Protein AF-0000000073568638 (afdb_homodimer)

Foldseek 3Di:
DPPPPVDPVQVLLVVLLVVCCPVLVVVVVVVVVVPPPPDPPPPPPPPPPPPPPPPPDPPPPVPPPPPDDPPDDPDPDDDPVRVLVVLVVVLVVLQQQWWAWQALLATFARVPQVHDQPVQPPVLAHPDDPPRTHTDTLVCCCVVVVKDWDWDAPDPQKIKIFIPPQGHPRFIWIWGDDPVFIEIEFDAAHDDPVVLVVCVVRGAGQEYEYQALSRCNPVLSNCSSRVNHAYEFAQQRVVNDHDYPPSDCVRYDHDYDAKDDDDDQKIKGQLAFLHNRGIKIWHDDPQIEIERALCFFQDPVLQATAGAVYPVVRHHTDLVSLVSSLVSCVVVVGGHAKYHYTHPPSINRGNVSSSHNVRSSVVNVVNPDPPPPDPVCPVVVVVSVVCSVVVVVVVVVVD/DDPPPVDPLQVLLVVLLPVCCPVLVVVVVVVVVVPPPPDPPPPPPPPPPVPPPPPPPPPPPVPPPPPDPPPDDPDPDDDPVVVLVVLVVVLVVLQQQWWAWQALLATFARVQQVHDQPVQPPVLAHPDDPPRTHTDTLVCCCVVVVKDWDWDPPDPQKIKIFIPPQGHPRFIWIWGHDPVFIEIEFDAAHDDPVVLVVCVVRGAGQEYEYQALSRCNPVLSNCSSRVNHAYEFAQQRVVNDHDYPPRDCPRYDHDYDAKDDDDQQKIKGQLAFLHNRGIKIWHDDPQIEIERALCFFQDPVLQATAGAVYPVVRHHTDLVSLVSSLVSCVVVVGGHAKYHYTHPPSINRGNVSSSHNVRSSVVNCVNPDPPPPPPVCPVVVVVSVVCSVVVVVVVVVVD

Radius of gyration: 29.59 Å; Cα contacts (8 Å, |Δi|>4): 1389; chains: 2; bounding box: 77×98×83 Å

Organism: NCBI:txid1480154

InterPro domains:
  IPR036866 Ribonuclease Z/Hydroxyacylglutathione hydrolase-like [G3DSA:3.60.15.10] (156-349)
  IPR036866 Ribonuclease Z/Hydroxyacylglutathione hydrolase-like [SSF56281] (154-317)

pLDDT: mean 70.12, std 28.31, range [19.12, 98.81]

Secondary structure (DSSP, 8-state):
-------HHHHHHHHHHHHHHHHHHHHHHHHHHHS----GGGS-------------------------S---S------HHHHHHHHHHHHHHHHHH-EEETTT--EE-GGGTTS--TTTT-TTTS---TTT--EEEHHHHHHHH--EEEEEEEETTEEEEEEES--TT---EEEE--TT--EEES--S---HHHHHHHHHTT--SEEE-SSGGG-TTHHHHHHHTTT--EEEEGGGGGG--PPTT--GGGEEEE-SSEEE-STTEEEEE--SSSTT-EEEEE-STT-EEEEETTTEEPTTSS-EE-EEETTTTEEPPHHHHHHHHHHHHHHT---SEEEESSTT-EE-S-HHHHHHHHHHHHHHHHH-SS--S-SS-HHHHHHHHHHHHHHHHHHHH-/-------HHHHHHHHHHHHHHHHHHHHHHHHHHHS----GGGS-------------------------S---S------HHHHHHHHHHHHHHHHHH-EEETTT--EE-GGGTTS--TTTT-TTTS---TTT--EEEHHHIIIII--EEEEEEEETTEEEEEEES--TT---EEEE--TT--EEES--S---HHHHHHHHHTT--SEEE-SSGGG-TTHHHHHHHTTT--EEEEGGGGGG--PPTT--GGGEEEE-SSEEE-STTEEEEE--SSSTT-EEEEE-STT-EEEEETTTEEPTTSS-EE-EEETTTTEEPPHHHHHHHHHHHHHHT---SEEEESSTT-EE-S-HHHHHHHHHHHHHHHHH-SS--S-SS-HHHHHHHHHHHHHHHHHHHH-

Solvent-accessible surface area (backbone atoms only — not comparable to full-atom values): 42889 Å² total; per-residue (Å²): 136,81,79,76,71,74,58,62,72,42,52,56,46,48,51,63,48,51,66,54,39,61,66,46,44,55,50,49,44,53,54,47,64,70,45,76,66,74,65,84,70,76,52,73,69,71,66,74,68,63,78,67,71,70,67,72,69,82,60,82,66,76,68,68,76,75,81,69,78,78,66,74,85,78,73,72,81,75,50,76,66,54,55,49,52,48,50,49,52,49,48,48,53,52,30,70,54,34,27,21,34,60,48,57,32,33,42,32,33,45,91,41,75,90,47,74,54,73,66,45,63,35,63,76,43,30,50,49,44,92,84,56,70,42,81,37,38,48,59,52,46,49,70,76,60,58,60,41,80,43,77,46,71,81,43,98,49,31,33,37,40,38,55,40,66,76,54,59,73,41,49,35,22,36,40,36,60,45,95,93,43,14,37,30,39,33,34,46,53,85,82,51,68,69,58,52,52,53,42,47,73,73,66,41,47,52,31,37,40,38,34,40,74,80,31,35,14,30,45,68,57,54,24,53,76,36,78,52,24,40,33,38,34,36,48,71,42,51,87,66,65,48,60,40,81,83,60,72,63,81,33,55,42,69,43,74,77,53,64,48,77,67,64,92,58,31,33,36,36,47,52,18,56,43,38,74,23,8,22,33,37,39,34,57,58,94,64,12,33,32,43,21,33,64,35,43,27,46,13,66,40,39,69,38,34,27,51,29,28,8,73,57,40,53,36,64,40,36,45,44,47,50,48,50,34,47,51,52,51,59,73,64,59,71,66,29,24,24,35,37,29,29,40,82,82,29,42,24,82,55,36,24,48,52,32,45,54,49,26,50,50,48,51,44,52,44,44,64,40,66,63,82,57,72,58,79,56,37,74,57,41,45,44,44,47,45,46,48,51,51,55,54,47,53,59,52,68,75,97,137,80,79,76,71,73,59,64,70,41,54,56,47,48,52,61,48,51,64,54,38,61,65,45,45,53,50,48,44,52,54,48,63,70,46,76,68,74,66,86,72,74,52,71,70,73,66,74,68,62,76,68,70,69,68,71,70,82,61,81,65,74,66,69,76,73,80,68,79,77,68,75,85,80,72,72,84,75,52,76,65,53,54,50,52,50,50,49,52,49,49,49,52,52,31,70,53,33,26,21,34,61,48,56,31,33,43,31,33,47,90,41,75,92,46,74,55,74,66,44,63,36,62,75,43,30,51,50,44,93,83,56,70,42,80,38,38,48,60,52,46,51,70,74,61,58,63,41,78,44,78,45,71,82,42,101,48,30,33,37,39,38,54,40,66,76,55,59,74,42,48,35,21,36,39,37,62,47,97,92,44,14,37,31,40,33,34,45,54,85,80,51,68,70,58,54,52,53,43,45,73,72,65,39,46,52,31,36,39,39,34,41,73,81,30,34,13,30,46,69,58,53,24,53,74,36,77,52,24,41,35,39,34,36,48,72,44,51,86,67,64,47,60,41,81,82,60,70,64,83,33,54,42,70,44,74,74,53,64,47,77,68,65,94,58,31,34,37,35,47,54,18,57,44,37,72,23,9,23,33,37,40,34,58,60,95,63,12,32,32,42,22,33,63,34,43,27,47,12,67,40,40,68,35,33,26,52,30,28,8,71,57,40,53,36,64,39,35,44,46,47,50,49,50,33,46,51,50,50,58,73,65,59,70,66,30,25,24,33,38,28,28,40,83,83,29,43,24,83,54,38,22,48,53,31,46,55,49,26,49,49,49,50,44,53,42,42,64,40,67,60,82,57,74,56,79,56,36,76,56,40,45,44,44,47,43,45,48,51,52,55,53,46,52,59,53,70,73,98

Structure (mmCIF, N/CA/C/O backbone):
data_AF-0000000073568638-model_v1
#
loop_
_entity.id
_entity.type
_entity.pdbx_description
1 polymer 'Metallo-beta-lactamase domain-containing protein'
#
loop_
_atom_site.group_PDB
_atom_site.id
_atom_site.type_symbol
_atom_site.label_atom_id
_atom_site.label_alt_id
_atom_site.label_comp_id
_atom_site.label_asym_id
_atom_site.label_entity_id
_atom_site.label_seq_id
_atom_site.pdbx_PDB_ins_code
_atom_site.Cartn_x
_atom_site.Cartn_y
_atom_site.Cartn_z
_atom_site.occupancy
_atom_site.B_iso_or_equiv
_atom_site.auth_seq_id
_atom_site.auth_comp_id
_atom_site.auth_asym_id
_atom_site.auth_atom_id
_atom_site.pdbx_PDB_model_num
ATOM 1 N N . MET A 1 1 ? 39.875 26.688 3.666 1 20.48 1 MET A N 1
ATOM 2 C CA . MET A 1 1 ? 39.469 26.406 2.295 1 20.48 1 MET A CA 1
ATOM 3 C C . MET A 1 1 ? 38.406 25.297 2.264 1 20.48 1 MET A C 1
ATOM 5 O O . MET A 1 1 ? 38.719 24.141 2.514 1 20.48 1 MET A O 1
ATOM 9 N N . SER A 1 2 ? 37.281 25.469 2.898 1 21.45 2 SER A N 1
ATOM 10 C CA . SER A 1 2 ? 36.188 24.75 3.553 1 21.45 2 SER A CA 1
ATOM 11 C C . SER A 1 2 ? 35.375 23.953 2.547 1 21.45 2 SER A C 1
ATOM 13 O O . SER A 1 2 ? 34.906 24.5 1.542 1 21.45 2 SER A O 1
ATOM 15 N N . ASN A 1 3 ? 35.75 22.703 2.266 1 22.81 3 ASN A N 1
ATOM 16 C CA . ASN A 1 3 ? 35.5 21.672 1.258 1 22.81 3 ASN A CA 1
ATOM 17 C C . ASN A 1 3 ? 34.031 21.391 1.118 1 22.81 3 ASN A C 1
ATOM 19 O O . ASN A 1 3 ? 33.406 20.859 2.041 1 22.81 3 ASN A O 1
ATOM 23 N N . VAL A 1 4 ? 33.281 22.391 0.629 1 22.03 4 VAL A N 1
ATOM 24 C CA . VAL A 1 4 ? 31.891 22.484 0.2 1 22.03 4 VAL A CA 1
ATOM 25 C C . VAL A 1 4 ? 31.516 21.281 -0.652 1 22.03 4 VAL A C 1
ATOM 27 O O . VAL A 1 4 ? 31.875 21.203 -1.832 1 22.03 4 VAL A O 1
ATOM 30 N N . PHE A 1 5 ? 31.875 20.094 -0.084 1 24.08 5 PHE A N 1
ATOM 31 C CA . PHE A 1 5 ? 31.594 18.797 -0.69 1 24.08 5 PHE A CA 1
ATOM 32 C C . PHE A 1 5 ? 30.125 18.719 -1.12 1 24.08 5 PHE A C 1
ATOM 34 O O . PHE A 1 5 ? 29.234 18.625 -0.279 1 24.08 5 PHE A O 1
ATOM 41 N N . LEU A 1 6 ? 29.734 19.547 -2.068 1 24.72 6 LEU A N 1
ATOM 42 C CA . LEU A 1 6 ? 28.484 19.578 -2.805 1 24.72 6 LEU A CA 1
ATOM 43 C C . LEU A 1 6 ? 28 18.172 -3.137 1 24.72 6 LEU A C 1
ATOM 45 O O . LEU A 1 6 ? 28.703 17.406 -3.795 1 24.72 6 LEU A O 1
ATOM 49 N N . ASN A 1 7 ? 27.406 17.594 -2.174 1 26.47 7 ASN A N 1
ATOM 50 C CA . ASN A 1 7 ? 27.016 16.203 -2.012 1 26.47 7 ASN A CA 1
ATOM 51 C C . ASN A 1 7 ? 26.328 15.664 -3.26 1 26.47 7 ASN A C 1
ATOM 53 O O . ASN A 1 7 ? 25.453 16.328 -3.824 1 26.47 7 ASN A O 1
ATOM 57 N N . SER A 1 8 ? 27.031 14.852 -4.008 1 29.05 8 SER A N 1
ATOM 58 C CA . SER A 1 8 ? 26.875 14.141 -5.27 1 29.05 8 SER A CA 1
ATOM 59 C C . SER A 1 8 ? 25.453 13.594 -5.41 1 29.05 8 SER A C 1
ATOM 61 O O . SER A 1 8 ? 24.953 13.445 -6.527 1 29.05 8 SER A O 1
ATOM 63 N N . ASP A 1 9 ? 24.875 13.375 -4.32 1 29.47 9 ASP A N 1
ATOM 64 C CA . ASP A 1 9 ? 23.531 12.797 -4.305 1 29.47 9 ASP A CA 1
ATOM 65 C C . ASP A 1 9 ? 22.5 13.781 -4.852 1 29.47 9 ASP A C 1
ATOM 67 O O . ASP A 1 9 ? 21.578 13.383 -5.555 1 29.47 9 ASP A O 1
ATOM 71 N N . ALA A 1 10 ? 22.703 15.117 -4.617 1 28.27 10 ALA A N 1
ATOM 72 C CA . ALA A 1 10 ? 21.828 16.172 -5.105 1 28.27 10 ALA A CA 1
ATOM 73 C C . ALA A 1 10 ? 21.953 16.344 -6.613 1 28.27 10 ALA A C 1
ATOM 75 O O . ALA A 1 10 ? 20.953 16.594 -7.305 1 28.27 10 ALA A O 1
ATOM 76 N N . PHE A 1 11 ? 23.172 16.266 -7.141 1 27.39 11 PHE A N 1
ATOM 77 C CA . PHE A 1 11 ? 23.422 16.5 -8.555 1 27.39 11 PHE A CA 1
ATOM 78 C C . PHE A 1 11 ? 22.844 15.375 -9.406 1 27.39 11 PHE A C 1
ATOM 80 O O . PHE A 1 11 ? 22.234 15.625 -10.453 1 27.39 11 PHE A O 1
ATOM 87 N N . LEU A 1 12 ? 22.969 14.133 -8.977 1 28.67 12 LEU A N 1
ATOM 88 C CA . LEU A 1 12 ? 22.438 13 -9.727 1 28.67 12 LEU A CA 1
ATOM 89 C C . LEU A 1 12 ? 20.922 13.07 -9.812 1 28.67 12 LEU A C 1
ATOM 91 O O . LEU A 1 12 ? 20.344 12.797 -10.867 1 28.67 12 LEU A O 1
ATOM 95 N N . ALA A 1 13 ? 20.297 13.492 -8.836 1 28.98 13 ALA A N 1
ATOM 96 C CA . ALA A 1 13 ? 18.859 13.781 -8.828 1 28.98 13 ALA A CA 1
ATOM 97 C C . ALA A 1 13 ? 18.516 14.891 -9.812 1 28.98 13 ALA A C 1
ATOM 99 O O . ALA A 1 13 ? 17.531 14.805 -10.547 1 28.98 13 ALA A O 1
ATOM 100 N N . ALA A 1 14 ? 19.359 15.891 -9.953 1 27.95 14 ALA A N 1
ATOM 101 C CA . ALA A 1 14 ? 19.141 17.031 -10.836 1 27.95 14 ALA A CA 1
ATOM 102 C C . ALA A 1 14 ? 19.344 16.625 -12.297 1 27.95 14 ALA A C 1
ATOM 104 O O . ALA A 1 14 ? 18.578 17.047 -13.172 1 27.95 14 ALA A O 1
ATOM 105 N N . ALA A 1 15 ? 20.391 15.883 -12.555 1 27.72 15 ALA A N 1
ATOM 106 C CA . ALA A 1 15 ? 20.703 15.578 -13.945 1 27.72 15 ALA A CA 1
ATOM 107 C C . ALA A 1 15 ? 19.656 14.648 -14.562 1 27.72 15 ALA A C 1
ATOM 109 O O . ALA A 1 15 ? 19.281 14.82 -15.727 1 27.72 15 ALA A O 1
ATOM 110 N N . THR A 1 16 ? 19.203 13.648 -13.883 1 29.91 16 THR A N 1
ATOM 111 C CA . THR A 1 16 ? 18.141 12.781 -14.391 1 29.91 16 THR A CA 1
ATOM 112 C C . THR A 1 16 ? 16.844 13.547 -14.562 1 29.91 16 THR A C 1
ATOM 114 O O . THR A 1 16 ? 16.062 13.273 -15.484 1 29.91 16 THR A O 1
ATOM 117 N N . ALA A 1 17 ? 16.625 14.57 -13.789 1 28.3 17 ALA A N 1
ATOM 118 C CA . ALA A 1 17 ? 15.492 15.477 -13.945 1 28.3 17 ALA A CA 1
ATOM 119 C C . ALA A 1 17 ? 15.656 16.359 -15.188 1 28.3 17 ALA A C 1
ATOM 121 O O . ALA A 1 17 ? 14.695 16.609 -15.906 1 28.3 17 ALA A O 1
ATOM 122 N N . ALA A 1 18 ? 16.859 16.797 -15.562 1 27.98 18 ALA A N 1
ATOM 123 C CA . ALA A 1 18 ? 17.062 17.781 -16.641 1 27.98 18 ALA A CA 1
ATOM 124 C C . ALA A 1 18 ? 16.875 17.125 -18 1 27.98 18 ALA A C 1
ATOM 126 O O . ALA A 1 18 ? 16.297 17.719 -18.906 1 27.98 18 ALA A O 1
ATOM 127 N N . SER A 1 19 ? 17.562 15.969 -18.234 1 28.02 19 SER A N 1
ATOM 128 C CA . SER A 1 19 ? 17.469 15.438 -19.594 1 28.02 19 SER A CA 1
ATOM 129 C C . SER A 1 19 ? 16.047 14.953 -19.891 1 28.02 19 SER A C 1
ATOM 131 O O . SER A 1 19 ? 15.578 15.055 -21.016 1 28.02 19 SER A O 1
ATOM 133 N N . ALA A 1 20 ? 15.375 14.297 -18.984 1 28.91 20 ALA A N 1
ATOM 134 C CA . ALA A 1 20 ? 13.977 13.922 -19.156 1 28.91 20 ALA A CA 1
ATOM 135 C C . ALA A 1 20 ? 13.086 15.164 -19.234 1 28.91 20 ALA A C 1
ATOM 137 O O . ALA A 1 20 ? 11.93 15.078 -19.641 1 28.91 20 ALA A O 1
ATOM 138 N N . GLU A 1 21 ? 13.539 16.234 -18.906 1 28.16 21 GLU A N 1
ATOM 139 C CA . GLU A 1 21 ? 12.773 17.484 -18.859 1 28.16 21 GLU A CA 1
ATOM 140 C C . GLU A 1 21 ? 12.438 17.969 -20.266 1 28.16 21 GLU A C 1
ATOM 142 O O . GLU A 1 21 ? 11.328 18.453 -20.516 1 28.16 21 GLU A O 1
ATOM 147 N N . ALA A 1 22 ? 13.477 17.938 -21.172 1 27.98 22 ALA A N 1
ATOM 148 C CA . ALA A 1 22 ? 13.18 18.594 -22.438 1 27.98 22 ALA A CA 1
ATOM 149 C C . ALA A 1 22 ? 12.203 17.766 -23.266 1 27.98 22 ALA A C 1
ATOM 151 O O . ALA A 1 22 ? 11.281 18.297 -23.875 1 27.98 22 ALA A O 1
ATOM 152 N N . ALA A 1 23 ? 12.539 16.453 -23.453 1 28.73 23 ALA A N 1
ATOM 153 C CA . ALA A 1 23 ? 11.625 15.68 -24.297 1 28.73 23 ALA A CA 1
ATOM 154 C C . ALA A 1 23 ? 10.273 15.5 -23.609 1 28.73 23 ALA A C 1
ATOM 156 O O . ALA A 1 23 ? 9.227 15.555 -24.25 1 28.73 23 ALA A O 1
ATOM 157 N N . ASP A 1 24 ? 10.227 15.336 -22.312 1 30.81 24 ASP A N 1
ATOM 158 C CA . ASP A 1 24 ? 9.023 15.156 -21.516 1 30.81 24 ASP A CA 1
ATOM 159 C C . ASP A 1 24 ? 8.203 16.453 -21.453 1 30.81 24 ASP A C 1
ATOM 161 O O . ASP A 1 24 ? 6.973 16.406 -21.438 1 30.81 24 ASP A O 1
ATOM 165 N N . ALA A 1 25 ? 8.898 17.531 -21.672 1 30.88 25 ALA A N 1
ATOM 166 C CA . ALA A 1 25 ? 8.141 18.781 -21.688 1 30.88 25 ALA A CA 1
ATOM 167 C C . ALA A 1 25 ? 7.234 18.859 -22.922 1 30.88 25 ALA A C 1
ATOM 169 O O . ALA A 1 25 ? 6.082 19.281 -22.812 1 30.88 25 ALA A O 1
ATOM 170 N N . VAL A 1 26 ? 7.797 18.469 -24.031 1 30.5 26 VAL A N 1
ATOM 171 C CA . VAL A 1 26 ? 7.012 18.562 -25.25 1 30.5 26 VAL A CA 1
ATOM 172 C C . VAL A 1 26 ? 5.824 17.609 -25.188 1 30.5 26 VAL A C 1
ATOM 174 O O . VAL A 1 26 ? 4.703 17.969 -25.547 1 30.5 26 VAL A O 1
ATOM 177 N N . LEU A 1 27 ? 6.145 16.484 -24.641 1 29.28 27 LEU A N 1
ATOM 178 C CA . LEU A 1 27 ? 5.07 15.508 -24.578 1 29.28 27 LEU A CA 1
ATOM 179 C C . LEU A 1 27 ? 4.023 15.906 -23.547 1 29.28 27 LEU A C 1
ATOM 181 O O . LEU A 1 27 ? 2.822 15.812 -23.797 1 29.28 27 LEU A O 1
ATOM 185 N N . VAL A 1 28 ? 4.48 16.344 -22.422 1 29.88 28 VAL A N 1
ATOM 186 C CA . VAL A 1 28 ? 3.529 16.875 -21.453 1 29.88 28 VAL A CA 1
ATOM 187 C C . VAL A 1 28 ? 2.752 18.031 -22.062 1 29.88 28 VAL A C 1
ATOM 189 O O . VAL A 1 28 ? 1.53 18.109 -21.922 1 29.88 28 VAL A O 1
ATOM 192 N N . ASP A 1 29 ? 3.486 18.812 -22.812 1 34.03 29 ASP A N 1
ATOM 193 C CA . ASP A 1 29 ? 2.803 19.922 -23.453 1 34.03 29 ASP A CA 1
ATOM 194 C C . ASP A 1 29 ? 1.728 19.422 -24.406 1 34.03 29 ASP A C 1
ATOM 196 O O . ASP A 1 29 ? 0.633 20 -24.469 1 34.03 29 ASP A O 1
ATOM 200 N N . SER A 1 30 ? 2.096 18.469 -25.125 1 31.36 30 SER A N 1
ATOM 201 C CA . SER A 1 30 ? 1.123 17.953 -26.078 1 31.36 30 SER A CA 1
ATOM 202 C C . SER A 1 30 ? -0.06 17.312 -25.359 1 31.36 30 SER A C 1
ATOM 204 O O . SER A 1 30 ? -1.207 17.453 -25.781 1 31.36 30 SER A O 1
ATOM 206 N N . ILE A 1 31 ? 0.3 16.656 -24.375 1 30.55 31 ILE A N 1
ATOM 207 C CA . ILE A 1 31 ? -0.787 16.078 -23.594 1 30.55 31 ILE A CA 1
ATOM 208 C C . ILE A 1 31 ? -1.612 17.188 -22.953 1 30.55 31 ILE A C 1
ATOM 210 O O . ILE A 1 31 ? -2.846 17.156 -22.984 1 30.55 31 ILE A O 1
ATOM 214 N N . LEU A 1 32 ? -0.852 18.156 -22.5 1 32.59 32 LEU A N 1
ATOM 215 C CA . LEU A 1 32 ? -1.533 19.297 -21.891 1 32.59 32 LEU A CA 1
ATOM 216 C C . LEU A 1 32 ? -2.393 20.031 -22.906 1 32.59 32 LEU A C 1
ATOM 218 O O . LEU A 1 32 ? -3.455 20.562 -22.578 1 32.59 32 LEU A O 1
ATOM 222 N N . SER A 1 33 ? -1.94 20.188 -24.141 1 32.25 33 SER A N 1
ATOM 223 C CA . SER A 1 33 ? -2.705 20.906 -25.156 1 32.25 33 SER A CA 1
ATOM 224 C C . SER A 1 33 ? -4.027 20.203 -25.438 1 32.25 33 SER A C 1
ATOM 226 O O . SER A 1 33 ? -4.961 20.828 -25.953 1 32.25 33 SER A O 1
ATOM 228 N N . ARG A 1 34 ? -3.967 19.047 -25.406 1 29.38 34 ARG A N 1
ATOM 229 C CA . ARG A 1 34 ? -5.195 18.312 -25.719 1 29.38 34 ARG A CA 1
ATOM 230 C C . ARG A 1 34 ? -6.199 18.406 -24.578 1 29.38 34 ARG A C 1
ATOM 232 O O . ARG A 1 34 ? -7.371 18.062 -24.75 1 29.38 34 ARG A O 1
ATOM 239 N N . PHE A 1 35 ? -5.699 18.656 -23.484 1 27.89 35 PHE A N 1
ATOM 240 C CA . PHE A 1 35 ? -6.586 18.938 -22.359 1 27.89 35 PHE A CA 1
ATOM 241 C C . PHE A 1 35 ? -7.008 20.406 -22.344 1 27.89 35 PHE A C 1
ATOM 243 O O . PHE A 1 35 ? -6.16 21.297 -22.312 1 27.89 35 PHE A O 1
ATOM 250 N N . GLU A 1 36 ? -8.039 20.797 -23.156 1 26.84 36 GLU A N 1
ATOM 251 C CA . GLU A 1 36 ? -8.602 22.125 -22.938 1 26.84 36 GLU A CA 1
ATOM 252 C C . GLU A 1 36 ? -8.805 22.406 -21.453 1 26.84 36 GLU A C 1
ATOM 254 O O . GLU A 1 36 ? -9.641 21.766 -20.797 1 26.84 36 GLU A O 1
ATOM 259 N N . ILE A 1 37 ? -7.785 22.781 -20.891 1 26.59 37 ILE A N 1
ATOM 260 C CA . ILE A 1 37 ? -7.961 23.297 -19.531 1 26.59 37 ILE A CA 1
ATOM 261 C C . ILE A 1 37 ? -8.898 24.5 -19.562 1 26.59 37 ILE A C 1
ATOM 263 O O . ILE A 1 37 ? -8.625 25.5 -20.234 1 26.59 37 ILE A O 1
ATOM 267 N N . PRO A 1 38 ? -10.211 24.375 -19.359 1 25.66 38 PRO A N 1
ATOM 268 C CA . PRO A 1 38 ? -10.938 25.656 -19.328 1 25.66 38 PRO A CA 1
ATOM 269 C C . PRO A 1 38 ? -10.203 26.734 -18.547 1 25.66 38 PRO A C 1
ATOM 271 O O . PRO A 1 38 ? -9.43 26.438 -17.641 1 25.66 38 PRO A O 1
ATOM 274 N N . ALA A 1 39 ? -10.07 27.859 -19.141 1 23.14 39 ALA A N 1
ATOM 275 C CA . ALA A 1 39 ? -9.547 29.031 -18.453 1 23.14 39 ALA A CA 1
ATOM 276 C C . ALA A 1 39 ? -10.125 29.125 -17.047 1 23.14 39 ALA A C 1
ATOM 278 O O . ALA A 1 39 ? -11.25 28.688 -16.781 1 23.14 39 ALA A O 1
ATOM 279 N N . ALA A 1 40 ? -9.328 29.406 -16 1 25.11 40 ALA A N 1
ATOM 280 C CA . ALA A 1 40 ? -9.711 29.672 -14.625 1 25.11 40 ALA A CA 1
ATOM 281 C C . ALA A 1 40 ? -10.969 30.547 -14.562 1 25.11 40 ALA A C 1
ATOM 283 O O . ALA A 1 40 ? -11.57 30.703 -13.5 1 25.11 40 ALA A O 1
ATOM 284 N N . GLU A 1 41 ? -11.266 31.266 -15.625 1 25.69 41 GLU A N 1
ATOM 285 C CA . GLU A 1 41 ? -12.219 32.344 -15.438 1 25.69 41 GLU A CA 1
ATOM 286 C C . GLU A 1 41 ? -13.633 31.812 -15.234 1 25.69 41 GLU A C 1
ATOM 288 O O . GLU A 1 41 ? -14.492 32.5 -14.695 1 25.69 41 GLU A O 1
ATOM 293 N N . GLU A 1 42 ? -14.016 30.938 -16.078 1 23.83 42 GLU A N 1
ATOM 294 C CA . GLU A 1 42 ? -15.461 30.734 -16.109 1 23.83 42 GLU A CA 1
ATOM 295 C C . GLU A 1 42 ? -15.914 29.797 -15 1 23.83 42 GLU A C 1
ATOM 297 O O . GLU A 1 42 ? -16.672 28.859 -15.242 1 23.83 42 GLU A O 1
ATOM 302 N N . PHE A 1 43 ? -15.07 29.422 -14.109 1 22.64 43 PHE A N 1
ATOM 303 C CA . PHE A 1 43 ? -15.711 28.812 -12.953 1 22.64 43 PHE A CA 1
ATOM 304 C C . PHE A 1 43 ? -16.766 29.734 -12.375 1 22.64 43 PHE A C 1
ATOM 306 O O . PHE A 1 43 ? -16.5 30.922 -12.125 1 22.64 43 PHE A O 1
ATOM 313 N N . PRO A 1 44 ? -18.016 29.531 -12.742 1 22.33 44 PRO A N 1
ATOM 314 C CA . PRO A 1 44 ? -18.875 30.562 -12.156 1 22.33 44 PRO A CA 1
ATOM 315 C C . PRO A 1 44 ? -18.391 31.031 -10.789 1 22.33 44 PRO A C 1
ATOM 317 O O . PRO A 1 44 ? -17.766 30.25 -10.055 1 22.33 44 PRO A O 1
ATOM 320 N N . ALA A 1 45 ? -18.062 32.281 -10.727 1 20.48 45 ALA A N 1
ATOM 321 C CA . ALA A 1 45 ? -17.844 32.875 -9.406 1 20.48 45 ALA A CA 1
ATOM 322 C C . ALA A 1 45 ? -18.828 32.312 -8.383 1 20.48 45 ALA A C 1
ATOM 324 O O . ALA A 1 45 ? -20.047 32.375 -8.578 1 20.48 45 ALA A O 1
ATOM 325 N N . ILE A 1 46 ? -18.641 31.141 -7.938 1 20.98 46 ILE A N 1
ATOM 326 C CA . ILE A 1 46 ? -19.594 30.938 -6.855 1 20.98 46 ILE A CA 1
ATOM 327 C C . ILE A 1 46 ? -19.891 32.281 -6.164 1 20.98 46 ILE A C 1
ATOM 329 O O . ILE A 1 46 ? -18.969 32.969 -5.723 1 20.98 46 ILE A O 1
ATOM 333 N N . GLU A 1 47 ? -20.859 32.906 -6.656 1 21.28 47 GLU A N 1
ATOM 334 C CA . GLU A 1 47 ? -21.312 34.094 -5.918 1 21.28 47 GLU A CA 1
ATOM 335 C C . GLU A 1 47 ? -20.922 34 -4.445 1 21.28 47 GLU A C 1
ATOM 337 O O . GLU A 1 47 ? -20.828 32.906 -3.891 1 21.28 47 GLU A O 1
ATOM 342 N N . GLN A 1 48 ? -20.344 35.031 -4.016 1 19.12 48 GLN A N 1
ATOM 343 C CA . GLN A 1 48 ? -20 35.312 -2.625 1 19.12 48 GLN A CA 1
ATOM 344 C C . GLN A 1 48 ? -21.109 34.844 -1.682 1 19.12 48 GLN A C 1
ATOM 346 O O . GLN A 1 48 ? -22.203 35.406 -1.681 1 19.12 48 GLN A O 1
ATOM 351 N N . PHE A 1 49 ? -21.406 33.625 -1.692 1 19.67 49 PHE A N 1
ATOM 352 C CA . PHE A 1 49 ? -22.438 33.438 -0.678 1 19.67 49 PHE A CA 1
ATOM 353 C C . PHE A 1 49 ? -22.125 34.219 0.579 1 19.67 49 PHE A C 1
ATOM 355 O O . PHE A 1 49 ? -21 34.188 1.087 1 19.67 49 PHE A O 1
ATOM 362 N N . GLU A 1 50 ? -22.594 35.375 0.579 1 20.36 50 GLU A N 1
ATOM 363 C CA . GLU A 1 50 ? -22.547 36.031 1.875 1 20.36 50 GLU A CA 1
ATOM 364 C C . GLU A 1 50 ? -22.859 35.062 3.01 1 20.36 50 GLU A C 1
ATOM 366 O O . GLU A 1 50 ? -23.844 34.312 2.947 1 20.36 50 GLU A O 1
ATOM 371 N N . PRO A 1 51 ? -21.844 34.719 3.662 1 21.27 51 PRO A N 1
ATOM 372 C CA . PRO A 1 51 ? -22.141 33.844 4.801 1 21.27 51 PRO A CA 1
ATOM 373 C C . PRO A 1 51 ? -23.469 34.156 5.473 1 21.27 51 PRO A C 1
ATOM 375 O O . PRO A 1 51 ? -23.656 35.281 5.984 1 21.27 51 PRO A O 1
ATOM 378 N N . THR A 1 52 ? -24.531 34 4.742 1 21.55 52 THR A N 1
ATOM 379 C CA . THR A 1 52 ? -25.672 34.25 5.613 1 21.55 52 THR A CA 1
ATOM 380 C C . THR A 1 52 ? -25.5 33.562 6.961 1 21.55 52 THR A C 1
ATOM 382 O O . THR A 1 52 ? -25.25 32.344 7.02 1 21.55 52 THR A O 1
ATOM 385 N N . MET A 1 53 ? -25.078 34.344 7.949 1 20.83 53 MET A N 1
ATOM 386 C CA . MET A 1 53 ? -25.109 34 9.367 1 20.83 53 MET A CA 1
ATOM 387 C C . MET A 1 53 ? -26.344 33.156 9.711 1 20.83 53 MET A C 1
ATOM 389 O O . MET A 1 53 ? -27.469 33.688 9.633 1 20.83 53 MET A O 1
ATOM 393 N N . ILE A 1 54 ? -26.438 32.125 9.047 1 23.08 54 ILE A N 1
ATOM 394 C CA . ILE A 1 54 ? -27.641 31.453 9.547 1 23.08 54 ILE A CA 1
ATOM 395 C C . ILE A 1 54 ? -27.75 31.656 11.055 1 23.08 54 ILE A C 1
ATOM 397 O O . ILE A 1 54 ? -26.828 31.359 11.797 1 23.08 54 ILE A O 1
ATOM 401 N N . GLU A 1 55 ? -28.516 32.562 11.414 1 21.69 55 GLU A N 1
ATOM 402 C CA . GLU A 1 55 ? -28.875 32.812 12.805 1 21.69 55 GLU A CA 1
ATOM 403 C C . GLU A 1 55 ? -29.234 31.516 13.531 1 21.69 55 GLU A C 1
ATOM 405 O O . GLU A 1 55 ? -30.031 30.719 13.031 1 21.69 55 GLU A O 1
ATOM 410 N N . PRO A 1 56 ? -28.297 30.969 14.273 1 21.61 56 PRO A N 1
ATOM 411 C CA . PRO A 1 56 ? -28.703 29.859 15.141 1 21.61 56 PRO A CA 1
ATOM 412 C C . PRO A 1 56 ? -30.156 29.984 15.625 1 21.61 56 PRO A C 1
ATOM 414 O O . PRO A 1 56 ? -30.609 31.078 15.945 1 21.61 56 PRO A O 1
ATOM 417 N N . SER A 1 57 ? -31.016 29.453 14.914 1 22.92 57 SER A N 1
ATOM 418 C CA . SER A 1 57 ? -32.25 29.5 15.664 1 22.92 57 SER A CA 1
ATOM 419 C C . SER A 1 57 ? -32 29.438 17.172 1 22.92 57 SER A C 1
ATOM 421 O O . SER A 1 57 ? -30.984 28.922 17.609 1 22.92 57 SER A O 1
ATOM 423 N N . ALA A 1 58 ? -32.812 30.172 18 1 23.94 58 ALA A N 1
ATOM 424 C CA . ALA A 1 58 ? -32.812 30.438 19.438 1 23.94 58 ALA A CA 1
ATOM 425 C C . ALA A 1 58 ? -32.625 29.156 20.234 1 23.94 58 ALA A C 1
ATOM 427 O O . ALA A 1 58 ? -33.594 28.453 20.547 1 23.94 58 ALA A O 1
ATOM 428 N N . VAL A 1 59 ? -31.938 28.234 19.734 1 22.41 59 VAL A N 1
ATOM 429 C CA . VAL A 1 59 ? -31.875 27.25 20.812 1 22.41 59 VAL A CA 1
ATOM 430 C C . VAL A 1 59 ? -31.5 27.938 22.125 1 22.41 59 VAL A C 1
ATOM 432 O O . VAL A 1 59 ? -30.703 28.875 22.125 1 22.41 59 VAL A O 1
ATOM 435 N N . ASP A 1 60 ? -32.281 27.844 23.078 1 22 60 ASP A N 1
ATOM 436 C CA . ASP A 1 60 ? -32.125 28.391 24.422 1 22 60 ASP A CA 1
ATOM 437 C C . ASP A 1 60 ? -30.672 28.25 24.922 1 22 60 ASP A C 1
ATOM 439 O O . ASP A 1 60 ? -30.156 27.141 25.047 1 22 60 ASP A O 1
ATOM 443 N N . VAL A 1 61 ? -29.844 29.109 24.422 1 24.27 61 VAL A N 1
ATOM 444 C CA . VAL A 1 61 ? -28.5 29.422 24.875 1 24.27 61 VAL A CA 1
ATOM 445 C C . VAL A 1 61 ? -28.438 29.375 26.391 1 24.27 61 VAL A C 1
ATOM 447 O O . VAL A 1 61 ? -29.094 30.172 27.078 1 24.27 61 VAL A O 1
ATOM 450 N N . PHE A 1 62 ? -28.453 28.125 26.891 1 21.38 62 PHE A N 1
ATOM 451 C CA . PHE A 1 62 ? -28.297 28.25 28.344 1 21.38 62 PHE A CA 1
ATOM 452 C C . PHE A 1 62 ? -27.156 29.219 28.672 1 21.38 62 PHE A C 1
ATOM 454 O O . PHE A 1 62 ? -26.062 29.109 28.125 1 21.38 62 PHE A O 1
ATOM 461 N N . GLU A 1 63 ? -27.438 30.453 28.828 1 21.7 63 GLU A N 1
ATOM 462 C CA . GLU A 1 63 ? -26.609 31.547 29.312 1 21.7 63 GLU A CA 1
ATOM 463 C C . GLU A 1 63 ? -25.703 31.078 30.469 1 21.7 63 GLU A C 1
ATOM 465 O O . GLU A 1 63 ? -26.203 30.734 31.547 1 21.7 63 GLU A O 1
ATOM 470 N N . PRO A 1 64 ? -24.625 30.297 30.125 1 22.25 64 PRO A N 1
ATOM 471 C CA . PRO A 1 64 ? -23.984 30.125 31.438 1 22.25 64 PRO A CA 1
ATOM 472 C C . PRO A 1 64 ? -23.906 31.406 32.25 1 22.25 64 PRO A C 1
ATOM 474 O O . PRO A 1 64 ? -23.906 32.5 31.672 1 22.25 64 PRO A O 1
ATOM 477 N N . PRO A 1 65 ? -24.266 31.438 33.438 1 23.69 65 PRO A N 1
ATOM 478 C CA . PRO A 1 65 ? -24.219 32.688 34.188 1 23.69 65 PRO A CA 1
ATOM 479 C C . PRO A 1 65 ? -22.922 33.469 33.969 1 23.69 65 PRO A C 1
ATOM 481 O O . PRO A 1 65 ? -21.891 32.875 33.625 1 23.69 65 PRO A O 1
ATOM 484 N N . CYS A 1 66 ? -22.953 34.594 33.406 1 23.81 66 CYS A N 1
ATOM 485 C CA . CYS A 1 66 ? -21.953 35.656 33.312 1 23.81 66 CYS A CA 1
ATOM 486 C C . CYS A 1 66 ? -21.094 35.719 34.562 1 23.81 66 CYS A C 1
ATOM 488 O O . CYS A 1 66 ? -21.578 36.062 35.656 1 23.81 66 CYS A O 1
ATOM 490 N N . LEU A 1 67 ? -20.219 34.656 34.719 1 23.81 67 LEU A N 1
ATOM 491 C CA . LEU A 1 67 ? -19.391 34.875 35.906 1 23.81 67 LEU A CA 1
ATOM 492 C C . LEU A 1 67 ? -18.906 36.312 35.969 1 23.81 67 LEU A C 1
ATOM 494 O O . LEU A 1 67 ? -18.234 36.781 35.031 1 23.81 67 LEU A O 1
ATOM 498 N N . ALA A 1 68 ? -19.656 37.125 36.438 1 26.09 68 ALA A N 1
ATOM 499 C CA . ALA A 1 68 ? -19.406 38.531 36.844 1 26.09 68 ALA A CA 1
ATOM 500 C C . ALA A 1 68 ? -17.969 38.688 37.344 1 26.09 68 ALA A C 1
ATOM 502 O O . ALA A 1 68 ? -17.344 37.75 37.781 1 26.09 68 ALA A O 1
ATOM 503 N N . GLU A 1 69 ? -17.391 39.875 37.188 1 26.75 69 GLU A N 1
ATOM 504 C CA . GLU A 1 69 ? -16.188 40.688 37.312 1 26.75 69 GLU A CA 1
ATOM 505 C C . GLU A 1 69 ? -15.516 40.531 38.656 1 26.75 69 GLU A C 1
ATOM 507 O O . GLU A 1 69 ? -14.531 41.188 38.969 1 26.75 69 GLU A O 1
ATOM 512 N N . ASP A 1 70 ? -16.203 39.844 39.625 1 27.33 70 ASP A N 1
ATOM 513 C CA . ASP A 1 70 ? -15.508 40.25 40.844 1 27.33 70 ASP A CA 1
ATOM 514 C C . ASP A 1 70 ? -14.164 39.531 40.969 1 27.33 70 ASP A C 1
ATOM 516 O O . ASP A 1 70 ? -14.094 38.406 41.5 1 27.33 70 ASP A O 1
ATOM 520 N N . ARG A 1 71 ? -13.312 39.5 39.906 1 30.31 71 ARG A N 1
ATOM 521 C CA . ARG A 1 71 ? -11.961 39.031 40.156 1 30.31 71 ARG A CA 1
ATOM 522 C C . ARG A 1 71 ? -11.328 39.781 41.344 1 30.31 71 ARG A C 1
ATOM 524 O O . ARG A 1 71 ? -11.18 41 41.312 1 30.31 71 ARG A O 1
ATOM 531 N N . PRO A 1 72 ? -11.469 39.25 42.5 1 31.38 72 PRO A N 1
ATOM 532 C CA . PRO A 1 72 ? -10.555 39.938 43.406 1 31.38 72 PRO A CA 1
ATOM 533 C C . PRO A 1 72 ? -9.102 39.875 42.969 1 31.38 72 PRO A C 1
ATOM 535 O O . PRO A 1 72 ? -8.719 38.969 42.219 1 31.38 72 PRO A O 1
ATOM 538 N N . SER A 1 73 ? -8.25 40.938 42.844 1 31.59 73 SER A N 1
ATOM 539 C CA . SER A 1 73 ? -6.914 41.406 42.469 1 31.59 73 SER A CA 1
ATOM 540 C C . SER A 1 73 ? -5.848 40.406 42.875 1 31.59 73 SER A C 1
ATOM 542 O O . SER A 1 73 ? -4.805 40.312 42.219 1 31.59 73 SER A O 1
ATOM 544 N N . SER A 1 74 ? -5.824 39.781 44.062 1 33.81 74 SER A N 1
ATOM 545 C CA . SER A 1 74 ? -4.582 39.344 44.688 1 33.81 74 SER A CA 1
ATOM 546 C C . SER A 1 74 ? -4.199 37.938 44.281 1 33.81 74 SER A C 1
ATOM 548 O O . SER A 1 74 ? -3.691 37.156 45.094 1 33.81 74 SER A O 1
ATOM 550 N N . SER A 1 75 ? -4.758 37.375 43.281 1 38.06 75 SER A N 1
ATOM 551 C CA . SER A 1 75 ? -4.555 35.938 43.188 1 38.06 75 SER A CA 1
ATOM 552 C C . SER A 1 75 ? -3.09 35.594 42.938 1 38.06 75 SER A C 1
ATOM 554 O O . SER A 1 75 ? -2.475 36.125 42 1 38.06 75 SER A O 1
ATOM 556 N N . LYS A 1 76 ? -2.293 35 43.844 1 45.91 76 LYS A N 1
ATOM 557 C CA . LYS A 1 76 ? -0.902 34.562 43.844 1 45.91 76 LYS A CA 1
ATOM 558 C C . LYS A 1 76 ? -0.574 33.719 42.625 1 45.91 76 LYS A C 1
ATOM 560 O O . LYS A 1 76 ? -1.418 32.938 42.156 1 45.91 76 LYS A O 1
ATOM 565 N N . PRO A 1 77 ? 0.426 34.031 41.875 1 40.38 77 PRO A N 1
ATOM 566 C CA . PRO A 1 77 ? 0.926 33.281 40.75 1 40.38 77 PRO A CA 1
ATOM 567 C C . PRO A 1 77 ? 0.902 31.766 40.969 1 40.38 77 PRO A C 1
ATOM 569 O O . PRO A 1 77 ? 1.4 31.297 42 1 40.38 77 PRO A O 1
ATOM 572 N N . ARG A 1 78 ? -0.034 31.047 40.5 1 49.06 78 ARG A N 1
ATOM 573 C CA . ARG A 1 78 ? -0.114 29.594 40.594 1 49.06 78 ARG A CA 1
ATOM 574 C C . ARG A 1 78 ? 1.222 28.938 40.25 1 49.06 78 ARG A C 1
ATOM 576 O O . ARG A 1 78 ? 1.885 29.344 39.281 1 49.06 78 ARG A O 1
ATOM 583 N N . THR A 1 79 ? 1.807 28.188 41.125 1 52.62 79 THR A N 1
ATOM 584 C CA . THR A 1 79 ? 3.072 27.484 40.969 1 52.62 79 THR A CA 1
ATOM 585 C C . THR A 1 79 ? 3.006 26.531 39.781 1 52.62 79 THR A C 1
ATOM 587 O O . THR A 1 79 ? 1.919 26.156 39.312 1 52.62 79 THR A O 1
ATOM 590 N N . GLN A 1 80 ? 4.172 26.312 39.031 1 51.97 80 GLN A N 1
ATOM 591 C CA . GLN A 1 80 ? 4.348 25.375 37.906 1 51.97 80 GLN A CA 1
ATOM 592 C C . GLN A 1 80 ? 3.678 24.047 38.219 1 51.97 80 GLN A C 1
ATOM 594 O O . GLN A 1 80 ? 3.105 23.406 37.344 1 51.97 80 GLN A O 1
ATOM 599 N N . HIS A 1 81 ? 3.697 23.656 39.5 1 54.09 81 HIS A N 1
ATOM 600 C CA . HIS A 1 81 ? 3.113 22.375 39.938 1 54.09 81 HIS A CA 1
ATOM 601 C C . HIS A 1 81 ? 1.592 22.422 39.812 1 54.09 81 HIS A C 1
ATOM 603 O O . HIS A 1 81 ? 0.974 21.453 39.344 1 54.09 81 HIS A O 1
ATOM 609 N N . GLU A 1 82 ? 0.994 23.453 40.125 1 53.06 82 GLU A N 1
ATOM 610 C CA . GLU A 1 82 ? -0.46 23.578 40.125 1 53.06 82 GLU A CA 1
ATOM 611 C C . GLU A 1 82 ? -0.988 23.609 38.688 1 53.06 82 GLU A C 1
ATOM 613 O O . GLU A 1 82 ? -2.02 23 38.375 1 53.06 82 GLU A O 1
ATOM 618 N N . GLN A 1 83 ? -0.285 24.234 37.844 1 53.53 83 GLN A N 1
ATOM 619 C CA . GLN A 1 83 ? -0.653 24.297 36.438 1 53.53 83 GLN A CA 1
ATOM 620 C C . GLN A 1 83 ? -0.61 22.906 35.781 1 53.53 83 GLN A C 1
ATOM 622 O O . GLN A 1 83 ? -1.489 22.547 35 1 53.53 83 GLN A O 1
ATOM 627 N N . ARG A 1 84 ? 0.433 22.234 36.281 1 58.78 84 ARG A N 1
ATOM 628 C CA . ARG A 1 84 ? 0.572 20.875 35.781 1 58.78 84 ARG A CA 1
ATOM 629 C C . ARG A 1 84 ? -0.576 20 36.25 1 58.78 84 ARG A C 1
ATOM 631 O O . ARG A 1 84 ? -1.083 19.156 35.5 1 58.78 84 ARG A O 1
ATOM 638 N N . ASP A 1 85 ? -0.95 20.141 37.5 1 62.12 85 ASP A N 1
ATOM 639 C CA . ASP A 1 85 ? -2.039 19.344 38.062 1 62.12 85 ASP A CA 1
ATOM 640 C C . ASP A 1 85 ? -3.365 19.672 37.375 1 62.12 85 ASP A C 1
ATOM 642 O O . ASP A 1 85 ? -4.164 18.781 37.125 1 62.12 85 ASP A O 1
ATOM 646 N N . GLU A 1 86 ? -3.547 20.875 37.094 1 56.59 86 GLU A N 1
ATOM 647 C CA . GLU A 1 86 ? -4.773 21.297 36.406 1 56.59 86 GLU A CA 1
ATOM 648 C C . GLU A 1 86 ? -4.828 20.812 34.969 1 56.59 86 GLU A C 1
ATOM 650 O O . GLU A 1 86 ? -5.875 20.359 34.5 1 56.59 86 GLU A O 1
ATOM 655 N N . LEU A 1 87 ? -3.766 20.938 34.344 1 57.16 87 LEU A N 1
ATOM 656 C CA . LEU A 1 87 ? -3.686 20.422 33 1 57.16 87 LEU A CA 1
ATOM 657 C C . LEU A 1 87 ? -3.957 18.922 32.938 1 57.16 87 LEU A C 1
ATOM 659 O O . LEU A 1 87 ? -4.668 18.438 32.062 1 57.16 87 LEU A O 1
ATOM 663 N N . LYS A 1 88 ? -3.361 18.328 33.938 1 60.69 88 LYS A N 1
ATOM 664 C CA . LYS A 1 88 ? -3.586 16.875 34.031 1 60.69 88 LYS A CA 1
ATOM 665 C C . LYS A 1 88 ? -5.062 16.562 34.219 1 60.69 88 LYS A C 1
ATOM 667 O O . LYS A 1 88 ? -5.605 15.656 33.594 1 60.69 88 LYS A O 1
ATOM 672 N N . LYS A 1 89 ? -5.691 17.266 35.125 1 59.88 89 LYS A N 1
ATOM 673 C CA . LYS A 1 89 ? -7.113 17.047 35.406 1 59.88 89 LYS A CA 1
ATOM 674 C C . LYS A 1 89 ? -7.953 17.312 34.156 1 59.88 89 LYS A C 1
ATOM 676 O O . LYS A 1 89 ? -8.891 16.578 33.844 1 59.88 89 LYS A O 1
ATOM 681 N N . LEU A 1 90 ? -7.645 18.375 33.438 1 56.56 90 LEU A N 1
ATOM 682 C CA . LEU A 1 90 ? -8.336 18.719 32.188 1 56.56 90 LEU A CA 1
ATOM 683 C C . LEU A 1 90 ? -8.141 17.641 31.141 1 56.56 90 LEU A C 1
ATOM 685 O O . LEU A 1 90 ? -9.094 17.219 30.484 1 56.56 90 LEU A O 1
ATOM 689 N N . LEU A 1 91 ? -6.957 17.25 31.016 1 58.75 91 LEU A N 1
ATOM 690 C CA . LEU A 1 91 ? -6.656 16.188 30.062 1 58.75 91 LEU A CA 1
ATOM 691 C C . LEU A 1 91 ? -7.406 14.906 30.406 1 58.75 91 LEU A C 1
ATOM 693 O O . LEU A 1 91 ? -7.949 14.242 29.516 1 58.75 91 LEU A O 1
ATOM 697 N N . ASP A 1 92 ? -7.422 14.688 31.703 1 57.88 92 ASP A N 1
ATOM 698 C CA . ASP A 1 92 ? -8.133 13.5 32.156 1 57.88 92 ASP A CA 1
ATOM 699 C C . ASP A 1 92 ? -9.609 13.57 31.797 1 57.88 92 ASP A C 1
ATOM 701 O O . ASP A 1 92 ? -10.203 12.562 31.391 1 57.88 92 ASP A O 1
ATOM 705 N N . LEU A 1 93 ? -10.141 14.711 32 1 55 93 LEU A N 1
ATOM 706 C CA . LEU A 1 93 ? -11.562 14.898 31.703 1 55 93 LEU A CA 1
ATOM 707 C C . LEU A 1 93 ? -11.82 14.742 30.203 1 55 93 LEU A C 1
ATOM 709 O O . LEU A 1 93 ? -12.781 14.078 29.812 1 55 93 LEU A O 1
ATOM 713 N N . LEU A 1 94 ? -11.055 15.375 29.422 1 58.09 94 LEU A N 1
ATOM 714 C CA . LEU A 1 94 ? -11.203 15.305 27.969 1 58.09 94 LEU A CA 1
ATOM 715 C C . LEU A 1 94 ? -10.984 13.875 27.469 1 58.09 94 LEU A C 1
ATOM 717 O O . LEU A 1 94 ? -11.703 13.406 26.578 1 58.09 94 LEU A O 1
ATOM 721 N N . LEU A 1 95 ? -10.031 13.297 28.078 1 57.72 95 LEU A N 1
ATOM 722 C CA . LEU A 1 95 ? -9.664 11.93 27.75 1 57.72 95 LEU A CA 1
ATOM 723 C C . LEU A 1 95 ? -10.805 10.969 28.078 1 57.72 95 LEU A C 1
ATOM 725 O O . LEU A 1 95 ? -11.047 10.008 27.344 1 57.72 95 LEU A O 1
ATOM 729 N N . SER A 1 96 ? -11.414 11.305 29.141 1 55.47 96 SER A N 1
ATOM 730 C CA . SER A 1 96 ? -12.484 10.406 29.562 1 55.47 96 SER A CA 1
ATOM 731 C C . SER A 1 96 ? -13.695 10.523 28.641 1 55.47 96 SER A C 1
ATOM 733 O O . SER A 1 96 ? -14.484 9.578 28.531 1 55.47 96 SER A O 1
ATOM 735 N N . LYS A 1 97 ? -13.781 11.617 27.938 1 59 97 LYS A N 1
ATOM 736 C CA . LYS A 1 97 ? -14.992 11.852 27.172 1 59 97 LYS A CA 1
ATOM 737 C C . LYS A 1 97 ? -14.758 11.586 25.688 1 59 97 LYS A C 1
ATOM 739 O O . LYS A 1 97 ? -15.711 11.414 24.922 1 59 97 LYS A O 1
ATOM 744 N N . ALA A 1 98 ? -13.555 11.539 25.344 1 63.31 98 ALA A N 1
ATOM 745 C CA . ALA A 1 98 ? -13.305 11.391 23.906 1 63.31 98 ALA A CA 1
ATOM 746 C C . ALA A 1 98 ? -13.383 9.93 23.484 1 63.31 98 ALA A C 1
ATOM 748 O O . ALA A 1 98 ? -12.766 9.062 24.094 1 63.31 98 ALA A O 1
ATOM 749 N N . THR A 1 99 ? -14.289 9.68 22.578 1 78.75 99 THR A N 1
ATOM 750 C CA . THR A 1 99 ? -14.352 8.367 21.953 1 78.75 99 THR A CA 1
ATOM 751 C C . THR A 1 99 ? -13.438 8.312 20.719 1 78.75 99 THR A C 1
ATOM 753 O O . THR A 1 99 ? -13.438 9.234 19.906 1 78.75 99 THR A O 1
ATOM 756 N N . ILE A 1 100 ? -12.594 7.348 20.75 1 86.19 100 ILE A N 1
ATOM 757 C CA . ILE A 1 100 ? -11.594 7.184 19.688 1 86.19 100 ILE A CA 1
ATOM 758 C C . ILE A 1 100 ? -11.922 5.949 18.859 1 86.19 100 ILE A C 1
ATOM 760 O O . ILE A 1 100 ? -12.289 4.906 19.406 1 86.19 100 ILE A O 1
ATOM 764 N N . CYS A 1 101 ? -11.836 6.117 17.594 1 86.69 101 CYS A N 1
ATOM 765 C CA . CYS A 1 101 ? -12.008 4.969 16.703 1 86.69 101 CYS A CA 1
ATOM 766 C C . CYS A 1 101 ? -10.844 3.994 16.844 1 86.69 101 CYS A C 1
ATOM 768 O O . CYS A 1 101 ? -9.68 4.387 16.734 1 86.69 101 CYS A O 1
ATOM 770 N N . SER A 1 102 ? -11.117 2.711 17 1 85.06 102 SER A N 1
ATOM 771 C CA . SER A 1 102 ? -10.086 1.711 17.25 1 85.06 102 SER A CA 1
ATOM 772 C C . SER A 1 102 ? -9.359 1.347 15.953 1 85.06 102 SER A C 1
ATOM 774 O O . SER A 1 102 ? -8.328 0.672 15.984 1 85.06 102 SER A O 1
ATOM 776 N N . THR A 1 103 ? -9.828 1.887 14.836 1 86.31 103 THR A N 1
ATOM 777 C CA . THR A 1 103 ? -9.219 1.567 13.555 1 86.31 103 THR A CA 1
ATOM 778 C C . THR A 1 103 ? -8.281 2.686 13.102 1 86.31 103 THR A C 1
ATOM 780 O O . THR A 1 103 ? -7.098 2.449 12.859 1 86.31 103 THR A O 1
ATOM 783 N N . CYS A 1 104 ? -8.781 3.848 13.133 1 89.94 104 CYS A N 1
ATOM 784 C CA . CYS A 1 104 ? -7.98 4.93 12.57 1 89.94 104 CYS A CA 1
ATOM 785 C C . CYS A 1 104 ? -7.367 5.785 13.672 1 89.94 104 CYS A C 1
ATOM 787 O O . CYS A 1 104 ? -6.457 6.574 13.414 1 89.94 104 CYS A O 1
ATOM 789 N N . GLY A 1 105 ? -7.91 5.75 14.898 1 90.25 105 GLY A N 1
ATOM 790 C CA . GLY A 1 105 ? -7.355 6.496 16.016 1 90.25 105 GLY A CA 1
ATOM 791 C C . GLY A 1 105 ? -7.859 7.926 16.078 1 90.25 105 GLY A C 1
ATOM 792 O O . GLY A 1 105 ? -7.359 8.727 16.875 1 90.25 105 GLY A O 1
ATOM 793 N N . VAL A 1 106 ? -8.805 8.273 15.258 1 90.38 106 VAL A N 1
ATOM 794 C CA . VAL A 1 106 ? -9.32 9.641 15.25 1 90.38 106 VAL A CA 1
ATOM 795 C C . VAL A 1 106 ? -10.438 9.789 16.281 1 90.38 106 VAL A C 1
ATOM 797 O O . VAL A 1 106 ? -11.312 8.922 16.391 1 90.38 106 VAL A O 1
ATOM 800 N N . GLN A 1 107 ? -10.344 10.836 17.047 1 86.19 107 GLN A N 1
ATOM 801 C CA . GLN A 1 107 ? -11.375 11.141 18.047 1 86.19 107 GLN A CA 1
ATOM 802 C C . GLN A 1 107 ? -12.672 11.57 17.375 1 86.19 107 GLN A C 1
ATOM 804 O O . GLN A 1 107 ? -12.656 12.281 16.375 1 86.19 107 GLN A O 1
ATOM 809 N N . GLN A 1 108 ? -13.766 11.016 17.844 1 77.81 108 GLN A N 1
ATOM 810 C CA . GLN A 1 108 ? -15.086 11.422 17.359 1 77.81 108 GLN A CA 1
ATOM 811 C C . GLN A 1 108 ? -16.016 11.75 18.516 1 77.81 108 GLN A C 1
ATOM 813 O O . GLN A 1 108 ? -15.758 11.359 19.672 1 77.81 108 GLN A O 1
ATOM 818 N N . THR A 1 109 ? -17.094 12.555 18.125 1 63.44 109 THR A N 1
ATOM 819 C CA . THR A 1 109 ? -18.016 13.023 19.141 1 63.44 109 THR A CA 1
ATOM 820 C C . THR A 1 109 ? -18.75 11.852 19.781 1 63.44 109 THR A C 1
ATOM 822 O O . THR A 1 109 ? -19.016 10.844 19.125 1 63.44 109 THR A O 1
ATOM 825 N N . ALA A 1 110 ? -18.75 11.742 21.094 1 53.69 110 ALA A N 1
ATOM 826 C CA . ALA A 1 110 ? -19.281 10.758 22.031 1 53.69 110 ALA A CA 1
ATOM 827 C C . ALA A 1 110 ? -20.672 10.281 21.609 1 53.69 110 ALA A C 1
ATOM 829 O O . ALA A 1 110 ? -21 9.102 21.766 1 53.69 110 ALA A O 1
ATOM 830 N N . ASN A 1 111 ? -21.531 11.172 21.281 1 49.66 111 ASN A N 1
ATOM 831 C CA . ASN A 1 111 ? -22.922 10.711 21.203 1 49.66 111 ASN A CA 1
ATOM 832 C C . ASN A 1 111 ? -23.141 9.766 20.031 1 49.66 111 ASN A C 1
ATOM 834 O O . ASN A 1 111 ? -24.25 9.305 19.797 1 49.66 111 ASN A O 1
ATOM 838 N N . ARG A 1 112 ? -21.984 9.469 19.391 1 50.09 112 ARG A N 1
ATOM 839 C CA . ARG A 1 112 ? -22.312 8.656 18.219 1 50.09 112 ARG A CA 1
ATOM 840 C C . ARG A 1 112 ? -21.875 7.211 18.422 1 50.09 112 ARG A C 1
ATOM 842 O O . ARG A 1 112 ? -21.25 6.621 17.531 1 50.09 112 ARG A O 1
ATOM 849 N N . HIS A 1 113 ? -22.094 6.68 19.672 1 49.84 113 HIS A N 1
ATOM 850 C CA . HIS A 1 113 ? -21.719 5.297 19.953 1 49.84 113 HIS A CA 1
ATOM 851 C C . HIS A 1 113 ? -22.141 4.371 18.828 1 49.84 113 HIS A C 1
ATOM 853 O O . HIS A 1 113 ? -21.438 3.41 18.5 1 49.84 113 HIS A O 1
ATOM 859 N N . ASP A 1 114 ? -23.281 4.621 18.453 1 53.41 114 ASP A N 1
ATOM 860 C CA . ASP A 1 114 ? -23.812 3.686 17.453 1 53.41 114 ASP A CA 1
ATOM 861 C C . ASP A 1 114 ? -23.438 4.129 16.031 1 53.41 114 ASP A C 1
ATOM 863 O O . ASP A 1 114 ? -23.891 3.527 15.062 1 53.41 114 ASP A O 1
ATOM 867 N N . SER A 1 115 ? -22.469 5.043 16.141 1 65.5 115 SER A N 1
ATOM 868 C CA . SER A 1 115 ? -22.234 5.605 14.805 1 65.5 115 SER A CA 1
ATOM 869 C C . SER A 1 115 ? -20.953 5.055 14.195 1 65.5 115 SER A C 1
ATOM 871 O O . SER A 1 115 ? -20.109 4.512 14.898 1 65.5 115 SER A O 1
ATOM 873 N N . LEU A 1 116 ? -20.922 4.953 12.969 1 73.12 116 LEU A N 1
ATOM 874 C CA . LEU A 1 116 ? -19.75 4.57 12.188 1 73.12 116 LEU A CA 1
ATOM 875 C C . LEU A 1 116 ? -18.75 5.719 12.102 1 73.12 116 LEU A C 1
ATOM 877 O O . LEU A 1 116 ? -19.141 6.887 12.078 1 73.12 116 LEU A O 1
ATOM 881 N N . CYS A 1 117 ? -17.547 5.387 12.305 1 80.25 117 CYS A N 1
ATOM 882 C CA . CYS A 1 117 ? -16.469 6.371 12.148 1 80.25 117 CYS A CA 1
ATOM 883 C C . CYS A 1 117 ? -16.547 7.047 10.789 1 80.25 117 CYS A C 1
ATOM 885 O O . CYS A 1 117 ? -16.547 6.375 9.758 1 80.25 117 CYS A O 1
ATOM 887 N N . CYS A 1 118 ? -16.594 8.297 10.797 1 78 118 CYS A N 1
ATOM 888 C CA . CYS A 1 118 ? -16.766 9.023 9.539 1 78 118 CYS A CA 1
ATOM 889 C C . CYS A 1 118 ? -15.531 8.922 8.664 1 78 118 CYS A C 1
ATOM 891 O O . CYS A 1 118 ? -15.602 9.125 7.453 1 78 118 CYS A O 1
ATOM 893 N N . ILE A 1 119 ? -14.414 8.633 9.219 1 85.25 119 ILE A N 1
ATOM 894 C CA . ILE A 1 119 ? -13.18 8.453 8.453 1 85.25 119 ILE A CA 1
ATOM 895 C C . ILE A 1 119 ? -13.141 7.055 7.848 1 85.25 119 ILE A C 1
ATOM 897 O O . ILE A 1 119 ? -13.008 6.902 6.633 1 85.25 119 ILE A O 1
ATOM 901 N N . CYS A 1 120 ? -13.352 6.09 8.664 1 81.81 120 CYS A N 1
ATOM 902 C CA . CYS A 1 120 ? -13.219 4.699 8.25 1 81.81 120 CYS A CA 1
ATOM 903 C C . CYS A 1 120 ? -14.352 4.293 7.32 1 81.81 120 CYS A C 1
ATOM 905 O O . CYS A 1 120 ? -14.18 3.445 6.445 1 81.81 120 CYS A O 1
ATOM 907 N N . TYR A 1 121 ? -15.43 4.926 7.461 1 76.38 121 TYR A N 1
ATOM 908 C CA . TYR A 1 121 ? -16.609 4.508 6.715 1 76.38 121 TYR A CA 1
ATOM 909 C C . TYR A 1 121 ? -16.641 5.152 5.332 1 76.38 121 TYR A C 1
ATOM 911 O O . TYR A 1 121 ? -17.469 4.797 4.492 1 76.38 121 TYR A O 1
ATOM 919 N N . ASP A 1 122 ? -15.789 6.074 5.172 1 76.88 122 ASP A N 1
ATOM 920 C CA . ASP A 1 122 ? -15.609 6.543 3.803 1 76.88 122 ASP A CA 1
ATOM 921 C C . ASP A 1 122 ? -14.914 5.492 2.947 1 76.88 122 ASP A C 1
ATOM 923 O O . ASP A 1 122 ? -13.688 5.5 2.824 1 76.88 122 ASP A O 1
ATOM 927 N N . VAL A 1 123 ? -15.594 4.664 2.27 1 70.44 123 VAL A N 1
ATOM 928 C CA . VAL A 1 123 ? -15.094 3.475 1.589 1 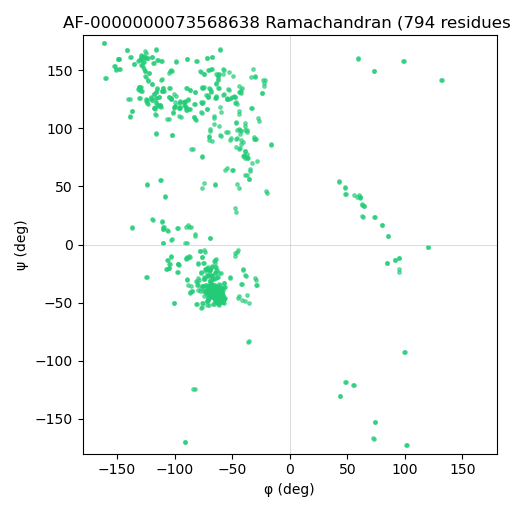70.44 123 VAL A CA 1
ATOM 929 C C . VAL A 1 123 ? -14.367 3.877 0.31 1 70.44 123 VAL A C 1
ATOM 931 O O . VAL A 1 123 ? -13.656 3.066 -0.287 1 70.44 123 VAL A O 1
ATOM 934 N N . THR A 1 124 ? -14.523 5.094 -0.015 1 72.44 124 THR A N 1
ATOM 935 C CA . THR A 1 124 ? -13.812 5.551 -1.202 1 72.44 124 THR A CA 1
ATOM 936 C C . THR A 1 124 ? -12.344 5.832 -0.878 1 72.44 124 THR A C 1
ATOM 938 O O . THR A 1 124 ? -11.508 5.906 -1.779 1 72.44 124 THR A O 1
ATOM 941 N N . ARG A 1 125 ? -12.109 5.953 0.392 1 78.81 125 ARG A N 1
ATOM 942 C CA . ARG A 1 125 ? -10.758 6.359 0.777 1 78.81 125 ARG A CA 1
ATOM 943 C C . ARG A 1 125 ? -10.141 5.352 1.742 1 78.81 125 ARG A C 1
ATOM 945 O O . ARG A 1 125 ? -8.914 5.254 1.842 1 78.81 125 ARG A O 1
ATOM 952 N N . ASN A 1 126 ? -11.008 4.723 2.451 1 77.56 126 ASN A N 1
ATOM 953 C CA . ASN A 1 126 ? -10.5 3.859 3.516 1 77.56 126 ASN A CA 1
ATOM 954 C C . ASN A 1 126 ? -11.039 2.438 3.385 1 77.56 126 ASN A C 1
ATOM 956 O O . ASN A 1 126 ? -11.82 2.145 2.48 1 77.56 126 ASN A O 1
ATOM 960 N N . ALA A 1 127 ? -10.375 1.601 4.145 1 72.75 127 ALA A N 1
ATOM 961 C CA . ALA A 1 127 ? -10.758 0.193 4.125 1 72.75 127 ALA A CA 1
ATOM 962 C C . ALA A 1 127 ? -11.578 -0.17 5.359 1 72.75 127 ALA A C 1
ATOM 964 O O . ALA A 1 127 ? -11.031 -0.34 6.449 1 72.75 127 ALA A O 1
ATOM 965 N N . PHE A 1 128 ? -12.852 -0.122 5.246 1 69.62 128 PHE A N 1
ATOM 966 C CA . PHE A 1 128 ? -13.727 -0.487 6.352 1 69.62 128 PHE A CA 1
ATOM 967 C C . PHE A 1 128 ? -14.094 -1.965 6.289 1 69.62 128 PHE A C 1
ATOM 969 O O . PHE A 1 128 ? -14.43 -2.48 5.219 1 69.62 128 PHE A O 1
ATOM 976 N N . ARG A 1 129 ? -13.789 -2.656 7.328 1 71.06 129 ARG A N 1
ATOM 977 C CA . ARG A 1 129 ? -14.273 -4.023 7.48 1 71.06 129 ARG A CA 1
ATOM 978 C C . ARG A 1 129 ? -15.211 -4.145 8.672 1 71.06 129 ARG A C 1
ATOM 980 O O . ARG A 1 129 ? -14.977 -3.545 9.727 1 71.06 129 ARG A O 1
ATOM 987 N N . LYS A 1 130 ? -16.25 -4.824 8.352 1 60.62 130 LYS A N 1
ATOM 988 C CA . LYS A 1 130 ? -17.203 -4.996 9.438 1 60.62 130 LYS A CA 1
ATOM 989 C C . LYS A 1 130 ? -16.531 -5.574 10.68 1 60.62 130 LYS A C 1
ATOM 991 O O . LYS A 1 130 ? -15.75 -6.52 10.586 1 60.62 130 LYS A O 1
ATOM 996 N N . GLY A 1 131 ? -16.828 -4.969 11.82 1 63.09 131 GLY A N 1
ATOM 997 C CA . GLY A 1 131 ? -16.312 -5.453 13.094 1 63.09 131 GLY A CA 1
ATOM 998 C C . GLY A 1 131 ? -14.992 -4.812 13.492 1 63.09 131 GLY A C 1
ATOM 999 O O . GLY A 1 131 ? -14.57 -4.91 14.641 1 63.09 131 GLY A O 1
ATOM 1000 N N . ASP A 1 132 ? -14.422 -4.164 12.523 1 69.5 132 ASP A N 1
ATOM 1001 C CA . ASP A 1 132 ? -13.102 -3.605 12.812 1 69.5 132 ASP A CA 1
ATOM 1002 C C . ASP A 1 132 ? -13.219 -2.371 13.703 1 69.5 132 ASP A C 1
ATOM 1004 O O . ASP A 1 132 ? -12.359 -2.137 14.555 1 69.5 132 ASP A O 1
ATOM 1008 N N . GLN A 1 133 ? -14.328 -1.692 13.555 1 75.69 133 GLN A N 1
ATOM 1009 C CA . GLN A 1 133 ? -14.391 -0.4 14.234 1 75.69 133 GLN A CA 1
ATOM 1010 C C . GLN A 1 133 ? -15.07 -0.519 15.594 1 75.69 133 GLN A C 1
ATOM 1012 O O . GLN A 1 133 ? -16.203 -0.995 15.68 1 75.69 133 GLN A O 1
ATOM 1017 N N . LEU A 1 134 ? -14.336 -0.225 16.609 1 77 134 LEU A N 1
ATOM 1018 C CA . LEU A 1 134 ? -14.836 -0.083 17.969 1 77 134 LEU A CA 1
ATOM 1019 C C . LEU A 1 134 ? -14.523 1.304 18.516 1 77 134 LEU A C 1
ATOM 1021 O O . LEU A 1 134 ? -13.594 1.97 18.047 1 77 134 LEU A O 1
ATOM 1025 N N . TRP A 1 135 ? -15.438 1.745 19.359 1 80.56 135 TRP A N 1
ATOM 1026 C CA . TRP A 1 135 ? -15.148 2.988 20.078 1 80.56 135 TRP A CA 1
ATOM 1027 C C . TRP A 1 135 ? -14.461 2.707 21.406 1 80.56 135 TRP A C 1
ATOM 1029 O O . TRP A 1 135 ? -14.969 1.925 22.219 1 80.56 135 TRP A O 1
ATOM 1039 N N . ILE A 1 136 ? -13.297 3.301 21.531 1 81.75 136 ILE A N 1
ATOM 1040 C CA . ILE A 1 136 ? -12.539 3.133 22.766 1 81.75 136 ILE A CA 1
ATOM 1041 C C . ILE A 1 136 ? -12.203 4.5 23.359 1 81.75 136 ILE A C 1
ATOM 1043 O O . ILE A 1 136 ? -12.289 5.52 22.672 1 81.75 136 ILE A O 1
ATOM 1047 N N . SER A 1 137 ? -11.883 4.488 24.641 1 79 137 SER A N 1
ATOM 1048 C CA . SER A 1 137 ? -11.477 5.734 25.281 1 79 137 SER A CA 1
ATOM 1049 C C . SER A 1 137 ? -9.977 5.949 25.172 1 79 137 SER A C 1
ATOM 1051 O O . SER A 1 137 ? -9.227 5.016 24.859 1 79 137 SER A O 1
ATOM 1053 N N . HIS A 1 138 ? -9.617 7.152 25.328 1 82.5 138 HIS A N 1
ATOM 1054 C CA . HIS A 1 138 ? -8.188 7.438 25.375 1 82.5 138 HIS A CA 1
ATOM 1055 C C . HIS A 1 138 ? -7.508 6.672 26.5 1 82.5 138 HIS A C 1
ATOM 1057 O O . HIS A 1 138 ? -6.367 6.227 26.344 1 82.5 138 HIS A O 1
ATOM 1063 N N . GLN A 1 139 ? -8.172 6.531 27.625 1 78.25 139 GLN A N 1
ATOM 1064 C CA . GLN A 1 139 ? -7.648 5.746 28.734 1 78.25 139 GLN A CA 1
ATOM 1065 C C . GLN A 1 139 ? -7.434 4.289 28.328 1 78.25 139 GLN A C 1
ATOM 1067 O O . GLN A 1 139 ? -6.441 3.672 28.703 1 78.25 139 GLN A O 1
ATOM 1072 N N . ASP A 1 140 ? -8.367 3.779 27.562 1 79.25 140 ASP A N 1
ATOM 1073 C CA . ASP A 1 140 ? -8.227 2.422 27.047 1 79.25 140 ASP A CA 1
ATOM 1074 C C . ASP A 1 140 ? -6.965 2.287 26.188 1 79.25 140 ASP A C 1
ATOM 1076 O O . ASP A 1 140 ? -6.27 1.271 26.266 1 79.25 140 ASP A O 1
ATOM 1080 N N . VAL A 1 141 ? -6.711 3.312 25.422 1 84.44 141 VAL A N 1
ATOM 1081 C CA . VAL A 1 141 ? -5.539 3.303 24.547 1 84.44 141 VAL A CA 1
ATOM 1082 C C . VAL A 1 141 ? -4.27 3.246 25.391 1 84.44 141 VAL A C 1
ATOM 1084 O O . VAL A 1 141 ? -3.391 2.416 25.141 1 84.44 141 VAL A O 1
ATOM 1087 N N . LEU A 1 142 ? -4.207 4.062 26.422 1 80.88 142 LEU A N 1
ATOM 1088 C CA . LEU A 1 142 ? -3.01 4.148 27.25 1 80.88 142 LEU A CA 1
ATOM 1089 C C . LEU A 1 142 ? -2.822 2.871 28.062 1 80.88 142 LEU A C 1
ATOM 1091 O O . LEU A 1 142 ? -1.704 2.369 28.188 1 80.88 142 LEU A O 1
ATOM 1095 N N . GLU A 1 143 ? -3.863 2.277 28.531 1 80.69 143 GLU A N 1
ATOM 1096 C CA . GLU A 1 143 ? -3.783 1.143 29.453 1 80.69 143 GLU A CA 1
ATOM 1097 C C . GLU A 1 143 ? -3.611 -0.168 28.688 1 80.69 143 GLU A C 1
ATOM 1099 O O . GLU A 1 143 ? -2.861 -1.048 29.109 1 80.69 143 GLU A O 1
ATOM 1104 N N . ASN A 1 144 ? -4.309 -0.263 27.609 1 80.38 144 ASN A N 1
ATOM 1105 C CA . ASN A 1 144 ? -4.332 -1.548 26.922 1 80.38 144 ASN A CA 1
ATOM 1106 C C . ASN A 1 144 ? -3.201 -1.655 25.906 1 80.38 144 ASN A C 1
ATOM 1108 O O . ASN A 1 144 ? -2.693 -2.748 25.641 1 80.38 144 ASN A O 1
ATOM 1112 N N . LEU A 1 145 ? -2.828 -0.511 25.359 1 84.44 145 LEU A N 1
ATOM 1113 C CA . LEU A 1 145 ? -1.833 -0.576 24.297 1 84.44 145 LEU A CA 1
ATOM 1114 C C . LEU A 1 145 ? -0.474 -0.093 24.797 1 84.44 145 LEU A C 1
ATOM 1116 O O . LEU A 1 145 ? 0.548 -0.333 24.141 1 84.44 145 LEU A O 1
ATOM 1120 N N . ASN A 1 146 ? -0.398 0.535 25.938 1 86.56 146 ASN A N 1
ATOM 1121 C CA . ASN A 1 146 ? 0.816 1.04 26.578 1 86.56 146 ASN A CA 1
ATOM 1122 C C . ASN A 1 146 ? 1.738 1.711 25.562 1 86.56 146 ASN A C 1
ATOM 1124 O O . ASN A 1 146 ? 2.922 1.377 25.469 1 86.56 146 ASN A O 1
ATOM 1128 N N . PRO A 1 147 ? 1.202 2.676 24.828 1 90.69 147 PRO A N 1
ATOM 1129 C CA . PRO A 1 147 ? 2.016 3.35 23.812 1 90.69 147 PRO A CA 1
ATOM 1130 C C . PRO A 1 147 ? 3.025 4.324 24.406 1 90.69 147 PRO A C 1
ATOM 1132 O O . PRO A 1 147 ? 2.762 4.926 25.453 1 90.69 147 PRO A O 1
ATOM 1135 N N . VAL A 1 148 ? 4.176 4.422 23.719 1 92.06 148 VAL A N 1
ATOM 1136 C CA . VAL A 1 148 ? 5.207 5.371 24.125 1 92.06 148 VAL A CA 1
ATOM 1137 C C . VAL A 1 148 ? 5.555 6.289 22.953 1 92.06 148 VAL A C 1
ATOM 1139 O O . VAL A 1 148 ? 5.867 5.816 21.859 1 92.06 148 VAL A O 1
ATOM 1142 N N . ASN A 1 149 ? 5.449 7.602 23.203 1 94.5 149 ASN A N 1
ATOM 1143 C CA . ASN A 1 149 ? 5.883 8.562 22.203 1 94.5 149 ASN A CA 1
ATOM 1144 C C . ASN A 1 149 ? 7.391 8.789 22.25 1 94.5 149 ASN A C 1
ATOM 1146 O O . ASN A 1 149 ? 7.969 8.922 23.328 1 94.5 149 ASN A O 1
ATOM 1150 N N . ARG A 1 150 ? 7.926 8.711 21.078 1 94.81 150 ARG A N 1
ATOM 1151 C CA . ARG A 1 150 ? 9.344 9 20.906 1 94.81 150 ARG A CA 1
ATOM 1152 C C . ARG A 1 150 ? 9.555 10.281 20.109 1 94.81 150 ARG A C 1
ATOM 1154 O O . ARG A 1 150 ? 8.812 10.562 19.172 1 94.81 150 ARG A O 1
ATOM 1161 N N . TRP A 1 151 ? 10.586 11.016 20.562 1 93.31 151 TRP A N 1
ATOM 1162 C CA . TRP A 1 151 ? 10.883 12.312 19.953 1 93.31 151 TRP A CA 1
ATOM 1163 C C . TRP A 1 151 ? 12.289 12.336 19.375 1 93.31 151 TRP A C 1
ATOM 1165 O O . TRP A 1 151 ? 13.25 11.914 20.031 1 93.31 151 TRP A O 1
ATOM 1175 N N . ASN A 1 152 ? 12.375 12.68 18.141 1 94.44 152 ASN A N 1
ATOM 1176 C CA . ASN A 1 152 ? 13.672 12.766 17.469 1 94.44 152 ASN A CA 1
ATOM 1177 C C . ASN A 1 152 ? 13.75 13.984 16.562 1 94.44 152 ASN A C 1
ATOM 1179 O O . ASN A 1 152 ? 12.875 14.188 15.711 1 94.44 152 ASN A O 1
ATOM 1183 N N . PHE A 1 153 ? 14.812 14.828 16.797 1 95.12 153 PHE A N 1
ATOM 1184 C CA . PHE A 1 153 ? 15.031 15.938 15.867 1 95.12 153 PHE A CA 1
ATOM 1185 C C . PHE A 1 153 ? 15.562 15.43 14.531 1 95.12 153 PHE A C 1
ATOM 1187 O O . PHE A 1 153 ? 16.641 14.82 14.477 1 95.12 153 PHE A O 1
ATOM 1194 N N . LEU A 1 154 ? 14.781 15.641 13.492 1 93.12 154 LEU A N 1
ATOM 1195 C CA . LEU A 1 154 ? 15.242 15.312 12.141 1 93.12 154 LEU A CA 1
ATOM 1196 C C . LEU A 1 154 ? 16.156 16.406 11.602 1 93.12 154 LEU A C 1
ATOM 1198 O O . LEU A 1 154 ? 17.047 16.141 10.781 1 93.12 154 LEU A O 1
ATOM 1202 N N . GLU A 1 155 ? 15.805 17.625 12.008 1 89.56 155 GLU A N 1
ATOM 1203 C CA . GLU A 1 155 ? 16.547 18.875 11.781 1 89.56 155 GLU A CA 1
ATOM 1204 C C . GLU A 1 155 ? 16.531 19.75 13.031 1 89.56 155 GLU A C 1
ATOM 1206 O O . GLU A 1 155 ? 15.727 19.531 13.938 1 89.56 155 GLU A O 1
ATOM 1211 N N . PRO A 1 156 ? 17.469 20.688 13.062 1 89.5 156 PRO A N 1
ATOM 1212 C CA . PRO A 1 156 ? 17.5 21.531 14.258 1 89.5 156 PRO A CA 1
ATOM 1213 C C . PRO A 1 156 ? 16.156 22.156 14.586 1 89.5 156 PRO A C 1
ATOM 1215 O O . PRO A 1 156 ? 15.836 22.375 15.758 1 89.5 156 PRO A O 1
ATOM 1218 N N . ASN A 1 157 ? 15.375 22.359 13.609 1 92.81 157 ASN A N 1
ATOM 1219 C CA . ASN A 1 157 ? 14.109 23.031 13.867 1 92.81 157 ASN A CA 1
ATOM 1220 C C . ASN A 1 157 ? 12.914 22.156 13.508 1 92.81 157 ASN A C 1
ATOM 1222 O O . ASN A 1 157 ? 11.82 22.656 13.25 1 92.81 157 ASN A O 1
ATOM 1226 N N . LEU A 1 158 ? 13.172 20.844 13.461 1 97.06 158 LEU A N 1
ATOM 1227 C CA . LEU A 1 158 ? 12.094 19.922 13.117 1 97.06 158 LEU A CA 1
ATOM 1228 C C . LEU A 1 158 ? 12.133 18.672 14 1 97.06 158 LEU A C 1
ATOM 1230 O O . LEU A 1 158 ? 13.031 17.844 13.852 1 97.06 158 LEU A O 1
ATOM 1234 N N . LEU A 1 159 ? 11.164 18.594 14.844 1 97.88 159 LEU A N 1
ATOM 1235 C CA . LEU A 1 159 ? 11.055 17.453 15.758 1 97.88 159 LEU A CA 1
ATOM 1236 C C . LEU A 1 159 ? 9.984 16.484 15.289 1 97.88 159 LEU A C 1
ATOM 1238 O O . LEU A 1 159 ? 8.852 16.875 15.023 1 97.88 159 LEU A O 1
ATOM 1242 N N . GLU A 1 160 ? 10.359 15.25 15.133 1 97.94 160 GLU A N 1
ATOM 1243 C CA . GLU A 1 160 ? 9.422 14.172 14.852 1 97.94 160 GLU A CA 1
ATOM 1244 C C . GLU A 1 160 ? 8.898 13.547 16.141 1 97.94 160 GLU A C 1
ATOM 1246 O O . GLU A 1 160 ? 9.656 13.344 17.094 1 97.94 160 GLU A O 1
ATOM 1251 N N . ILE A 1 161 ? 7.609 13.32 16.219 1 97.75 161 ILE A N 1
ATOM 1252 C CA . ILE A 1 161 ? 6.988 12.578 17.297 1 97.75 161 ILE A CA 1
ATOM 1253 C C . ILE A 1 161 ? 6.328 11.312 16.75 1 97.75 161 ILE A C 1
ATOM 1255 O O . ILE A 1 161 ? 5.445 11.383 15.898 1 97.75 161 ILE A O 1
ATOM 1259 N N . GLN A 1 162 ? 6.785 10.18 17.188 1 96.19 162 GLN A N 1
ATOM 1260 C CA . GLN A 1 162 ? 6.23 8.898 16.75 1 96.19 162 GLN A CA 1
ATOM 1261 C C . GLN A 1 162 ? 5.852 8.039 17.953 1 96.19 162 GLN A C 1
ATOM 1263 O O . GLN A 1 162 ? 6.398 8.211 19.047 1 96.19 162 GLN A O 1
ATOM 1268 N N . THR A 1 163 ? 4.879 7.168 17.766 1 96.19 163 THR A N 1
ATOM 1269 C CA . THR A 1 163 ? 4.41 6.289 18.828 1 96.19 163 THR A CA 1
ATOM 1270 C C . THR A 1 163 ? 4.91 4.863 18.609 1 96.19 163 THR A C 1
ATOM 1272 O O . THR A 1 163 ? 4.895 4.355 17.484 1 96.19 163 THR A O 1
ATOM 1275 N N . SER A 1 164 ? 5.398 4.25 19.672 1 92.69 164 SER A N 1
ATOM 1276 C CA . SER A 1 164 ? 5.801 2.848 19.672 1 92.69 164 SER A CA 1
ATOM 1277 C C . SER A 1 164 ? 5.051 2.051 20.734 1 92.69 164 SER A C 1
ATOM 1279 O O . SER A 1 164 ? 4.902 2.508 21.859 1 92.69 164 SER A O 1
ATOM 1281 N N . PRO A 1 165 ? 4.656 0.881 20.5 1 92.5 165 PRO A N 1
ATOM 1282 C CA . PRO A 1 165 ? 4.57 0.249 19.188 1 92.5 165 PRO A CA 1
ATOM 1283 C C . PRO A 1 165 ? 3.623 0.986 18.234 1 92.5 165 PRO A C 1
ATOM 1285 O O . PRO A 1 165 ? 2.908 1.898 18.656 1 92.5 165 PRO A O 1
ATOM 1288 N N . THR A 1 166 ? 3.705 0.608 16.984 1 92.44 166 THR A N 1
ATOM 1289 C CA . THR A 1 166 ? 2.818 1.225 16 1 92.44 166 THR A CA 1
ATOM 1290 C C . THR A 1 166 ? 1.361 0.882 16.297 1 92.44 166 THR A C 1
ATOM 1292 O O . THR A 1 166 ? 1.016 -0.289 16.469 1 92.44 166 THR A O 1
ATOM 1295 N N . ILE A 1 167 ? 0.548 1.878 16.406 1 90.56 167 ILE A N 1
ATOM 1296 C CA . ILE A 1 167 ? -0.879 1.688 16.641 1 90.56 167 ILE A CA 1
ATOM 1297 C C . ILE A 1 167 ? -1.678 2.49 15.617 1 90.56 167 ILE A C 1
ATOM 1299 O O . ILE A 1 167 ? -1.15 3.414 14.992 1 90.56 167 ILE A O 1
ATOM 1303 N N . PHE A 1 168 ? -2.969 2.033 15.32 1 91.38 168 PHE A N 1
ATOM 1304 C CA . PHE A 1 168 ? -3.893 2.678 14.398 1 91.38 168 PHE A CA 1
ATOM 1305 C C . PHE A 1 168 ? -3.254 2.844 13.023 1 91.38 168 PHE A C 1
ATOM 1307 O O . PHE A 1 168 ? -2.799 1.868 12.422 1 91.38 168 PHE A O 1
ATOM 1314 N N . LEU A 1 169 ? -3.119 4.086 12.5 1 90.62 169 LEU A N 1
ATOM 1315 C CA . LEU A 1 169 ? -2.609 4.258 11.141 1 90.62 169 LEU A CA 1
ATOM 1316 C C . LEU A 1 169 ? -1.091 4.391 11.148 1 90.62 169 LEU A C 1
ATOM 1318 O O . LEU A 1 169 ? -0.461 4.387 10.086 1 90.62 169 LEU A O 1
ATOM 1322 N N . GLY A 1 170 ? -0.5 4.57 12.289 1 94.31 170 GLY A N 1
ATOM 1323 C CA . GLY A 1 170 ? 0.947 4.562 12.438 1 94.31 170 GLY A CA 1
ATOM 1324 C C . GLY A 1 170 ? 1.594 5.875 12.039 1 94.31 170 GLY A C 1
ATOM 1325 O O . GLY A 1 170 ? 2.811 5.941 11.852 1 94.31 170 GLY A O 1
ATOM 1326 N N . GLN A 1 171 ? 0.845 6.93 11.938 1 96.56 171 GLN A N 1
ATOM 1327 C CA . GLN A 1 171 ? 1.35 8.219 11.461 1 96.56 171 GLN A CA 1
ATOM 1328 C C . GLN A 1 171 ? 2.26 8.859 12.508 1 96.56 171 GLN A C 1
ATOM 1330 O O . GLN A 1 171 ? 2.223 8.5 13.68 1 96.56 171 GLN A O 1
ATOM 1335 N N . ARG A 1 172 ? 3.047 9.766 12.039 1 97.81 172 ARG A N 1
ATOM 1336 C CA . ARG A 1 172 ? 3.873 10.586 12.914 1 97.81 172 ARG A CA 1
ATOM 1337 C C . ARG A 1 172 ? 3.447 12.047 12.852 1 97.81 172 ARG A C 1
ATOM 1339 O O . ARG A 1 172 ? 2.689 12.445 11.961 1 97.81 172 ARG A O 1
ATOM 1346 N N . SER A 1 173 ? 3.779 12.797 13.844 1 98.31 173 SER A N 1
ATOM 1347 C CA . SER A 1 173 ? 3.578 14.234 13.93 1 98.31 173 SER A CA 1
ATOM 1348 C C . SER A 1 173 ? 4.906 14.984 13.875 1 98.31 173 SER A C 1
ATOM 1350 O O . SER A 1 173 ? 5.965 14.398 14.109 1 98.31 173 SER A O 1
ATOM 1352 N N . PHE A 1 174 ? 4.828 16.281 13.492 1 98.69 174 PHE A N 1
ATOM 1353 C CA . PHE A 1 174 ? 6.031 17.109 13.43 1 98.69 174 PHE A CA 1
ATOM 1354 C C . PHE A 1 174 ? 5.832 18.422 14.18 1 98.69 174 PHE A C 1
ATOM 1356 O O . PHE A 1 174 ? 4.797 19.078 14.031 1 98.69 174 PHE A O 1
ATOM 1363 N N . LEU A 1 175 ? 6.766 18.766 14.992 1 98.69 175 LEU A N 1
ATOM 1364 C CA . LEU A 1 175 ? 6.832 20.094 15.578 1 98.69 175 LEU A CA 1
ATOM 1365 C C . LEU A 1 175 ? 7.871 20.953 14.859 1 98.69 175 LEU A C 1
ATOM 1367 O O . LEU A 1 175 ? 9.062 20.641 14.875 1 98.69 175 LEU A O 1
ATOM 1371 N N . ILE A 1 176 ? 7.434 21.984 14.188 1 98.06 176 ILE A N 1
ATOM 1372 C CA . ILE A 1 176 ? 8.312 22.938 13.547 1 98.06 176 ILE A CA 1
ATOM 1373 C C . ILE A 1 176 ? 8.641 24.078 14.516 1 98.06 176 ILE A C 1
ATOM 1375 O O . ILE A 1 176 ? 7.762 24.844 14.898 1 98.06 176 ILE A O 1
ATOM 1379 N N . LYS A 1 177 ? 9.812 24.188 14.859 1 96.81 177 LYS A N 1
ATOM 1380 C CA . LYS A 1 177 ? 10.242 25.281 15.727 1 96.81 177 LYS A CA 1
ATOM 1381 C C . LYS A 1 177 ? 10.336 26.594 14.945 1 96.81 177 LYS A C 1
ATOM 1383 O O . LYS A 1 177 ? 10.875 26.625 13.836 1 96.81 177 LYS A O 1
ATOM 1388 N N . SER A 1 178 ? 9.828 27.562 15.531 1 96.31 178 SER A N 1
ATOM 1389 C CA . SER A 1 178 ? 9.82 28.875 14.914 1 96.31 178 SER A CA 1
ATOM 1390 C C . SER A 1 178 ? 9.922 29.984 15.961 1 96.31 178 SER A C 1
ATOM 1392 O O . SER A 1 178 ? 9.438 29.828 17.094 1 96.31 178 SER A O 1
ATOM 1394 N N . LYS A 1 179 ? 10.5 31.141 15.586 1 95.88 179 LYS A N 1
ATOM 1395 C CA . LYS A 1 179 ? 10.734 32.25 16.5 1 95.88 179 LYS A CA 1
ATOM 1396 C C . LYS A 1 179 ? 9.422 32.812 17.016 1 95.88 179 LYS A C 1
ATOM 1398 O O . LYS A 1 179 ? 9.328 33.219 18.188 1 95.88 179 LYS A O 1
ATOM 1403 N N . SER A 1 180 ? 8.469 32.844 16.203 1 98 180 SER A N 1
ATOM 1404 C CA . SER A 1 180 ? 7.195 33.438 16.578 1 98 180 SER A CA 1
ATOM 1405 C C . SER A 1 180 ? 6.25 32.438 17.203 1 98 180 SER A C 1
ATOM 1407 O O . SER A 1 180 ? 5.105 32.75 17.531 1 98 180 SER A O 1
ATOM 1409 N N . GLY A 1 181 ? 6.684 31.203 17.359 1 98.31 181 GLY A N 1
ATOM 1410 C CA . GLY A 1 181 ? 5.887 30.156 17.953 1 98.31 181 GLY A CA 1
ATOM 1411 C C . GLY A 1 181 ? 5.883 28.875 17.125 1 98.31 181 GLY A C 1
ATOM 1412 O O . GLY A 1 181 ? 5.824 28.922 15.898 1 98.31 181 GLY A O 1
ATOM 1413 N N . ASN A 1 182 ? 5.914 27.766 17.781 1 98.56 182 ASN A N 1
ATOM 1414 C CA . ASN A 1 182 ? 6.035 26.469 17.125 1 98.56 182 ASN A CA 1
ATOM 1415 C C . ASN A 1 182 ? 4.707 26.031 16.516 1 98.56 182 ASN A C 1
ATOM 1417 O O . ASN A 1 182 ? 3.641 26.391 17.016 1 98.56 182 ASN A O 1
ATOM 1421 N N . VAL A 1 183 ? 4.848 25.297 15.438 1 98.75 183 VAL A N 1
ATOM 1422 C CA . VAL A 1 183 ? 3.682 24.75 14.758 1 98.75 183 VAL A CA 1
ATOM 1423 C C . VAL A 1 183 ? 3.713 23.234 14.812 1 98.75 183 VAL A C 1
ATOM 1425 O O . VAL A 1 183 ? 4.723 22.609 14.469 1 98.75 183 VAL A O 1
ATOM 1428 N N . LEU A 1 184 ? 2.646 22.609 15.305 1 98.75 184 LEU A N 1
ATOM 1429 C CA . LEU A 1 184 ? 2.48 21.172 15.258 1 98.75 184 LEU A CA 1
ATOM 1430 C C . LEU A 1 184 ? 1.736 20.75 13.992 1 98.75 184 LEU A C 1
ATOM 1432 O O . LEU A 1 184 ? 0.61 21.188 13.75 1 98.75 184 LEU A O 1
ATOM 1436 N N . TRP A 1 185 ? 2.379 19.938 13.164 1 98.81 185 TRP A N 1
ATOM 1437 C CA . TRP A 1 185 ? 1.81 19.391 11.938 1 98.81 185 TRP A CA 1
ATOM 1438 C C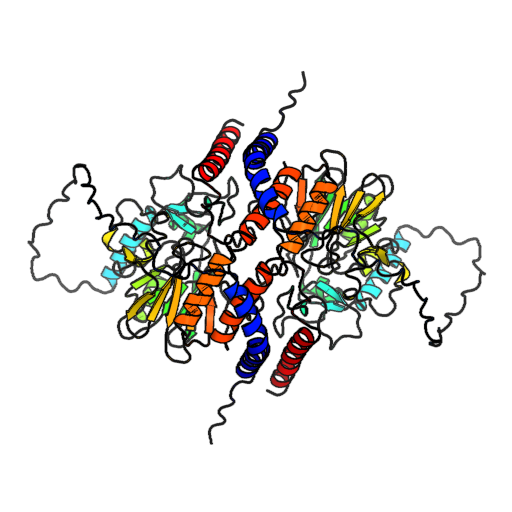 . TRP A 1 185 ? 1.25 18 12.172 1 98.81 185 TRP A C 1
ATOM 1440 O O . TRP A 1 185 ? 1.997 17.062 12.477 1 98.81 185 TRP A O 1
ATOM 1450 N N . ASP A 1 186 ? -0.081 17.922 11.961 1 98.31 186 ASP A N 1
ATOM 1451 C CA . ASP A 1 186 ? -0.785 16.656 12.18 1 98.31 186 ASP A CA 1
ATOM 1452 C C . ASP A 1 186 ? -0.632 16.188 13.625 1 98.31 186 ASP A C 1
ATOM 1454 O O . ASP A 1 186 ? 0.185 16.734 14.375 1 98.31 186 ASP A O 1
ATOM 1458 N N . CYS A 1 187 ? -1.514 15.336 14.039 1 96.81 187 CYS A N 1
ATOM 1459 C CA . CYS A 1 187 ? -1.498 14.828 15.406 1 96.81 187 CYS A CA 1
ATOM 1460 C C . CYS A 1 187 ? -1.413 13.305 15.422 1 96.81 187 CYS A C 1
ATOM 1462 O O . CYS A 1 187 ? -1.654 12.656 14.398 1 96.81 187 CYS A O 1
ATOM 1464 N N . ILE A 1 188 ? -1.006 12.789 16.516 1 96.38 188 ILE A N 1
ATOM 1465 C CA . ILE A 1 188 ? -1.073 11.367 16.812 1 96.38 188 ILE A CA 1
ATOM 1466 C C . ILE A 1 188 ? -2.014 11.133 18 1 96.38 188 ILE A C 1
ATOM 1468 O O . ILE A 1 188 ? -2.383 12.086 18.703 1 96.38 188 ILE A O 1
ATOM 1472 N N . CYS A 1 189 ? -2.365 9.945 18.234 1 91.69 189 CYS A N 1
ATOM 1473 C CA . CYS A 1 189 ? -3.461 9.664 19.156 1 91.69 189 CYS A CA 1
ATOM 1474 C C . CYS A 1 189 ? -3.01 9.82 20.609 1 91.69 189 CYS A C 1
ATOM 1476 O O . CYS A 1 189 ? -3.619 10.57 21.375 1 91.69 189 CYS A O 1
ATOM 1478 N N . PRO A 1 190 ? -1.973 9.148 21.031 1 89.69 190 PRO A N 1
ATOM 1479 C CA . PRO A 1 190 ? -1.633 9.258 22.453 1 89.69 190 PRO A CA 1
ATOM 1480 C C . PRO A 1 190 ? -1.066 10.633 22.828 1 89.69 190 PRO A C 1
ATOM 1482 O O . PRO A 1 190 ? -0.167 11.133 22.141 1 89.69 190 PRO A O 1
ATOM 1485 N N . VAL A 1 191 ? -1.61 11.203 23.797 1 88.44 191 VAL A N 1
ATOM 1486 C CA . VAL A 1 191 ? -1.075 12.398 24.438 1 88.44 191 VAL A CA 1
ATOM 1487 C C . VAL A 1 191 ? -0.714 12.094 25.875 1 88.44 191 VAL A C 1
ATOM 1489 O O . VAL A 1 191 ? -1.582 11.734 26.688 1 88.44 191 VAL A O 1
ATOM 1492 N N . ASP A 1 192 ? 0.506 12.117 26.125 1 83.19 192 ASP A N 1
ATOM 1493 C CA . ASP A 1 192 ? 0.958 11.852 27.484 1 83.19 192 ASP A CA 1
ATOM 1494 C C . ASP A 1 192 ? 1.727 13.047 28.047 1 83.19 192 ASP A C 1
ATOM 1496 O O . ASP A 1 192 ? 2.23 13.875 27.297 1 83.19 192 ASP A O 1
ATOM 1500 N N . MET A 1 193 ? 1.832 13.055 29.344 1 86.94 193 MET A N 1
ATOM 1501 C CA . MET A 1 193 ? 2.387 14.219 30.031 1 86.94 193 MET A CA 1
ATOM 1502 C C . MET A 1 193 ? 3.879 14.359 29.75 1 86.94 193 MET A C 1
ATOM 1504 O O . MET A 1 193 ? 4.402 15.469 29.688 1 86.94 193 MET A O 1
ATOM 1508 N N . ASP A 1 194 ? 4.547 13.25 29.547 1 88.94 194 ASP A N 1
ATOM 1509 C CA . ASP A 1 194 ? 5.969 13.328 29.234 1 88.94 194 ASP A CA 1
ATOM 1510 C C . ASP A 1 194 ? 6.195 14.07 27.906 1 88.94 194 ASP A C 1
ATOM 1512 O O . ASP A 1 194 ? 7.086 14.914 27.812 1 88.94 194 ASP A O 1
ATOM 1516 N N . THR A 1 195 ? 5.406 13.773 26.969 1 92.69 195 THR A N 1
ATOM 1517 C CA . THR A 1 195 ? 5.496 14.43 25.656 1 92.69 195 THR A CA 1
ATOM 1518 C C . THR A 1 195 ? 5.137 15.906 25.766 1 92.69 195 THR A C 1
ATOM 1520 O O . THR A 1 195 ? 5.844 16.766 25.234 1 92.69 195 THR A O 1
ATOM 1523 N N . VAL A 1 196 ? 4.07 16.234 26.484 1 93.69 196 VAL A N 1
ATOM 1524 C CA . VAL A 1 196 ? 3.611 17.609 26.656 1 93.69 196 VAL A CA 1
ATOM 1525 C C . VAL A 1 196 ? 4.691 18.422 27.359 1 93.69 196 VAL A C 1
ATOM 1527 O O . VAL A 1 196 ? 5.016 19.531 26.938 1 93.69 196 VAL A O 1
ATOM 1530 N N . ASN A 1 197 ? 5.219 17.828 28.422 1 92.56 197 ASN A N 1
ATOM 1531 C CA . ASN A 1 197 ? 6.27 18.516 29.172 1 92.56 197 ASN A CA 1
ATOM 1532 C C . ASN A 1 197 ? 7.496 18.781 28.312 1 92.56 197 ASN A C 1
ATOM 1534 O O . ASN A 1 197 ? 8.078 19.859 28.375 1 92.56 197 ASN A O 1
ATOM 1538 N N . TYR A 1 198 ? 7.891 17.828 27.578 1 95 198 TYR A N 1
ATOM 1539 C CA . TYR A 1 198 ? 9.055 17.984 26.703 1 95 198 TYR A CA 1
ATOM 1540 C C . TYR A 1 198 ? 8.836 19.094 25.688 1 95 198 TYR A C 1
ATOM 1542 O O . TYR A 1 198 ? 9.703 19.953 25.516 1 95 198 TYR A O 1
ATOM 1550 N N . ILE A 1 199 ? 7.699 19.109 25.031 1 96.5 199 ILE A N 1
ATOM 1551 C CA . ILE A 1 199 ? 7.375 20.109 24.016 1 96.5 199 ILE A CA 1
ATOM 1552 C C . ILE A 1 199 ? 7.344 21.5 24.641 1 96.5 199 ILE A C 1
ATOM 1554 O O . ILE A 1 199 ? 7.844 22.453 24.062 1 96.5 199 ILE A O 1
ATOM 1558 N N . ASN A 1 200 ? 6.816 21.594 25.828 1 95.31 200 ASN A N 1
ATOM 1559 C CA . ASN A 1 200 ? 6.785 22.875 26.516 1 95.31 200 ASN A CA 1
ATOM 1560 C C . ASN A 1 200 ? 8.195 23.391 26.828 1 95.31 200 ASN A C 1
ATOM 1562 O O . ASN A 1 200 ? 8.453 24.594 26.734 1 95.31 200 ASN A O 1
ATOM 1566 N N . LYS A 1 201 ? 9.008 22.469 27.172 1 95.81 201 LYS A N 1
ATOM 1567 C CA . LYS A 1 201 ? 10.391 22.828 27.484 1 95.81 201 LYS A CA 1
ATOM 1568 C C . LYS A 1 201 ? 11.078 23.453 26.266 1 95.81 201 LYS A C 1
ATOM 1570 O O . LYS A 1 201 ? 11.984 24.266 26.406 1 95.81 201 LYS A O 1
ATOM 1575 N N . ILE A 1 202 ? 10.562 23.109 25.109 1 95.94 202 ILE A N 1
ATOM 1576 C CA . ILE A 1 202 ? 11.258 23.609 23.922 1 95.94 202 ILE A CA 1
ATOM 1577 C C . ILE A 1 202 ? 10.391 24.641 23.219 1 95.94 202 ILE A C 1
ATOM 1579 O O . ILE A 1 202 ? 10.531 24.875 22.016 1 95.94 202 ILE A O 1
ATOM 1583 N N . GLY A 1 203 ? 9.438 25.234 23.859 1 96.69 203 GLY A N 1
ATOM 1584 C CA . GLY A 1 203 ? 8.758 26.422 23.344 1 96.69 203 GLY A CA 1
ATOM 1585 C C . GLY A 1 203 ? 7.266 26.203 23.156 1 96.69 203 GLY A C 1
ATOM 1586 O O . GLY A 1 203 ? 6.551 27.125 22.75 1 96.69 203 GLY A O 1
ATOM 1587 N N . GLY A 1 204 ? 6.758 24.984 23.422 1 97.88 204 GLY A N 1
ATOM 1588 C CA . GLY A 1 204 ? 5.328 24.75 23.344 1 97.88 204 GLY A CA 1
ATOM 1589 C C . GLY A 1 204 ? 4.801 24.734 21.922 1 97.88 204 GLY A C 1
ATOM 1590 O O . GLY A 1 204 ? 5.555 24.484 20.984 1 97.88 204 GLY A O 1
ATOM 1591 N N . VAL A 1 205 ? 3.459 24.797 21.797 1 98.19 205 VAL A N 1
ATOM 1592 C CA . VAL A 1 205 ? 2.783 24.797 20.5 1 98.19 205 VAL A CA 1
ATOM 1593 C C . VAL A 1 205 ? 1.899 26.031 20.375 1 98.19 205 VAL A C 1
ATOM 1595 O O . VAL A 1 205 ? 1.002 26.25 21.188 1 98.19 205 VAL A O 1
ATOM 1598 N N . LYS A 1 206 ? 2.158 26.812 19.359 1 98.25 206 LYS A N 1
ATOM 1599 C CA . LYS A 1 206 ? 1.349 28.016 19.125 1 98.25 206 LYS A CA 1
ATOM 1600 C C . LYS A 1 206 ? 0.131 27.672 18.266 1 98.25 206 LYS A C 1
ATOM 1602 O O . LYS A 1 206 ? -0.927 28.297 18.406 1 98.25 206 LYS A O 1
ATOM 1607 N N . ALA A 1 207 ? 0.337 26.75 17.359 1 98.38 207 ALA A N 1
ATOM 1608 C CA . ALA A 1 207 ? -0.75 26.359 16.469 1 98.38 207 ALA A CA 1
ATOM 1609 C C . ALA A 1 207 ? -0.601 24.906 16.016 1 98.38 207 ALA A C 1
ATOM 1611 O O . ALA A 1 207 ? 0.516 24.391 15.93 1 98.38 207 ALA A O 1
ATOM 1612 N N . ILE A 1 208 ? -1.731 24.281 15.758 1 98.06 208 ILE A N 1
ATOM 1613 C CA . ILE A 1 208 ? -1.799 22.969 15.133 1 98.06 208 ILE A CA 1
ATOM 1614 C C . ILE A 1 208 ? -2.348 23.094 13.711 1 98.06 208 ILE A C 1
ATOM 1616 O O . ILE A 1 208 ? -3.309 23.828 13.477 1 98.06 208 ILE A O 1
ATOM 1620 N N . VAL A 1 209 ? -1.702 22.484 12.75 1 98.62 209 VAL A N 1
ATOM 1621 C CA . VAL A 1 209 ? -2.197 22.422 11.375 1 98.62 209 VAL A CA 1
ATOM 1622 C C . VAL A 1 209 ? -2.443 20.953 10.992 1 98.62 209 VAL A C 1
ATOM 1624 O O . VAL A 1 209 ? -1.586 20.094 11.211 1 98.62 209 VAL A O 1
ATOM 1627 N N . ILE A 1 210 ? -3.625 20.688 10.469 1 97.56 210 ILE A N 1
ATOM 1628 C CA . ILE A 1 210 ? -4.012 19.328 10.078 1 97.56 210 ILE A CA 1
ATOM 1629 C C . ILE A 1 210 ? -3.967 19.203 8.562 1 97.56 210 ILE A C 1
ATOM 1631 O O . ILE A 1 210 ? -4.57 20 7.844 1 97.56 210 ILE A O 1
ATOM 1635 N N . SER A 1 211 ? -3.248 18.203 8.125 1 98.31 211 SER A N 1
ATOM 1636 C CA . SER A 1 211 ? -3.096 18 6.691 1 98.31 211 SER A CA 1
ATOM 1637 C C . SER A 1 211 ? -4.395 17.5 6.062 1 98.31 211 SER A C 1
ATOM 1639 O O . SER A 1 211 ? -4.789 17.969 4.996 1 98.31 211 SER A O 1
ATOM 1641 N N . ASN A 1 212 ? -5 16.5 6.703 1 96.38 212 ASN A N 1
ATOM 1642 C CA . ASN A 1 212 ? -6.258 15.914 6.246 1 96.38 212 ASN A CA 1
ATOM 1643 C C . ASN A 1 212 ? -6.945 15.133 7.355 1 96.38 212 ASN A C 1
ATOM 1645 O O . ASN A 1 212 ? -6.379 14.938 8.43 1 96.38 212 ASN A O 1
ATOM 1649 N N . PRO A 1 213 ? -8.141 14.648 7.176 1 92 213 PRO A N 1
ATOM 1650 C CA . PRO A 1 213 ? -8.953 14.094 8.258 1 92 213 PRO A CA 1
ATOM 1651 C C . PRO A 1 213 ? -8.305 12.883 8.93 1 92 213 PRO A C 1
ATOM 1653 O O . PRO A 1 213 ? -8.43 12.703 10.141 1 92 213 PRO A O 1
ATOM 1656 N N . GLU A 1 214 ? -7.613 12.07 8.281 1 92.81 214 GLU A N 1
ATOM 1657 C CA . GLU A 1 214 ? -6.969 10.883 8.836 1 92.81 214 GLU A CA 1
ATOM 1658 C C . GLU A 1 214 ? -5.898 11.266 9.852 1 92.81 214 GLU A C 1
ATOM 1660 O O . GLU A 1 214 ? -5.535 10.461 10.711 1 92.81 214 GLU A O 1
ATOM 1665 N N . HIS A 1 215 ? -5.441 12.477 9.797 1 96.12 215 HIS A N 1
ATOM 1666 C CA . HIS A 1 215 ? -4.309 12.891 10.617 1 96.12 215 HIS A CA 1
ATOM 1667 C C . HIS A 1 215 ? -4.762 13.781 11.773 1 96.12 215 HIS A C 1
ATOM 1669 O O . HIS A 1 215 ? -3.934 14.352 12.484 1 96.12 215 HIS A O 1
ATOM 1675 N N . MET A 1 216 ? -6.035 13.859 12.031 1 93.25 216 MET A N 1
ATOM 1676 C CA . MET A 1 216 ? -6.578 14.641 13.141 1 93.25 216 MET A CA 1
ATOM 1677 C C . MET A 1 216 ? -6.262 13.969 14.477 1 93.25 216 MET A C 1
ATOM 1679 O O . MET A 1 216 ? -6.012 14.648 15.477 1 93.25 216 MET A O 1
ATOM 1683 N N . ALA A 1 217 ? -6.406 12.602 14.445 1 93.25 217 ALA A N 1
ATOM 1684 C CA . ALA A 1 217 ? -6.188 11.828 15.664 1 93.25 217 ALA A CA 1
ATOM 1685 C C . ALA A 1 217 ? -6.938 12.438 16.844 1 93.25 217 ALA A C 1
ATOM 1687 O O . ALA A 1 217 ? -8.156 12.586 16.812 1 93.25 217 ALA A O 1
ATOM 1688 N N . THR A 1 218 ? -6.207 12.875 17.891 1 90.06 218 THR A N 1
ATOM 1689 C CA . THR A 1 218 ? -6.836 13.477 19.062 1 90.06 218 THR A CA 1
ATOM 1690 C C . THR A 1 218 ? -6.488 14.961 19.172 1 90.06 218 THR A C 1
ATOM 1692 O O . THR A 1 218 ? -6.066 15.43 20.219 1 90.06 218 THR A O 1
ATOM 1695 N N . PHE A 1 219 ? -6.781 15.68 18.094 1 90.25 219 PHE A N 1
ATOM 1696 C CA . PHE A 1 219 ? -6.34 17.062 17.953 1 90.25 219 PHE A CA 1
ATOM 1697 C C . PHE A 1 219 ? -6.938 17.938 19.031 1 90.25 219 PHE A C 1
ATOM 1699 O O . PHE A 1 219 ? -6.324 18.922 19.453 1 90.25 219 PHE A O 1
ATOM 1706 N N . THR A 1 220 ? -8.125 17.609 19.578 1 85.06 220 THR A N 1
ATOM 1707 C CA . THR A 1 220 ? -8.703 18.422 20.641 1 85.06 220 THR A CA 1
ATOM 1708 C C . THR A 1 220 ? -7.91 18.281 21.938 1 85.06 220 THR A C 1
ATOM 1710 O O . THR A 1 220 ? -7.758 19.25 22.688 1 85.06 220 THR A O 1
ATOM 1713 N N . ILE A 1 221 ? -7.457 17.094 22.141 1 85.31 221 ILE A N 1
ATOM 1714 C CA . ILE A 1 221 ? -6.645 16.844 23.328 1 85.31 221 ILE A CA 1
ATOM 1715 C C . ILE A 1 221 ? -5.301 17.547 23.203 1 85.31 221 ILE A C 1
ATOM 1717 O O . ILE A 1 221 ? -4.816 18.172 24.141 1 85.31 221 ILE A O 1
ATOM 1721 N N . TRP A 1 222 ? -4.773 17.516 22.031 1 92 222 TRP A N 1
ATOM 1722 C CA . TRP A 1 222 ? -3.52 18.219 21.75 1 92 222 TRP A CA 1
ATOM 1723 C C . TRP A 1 222 ? -3.678 19.719 21.938 1 92 222 TRP A C 1
ATOM 1725 O O . TRP A 1 222 ? -2.855 20.359 22.594 1 92 222 TRP A O 1
ATOM 1735 N N . SER A 1 223 ? -4.676 20.266 21.359 1 90.62 223 SER A N 1
ATOM 1736 C CA . SER A 1 223 ? -4.926 21.703 21.5 1 90.62 223 SER A CA 1
ATOM 1737 C C . SER A 1 223 ? -5.09 22.094 22.969 1 90.62 223 SER A C 1
ATOM 1739 O O . SER A 1 223 ? -4.477 23.062 23.422 1 90.62 223 SER A O 1
ATOM 1741 N N . SER A 1 224 ? -5.824 21.312 23.703 1 85.31 224 SER A N 1
ATOM 1742 C CA . SER A 1 224 ? -6.078 21.594 25.109 1 85.31 224 SER A CA 1
ATOM 1743 C C . SER A 1 224 ? -4.793 21.516 25.922 1 85.31 224 SER A C 1
ATOM 1745 O O . SER A 1 224 ? -4.594 22.297 26.859 1 85.31 224 SER A O 1
ATOM 1747 N N . ALA A 1 225 ? -3.984 20.609 25.578 1 89 225 ALA A N 1
ATOM 1748 C CA . ALA A 1 225 ? -2.73 20.406 26.297 1 89 225 ALA A CA 1
ATOM 1749 C C . ALA A 1 225 ? -1.788 21.594 26.094 1 89 225 ALA A C 1
ATOM 1751 O O . ALA A 1 225 ? -0.848 21.781 26.875 1 89 225 ALA A O 1
ATOM 1752 N N . PHE A 1 226 ? -2.053 22.359 25.062 1 94.06 226 PHE A N 1
ATOM 1753 C CA . PHE A 1 226 ? -1.182 23.484 24.766 1 94.06 226 PHE A CA 1
ATOM 1754 C C . PHE A 1 226 ? -1.974 24.781 24.719 1 94.06 226 PHE A C 1
ATOM 1756 O O . PHE A 1 226 ? -1.884 25.547 23.75 1 94.06 226 PHE A O 1
ATOM 1763 N N . ASN A 1 227 ? -2.742 25.031 25.797 1 89.88 227 ASN A N 1
ATOM 1764 C CA . ASN A 1 227 ? -3.451 26.281 26.094 1 89.88 227 ASN A CA 1
ATOM 1765 C C . ASN A 1 227 ? -4.527 26.562 25.047 1 89.88 227 ASN A C 1
ATOM 1767 O O . ASN A 1 227 ? -4.699 27.703 24.625 1 89.88 227 ASN A O 1
ATOM 1771 N N . ASN A 1 228 ? -5.133 25.5 24.516 1 88.81 228 ASN A N 1
ATOM 1772 C CA . ASN A 1 228 ? -6.188 25.656 23.516 1 88.81 228 ASN A CA 1
ATOM 1773 C C . ASN A 1 228 ? -5.707 26.422 22.297 1 88.81 228 ASN A C 1
ATOM 1775 O O . ASN A 1 228 ? -6.379 27.359 21.844 1 88.81 228 ASN A O 1
ATOM 1779 N N . CYS A 1 229 ? -4.496 26.078 21.922 1 93.81 229 CYS A N 1
ATOM 1780 C CA . CYS A 1 229 ? -3.963 26.734 20.734 1 93.81 229 CYS A CA 1
ATOM 1781 C C . CYS A 1 229 ? -4.871 26.5 19.531 1 93.81 229 CYS A C 1
ATOM 1783 O O . CYS A 1 229 ? -5.594 25.5 19.484 1 93.81 229 CYS A O 1
ATOM 1785 N N . PRO A 1 230 ? -4.906 27.438 18.578 1 94.88 230 PRO A N 1
ATOM 1786 C CA . PRO A 1 230 ? -5.754 27.281 17.391 1 94.88 230 PRO A CA 1
ATOM 1787 C C . PRO A 1 230 ? -5.359 26.078 16.547 1 94.88 230 PRO A C 1
ATOM 1789 O O . PRO A 1 230 ? -4.176 25.75 16.438 1 94.88 230 PRO A O 1
ATOM 1792 N N . VAL A 1 231 ? -6.375 25.422 15.938 1 94.44 231 VAL A N 1
ATOM 1793 C CA . VAL A 1 231 ? -6.211 24.297 15.016 1 94.44 231 VAL A CA 1
ATOM 1794 C C . VAL A 1 231 ? -6.672 24.703 13.617 1 94.44 231 VAL A C 1
ATOM 1796 O O . VAL A 1 231 ? -7.832 25.078 13.43 1 94.44 231 VAL A O 1
ATOM 1799 N N . TYR A 1 232 ? -5.754 24.641 12.672 1 96.12 232 TYR A N 1
ATOM 1800 C CA . TYR A 1 232 ? -6.055 25.016 11.289 1 96.12 232 TYR A CA 1
ATOM 1801 C C . TYR A 1 232 ? -6.422 23.781 10.469 1 96.12 232 TYR A C 1
ATOM 1803 O O . TYR A 1 232 ? -5.66 22.812 10.414 1 96.12 232 TYR A O 1
ATOM 1811 N N . ILE A 1 233 ? -7.594 23.797 9.875 1 94.25 233 ILE A N 1
ATOM 1812 C CA . ILE A 1 233 ? -8.094 22.75 8.992 1 94.25 233 ILE A CA 1
ATOM 1813 C C . ILE A 1 233 ? -8.641 23.359 7.711 1 94.25 233 ILE A C 1
ATOM 1815 O O . ILE A 1 233 ? -9.328 24.391 7.758 1 94.25 233 ILE A O 1
ATOM 1819 N N . HIS A 1 234 ? -8.281 22.828 6.605 1 95.38 234 HIS A N 1
ATOM 1820 C CA . HIS A 1 234 ? -8.875 23.344 5.379 1 95.38 234 HIS A CA 1
ATOM 1821 C C . HIS A 1 234 ? -10.391 23.141 5.371 1 95.38 234 HIS A C 1
ATOM 1823 O O . HIS A 1 234 ? -10.875 22.062 5.727 1 95.38 234 HIS A O 1
ATOM 1829 N N . SER A 1 235 ? -11.125 24.031 4.887 1 91 235 SER A N 1
ATOM 1830 C CA . SER A 1 235 ? -12.578 24.031 4.961 1 91 235 SER A CA 1
ATOM 1831 C C . SER A 1 235 ? -13.172 22.891 4.133 1 91 235 SER A C 1
ATOM 1833 O O . SER A 1 235 ? -14.242 22.375 4.465 1 91 235 SER A O 1
ATOM 1835 N N . SER A 1 236 ? -12.492 22.438 3.098 1 90.38 236 SER A N 1
ATOM 1836 C CA . SER A 1 236 ? -12.984 21.375 2.242 1 90.38 236 SER A CA 1
ATOM 1837 C C . SER A 1 236 ? -13.094 20.062 3.012 1 90.38 236 SER A C 1
ATOM 1839 O O . SER A 1 236 ? -13.75 19.125 2.559 1 90.38 236 SER A O 1
ATOM 1841 N N . ASP A 1 237 ? -12.438 20 4.195 1 90.19 237 ASP A N 1
ATOM 1842 C CA . ASP A 1 237 ? -12.484 18.781 4.992 1 90.19 237 ASP A CA 1
ATOM 1843 C C . ASP A 1 237 ? -13.328 18.969 6.254 1 90.19 237 ASP A C 1
ATOM 1845 O O . ASP A 1 237 ? -13.297 18.141 7.164 1 90.19 237 ASP A O 1
ATOM 1849 N N . SER A 1 238 ? -14.125 20.016 6.328 1 83.62 238 SER A N 1
ATOM 1850 C CA . SER A 1 238 ? -14.875 20.375 7.527 1 83.62 238 SER A CA 1
ATOM 1851 C C . SER A 1 238 ? -15.914 19.312 7.871 1 83.62 238 SER A C 1
ATOM 1853 O O . SER A 1 238 ? -16.234 19.109 9.047 1 83.62 238 SER A O 1
ATOM 1855 N N . ALA A 1 239 ? -16.359 18.531 6.891 1 76.62 239 ALA A N 1
ATOM 1856 C CA . ALA A 1 239 ? -17.422 17.547 7.094 1 76.62 239 ALA A CA 1
ATOM 1857 C C . ALA A 1 239 ? -16.922 16.391 7.953 1 76.62 239 ALA A C 1
ATOM 1859 O O . ALA A 1 239 ? -17.719 15.656 8.547 1 76.62 239 ALA A O 1
ATOM 1860 N N . TYR A 1 240 ? -15.594 16.219 7.969 1 82.38 240 TYR A N 1
ATOM 1861 C CA . TYR A 1 240 ? -15.023 15.094 8.703 1 82.38 240 TYR A CA 1
ATOM 1862 C C . TYR A 1 240 ? -14.766 15.469 10.156 1 82.38 240 TYR A C 1
ATOM 1864 O O . TYR A 1 240 ? -14.43 14.609 10.977 1 82.38 240 TYR A O 1
ATOM 1872 N N . MET A 1 241 ? -14.859 16.703 10.422 1 75.69 241 MET A N 1
ATOM 1873 C CA . MET A 1 241 ? -14.539 17.156 11.773 1 75.69 241 MET A CA 1
ATOM 1874 C C . MET A 1 241 ? -15.672 16.828 12.734 1 75.69 241 MET A C 1
ATOM 1876 O O . MET A 1 241 ? -16.844 17.125 12.461 1 75.69 241 MET A O 1
ATOM 1880 N N . THR A 1 242 ? -15.328 15.938 13.633 1 66.19 242 THR A N 1
ATOM 1881 C CA . THR A 1 242 ? -16.281 15.617 14.688 1 66.19 242 THR A CA 1
ATOM 1882 C C . THR A 1 242 ? -15.773 16.109 16.047 1 66.19 242 THR A C 1
ATOM 1884 O O . THR A 1 242 ? -14.586 15.984 16.344 1 66.19 242 THR A O 1
ATOM 1887 N N . LEU A 1 243 ? -16.547 16.984 16.578 1 62.47 243 LEU A N 1
ATOM 1888 C CA . LEU A 1 243 ? -16.172 17.547 17.859 1 62.47 243 LEU A CA 1
ATOM 1889 C C . LEU A 1 243 ? -16.922 16.859 19 1 62.47 243 LEU A C 1
ATOM 1891 O O . LEU A 1 243 ? -18.078 16.484 18.844 1 62.47 243 LEU A O 1
ATOM 1895 N N . PRO A 1 244 ? -16.031 16.453 19.906 1 54.81 244 PRO A N 1
ATOM 1896 C CA . PRO A 1 244 ? -16.75 16 21.094 1 54.81 244 PRO A CA 1
ATOM 1897 C C . PRO A 1 244 ? -17.797 17.016 21.562 1 54.81 244 PRO A C 1
ATOM 1899 O O . PRO A 1 244 ? -17.656 18.219 21.297 1 54.81 244 PRO A O 1
ATOM 1902 N N . LEU A 1 245 ? -18.844 16.484 22.047 1 48.09 245 LEU A N 1
ATOM 1903 C CA . LEU A 1 245 ? -19.844 17.344 22.656 1 48.09 245 LEU A CA 1
ATOM 1904 C C . LEU A 1 245 ? -19.203 18.344 23.609 1 48.09 245 LEU A C 1
ATOM 1906 O O . LEU A 1 245 ? -18.359 17.969 24.438 1 48.09 245 LEU A O 1
ATOM 1910 N N . GLY A 1 246 ? -19.438 19.641 23.484 1 49.47 246 GLY A N 1
ATOM 1911 C CA . GLY A 1 246 ? -18.969 20.672 24.406 1 49.47 246 GLY A CA 1
ATOM 1912 C C . GLY A 1 246 ? -17.656 21.312 23.969 1 49.47 246 GLY A C 1
ATOM 1913 O O . GLY A 1 246 ? -17.234 22.312 24.547 1 49.47 246 GLY A O 1
ATOM 1914 N N . TYR A 1 247 ? -16.922 20.562 23.172 1 53.53 247 TYR A N 1
ATOM 1915 C CA . TYR A 1 247 ? -15.688 21.219 22.734 1 53.53 247 TYR A CA 1
ATOM 1916 C C . TYR A 1 247 ? -15.992 22.5 21.984 1 53.53 247 TYR A C 1
ATOM 1918 O O . TYR A 1 247 ? -16.906 22.547 21.156 1 53.53 247 TYR A O 1
ATOM 1926 N N . ILE A 1 248 ? -15.539 23.578 22.688 1 49.28 248 ILE A N 1
ATOM 1927 C CA . ILE A 1 248 ? -15.734 24.891 22.078 1 49.28 248 ILE A CA 1
ATOM 1928 C C . ILE A 1 248 ? -14.984 24.953 20.75 1 49.28 248 ILE A C 1
ATOM 1930 O O . ILE A 1 248 ? -13.758 24.812 20.719 1 49.28 248 ILE A O 1
ATOM 1934 N N . ASP A 1 249 ? -15.672 24.812 19.625 1 60.22 249 ASP A N 1
ATOM 1935 C CA . ASP A 1 249 ? -15.25 24.938 18.234 1 60.22 249 ASP A CA 1
ATOM 1936 C C . ASP A 1 249 ? -14.391 26.172 18.031 1 60.22 249 ASP A C 1
ATOM 1938 O O . ASP A 1 249 ? -13.68 26.297 17.031 1 60.22 249 ASP A O 1
ATOM 1942 N N . SER A 1 250 ? -14.25 27.016 19.203 1 61.66 250 SER A N 1
ATOM 1943 C CA . SER A 1 250 ? -13.719 28.344 18.906 1 61.66 250 SER A CA 1
ATOM 1944 C C . SER A 1 250 ? -12.234 28.297 18.594 1 61.66 250 SER A C 1
ATOM 1946 O O . SER A 1 250 ? -11.672 29.25 18.062 1 61.66 250 SER A O 1
ATOM 1948 N N . HIS A 1 251 ? -11.609 27.094 18.766 1 83.06 251 HIS A N 1
ATOM 1949 C CA . HIS A 1 251 ? -10.172 27.062 18.5 1 83.06 251 HIS A CA 1
ATOM 1950 C C . HIS A 1 251 ? -9.875 26.422 17.156 1 83.06 251 HIS A C 1
ATOM 1952 O O . HIS A 1 251 ? -8.711 26.344 16.75 1 83.06 251 HIS A O 1
ATOM 1958 N N . ILE A 1 252 ? -10.914 26.094 16.469 1 87.38 252 ILE A N 1
ATOM 1959 C CA . ILE A 1 252 ? -10.719 25.531 15.141 1 87.38 252 ILE A CA 1
ATOM 1960 C C 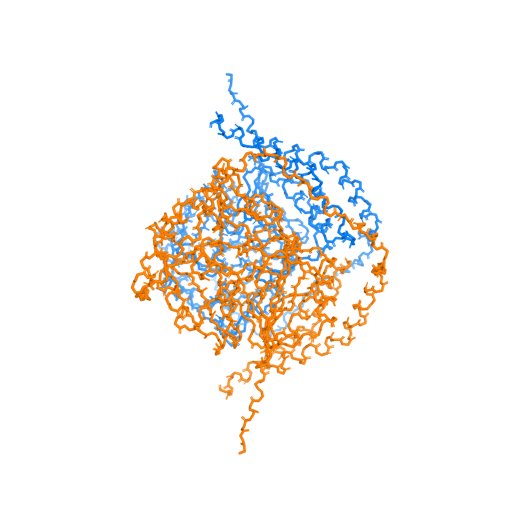. ILE A 1 252 ? -10.852 26.625 14.086 1 87.38 252 ILE A C 1
ATOM 1962 O O . ILE A 1 252 ? -11.844 27.359 14.07 1 87.38 252 ILE A O 1
ATOM 1966 N N . ILE A 1 253 ? -9.914 26.844 13.328 1 91.56 253 ILE A N 1
ATOM 1967 C CA . ILE A 1 253 ? -9.898 27.797 12.219 1 91.56 253 ILE A CA 1
ATOM 1968 C C . ILE A 1 253 ? -10 27.047 10.891 1 91.56 253 ILE A C 1
ATOM 1970 O O . ILE A 1 253 ? -9.055 26.359 10.492 1 91.56 253 ILE A O 1
ATOM 1974 N N . PHE A 1 254 ? -11.133 27.141 10.234 1 91.5 254 PHE A N 1
ATOM 1975 C CA . PHE A 1 254 ? -11.273 26.625 8.883 1 91.5 254 PHE A CA 1
ATOM 1976 C C . PHE A 1 254 ? -10.766 27.625 7.855 1 91.5 254 PHE A C 1
ATOM 1978 O O . PHE A 1 254 ? -11.375 28.688 7.664 1 91.5 254 PHE A O 1
ATOM 1985 N N . TRP A 1 255 ? -9.711 27.312 7.285 1 93.94 255 TRP A N 1
ATOM 1986 C CA . TRP A 1 255 ? -9.172 28.234 6.277 1 93.94 255 TRP A CA 1
ATOM 1987 C C . TRP A 1 255 ? -9.539 27.766 4.871 1 93.94 255 TRP A C 1
ATOM 1989 O O . TRP A 1 255 ? -9.93 26.609 4.676 1 93.94 255 TRP A O 1
ATOM 1999 N N . ARG A 1 256 ? -9.531 28.656 3.916 1 93.06 256 ARG A N 1
ATOM 2000 C CA . ARG A 1 256 ? -9.906 28.391 2.531 1 93.06 256 ARG A CA 1
ATOM 2001 C C . ARG A 1 256 ? -8.828 28.891 1.57 1 93.06 256 ARG A C 1
ATOM 2003 O O . ARG A 1 256 ? -7.953 29.672 1.959 1 93.06 256 ARG A O 1
ATOM 2010 N N . GLY A 1 257 ? -8.898 28.391 0.341 1 92.88 257 GLY A N 1
ATOM 2011 C CA . GLY A 1 257 ? -7.973 28.812 -0.692 1 92.88 257 GLY A CA 1
ATOM 2012 C C . GLY A 1 257 ? -6.848 27.812 -0.929 1 92.88 257 GLY A C 1
ATOM 2013 O O . GLY A 1 257 ? -6.879 26.703 -0.406 1 92.88 257 GLY A O 1
ATOM 2014 N N . GLU A 1 258 ? -5.906 28.234 -1.741 1 95.69 258 GLU A N 1
ATOM 2015 C CA . GLU A 1 258 ? -4.816 27.375 -2.182 1 95.69 258 GLU A CA 1
ATOM 2016 C C . GLU A 1 258 ? -3.656 27.406 -1.19 1 95.69 258 GLU A C 1
ATOM 2018 O O . GLU A 1 258 ? -3.061 26.359 -0.895 1 95.69 258 GLU A O 1
ATOM 2023 N N . THR A 1 259 ? -3.393 28.641 -0.72 1 97.44 259 THR A N 1
ATOM 2024 C CA . THR A 1 259 ? -2.262 28.812 0.187 1 97.44 259 THR A CA 1
ATOM 2025 C C . THR A 1 259 ? -2.674 29.609 1.423 1 97.44 259 THR A C 1
ATOM 2027 O O . THR A 1 259 ? -3.412 30.594 1.319 1 97.44 259 THR A O 1
ATOM 2030 N N . TYR A 1 260 ? -2.248 29.141 2.607 1 97.81 260 TYR A N 1
ATOM 2031 C CA . TYR A 1 260 ? -2.381 29.875 3.863 1 97.81 260 TYR A CA 1
ATOM 2032 C C . TYR A 1 260 ? -1.014 30.188 4.457 1 97.81 260 TYR A C 1
ATOM 2034 O O . TYR A 1 260 ? -0.253 29.281 4.801 1 97.81 260 TYR A O 1
ATOM 2042 N N . GLU A 1 261 ? -0.753 31.484 4.559 1 97.62 261 GLU A N 1
ATOM 2043 C CA . GLU A 1 261 ? 0.523 31.906 5.129 1 97.62 261 GLU A CA 1
ATOM 2044 C C . GLU A 1 261 ? 0.45 32 6.648 1 97.62 261 GLU A C 1
ATOM 2046 O O . GLU A 1 261 ? -0.355 32.75 7.199 1 97.62 261 GLU A O 1
ATOM 2051 N N . LEU A 1 262 ? 1.24 31.172 7.273 1 97.75 262 LEU A N 1
ATOM 2052 C CA . LEU A 1 262 ? 1.369 31.312 8.719 1 97.75 262 LEU A CA 1
ATOM 2053 C C . LEU A 1 262 ? 2.393 32.375 9.078 1 97.75 262 LEU A C 1
ATOM 2055 O O . LEU A 1 262 ? 2.227 33.531 8.711 1 97.75 262 LEU A O 1
ATOM 2059 N N . TRP A 1 263 ? 3.416 32.062 9.867 1 97.5 263 TRP A N 1
ATOM 2060 C CA . TRP A 1 263 ? 4.473 33 10.211 1 97.5 263 TRP A CA 1
ATOM 2061 C C . TRP A 1 263 ? 5.848 32.375 10 1 97.5 263 TRP A C 1
ATOM 2063 O O . TRP A 1 263 ? 5.965 31.156 9.836 1 97.5 263 TRP A O 1
ATOM 2073 N N . ASP A 1 264 ? 6.938 33.188 9.836 1 96.44 264 ASP A N 1
ATOM 2074 C CA . ASP A 1 264 ? 8.344 32.812 9.789 1 96.44 264 ASP A CA 1
ATOM 2075 C C . ASP A 1 264 ? 8.602 31.844 8.633 1 96.44 264 ASP A C 1
ATOM 2077 O O . ASP A 1 264 ? 9.242 30.797 8.812 1 96.44 264 ASP A O 1
ATOM 2081 N N . ASP A 1 265 ? 8.008 32.094 7.441 1 95.69 265 ASP A N 1
ATOM 2082 C CA . ASP A 1 265 ? 8.273 31.375 6.191 1 95.69 265 ASP A CA 1
ATOM 2083 C C . ASP A 1 265 ? 7.664 29.969 6.207 1 95.69 265 ASP A C 1
ATOM 2085 O O . ASP A 1 265 ? 8.203 29.047 5.598 1 95.69 265 ASP A O 1
ATOM 2089 N N . ILE A 1 266 ? 6.629 29.797 7.043 1 97.75 266 ILE A N 1
ATOM 2090 C CA . ILE A 1 266 ? 5.852 28.562 7.059 1 97.75 266 ILE A CA 1
ATOM 2091 C C . ILE A 1 266 ? 4.52 28.797 6.34 1 97.75 266 ILE A C 1
ATOM 2093 O O . ILE A 1 266 ? 3.801 29.75 6.633 1 97.75 266 ILE A O 1
ATOM 2097 N N . SER A 1 267 ? 4.273 27.969 5.398 1 98.25 267 SER A N 1
ATOM 2098 C CA . SER A 1 267 ? 3.014 28.078 4.672 1 98.25 267 SER A CA 1
ATOM 2099 C C . SER A 1 267 ? 2.369 26.703 4.473 1 98.25 267 SER A C 1
ATOM 2101 O O . SER A 1 267 ? 3.047 25.688 4.543 1 98.25 267 SER A O 1
ATOM 2103 N N . VAL A 1 268 ? 1.088 26.734 4.309 1 98.75 268 VAL A N 1
ATOM 2104 C CA . VAL A 1 268 ? 0.289 25.531 4.066 1 98.75 268 VAL A CA 1
ATOM 2105 C C . VAL A 1 268 ? -0.357 25.609 2.688 1 98.75 268 VAL A C 1
ATOM 2107 O O . VAL A 1 268 ? -0.917 26.656 2.316 1 98.75 268 VAL A O 1
ATOM 2110 N N . ILE A 1 269 ? -0.248 24.562 1.907 1 98.56 269 ILE A N 1
ATOM 2111 C CA . ILE A 1 269 ? -0.767 24.531 0.545 1 98.56 269 ILE A CA 1
ATOM 2112 C C . ILE A 1 269 ? -1.812 23.422 0.42 1 98.56 269 ILE A C 1
ATOM 2114 O O . ILE A 1 269 ? -1.546 22.266 0.762 1 98.56 269 ILE A O 1
ATOM 2118 N N . ASN A 1 270 ? -2.994 23.797 -0.016 1 98.31 270 ASN A N 1
ATOM 2119 C CA . ASN A 1 270 ? -4.012 22.812 -0.34 1 98.31 270 ASN A CA 1
ATOM 2120 C C . ASN A 1 270 ? -3.801 22.219 -1.735 1 98.31 270 ASN A C 1
ATOM 2122 O O . ASN A 1 270 ? -4.059 22.891 -2.736 1 98.31 270 ASN A O 1
ATOM 2126 N N . LEU A 1 271 ? -3.375 21.016 -1.753 1 97 271 LEU A N 1
ATOM 2127 C CA . LEU A 1 271 ? -3.154 20.344 -3.027 1 97 271 LEU A CA 1
ATOM 2128 C C . LEU A 1 271 ? -4.355 19.469 -3.396 1 97 271 LEU A C 1
ATOM 2130 O O . LEU A 1 271 ? -4.57 19.172 -4.574 1 97 271 LEU A O 1
ATOM 2134 N N . GLY A 1 272 ? -5.113 19.062 -2.375 1 94.44 272 GLY A N 1
ATOM 2135 C CA . GLY A 1 272 ? -6.133 18.047 -2.609 1 94.44 272 GLY A CA 1
ATOM 2136 C C . GLY A 1 272 ? -5.559 16.656 -2.787 1 94.44 272 GLY A C 1
ATOM 2137 O O . GLY A 1 272 ? -4.535 16.312 -2.191 1 94.44 272 GLY A O 1
ATOM 2138 N N . GLY A 1 273 ? -6.328 15.781 -3.58 1 89.38 273 GLY A N 1
ATOM 2139 C CA . GLY A 1 273 ? -5.875 14.43 -3.867 1 89.38 273 GLY A CA 1
ATOM 2140 C C . GLY A 1 273 ? -6.523 13.383 -2.979 1 89.38 273 GLY A C 1
ATOM 2141 O O . GLY A 1 273 ? -7.613 12.891 -3.281 1 89.38 273 GLY A O 1
ATOM 2142 N N . HIS A 1 274 ? -5.844 13.094 -1.898 1 90.06 274 HIS A N 1
ATOM 2143 C CA . HIS A 1 274 ? -6.355 12.094 -0.964 1 90.06 274 HIS A CA 1
ATOM 2144 C C . HIS A 1 274 ? -7.688 12.531 -0.365 1 90.06 274 HIS A C 1
ATOM 2146 O O . HIS A 1 274 ? -8.641 11.75 -0.322 1 90.06 274 HIS A O 1
ATOM 2152 N N . TYR A 1 275 ? -7.75 13.719 0.049 1 92.56 275 TYR A N 1
ATOM 2153 C CA . TYR A 1 275 ? -8.945 14.461 0.44 1 92.56 275 TYR A CA 1
ATOM 2154 C C . TYR A 1 275 ? -9.031 15.781 -0.312 1 92.56 275 TYR A C 1
ATOM 2156 O O . TYR A 1 275 ? -8.023 16.281 -0.812 1 92.56 275 TYR A O 1
ATOM 2164 N N . ASP A 1 276 ? -10.195 16.344 -0.326 1 89.06 276 ASP A N 1
ATOM 2165 C CA . ASP A 1 276 ? -10.352 17.625 -1.015 1 89.06 276 ASP A CA 1
ATOM 2166 C C . ASP A 1 276 ? -9.547 18.719 -0.317 1 89.06 276 ASP A C 1
ATOM 2168 O O . ASP A 1 276 ? -9.023 19.625 -0.971 1 89.06 276 ASP A O 1
ATOM 2172 N N . GLY A 1 277 ? -9.477 18.625 0.954 1 95.69 277 GLY A N 1
ATOM 2173 C CA . GLY A 1 277 ? -8.742 19.609 1.728 1 95.69 277 GLY A CA 1
ATOM 2174 C C . GLY A 1 277 ? -7.332 19.172 2.072 1 95.69 277 GLY A C 1
ATOM 2175 O O . GLY A 1 277 ? -6.676 19.797 2.92 1 95.69 277 GLY A O 1
ATOM 2176 N N . SER A 1 278 ? -6.848 18.141 1.415 1 97.44 278 SER A N 1
ATOM 2177 C CA . SER A 1 278 ? -5.52 17.625 1.729 1 97.44 278 SER A CA 1
ATOM 2178 C C . SER A 1 278 ? -4.445 18.672 1.467 1 97.44 278 SER A C 1
ATOM 2180 O O . SER A 1 278 ? -4.438 19.312 0.411 1 97.44 27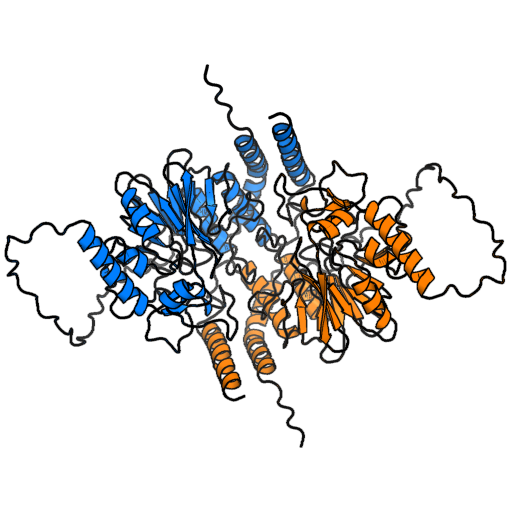8 SER A O 1
ATOM 2182 N N . CYS A 1 279 ? -3.506 18.797 2.465 1 98.56 279 CYS A N 1
ATOM 2183 C CA . CYS A 1 279 ? -2.523 19.875 2.406 1 98.56 279 CYS A CA 1
ATOM 2184 C C . CYS A 1 279 ? -1.111 19.344 2.598 1 98.56 279 CYS A C 1
ATOM 2186 O O . CYS A 1 279 ? -0.929 18.219 3.076 1 98.56 279 CYS A O 1
ATOM 2188 N N . ILE A 1 280 ? -0.145 20.156 2.162 1 98.81 280 ILE A N 1
ATOM 2189 C CA . ILE A 1 280 ? 1.253 20.047 2.561 1 98.81 280 ILE A CA 1
ATOM 2190 C C . ILE A 1 280 ? 1.696 21.312 3.279 1 98.81 280 ILE A C 1
ATOM 2192 O O . ILE A 1 280 ? 1.058 22.359 3.152 1 98.81 280 ILE A O 1
ATOM 2196 N N . LEU A 1 281 ? 2.727 21.172 4.105 1 98.81 281 LEU A N 1
ATOM 2197 C CA . LEU A 1 281 ? 3.336 22.344 4.75 1 98.81 281 LEU A CA 1
ATOM 2198 C C . LEU A 1 281 ? 4.734 22.594 4.199 1 98.81 281 LEU A C 1
ATOM 2200 O O . LEU A 1 281 ? 5.52 21.656 4.035 1 98.81 281 LEU A O 1
ATOM 2204 N N . HIS A 1 282 ? 5.02 23.828 3.848 1 98.56 282 HIS A N 1
ATOM 2205 C CA . HIS A 1 282 ? 6.316 24.234 3.316 1 98.56 282 HIS A CA 1
ATOM 2206 C C . HIS A 1 282 ? 7.039 25.172 4.281 1 98.56 282 HIS A C 1
ATOM 2208 O O . HIS A 1 282 ? 6.441 26.125 4.789 1 98.56 282 HIS A O 1
ATOM 2214 N N . ARG A 1 283 ? 8.203 24.828 4.578 1 97.44 283 ARG A N 1
ATOM 2215 C CA . ARG A 1 283 ? 9.086 25.719 5.332 1 97.44 283 ARG A CA 1
ATOM 2216 C C . ARG A 1 283 ? 10.297 26.125 4.496 1 97.44 283 ARG A C 1
ATOM 2218 O O . ARG A 1 283 ? 11.07 25.281 4.051 1 97.44 283 ARG A O 1
ATOM 2225 N N . LYS A 1 284 ? 10.43 27.391 4.355 1 93.69 284 LYS A N 1
ATOM 2226 C CA . LYS A 1 284 ? 11.602 27.922 3.658 1 93.69 284 LYS A CA 1
ATOM 2227 C C . LYS A 1 284 ? 12.812 27.984 4.586 1 93.69 284 LYS A C 1
ATOM 2229 O O . LYS A 1 284 ? 12.664 27.969 5.809 1 93.69 284 LYS A O 1
ATOM 2234 N N . GLY A 1 285 ? 14.023 28 3.939 1 84.38 285 GLY A N 1
ATOM 2235 C CA . GLY A 1 285 ? 15.258 28.141 4.688 1 84.38 285 GLY A CA 1
ATOM 2236 C C . GLY A 1 285 ? 15.969 26.828 4.945 1 84.38 285 GLY A C 1
ATOM 2237 O O . GLY A 1 285 ? 15.352 25.766 4.855 1 84.38 285 GLY A O 1
ATOM 2238 N N . TYR A 1 286 ? 17.172 26.891 5.176 1 77.75 286 TYR A N 1
ATOM 2239 C CA . TYR A 1 286 ? 18 25.719 5.453 1 77.75 286 TYR A CA 1
ATOM 2240 C C . TYR A 1 286 ? 17.766 24.625 4.422 1 77.75 286 TYR A C 1
ATOM 2242 O O . TYR A 1 286 ? 17.5 23.469 4.777 1 77.75 286 TYR A O 1
ATOM 2250 N N . GLY A 1 287 ? 17.688 25.016 3.123 1 86.44 287 GLY A N 1
ATOM 2251 C CA . GLY A 1 287 ? 17.422 24.062 2.043 1 86.44 287 GLY A CA 1
ATOM 2252 C C . GLY A 1 287 ? 15.953 23.781 1.838 1 86.44 287 GLY A C 1
ATOM 2253 O O . GLY A 1 287 ? 15.555 23.281 0.787 1 86.44 287 GLY A O 1
ATOM 2254 N N . GLY A 1 288 ? 15.133 24.172 2.902 1 94.19 288 GLY A N 1
ATOM 2255 C CA . GLY A 1 288 ? 13.695 24.047 2.791 1 94.19 288 GLY A CA 1
ATOM 2256 C C . GLY A 1 288 ? 13.211 22.609 2.885 1 94.19 288 GLY A C 1
ATOM 2257 O O . GLY A 1 288 ? 13.953 21.688 2.545 1 94.19 288 GLY A O 1
ATOM 2258 N N . PHE A 1 289 ? 12.016 22.406 3.408 1 97.38 289 PHE A N 1
ATOM 2259 C CA . PHE A 1 289 ? 11.398 21.078 3.42 1 97.38 289 PHE A CA 1
ATOM 2260 C C . PHE A 1 289 ? 9.883 21.188 3.309 1 97.38 289 PHE A C 1
ATOM 2262 O O . PHE A 1 289 ? 9.32 22.266 3.5 1 97.38 289 PHE A O 1
ATOM 2269 N N . ILE A 1 290 ? 9.305 20.062 2.896 1 98.25 290 ILE A N 1
ATOM 2270 C CA . ILE A 1 290 ? 7.855 19.938 2.941 1 98.25 290 ILE A CA 1
ATOM 2271 C C . ILE A 1 290 ? 7.465 18.766 3.842 1 98.25 290 ILE A C 1
ATOM 2273 O O . ILE A 1 290 ? 8.164 17.75 3.889 1 98.25 290 ILE A O 1
ATOM 2277 N N . LEU A 1 291 ? 6.453 19.016 4.609 1 98.69 291 LEU A N 1
ATOM 2278 C CA . LEU A 1 291 ? 5.719 17.953 5.285 1 98.69 291 LEU A CA 1
ATOM 2279 C C . LEU A 1 291 ? 4.5 17.531 4.473 1 98.69 291 LEU A C 1
ATOM 2281 O O . LEU A 1 291 ? 3.541 18.297 4.344 1 98.69 291 LEU A O 1
ATOM 2285 N N . SER A 1 292 ? 4.578 16.312 3.918 1 98.62 292 SER A N 1
ATOM 2286 C CA . SER A 1 292 ? 3.633 15.977 2.859 1 98.62 292 SER A CA 1
ATOM 2287 C C . SER A 1 292 ? 2.523 15.062 3.375 1 98.62 292 SER A C 1
ATOM 2289 O O . SER A 1 292 ? 1.513 14.859 2.701 1 98.62 292 SER A O 1
ATOM 2291 N N . SER A 1 293 ? 2.695 14.531 4.648 1 97.88 293 SER A N 1
ATOM 2292 C CA . SER A 1 293 ? 1.767 13.508 5.117 1 97.88 293 SER A CA 1
ATOM 2293 C C . SER A 1 293 ? 1.486 12.477 4.027 1 97.88 293 SER A C 1
ATOM 2295 O O . SER A 1 293 ? 2.416 11.891 3.465 1 97.88 293 SER A O 1
ATOM 2297 N N . ASN A 1 294 ? 0.191 12.18 3.771 1 96.5 294 ASN A N 1
ATOM 2298 C CA . ASN A 1 294 ? -0.123 11.266 2.678 1 96.5 294 ASN A CA 1
ATOM 2299 C C . ASN A 1 294 ? -0.786 11.992 1.512 1 96.5 294 ASN A C 1
ATOM 2301 O O . ASN A 1 294 ? -1.385 11.359 0.64 1 96.5 294 ASN A O 1
ATOM 2305 N N . THR A 1 295 ? -0.723 13.336 1.523 1 97.94 295 THR A N 1
ATOM 2306 C CA . THR A 1 295 ? -1.106 14.117 0.357 1 97.94 295 THR A CA 1
ATOM 2307 C C . THR A 1 295 ? -0.189 13.82 -0.825 1 97.94 295 THR A C 1
ATOM 2309 O O . THR A 1 295 ? -0.658 13.648 -1.951 1 97.94 295 THR A O 1
ATOM 2312 N N . LEU A 1 296 ? 1.079 13.82 -0.585 1 98 296 LEU A N 1
ATOM 2313 C CA . LEU A 1 296 ? 2.131 13.25 -1.423 1 98 296 LEU A CA 1
ATOM 2314 C C . LEU A 1 296 ? 2.838 12.109 -0.707 1 98 296 LEU A C 1
ATOM 2316 O O . LEU A 1 296 ? 3.773 12.336 0.065 1 98 296 LEU A O 1
ATOM 2320 N N . LYS A 1 297 ? 2.387 10.914 -0.992 1 97.56 297 LYS A N 1
ATOM 2321 C CA . LYS A 1 297 ? 2.906 9.75 -0.284 1 97.56 297 LYS A CA 1
ATOM 2322 C C . LYS A 1 297 ? 4.297 9.375 -0.79 1 97.56 297 LYS A C 1
ATOM 2324 O O . LYS A 1 297 ? 4.477 9.109 -1.979 1 97.56 297 LYS A O 1
ATOM 2329 N N . VAL A 1 298 ? 5.242 9.367 0.131 1 97 298 VAL A N 1
ATOM 2330 C CA . VAL A 1 298 ? 6.605 8.969 -0.22 1 97 298 VAL A CA 1
ATOM 2331 C C . VAL A 1 298 ? 6.656 7.469 -0.486 1 97 298 VAL A C 1
ATOM 2333 O O . VAL A 1 298 ? 6.16 6.672 0.316 1 97 298 VAL A O 1
ATOM 2336 N N . GLY A 1 299 ? 7.176 7.129 -1.642 1 94.12 299 GLY A N 1
ATOM 2337 C CA . GLY A 1 299 ? 7.32 5.723 -1.98 1 94.12 299 GLY A CA 1
ATOM 2338 C C . GLY A 1 299 ? 8.336 5 -1.116 1 94.12 299 GLY A C 1
ATOM 2339 O O . GLY A 1 299 ? 9.18 5.637 -0.477 1 94.12 299 GLY A O 1
ATOM 2340 N N . ALA A 1 300 ? 8.242 3.709 -1.113 1 91.44 300 ALA A N 1
ATOM 2341 C CA . ALA A 1 300 ? 9.156 2.895 -0.322 1 91.44 300 ALA A CA 1
ATOM 2342 C C . ALA A 1 300 ? 10.594 3.057 -0.811 1 91.44 300 ALA A C 1
ATOM 2344 O O . ALA A 1 300 ? 11.547 2.799 -0.066 1 91.44 300 ALA A O 1
ATOM 2345 N N . ASP A 1 301 ? 10.789 3.477 -2.049 1 83.38 301 ASP A N 1
ATOM 2346 C CA . ASP A 1 301 ? 12.117 3.684 -2.609 1 83.38 301 ASP A CA 1
ATOM 2347 C C . ASP A 1 301 ? 12.75 4.961 -2.061 1 83.38 301 ASP A C 1
ATOM 2349 O O . ASP A 1 301 ? 13.953 5.18 -2.217 1 83.38 301 ASP A O 1
ATOM 2353 N N . ARG A 1 302 ? 11.945 5.844 -1.447 1 90 302 ARG A N 1
ATOM 2354 C CA . ARG A 1 302 ? 12.352 7.129 -0.889 1 90 302 ARG A CA 1
ATOM 2355 C C . ARG A 1 302 ? 12.875 8.062 -1.979 1 90 302 ARG A C 1
ATOM 2357 O O . ARG A 1 302 ? 13.664 8.961 -1.706 1 90 302 ARG A O 1
ATOM 2364 N N . MET A 1 303 ? 12.391 7.758 -3.211 1 86.62 303 MET A N 1
ATOM 2365 C CA . MET A 1 303 ? 12.812 8.555 -4.355 1 86.62 303 MET A CA 1
ATOM 2366 C C . MET A 1 303 ? 11.625 8.875 -5.262 1 86.62 303 MET A C 1
ATOM 2368 O O . MET A 1 303 ? 11.812 9.188 -6.441 1 86.62 303 MET A O 1
ATOM 2372 N N . SER A 1 304 ? 10.508 8.656 -4.719 1 90.81 304 SER A N 1
ATOM 2373 C CA . SER A 1 304 ? 9.281 8.969 -5.453 1 90.81 304 SER A CA 1
ATOM 2374 C C . SER A 1 304 ? 8.156 9.375 -4.504 1 90.81 304 SER A C 1
ATOM 2376 O O . SER A 1 304 ? 8.25 9.156 -3.293 1 90.81 304 SER A O 1
ATOM 2378 N N . VAL A 1 305 ? 7.211 10.062 -5.102 1 96.44 305 VAL A N 1
ATOM 2379 C CA . VAL A 1 305 ? 5.945 10.281 -4.406 1 96.44 305 VAL A CA 1
ATOM 2380 C C . VAL A 1 305 ? 4.785 9.836 -5.297 1 96.44 305 VAL A C 1
ATOM 2382 O O . VAL A 1 305 ? 4.941 9.703 -6.512 1 96.44 305 VAL A O 1
ATOM 2385 N N . SER A 1 306 ? 3.725 9.547 -4.664 1 95.19 306 SER A N 1
ATOM 2386 C CA . SER A 1 306 ? 2.51 9.188 -5.387 1 95.19 306 SER A CA 1
ATOM 2387 C C . SER A 1 306 ? 1.271 9.766 -4.707 1 95.19 306 SER A C 1
ATOM 2389 O O . SER A 1 306 ? 1.365 10.367 -3.637 1 95.19 306 SER A O 1
ATOM 2391 N N . VAL A 1 307 ? 0.163 9.727 -5.41 1 94.06 307 VAL A N 1
ATOM 2392 C CA . VAL A 1 307 ? -1.123 10.227 -4.938 1 94.06 307 VAL A CA 1
ATOM 2393 C C . VAL A 1 307 ? -2.203 9.172 -5.16 1 94.06 307 VAL A C 1
ATOM 2395 O O . VAL A 1 307 ? -2.348 8.641 -6.262 1 94.06 307 VAL A O 1
ATOM 2398 N N . MET A 1 308 ? -2.875 8.867 -4.094 1 92.94 308 MET A N 1
ATOM 2399 C CA . MET A 1 308 ? -3.971 7.906 -4.18 1 92.94 308 MET A CA 1
ATOM 2400 C C . MET A 1 308 ? -5.258 8.5 -3.613 1 92.94 308 MET A C 1
ATOM 2402 O O . MET A 1 308 ? -5.219 9.359 -2.736 1 92.94 308 MET A O 1
ATOM 2406 N N . LYS A 1 309 ? -6.336 7.992 -4.242 1 88.75 309 LYS A N 1
ATOM 2407 C CA . LYS A 1 309 ? -7.621 8.219 -3.582 1 88.75 309 LYS A CA 1
ATOM 2408 C C . LYS A 1 309 ? -7.762 7.344 -2.34 1 88.75 309 LYS A C 1
ATOM 2410 O O . LYS A 1 309 ? -8.289 7.789 -1.32 1 88.75 309 LYS A O 1
ATOM 2415 N N . SER A 1 310 ? -7.316 6.141 -2.447 1 90.5 310 SER A N 1
ATOM 2416 C CA . SER A 1 310 ? -7.277 5.199 -1.335 1 90.5 310 SER A CA 1
ATOM 2417 C C . SER A 1 310 ? -5.965 4.426 -1.309 1 90.5 310 SER A C 1
ATOM 2419 O O . SER A 1 310 ? -5.699 3.605 -2.189 1 90.5 310 SER A O 1
ATOM 2421 N N . TYR A 1 311 ? -5.238 4.641 -0.33 1 92.69 311 TYR A N 1
ATOM 2422 C CA . TYR A 1 311 ? -3.967 3.932 -0.207 1 92.69 311 TYR A CA 1
ATOM 2423 C C . TYR A 1 311 ? -4.188 2.484 0.216 1 92.69 311 TYR A C 1
ATOM 2425 O O . TYR A 1 311 ? -3.527 1.575 -0.292 1 92.69 311 TYR A O 1
ATOM 2433 N N . ARG A 1 312 ? -5.137 2.166 1.029 1 91.25 312 ARG A N 1
ATOM 2434 C CA . ARG A 1 312 ? -5.34 0.837 1.598 1 91.25 312 ARG A CA 1
ATOM 2435 C C . ARG A 1 312 ? -5.977 -0.103 0.579 1 91.25 312 ARG A C 1
ATOM 2437 O O . ARG A 1 312 ? -5.816 -1.322 0.667 1 91.25 312 ARG A O 1
ATOM 2444 N N . ASN A 1 313 ? -6.672 0.494 -0.381 1 91.06 313 ASN A N 1
ATOM 2445 C CA . ASN A 1 313 ? -7.309 -0.307 -1.421 1 91.06 313 ASN A CA 1
ATOM 2446 C C . ASN A 1 313 ? -6.625 -0.117 -2.771 1 91.06 313 ASN A C 1
ATOM 2448 O O . ASN A 1 313 ? -7.082 -0.649 -3.785 1 91.06 313 ASN A O 1
ATOM 2452 N N . PHE A 1 314 ? -5.59 0.694 -2.795 1 92.25 314 PHE A N 1
ATOM 2453 C CA . PHE A 1 314 ? -4.781 0.944 -3.984 1 92.25 314 PHE A CA 1
ATOM 2454 C C . PHE A 1 314 ? -5.629 1.547 -5.098 1 92.25 314 PHE A C 1
ATOM 2456 O O . PHE A 1 314 ? -5.516 1.149 -6.258 1 92.25 314 PHE A O 1
ATOM 2463 N N . ILE A 1 315 ? -6.492 2.447 -4.691 1 87.69 315 ILE A N 1
ATOM 2464 C CA . ILE A 1 315 ? -7.277 3.178 -5.684 1 87.69 315 ILE A CA 1
ATOM 2465 C C . ILE A 1 315 ? -6.539 4.453 -6.09 1 87.69 315 ILE A C 1
ATOM 2467 O O . ILE A 1 315 ? -6.305 5.332 -5.258 1 87.69 315 ILE A O 1
ATOM 2471 N N . PRO A 1 316 ? -6.164 4.586 -7.367 1 87.06 316 PRO A N 1
ATOM 2472 C CA . PRO A 1 316 ? -5.391 5.754 -7.793 1 87.06 316 PRO A CA 1
ATOM 2473 C C . PRO A 1 316 ? -6.215 7.039 -7.781 1 87.06 316 PRO A C 1
ATOM 2475 O O . PRO A 1 316 ? -7.441 6.996 -7.918 1 87.06 316 PRO A O 1
ATOM 2478 N N . ALA A 1 317 ? -5.504 8.109 -7.547 1 86.5 317 ALA A N 1
ATOM 2479 C CA . ALA A 1 317 ? -6.141 9.414 -7.746 1 86.5 317 ALA A CA 1
ATOM 2480 C C . ALA A 1 317 ? -6.422 9.664 -9.227 1 86.5 317 ALA A C 1
ATOM 2482 O O . ALA A 1 317 ? -5.68 9.195 -10.094 1 86.5 317 ALA A O 1
ATOM 2483 N N . ASN A 1 318 ? -7.445 10.422 -9.445 1 75.69 318 ASN A N 1
ATOM 2484 C CA . ASN A 1 318 ? -7.77 10.828 -10.812 1 75.69 318 ASN A CA 1
ATOM 2485 C C . ASN A 1 318 ? -6.66 11.688 -11.414 1 75.69 318 ASN A C 1
ATOM 2487 O O . ASN A 1 318 ? -6.094 12.547 -10.742 1 75.69 318 ASN A O 1
ATOM 2491 N N . PRO A 1 319 ? -6.359 11.414 -12.7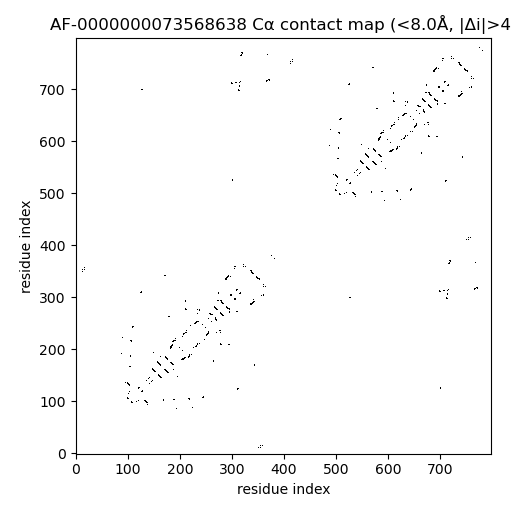19 1 73.88 319 PRO A N 1
ATOM 2492 C CA . PRO A 1 319 ? -5.293 12.195 -13.352 1 73.88 319 PRO A CA 1
ATOM 2493 C C . PRO A 1 319 ? -5.555 13.695 -13.32 1 73.88 319 PRO A C 1
ATOM 2495 O O . PRO A 1 319 ? -4.613 14.492 -13.25 1 73.88 319 PRO A O 1
ATOM 2498 N N . GLY A 1 320 ? -6.797 14.102 -13.406 1 73.81 320 GLY A N 1
ATOM 2499 C CA . GLY A 1 320 ? -7.121 15.508 -13.289 1 73.81 320 GLY A CA 1
ATOM 2500 C C . GLY A 1 320 ? -6.676 16.109 -11.969 1 73.81 320 GLY A C 1
ATOM 2501 O O . GLY A 1 320 ? -6.16 17.234 -11.938 1 73.81 320 GLY A O 1
ATOM 2502 N N . THR A 1 321 ? -6.906 15.328 -10.922 1 83.06 321 THR A N 1
ATOM 2503 C CA . THR A 1 321 ? -6.465 15.75 -9.602 1 83.06 321 THR A CA 1
ATOM 2504 C C . THR A 1 321 ? -4.945 15.875 -9.555 1 83.06 321 THR A C 1
ATOM 2506 O O . THR A 1 321 ? -4.414 16.844 -9.008 1 83.06 321 THR A O 1
ATOM 2509 N N . VAL A 1 322 ? -4.262 14.953 -10.141 1 85.25 322 VAL A N 1
ATOM 2510 C CA . VAL A 1 322 ? -2.805 14.953 -10.141 1 85.25 322 VAL A CA 1
ATOM 2511 C C . VAL A 1 322 ? -2.293 16.125 -10.992 1 85.25 322 VAL A C 1
ATOM 2513 O O . VAL A 1 322 ? -1.305 16.766 -10.641 1 85.25 322 VAL A O 1
ATOM 2516 N N . LEU A 1 323 ? -2.967 16.344 -12.062 1 82.06 323 LEU A N 1
ATOM 2517 C CA . LEU A 1 323 ? -2.602 17.484 -12.906 1 82.06 323 LEU A CA 1
ATOM 2518 C C . LEU A 1 323 ? -2.736 18.797 -12.141 1 82.06 323 LEU A C 1
ATOM 2520 O O . LEU A 1 323 ? -1.857 19.656 -12.211 1 82.06 323 LEU A O 1
ATOM 2524 N N . ARG A 1 324 ? -3.77 18.938 -11.43 1 82.5 324 ARG A N 1
ATOM 2525 C CA . ARG A 1 324 ? -3.971 20.141 -10.617 1 82.5 324 ARG A CA 1
ATOM 2526 C C . ARG A 1 324 ? -2.854 20.297 -9.594 1 82.5 324 ARG A C 1
ATOM 2528 O O . ARG A 1 324 ? -2.328 21.406 -9.406 1 82.5 324 ARG A O 1
ATOM 2535 N N . MET A 1 325 ? -2.559 19.25 -8.93 1 91.38 325 MET A N 1
ATOM 2536 C CA . MET A 1 325 ? -1.471 19.281 -7.957 1 91.38 325 MET A CA 1
ATOM 2537 C C . MET A 1 325 ? -0.165 19.719 -8.609 1 91.38 325 MET A C 1
ATOM 2539 O O . MET A 1 325 ? 0.55 20.562 -8.07 1 91.38 325 MET A O 1
ATOM 2543 N N . PHE A 1 326 ? 0.111 19.109 -9.773 1 86.5 326 PHE A N 1
ATOM 2544 C CA . PHE A 1 326 ? 1.321 19.438 -10.523 1 86.5 326 PHE A CA 1
ATOM 2545 C C . PHE A 1 326 ? 1.362 20.922 -10.859 1 86.5 326 PHE A C 1
ATOM 2547 O O . PHE A 1 326 ? 2.385 21.578 -10.664 1 86.5 326 PHE A O 1
ATOM 2554 N N . GLN A 1 327 ? 0.284 21.422 -11.32 1 83.5 327 GLN A N 1
ATOM 2555 C CA . GLN A 1 327 ? 0.195 22.812 -11.742 1 83.5 327 GLN A CA 1
ATOM 2556 C C . GLN A 1 327 ? 0.385 23.766 -10.562 1 83.5 327 GLN A C 1
ATOM 2558 O O . GLN A 1 327 ? 1.045 24.797 -10.688 1 83.5 327 GLN A O 1
ATOM 2563 N N . ILE A 1 328 ? -0.189 23.438 -9.438 1 92.75 328 ILE A N 1
ATOM 2564 C CA . ILE A 1 328 ? -0.035 24.25 -8.234 1 92.75 328 ILE A CA 1
ATOM 2565 C C . ILE A 1 328 ? 1.435 24.297 -7.82 1 92.75 328 ILE A C 1
ATOM 2567 O O . ILE A 1 328 ? 1.992 25.359 -7.582 1 92.75 328 ILE A O 1
ATOM 2571 N N . MET A 1 329 ? 2.035 23.109 -7.785 1 94.19 329 MET A N 1
ATOM 2572 C CA . MET A 1 329 ? 3.43 23.016 -7.363 1 94.19 329 MET A CA 1
ATOM 2573 C C . MET A 1 329 ? 4.344 23.766 -8.328 1 94.19 329 MET A C 1
ATOM 2575 O O . MET A 1 329 ? 5.297 24.422 -7.906 1 94.19 329 MET A O 1
ATOM 2579 N N . GLU A 1 330 ? 4.043 23.594 -9.586 1 86.5 330 GLU A N 1
ATOM 2580 C CA . GLU A 1 330 ? 4.832 24.281 -10.602 1 86.5 330 GLU A CA 1
ATOM 2581 C C . GLU A 1 330 ? 4.695 25.797 -10.469 1 86.5 330 GLU A C 1
ATOM 2583 O O . GLU A 1 330 ? 5.691 26.531 -10.5 1 86.5 330 GLU A O 1
ATOM 2588 N N . ARG A 1 331 ? 3.486 26.281 -10.328 1 89.94 331 ARG A N 1
ATOM 2589 C CA . ARG A 1 331 ? 3.209 27.703 -10.242 1 89.94 331 ARG A CA 1
ATOM 2590 C C . ARG A 1 331 ? 3.854 28.312 -9 1 89.94 331 ARG A C 1
ATOM 2592 O O . ARG A 1 331 ? 4.449 29.391 -9.062 1 89.94 331 ARG A O 1
ATOM 2599 N N . LEU A 1 332 ? 3.742 27.594 -7.887 1 95.38 332 LEU A N 1
ATOM 2600 C CA . LEU A 1 332 ? 4.273 28.109 -6.633 1 95.38 332 LEU A CA 1
ATOM 2601 C C . LEU A 1 332 ? 5.797 28.047 -6.613 1 95.38 332 LEU A C 1
ATOM 2603 O O . LEU A 1 332 ? 6.449 28.797 -5.898 1 95.38 332 LEU A O 1
ATOM 2607 N N . ASP A 1 333 ? 6.41 27.109 -7.324 1 94 333 ASP A N 1
ATOM 2608 C CA . ASP A 1 333 ? 7.852 26.938 -7.461 1 94 333 ASP A CA 1
ATOM 2609 C C . ASP A 1 333 ? 8.547 26.984 -6.102 1 94 333 ASP A C 1
ATOM 2611 O O . ASP A 1 333 ? 9.477 27.766 -5.902 1 94 333 ASP A O 1
ATOM 2615 N N . LEU A 1 334 ? 8.023 26.234 -5.184 1 95.94 334 LEU A N 1
ATOM 2616 C CA . LEU A 1 334 ? 8.562 26.172 -3.832 1 95.94 334 LEU A CA 1
ATOM 2617 C C . LEU A 1 334 ? 9.992 25.641 -3.84 1 95.94 334 LEU A C 1
ATOM 2619 O O . LEU A 1 334 ? 10.336 24.781 -4.664 1 95.94 334 LEU A O 1
ATOM 2623 N N . ASP A 1 335 ? 10.758 26.141 -2.926 1 94.25 335 ASP A N 1
ATOM 2624 C CA . ASP A 1 335 ? 12.117 25.656 -2.74 1 94.25 335 ASP A CA 1
ATOM 2625 C C . ASP A 1 335 ? 12.195 24.688 -1.556 1 94.25 335 ASP A C 1
ATOM 2627 O O . ASP A 1 335 ? 11.961 25.094 -0.411 1 94.25 335 ASP A O 1
ATOM 2631 N N . TYR A 1 336 ? 12.562 23.516 -1.834 1 96.69 336 TYR A N 1
ATOM 2632 C CA . TYR A 1 336 ? 12.711 22.516 -0.784 1 96.69 336 TYR A CA 1
ATOM 2633 C C . TYR A 1 336 ? 13.602 21.359 -1.249 1 96.69 336 TYR A C 1
ATOM 2635 O O . TYR A 1 336 ? 13.516 20.922 -2.402 1 96.69 336 TYR A O 1
ATOM 2643 N N . GLU A 1 337 ? 14.398 20.844 -0.344 1 94 337 GLU A N 1
ATOM 2644 C CA . GLU A 1 337 ? 15.312 19.734 -0.618 1 94 337 GLU A CA 1
ATOM 2645 C C . GLU A 1 337 ? 14.82 18.438 0.03 1 94 337 GLU A C 1
ATOM 2647 O O . GLU A 1 337 ? 15.219 17.344 -0.382 1 94 337 GLU A O 1
ATOM 2652 N N . ARG A 1 338 ? 14 18.594 1.011 1 97.12 338 ARG A N 1
ATOM 2653 C CA . ARG A 1 338 ? 13.578 17.422 1.765 1 97.12 338 ARG A CA 1
ATOM 2654 C C . ARG A 1 338 ? 12.062 17.297 1.803 1 97.12 338 ARG A C 1
ATOM 2656 O O . ARG A 1 338 ? 11.359 18.312 1.757 1 97.12 338 ARG A O 1
ATOM 2663 N N . VAL A 1 339 ? 11.562 16.094 1.771 1 98.31 339 VAL A N 1
ATOM 2664 C CA . VAL A 1 339 ? 10.156 15.758 1.919 1 98.31 339 VAL A CA 1
ATOM 2665 C C . VAL A 1 339 ? 9.977 14.758 3.057 1 98.31 339 VAL A C 1
ATOM 2667 O O . VAL A 1 339 ? 10.648 13.719 3.09 1 98.31 339 VAL A O 1
ATOM 2670 N N . TYR A 1 340 ? 9.141 15.125 4.02 1 98.19 340 TYR A N 1
ATOM 2671 C CA . TYR A 1 340 ? 8.828 14.219 5.117 1 98.19 340 TYR A CA 1
ATOM 2672 C C . TYR A 1 340 ? 7.375 13.766 5.062 1 98.19 340 TYR A C 1
ATOM 2674 O O . TYR A 1 340 ? 6.461 14.594 5.148 1 98.19 340 TYR A O 1
ATOM 2682 N N . GLY A 1 341 ? 7.199 12.43 4.938 1 98 341 GLY A N 1
ATOM 2683 C CA . GLY A 1 341 ? 5.867 11.867 4.789 1 98 341 GLY A CA 1
ATOM 2684 C C . GLY A 1 341 ? 5.219 11.508 6.113 1 98 341 GLY A C 1
ATOM 2685 O O . GLY A 1 341 ? 5.688 11.93 7.172 1 98 341 GLY A O 1
ATOM 2686 N N . SER A 1 342 ? 4.086 10.805 6.027 1 95.75 342 SER A N 1
ATOM 2687 C CA . SER A 1 342 ? 3.209 10.594 7.176 1 95.75 342 SER A CA 1
ATOM 2688 C C . SER A 1 342 ? 3.738 9.484 8.078 1 95.75 342 SER A C 1
ATOM 2690 O O . SER A 1 342 ? 3.479 9.484 9.281 1 95.75 342 SER A O 1
ATOM 2692 N N . LEU A 1 343 ? 4.469 8.5 7.52 1 96.31 343 LEU A N 1
ATOM 2693 C CA . LEU A 1 343 ? 4.918 7.371 8.328 1 96.31 343 LEU A CA 1
ATOM 2694 C C . LEU A 1 343 ? 6.395 7.512 8.68 1 96.31 343 LEU A C 1
ATOM 2696 O O . LEU A 1 343 ? 7.164 8.109 7.926 1 96.31 343 LEU A O 1
ATOM 2700 N N . PRO A 1 344 ? 6.73 6.965 9.828 1 94.44 344 PRO A N 1
ATOM 2701 C CA . PRO A 1 344 ? 8.148 7.023 10.195 1 94.44 344 PRO A CA 1
ATOM 2702 C C . PRO A 1 344 ? 9.062 6.445 9.125 1 94.44 344 PRO A C 1
ATOM 2704 O O . PRO A 1 344 ? 8.82 5.34 8.633 1 94.44 344 PRO A O 1
ATOM 2707 N N . GLY A 1 345 ? 10.008 7.27 8.727 1 92.62 345 GLY A N 1
ATOM 2708 C CA . GLY A 1 345 ? 10.977 6.797 7.754 1 92.62 345 GLY A CA 1
ATOM 2709 C C . GLY A 1 345 ? 10.617 7.152 6.324 1 92.62 345 GLY A C 1
ATOM 2710 O O . GLY A 1 345 ? 11.453 7.043 5.422 1 92.62 345 GLY A O 1
ATOM 2711 N N . ASP A 1 346 ? 9.422 7.602 6.105 1 95 346 ASP A N 1
ATOM 2712 C CA . ASP A 1 346 ? 9.008 8.039 4.773 1 95 346 ASP A CA 1
ATOM 2713 C C . ASP A 1 346 ? 9.586 9.406 4.438 1 95 346 ASP A C 1
ATOM 2715 O O . ASP A 1 346 ? 8.859 10.406 4.406 1 95 346 ASP A O 1
ATOM 2719 N N . ASP A 1 347 ? 10.875 9.375 4.133 1 95.75 347 ASP A N 1
ATOM 2720 C CA . ASP A 1 347 ? 11.57 10.648 3.947 1 95.75 347 ASP A CA 1
ATOM 2721 C C . ASP A 1 347 ? 12.344 10.664 2.633 1 95.75 347 ASP A C 1
ATOM 2723 O O . ASP A 1 347 ? 12.93 9.656 2.24 1 95.75 347 ASP A O 1
ATOM 2727 N N . ILE A 1 348 ? 12.25 11.695 1.936 1 94.62 348 ILE A N 1
ATOM 2728 C CA . ILE A 1 348 ? 13.172 12.055 0.862 1 94.62 348 ILE A CA 1
ATOM 2729 C C . ILE A 1 348 ? 14.172 13.086 1.363 1 94.62 348 ILE A C 1
ATOM 2731 O O . ILE A 1 348 ? 13.797 14.219 1.688 1 94.62 348 ILE A O 1
ATOM 2735 N N . LYS A 1 349 ? 15.438 12.773 1.349 1 91.38 349 LYS A N 1
ATOM 2736 C CA . LYS A 1 349 ? 16.422 13.547 2.1 1 91.38 349 LYS A CA 1
ATOM 2737 C C . LYS A 1 349 ? 17.125 14.57 1.207 1 91.38 349 LYS A C 1
ATOM 2739 O O . LYS A 1 349 ? 17.781 15.492 1.701 1 91.38 349 LYS A O 1
ATOM 2744 N N . ALA A 1 350 ? 16.984 14.344 -0.023 1 88.88 350 ALA A N 1
ATOM 2745 C CA . ALA A 1 350 ? 17.625 15.273 -0.958 1 88.88 350 ALA A CA 1
ATOM 2746 C C . ALA A 1 350 ? 16.875 15.312 -2.283 1 88.88 350 ALA A C 1
ATOM 2748 O O . ALA A 1 350 ? 16.141 14.383 -2.619 1 88.88 350 ALA A O 1
ATOM 2749 N N . MET A 1 351 ? 16.969 16.422 -2.986 1 90.44 351 MET A N 1
ATOM 2750 C CA . MET A 1 351 ? 16.391 16.609 -4.316 1 90.44 351 MET A CA 1
ATOM 2751 C C . MET A 1 351 ? 14.867 16.5 -4.27 1 90.44 351 MET A C 1
ATOM 2753 O O . MET A 1 351 ? 14.242 16.016 -5.207 1 90.44 351 MET A O 1
ATOM 2757 N N . GLY A 1 352 ? 14.359 16.969 -3.182 1 94.56 352 GLY A N 1
ATOM 2758 C CA . GLY A 1 352 ? 12.922 16.828 -2.967 1 94.56 352 GLY A CA 1
ATOM 2759 C C . GLY A 1 352 ? 12.086 17.438 -4.074 1 94.56 352 GLY A C 1
ATOM 2760 O O . GLY A 1 352 ? 11.156 16.797 -4.578 1 94.56 352 GLY A O 1
ATOM 2761 N N . LYS A 1 353 ? 12.43 18.609 -4.445 1 92.25 353 LYS A N 1
ATOM 2762 C CA . LYS A 1 353 ? 11.672 19.312 -5.473 1 92.25 353 LYS A CA 1
ATOM 2763 C C . LYS A 1 353 ? 11.695 18.547 -6.793 1 92.25 353 LYS A C 1
ATOM 2765 O O . LYS A 1 353 ? 10.656 18.328 -7.41 1 92.25 353 LYS A O 1
ATOM 2770 N N . GLN A 1 354 ? 12.82 18.094 -7.234 1 87.62 354 GLN A N 1
ATOM 2771 C CA . GLN A 1 354 ? 12.977 17.344 -8.477 1 87.62 354 GLN A CA 1
ATOM 2772 C C . GLN A 1 354 ? 12.211 16.031 -8.43 1 87.62 354 GLN A C 1
ATOM 2774 O O . GLN A 1 354 ? 11.531 15.656 -9.391 1 87.62 354 GLN A O 1
ATOM 2779 N N . ILE A 1 355 ? 12.289 15.391 -7.285 1 91.75 355 ILE A N 1
ATOM 2780 C CA . ILE A 1 355 ? 11.672 14.078 -7.117 1 91.75 355 ILE A CA 1
ATOM 2781 C C . ILE A 1 355 ? 10.156 14.219 -7.16 1 91.75 355 ILE A C 1
ATOM 2783 O O . ILE A 1 355 ? 9.477 13.461 -7.859 1 91.75 355 ILE A O 1
ATOM 2787 N N . VAL A 1 356 ? 9.641 15.195 -6.465 1 95.12 356 VAL A N 1
ATOM 2788 C CA . VAL A 1 356 ? 8.195 15.391 -6.422 1 95.12 356 VAL A CA 1
ATOM 2789 C C . VAL A 1 356 ? 7.676 15.742 -7.812 1 95.12 356 VAL A C 1
ATOM 2791 O O . VAL A 1 356 ? 6.734 15.117 -8.305 1 95.12 356 VAL A O 1
ATOM 2794 N N . MET A 1 357 ? 8.32 16.641 -8.469 1 88.56 357 MET A N 1
ATOM 2795 C CA . MET A 1 357 ? 7.852 17.094 -9.773 1 88.56 357 MET A CA 1
ATOM 2796 C C . MET A 1 357 ? 7.969 15.984 -10.812 1 88.56 357 MET A C 1
ATOM 2798 O O . MET A 1 357 ? 7.059 15.781 -11.617 1 88.56 357 MET A O 1
ATOM 2802 N N . SER A 1 358 ? 9.016 15.273 -10.734 1 85 358 SER A N 1
ATOM 2803 C CA . SER A 1 358 ? 9.195 14.164 -11.664 1 85 358 SER A CA 1
ATOM 2804 C C . SER A 1 358 ? 8.18 13.062 -11.414 1 85 358 SER A C 1
ATOM 2806 O O . SER A 1 358 ? 7.664 12.461 -12.359 1 85 358 SER A O 1
ATOM 2808 N N . SER A 1 359 ? 7.91 12.789 -10.148 1 89.44 359 SER A N 1
ATOM 2809 C CA . SER A 1 359 ? 6.945 11.75 -9.789 1 89.44 359 SER A CA 1
ATOM 2810 C C . SER A 1 359 ? 5.547 12.102 -10.297 1 89.44 359 SER A C 1
ATOM 2812 O O . SER A 1 359 ? 4.848 11.242 -10.836 1 89.44 359 SER A O 1
ATOM 2814 N N . LEU A 1 360 ? 5.141 13.359 -10.117 1 86.75 360 LEU A N 1
ATOM 2815 C CA . LEU A 1 360 ? 3.832 13.805 -10.586 1 86.75 360 LEU A CA 1
ATOM 2816 C C . LEU A 1 360 ? 3.748 13.734 -12.109 1 86.75 360 LEU A C 1
ATOM 2818 O O . LEU A 1 360 ? 2.73 13.312 -12.656 1 86.75 360 LEU A O 1
ATOM 2822 N N . ARG A 1 361 ? 4.805 14.078 -12.719 1 80.25 361 ARG A N 1
ATOM 2823 C CA . ARG A 1 361 ? 4.848 14 -14.18 1 80.25 361 ARG A CA 1
ATOM 2824 C C . ARG A 1 361 ? 4.723 12.555 -14.656 1 80.25 361 ARG A C 1
ATOM 2826 O O . ARG A 1 361 ? 3.949 12.266 -15.57 1 80.25 361 ARG A O 1
ATOM 2833 N N . LYS A 1 362 ? 5.457 11.703 -14.031 1 76.56 362 LYS A N 1
ATOM 2834 C CA . LYS A 1 362 ? 5.414 10.289 -14.391 1 76.56 362 LYS A CA 1
ATOM 2835 C C . LYS A 1 362 ? 4.02 9.711 -14.18 1 76.56 362 LYS A C 1
ATOM 2837 O O . LYS A 1 362 ? 3.535 8.93 -15 1 76.56 362 LYS A O 1
ATOM 2842 N N . TYR A 1 363 ? 3.436 10.094 -13.117 1 84.25 363 TYR A N 1
ATOM 2843 C CA . TYR A 1 363 ? 2.072 9.656 -12.828 1 84.25 363 TYR A CA 1
ATOM 2844 C C . TYR A 1 363 ? 1.127 10.047 -13.961 1 84.25 363 TYR A C 1
ATOM 2846 O O . TYR A 1 363 ? 0.332 9.219 -14.422 1 84.25 363 TYR A O 1
ATOM 2854 N N . LEU A 1 364 ? 1.232 11.219 -14.375 1 73.5 364 LEU A N 1
ATOM 2855 C CA . LEU A 1 364 ? 0.369 11.734 -15.43 1 73.5 364 LEU A CA 1
ATOM 2856 C C . LEU A 1 364 ? 0.656 11.031 -16.75 1 73.5 364 LEU A C 1
ATOM 2858 O O . LEU A 1 364 ? -0.269 10.695 -17.5 1 73.5 364 LEU A O 1
ATOM 2862 N N . MET A 1 365 ? 1.856 10.805 -16.984 1 67.62 365 MET A N 1
ATOM 2863 C CA . MET A 1 365 ? 2.24 10.125 -18.219 1 67.62 365 MET A CA 1
ATOM 2864 C C . MET A 1 365 ? 1.692 8.703 -18.25 1 67.62 365 MET A C 1
ATOM 2866 O O . MET A 1 365 ? 1.179 8.25 -19.281 1 67.62 365 MET A O 1
ATOM 2870 N N . TRP A 1 366 ? 1.799 8.117 -17.141 1 68.19 366 TRP A N 1
ATOM 2871 C CA . TRP A 1 366 ? 1.343 6.738 -17.031 1 68.19 366 TRP A CA 1
ATOM 2872 C C . TRP A 1 366 ? -0.175 6.652 -17.156 1 68.19 366 TRP A C 1
ATOM 2874 O O . TRP A 1 366 ? -0.708 5.68 -17.688 1 68.19 366 TRP A O 1
ATOM 2884 N N . SER A 1 367 ? -0.901 7.66 -16.688 1 64.69 367 SER A N 1
ATOM 2885 C CA . SER A 1 367 ? -2.359 7.641 -16.641 1 64.69 367 SER A CA 1
ATOM 2886 C C . SER A 1 367 ? -2.963 7.984 -18 1 64.69 367 SER A C 1
ATOM 2888 O O . SER A 1 367 ? -4.121 7.664 -18.266 1 64.69 367 SER A O 1
ATOM 2890 N N . CYS A 1 368 ? -2.432 8.766 -18.812 1 52.12 368 CYS A N 1
ATOM 2891 C CA . CYS A 1 368 ? -3.023 9.266 -20.047 1 52.12 368 CYS A CA 1
ATOM 2892 C C . CYS A 1 368 ? -2.572 8.438 -21.25 1 52.12 368 CYS A C 1
ATOM 2894 O O . CYS A 1 368 ? -3.088 8.602 -22.344 1 52.12 368 CYS A O 1
ATOM 2896 N N . ARG A 1 369 ? -1.577 7.73 -21.125 1 46.75 369 ARG A N 1
ATOM 2897 C CA . ARG A 1 369 ? -1.075 7.074 -22.328 1 46.75 369 ARG A CA 1
ATOM 2898 C C . ARG A 1 369 ? -2.035 5.984 -22.812 1 46.75 369 ARG A C 1
ATOM 2900 O O . ARG A 1 369 ? -2.537 5.203 -22 1 46.75 369 ARG A O 1
ATOM 2907 N N . GLU A 1 370 ? -2.861 6.375 -23.812 1 39.72 370 GLU A N 1
ATOM 2908 C CA . GLU A 1 370 ? -3.66 5.367 -24.5 1 39.72 370 GLU A CA 1
ATOM 2909 C C . GLU A 1 370 ? -2.895 4.055 -24.641 1 39.72 370 GLU A C 1
ATOM 2911 O O . GLU A 1 370 ? -3.436 2.982 -24.359 1 39.72 370 GLU A O 1
ATOM 2916 N N . LYS A 1 371 ? -1.983 4 -25.812 1 34.94 371 LYS A N 1
ATOM 2917 C CA . LYS A 1 371 ? -1.178 2.83 -26.156 1 34.94 371 LYS A CA 1
ATOM 2918 C C . LYS A 1 371 ? 0.021 2.697 -25.219 1 34.94 371 LYS A C 1
ATOM 2920 O O . LYS A 1 371 ? 0.523 3.697 -24.703 1 34.94 371 LYS A O 1
ATOM 2925 N N . ASP A 1 372 ? 0.192 1.599 -24.516 1 36.81 372 ASP A N 1
ATOM 2926 C CA . ASP A 1 372 ? 1.441 1.303 -23.828 1 36.81 372 ASP A CA 1
ATOM 2927 C C . ASP A 1 372 ? 2.598 2.115 -24.406 1 36.81 372 ASP A C 1
ATOM 2929 O O . ASP A 1 372 ? 3.088 1.813 -25.5 1 36.81 372 ASP A O 1
ATOM 2933 N N . LEU A 1 373 ? 2.525 3.334 -24.688 1 32.72 373 LEU A N 1
ATOM 2934 C CA . LEU A 1 373 ? 3.746 3.949 -25.188 1 32.72 373 LEU A CA 1
ATOM 2935 C C . LEU A 1 373 ? 4.977 3.156 -24.766 1 32.72 373 LEU A C 1
ATOM 2937 O O . LEU A 1 373 ? 4.941 2.451 -23.75 1 32.72 373 LEU A O 1
ATOM 2941 N N . GLU A 1 374 ? 5.957 3.002 -25.719 1 32.12 374 GLU A N 1
ATOM 2942 C CA . GLU A 1 374 ? 7.289 2.51 -25.391 1 32.12 374 GLU A CA 1
ATOM 2943 C C . GLU A 1 374 ? 7.652 2.848 -23.953 1 32.12 374 GLU A C 1
ATOM 2945 O O . GLU A 1 374 ? 7.305 3.92 -23.453 1 32.12 374 GLU A O 1
ATOM 2950 N N . GLU A 1 375 ? 7.668 1.875 -23.219 1 34.06 375 GLU A N 1
ATOM 2951 C CA . GLU A 1 375 ? 8.125 2.018 -21.828 1 34.06 375 GLU A CA 1
ATOM 2952 C C . GLU A 1 375 ? 8.891 3.324 -21.641 1 34.06 375 GLU A C 1
ATOM 2954 O O . GLU A 1 375 ? 9.867 3.59 -22.344 1 34.06 375 GLU A O 1
ATOM 2959 N N . PRO A 1 376 ? 8.195 4.266 -21.406 1 32.53 376 PRO A N 1
ATOM 2960 C CA . PRO A 1 376 ? 9.023 5.473 -21.297 1 32.53 376 PRO A CA 1
ATOM 2961 C C . PRO A 1 376 ? 10.438 5.176 -20.797 1 32.53 376 PRO A C 1
ATOM 2963 O O . PRO A 1 376 ? 11.227 6.102 -20.594 1 32.53 376 PRO A O 1
ATOM 2966 N N . TRP A 1 377 ? 10.578 4.207 -19.922 1 30.06 377 TRP A N 1
ATOM 2967 C CA . TRP A 1 377 ? 11.977 3.91 -19.625 1 30.06 377 TRP A CA 1
ATOM 2968 C C . TRP A 1 377 ? 12.695 3.375 -20.859 1 30.06 377 TRP A C 1
ATOM 2970 O O . TRP A 1 377 ? 12.453 2.242 -21.281 1 30.06 377 TRP A O 1
ATOM 2980 N N . SER A 1 378 ? 12.703 3.9 -21.922 1 31.73 378 SER A N 1
ATOM 2981 C CA . SER A 1 378 ? 13.633 3.535 -22.984 1 31.73 378 SER A CA 1
ATOM 2982 C C . SER A 1 378 ? 14.875 2.838 -22.422 1 31.73 378 SER A C 1
ATOM 2984 O O . SER A 1 378 ? 15.18 2.969 -21.234 1 31.73 378 SER A O 1
ATOM 2986 N N . LYS A 1 379 ? 15.367 1.786 -23.172 1 33.72 379 LYS A N 1
ATOM 2987 C CA . LYS A 1 379 ? 16.703 1.301 -22.797 1 33.72 379 LYS A CA 1
ATOM 2988 C C . LYS A 1 379 ? 17.547 2.422 -22.219 1 33.72 379 LYS A C 1
ATOM 2990 O O . LYS A 1 379 ? 18.328 2.193 -21.281 1 33.72 379 LYS A O 1
ATOM 2995 N N . GLU A 1 380 ? 17.219 3.492 -22.672 1 30.73 380 GLU A N 1
ATOM 2996 C CA . GLU A 1 380 ? 17.984 4.668 -22.25 1 30.73 380 GLU A CA 1
ATOM 2997 C C . GLU A 1 380 ? 17.531 5.145 -20.859 1 30.73 380 GLU A C 1
ATOM 2999 O O . GLU A 1 380 ? 18.375 5.477 -20.016 1 30.73 380 GLU A O 1
ATOM 3004 N N . SER A 1 381 ? 16.344 5.07 -20.688 1 32.41 381 SER A N 1
ATOM 3005 C CA . SER A 1 381 ? 15.891 5.508 -19.375 1 32.41 381 SER A CA 1
ATOM 3006 C C . SER A 1 381 ? 16.219 4.465 -18.312 1 32.41 381 SER A C 1
ATOM 3008 O O . SER A 1 381 ? 16.609 4.809 -17.188 1 32.41 381 SER A O 1
ATOM 3010 N N . LEU A 1 382 ? 16.031 3.252 -18.703 1 32.12 382 LEU A N 1
ATOM 3011 C CA . LEU A 1 382 ? 16.531 2.188 -17.844 1 32.12 382 LEU A CA 1
ATOM 3012 C C . LEU A 1 382 ? 18.047 2.277 -17.719 1 32.12 382 LEU A C 1
ATOM 3014 O O . LEU A 1 382 ? 18.594 2.098 -16.625 1 32.12 382 LEU A O 1
ATOM 3018 N N . GLU A 1 383 ? 18.672 2.365 -18.859 1 34.72 383 GLU A N 1
ATOM 3019 C CA . GLU A 1 383 ? 20.109 2.594 -18.828 1 34.72 383 GLU A CA 1
ATOM 3020 C C . GLU A 1 383 ? 20.453 3.859 -18.047 1 34.72 383 GLU A C 1
ATOM 3022 O O . GLU A 1 383 ? 21.422 3.879 -17.281 1 34.72 383 GLU A O 1
ATOM 3027 N N . ALA A 1 384 ? 19.594 4.816 -18.219 1 33.22 384 ALA A N 1
ATOM 3028 C CA . ALA A 1 384 ? 19.797 6.043 -17.453 1 33.22 384 ALA A CA 1
ATOM 3029 C C . ALA A 1 384 ? 19.531 5.816 -15.969 1 33.22 384 ALA A C 1
ATOM 3031 O O . ALA A 1 384 ? 20.297 6.281 -15.125 1 33.22 384 ALA A O 1
ATOM 3032 N N . THR A 1 385 ? 18.578 5.125 -15.758 1 32.62 385 THR A N 1
ATOM 3033 C CA . THR A 1 385 ? 18.328 4.75 -14.367 1 32.62 385 THR A CA 1
ATOM 3034 C C . THR A 1 385 ? 19.422 3.814 -13.859 1 32.62 385 THR A C 1
ATOM 3036 O O . THR A 1 385 ? 19.906 3.965 -12.734 1 32.62 385 THR A O 1
ATOM 3039 N N . ARG A 1 386 ? 19.812 2.844 -14.734 1 33.62 386 ARG A N 1
ATOM 3040 C CA . ARG A 1 386 ? 20.953 1.99 -14.406 1 33.62 386 ARG A CA 1
ATOM 3041 C C . ARG A 1 386 ? 22.219 2.82 -14.188 1 33.62 386 ARG A C 1
ATOM 3043 O O . ARG A 1 386 ? 22.984 2.553 -13.266 1 33.62 386 ARG A O 1
ATOM 3050 N N . LYS A 1 387 ? 22.406 3.598 -15.078 1 33.59 387 LYS A N 1
ATOM 3051 C CA . LYS A 1 387 ? 23.578 4.473 -14.977 1 33.59 387 LYS A CA 1
ATOM 3052 C C . LYS A 1 387 ? 23.484 5.359 -13.734 1 33.59 387 LYS A C 1
ATOM 3054 O O . LYS A 1 387 ? 24.484 5.602 -13.062 1 33.59 387 LYS A O 1
ATOM 3059 N N . ILE A 1 388 ? 22.344 5.746 -13.508 1 31.95 388 ILE A N 1
ATOM 3060 C CA . ILE A 1 388 ? 22.141 6.562 -12.32 1 31.95 388 ILE A CA 1
ATOM 3061 C C . ILE A 1 388 ? 22.344 5.707 -11.07 1 31.95 388 ILE A C 1
ATOM 3063 O O . ILE A 1 388 ? 23 6.133 -10.117 1 31.95 388 ILE A O 1
ATOM 3067 N N . VAL A 1 389 ? 21.828 4.566 -11.125 1 30.61 389 VAL A N 1
ATOM 3068 C CA . VAL A 1 389 ? 22.047 3.619 -10.039 1 30.61 389 VAL A CA 1
ATOM 3069 C C . VAL A 1 389 ? 23.516 3.23 -9.984 1 30.61 389 VAL A C 1
ATOM 3071 O O . VAL A 1 389 ? 24.109 3.154 -8.906 1 30.61 389 VAL A O 1
ATOM 3074 N N . ALA A 1 390 ? 24.094 2.814 -11.109 1 31.95 390 ALA A N 1
ATOM 3075 C CA . ALA A 1 390 ? 25.516 2.48 -11.18 1 31.95 390 ALA A CA 1
ATOM 3076 C C . ALA A 1 390 ? 26.375 3.664 -10.742 1 31.95 390 ALA A C 1
ATOM 3078 O O . ALA A 1 390 ? 27.406 3.486 -10.07 1 31.95 390 ALA A O 1
ATOM 3079 N N . LYS A 1 391 ? 26.094 4.762 -11.297 1 31.75 391 LYS A N 1
ATOM 3080 C CA . LYS A 1 391 ? 26.844 5.949 -10.891 1 31.75 391 LYS A CA 1
ATOM 3081 C C . LYS A 1 391 ? 26.547 6.316 -9.445 1 31.75 391 LYS A C 1
ATOM 3083 O O . LYS A 1 391 ? 27.406 6.867 -8.75 1 31.75 391 LYS A O 1
ATOM 3088 N N . GLY A 1 392 ? 25.453 6.047 -8.984 1 28.19 392 GLY A N 1
ATOM 3089 C CA . GLY A 1 392 ? 25.234 6.141 -7.551 1 28.19 392 GLY A CA 1
ATOM 3090 C C . GLY A 1 392 ? 25.984 5.094 -6.754 1 28.19 392 GLY A C 1
ATOM 3091 O O . GLY A 1 392 ? 26.156 5.23 -5.539 1 28.19 392 GLY A O 1
ATOM 3092 N N . LYS A 1 393 ? 26.328 3.947 -7.234 1 28.97 393 LYS A N 1
ATOM 3093 C CA . LYS A 1 393 ? 27.234 2.959 -6.648 1 28.97 393 LYS A CA 1
ATOM 3094 C C . LYS A 1 393 ? 28.641 3.523 -6.488 1 28.97 393 LYS A C 1
ATOM 3096 O O . LYS A 1 393 ? 29.328 3.217 -5.516 1 28.97 393 LYS A O 1
ATOM 3101 N N . ARG A 1 394 ? 29.234 4.062 -7.477 1 26.69 394 ARG A N 1
ATOM 3102 C CA . ARG A 1 394 ? 30.641 4.445 -7.328 1 26.69 394 ARG A CA 1
ATOM 3103 C C . ARG A 1 394 ? 30.812 5.496 -6.238 1 26.69 394 ARG A C 1
ATOM 3105 O O . ARG A 1 394 ? 31.812 5.508 -5.527 1 26.69 394 ARG A O 1
ATOM 3112 N N . LYS A 1 395 ? 29.953 6.379 -6.172 1 28.08 395 LYS A N 1
ATOM 3113 C CA . LYS A 1 395 ? 30.234 7.352 -5.121 1 28.08 395 LYS A CA 1
ATOM 3114 C C . LYS A 1 395 ? 29.984 6.758 -3.736 1 28.08 395 LYS A C 1
ATOM 3116 O O . LYS A 1 395 ? 30.484 7.277 -2.734 1 28.08 395 LYS A O 1
ATOM 3121 N N . ILE A 1 396 ? 29.219 5.742 -3.654 1 25 396 ILE A N 1
ATOM 3122 C CA . ILE A 1 396 ? 29.172 5.176 -2.311 1 25 396 ILE A CA 1
ATOM 3123 C C . ILE A 1 396 ? 30.438 4.367 -2.047 1 25 396 ILE A C 1
ATOM 3125 O O . ILE A 1 396 ? 30.906 4.277 -0.906 1 25 396 ILE A O 1
ATOM 3129 N N . ILE A 1 397 ? 31.016 3.639 -2.941 1 24.67 397 ILE A N 1
ATOM 3130 C CA . ILE A 1 397 ? 32.219 2.902 -2.645 1 24.67 397 ILE A CA 1
ATOM 3131 C C . ILE A 1 397 ? 33.375 3.883 -2.355 1 24.67 397 ILE A C 1
ATOM 3133 O O . ILE A 1 397 ? 34.25 3.609 -1.523 1 24.67 397 ILE A O 1
ATOM 3137 N N . ASP A 1 398 ? 33.594 4.852 -3.057 1 26.61 398 ASP A N 1
ATOM 3138 C CA . ASP A 1 398 ? 34.781 5.645 -2.764 1 26.61 398 ASP A CA 1
ATOM 3139 C C . ASP A 1 398 ? 34.594 6.449 -1.48 1 26.61 398 ASP A C 1
ATOM 3141 O O . ASP A 1 398 ? 35.562 6.969 -0.925 1 26.61 398 ASP A O 1
ATOM 3145 N N . SER A 1 399 ? 33.344 6.949 -1.172 1 23.83 399 SER A N 1
ATOM 3146 C CA . SER A 1 399 ? 33.375 7.621 0.122 1 23.83 399 SER A CA 1
ATOM 3147 C C . SER A 1 399 ? 33.312 6.621 1.27 1 23.83 399 SER A C 1
ATOM 3149 O O . SER A 1 399 ? 32.562 5.645 1.203 1 23.83 399 SER A O 1
ATOM 3151 N N . MET B 1 1 ? -36.844 -29.953 4.551 1 20.2 1 MET B N 1
ATOM 3152 C CA . MET B 1 1 ? -37.156 -28.703 3.887 1 20.2 1 MET B CA 1
ATOM 3153 C C . MET B 1 1 ? -36.031 -27.688 4.07 1 20.2 1 MET B C 1
ATOM 3155 O O . MET B 1 1 ? -35.875 -27.141 5.156 1 20.2 1 MET B O 1
ATOM 3159 N N . SER B 1 2 ? -34.844 -27.969 3.699 1 21.33 2 SER B N 1
ATOM 3160 C CA . SER B 1 2 ? -33.438 -27.734 3.982 1 21.33 2 SER B CA 1
ATOM 3161 C C . SER B 1 2 ? -33.031 -26.297 3.627 1 21.33 2 SER B C 1
ATOM 3163 O O . SER B 1 2 ? -33.281 -25.828 2.518 1 21.33 2 SER B O 1
ATOM 3165 N N . ASN B 1 3 ? -33.125 -25.328 4.559 1 22.7 3 ASN B N 1
ATOM 3166 C CA . ASN B 1 3 ? -33.156 -23.875 4.676 1 22.7 3 ASN B CA 1
ATOM 3167 C C . ASN B 1 3 ? -31.938 -23.234 4.039 1 22.7 3 ASN B C 1
ATOM 3169 O O . ASN B 1 3 ? -30.812 -23.391 4.535 1 22.7 3 ASN B O 1
ATOM 3173 N N . VAL B 1 4 ? -31.812 -23.391 2.711 1 21.33 4 VAL B N 1
ATOM 3174 C CA . VAL B 1 4 ? -30.875 -22.859 1.721 1 21.33 4 VAL B CA 1
ATOM 3175 C C . VAL B 1 4 ? -30.688 -21.359 1.95 1 21.33 4 VAL B C 1
ATOM 3177 O O . VAL B 1 4 ? -31.547 -20.562 1.587 1 21.33 4 VAL B O 1
ATOM 3180 N N . PHE B 1 5 ? -30.359 -21.031 3.217 1 23.89 5 PHE B N 1
ATOM 3181 C CA . PHE B 1 5 ? -30.094 -19.672 3.67 1 23.89 5 PHE B CA 1
ATOM 3182 C C . PHE B 1 5 ? -29.094 -18.969 2.75 1 23.89 5 PHE B C 1
ATOM 3184 O O . PHE B 1 5 ? -27.922 -19.312 2.736 1 23.89 5 PHE B O 1
ATOM 3191 N N . LEU B 1 6 ? -29.469 -18.75 1.495 1 24.52 6 LEU B N 1
ATOM 3192 C CA . LEU B 1 6 ? -28.828 -17.969 0.441 1 24.52 6 LEU B CA 1
ATOM 3193 C C . LEU B 1 6 ? -28.219 -16.703 1.007 1 24.52 6 LEU B C 1
ATOM 3195 O O . LEU B 1 6 ? -28.906 -15.883 1.619 1 24.52 6 LEU B O 1
ATOM 3199 N N . ASN B 1 7 ? -27.094 -16.859 1.555 1 26.53 7 ASN B N 1
ATOM 3200 C CA . ASN B 1 7 ? -26.312 -15.953 2.391 1 26.53 7 ASN B CA 1
ATOM 3201 C C . ASN B 1 7 ? -26.25 -14.547 1.8 1 26.53 7 ASN B C 1
ATOM 3203 O O . ASN B 1 7 ? -26.047 -14.383 0.596 1 26.53 7 ASN B O 1
ATOM 3207 N N . SER B 1 8 ? -27 -13.641 2.389 1 29.17 8 SER B N 1
ATOM 3208 C CA . SER B 1 8 ? -27.344 -12.234 2.188 1 29.17 8 SER B CA 1
ATOM 3209 C C . SER B 1 8 ? -26.141 -11.43 1.709 1 29.17 8 SER B C 1
ATOM 3211 O O . SER B 1 8 ? -26.297 -10.445 0.988 1 29.17 8 SER B O 1
ATOM 3213 N N . ASP B 1 9 ? -25.047 -11.914 2.078 1 29.38 9 ASP B N 1
ATOM 3214 C CA . ASP B 1 9 ? -23.812 -11.203 1.755 1 29.38 9 ASP B CA 1
ATOM 3215 C C . ASP B 1 9 ? -23.531 -11.258 0.257 1 29.38 9 ASP B C 1
ATOM 3217 O O . ASP B 1 9 ? -23.062 -10.273 -0.33 1 29.38 9 ASP B O 1
ATOM 3221 N N . ALA B 1 10 ? -23.875 -12.375 -0.421 1 28.78 10 ALA B N 1
ATOM 3222 C CA . ALA B 1 10 ? -23.703 -12.562 -1.859 1 28.78 10 ALA B CA 1
ATOM 3223 C C . ALA B 1 10 ? -24.688 -11.703 -2.648 1 28.78 10 ALA B C 1
ATOM 3225 O O . ALA B 1 10 ? -24.328 -11.148 -3.693 1 28.78 10 ALA B O 1
ATOM 3226 N N . PHE B 1 11 ? -25.938 -11.609 -2.227 1 27.12 11 PHE B N 1
ATOM 3227 C CA . PHE B 1 11 ? -26.969 -10.883 -2.951 1 27.12 11 PHE B CA 1
ATOM 3228 C C . PHE B 1 11 ? -26.688 -9.383 -2.914 1 27.12 11 PHE B C 1
ATOM 3230 O O . PHE B 1 11 ? -26.828 -8.695 -3.928 1 27.12 11 PHE B O 1
ATOM 3237 N N . LEU B 1 12 ? -26.203 -8.852 -1.796 1 28.78 12 LEU B N 1
ATOM 3238 C CA . LEU B 1 12 ? -25.906 -7.426 -1.687 1 28.78 12 LEU B CA 1
ATOM 3239 C C . LEU B 1 12 ? -24.75 -7.043 -2.607 1 28.78 12 LEU B C 1
ATOM 3241 O O . LEU B 1 12 ? -24.797 -5.996 -3.258 1 28.78 12 LEU B O 1
ATOM 3245 N N . ALA B 1 13 ? -23.844 -7.863 -2.756 1 29.17 13 ALA B N 1
ATOM 3246 C CA . ALA B 1 13 ? -22.75 -7.715 -3.723 1 29.17 13 ALA B CA 1
ATOM 3247 C C . ALA B 1 13 ? -23.297 -7.73 -5.152 1 29.17 13 ALA B C 1
ATOM 3249 O O . ALA B 1 13 ? -22.891 -6.918 -5.984 1 29.17 13 ALA B O 1
ATOM 3250 N N . ALA B 1 14 ? -24.281 -8.555 -5.449 1 28.16 14 ALA B N 1
ATOM 3251 C CA . ALA B 1 14 ? -24.859 -8.68 -6.781 1 28.16 14 ALA B CA 1
ATOM 3252 C C . ALA B 1 14 ? -25.734 -7.465 -7.109 1 28.16 14 ALA B C 1
ATOM 3254 O O . ALA B 1 14 ? -25.703 -6.961 -8.234 1 28.16 14 ALA B O 1
ATOM 3255 N N . ALA B 1 15 ? -26.5 -7.004 -6.16 1 28.02 15 ALA B N 1
ATOM 3256 C CA . ALA B 1 15 ? -27.438 -5.926 -6.453 1 28.02 15 ALA B CA 1
ATOM 3257 C C . ALA B 1 15 ? -26.703 -4.609 -6.695 1 28.02 15 ALA B C 1
ATOM 3259 O O . ALA B 1 15 ? -27.078 -3.834 -7.578 1 28.02 15 ALA B O 1
ATOM 3260 N N . THR B 1 16 ? -25.688 -4.309 -5.938 1 30.2 16 THR B N 1
ATOM 3261 C CA . THR B 1 16 ? -24.906 -3.104 -6.16 1 30.2 16 THR B CA 1
ATOM 3262 C C . THR B 1 16 ? -24.156 -3.182 -7.492 1 30.2 16 THR B C 1
ATOM 3264 O O . THR B 1 16 ? -23.969 -2.166 -8.164 1 30.2 16 THR B O 1
ATOM 3267 N N . ALA B 1 17 ? -23.828 -4.348 -7.922 1 28.38 17 ALA B N 1
ATOM 3268 C CA . ALA B 1 17 ? -23.234 -4.582 -9.242 1 28.38 17 ALA B CA 1
ATOM 3269 C C . ALA B 1 17 ? -24.266 -4.363 -10.344 1 28.38 17 ALA B C 1
ATOM 3271 O O . ALA B 1 17 ? -23.953 -3.795 -11.391 1 28.38 17 ALA B O 1
ATOM 3272 N N . ALA B 1 18 ? -25.531 -4.711 -10.164 1 27.86 18 ALA B N 1
ATOM 3273 C CA . ALA B 1 18 ? -26.516 -4.676 -11.25 1 27.86 18 ALA B CA 1
ATOM 3274 C C . ALA B 1 18 ? -26.953 -3.244 -11.539 1 27.86 18 ALA B C 1
ATOM 3276 O O . ALA B 1 18 ? -27.125 -2.867 -12.703 1 27.86 18 ALA B O 1
ATOM 3277 N N . SER B 1 19 ? -27.359 -2.479 -10.484 1 28.44 19 SER B N 1
ATOM 3278 C CA . SER B 1 19 ? -27.875 -1.155 -10.812 1 28.44 19 SER B CA 1
ATOM 3279 C C . SER B 1 19 ? -26.781 -0.263 -11.391 1 28.44 19 SER B C 1
ATOM 3281 O O . SER B 1 19 ? -27.031 0.562 -12.266 1 28.44 19 SER B O 1
ATOM 3283 N N . ALA B 1 20 ? -25.609 -0.265 -10.852 1 29.2 20 ALA B N 1
ATOM 3284 C CA . ALA B 1 20 ? -24.484 0.467 -11.438 1 29.2 20 ALA B CA 1
ATOM 3285 C C . ALA B 1 20 ? -24.125 -0.093 -12.805 1 29.2 20 ALA B C 1
ATOM 3287 O O . ALA B 1 20 ? -23.375 0.54 -13.562 1 29.2 20 ALA B O 1
ATOM 3288 N N . GLU B 1 21 ? -24.594 -1.162 -13.164 1 28.67 21 GLU B N 1
ATOM 3289 C CA . GLU B 1 21 ? -24.266 -1.847 -14.414 1 28.67 21 GLU B CA 1
ATOM 3290 C C . GLU B 1 21 ? -24.859 -1.119 -15.609 1 28.67 21 GLU B C 1
ATOM 3292 O O . GLU B 1 21 ? -24.234 -1.019 -16.672 1 28.67 21 GLU B O 1
ATOM 3297 N N . ALA B 1 22 ? -26.203 -0.764 -15.484 1 28.56 22 ALA B N 1
ATOM 3298 C CA . ALA B 1 22 ? -26.812 -0.255 -16.703 1 28.56 22 ALA B CA 1
ATOM 3299 C C . ALA B 1 22 ? -26.266 1.117 -17.062 1 28.56 22 ALA B C 1
ATOM 3301 O O . ALA B 1 22 ? -25.984 1.39 -18.234 1 28.56 22 ALA B O 1
ATOM 3302 N N . ALA B 1 23 ? -26.297 2.053 -16.078 1 28.94 23 ALA B N 1
ATOM 3303 C CA . ALA B 1 23 ? -25.812 3.381 -16.453 1 28.94 23 ALA B CA 1
ATOM 3304 C C . ALA B 1 23 ? -24.312 3.363 -16.703 1 28.94 23 ALA B C 1
ATOM 3306 O O . ALA B 1 23 ? -23.812 4.039 -17.609 1 28.94 23 ALA B O 1
ATOM 3307 N N . ASP B 1 24 ? -23.562 2.58 -16.016 1 31.38 24 ASP B N 1
ATOM 3308 C CA . ASP B 1 24 ? -22.109 2.432 -16.156 1 31.38 24 ASP B CA 1
ATOM 3309 C C . ASP B 1 24 ? -21.75 1.729 -17.453 1 31.38 24 ASP B C 1
ATOM 3311 O O . ASP B 1 24 ? -20.734 2.057 -18.094 1 31.38 24 ASP B O 1
ATOM 3315 N N . ALA B 1 25 ? -22.688 0.928 -17.938 1 31 25 ALA B N 1
ATOM 3316 C CA . ALA B 1 25 ? -22.406 0.278 -19.203 1 31 25 ALA B CA 1
ATOM 3317 C C . ALA B 1 25 ? -22.359 1.295 -20.344 1 31 25 ALA B C 1
ATOM 3319 O O . ALA B 1 25 ? -21.484 1.227 -21.219 1 31 25 ALA B O 1
ATOM 3320 N N . VAL B 1 26 ? -23.297 2.189 -20.297 1 30.7 26 VAL B N 1
ATOM 3321 C CA . VAL B 1 26 ? -23.344 3.172 -21.375 1 30.7 26 VAL B CA 1
ATOM 3322 C C . VAL B 1 26 ? -22.109 4.066 -21.328 1 30.7 26 VAL B C 1
ATOM 3324 O O . VAL B 1 26 ? -21.5 4.359 -22.359 1 30.7 26 VAL B O 1
ATOM 3327 N N . LEU B 1 27 ? -21.797 4.375 -20.109 1 29.62 27 LEU B N 1
ATOM 3328 C CA . LEU B 1 27 ? -20.641 5.262 -19.984 1 29.62 27 LEU B CA 1
ATOM 3329 C C . LEU B 1 27 ? -19.344 4.527 -20.328 1 29.62 27 LEU B C 1
ATOM 3331 O O . LEU B 1 27 ? -18.5 5.066 -21.047 1 29.62 27 LEU B O 1
ATOM 3335 N N . VAL B 1 28 ? -19.219 3.328 -19.859 1 29.8 28 VAL B N 1
ATOM 3336 C CA . VAL B 1 28 ? -18.062 2.531 -20.266 1 29.8 28 VAL B CA 1
ATOM 3337 C C . VAL B 1 28 ? -18.062 2.359 -21.781 1 29.8 28 VAL B C 1
ATOM 3339 O O . VAL B 1 28 ? -17.031 2.508 -22.438 1 29.8 28 VAL B O 1
ATOM 3342 N N . ASP B 1 29 ? -19.25 2.148 -22.281 1 34.19 29 ASP B N 1
ATOM 3343 C CA . ASP B 1 29 ? -19.328 2.004 -23.734 1 34.19 29 ASP B CA 1
ATOM 3344 C C . ASP B 1 29 ? -18.859 3.275 -24.438 1 34.19 29 ASP B C 1
ATOM 3346 O O . ASP B 1 29 ? -18.156 3.207 -25.453 1 34.19 29 ASP B O 1
ATOM 3350 N N . SER B 1 30 ? -19.312 4.332 -23.922 1 31.55 30 SER B N 1
ATOM 3351 C CA . SER B 1 30 ? -18.906 5.59 -24.531 1 31.55 30 SER B CA 1
ATOM 3352 C C . SER B 1 30 ? -17.406 5.82 -24.391 1 31.55 30 SER B C 1
ATOM 3354 O O . SER B 1 30 ? -16.75 6.305 -25.312 1 31.55 30 SER B O 1
ATOM 3356 N N . ILE B 1 31 ? -17 5.477 -23.266 1 30.38 31 ILE B N 1
ATOM 3357 C CA . ILE B 1 31 ? -15.562 5.594 -23.078 1 30.38 31 ILE B CA 1
ATOM 3358 C C . ILE B 1 31 ? -14.836 4.602 -23.984 1 30.38 31 ILE B C 1
ATOM 3360 O O . ILE B 1 31 ? -13.852 4.953 -24.641 1 30.38 31 ILE B O 1
ATOM 3364 N N . LEU B 1 32 ? -15.445 3.422 -24 1 32.59 32 LEU B N 1
ATOM 3365 C CA . LEU B 1 32 ? -14.852 2.395 -24.859 1 32.59 32 LEU B CA 1
ATOM 3366 C C . LEU B 1 32 ? -14.898 2.811 -26.328 1 32.59 32 LEU B C 1
ATOM 3368 O O . LEU B 1 32 ? -13.992 2.479 -27.094 1 32.59 32 LEU B O 1
ATOM 3372 N N . SER B 1 33 ? -15.953 3.404 -26.797 1 32.03 33 SER B N 1
ATOM 3373 C CA . SER B 1 33 ? -16.062 3.812 -28.203 1 32.03 33 SER B CA 1
ATOM 3374 C C . SER B 1 33 ? -14.992 4.824 -28.562 1 32.03 33 SER B C 1
ATOM 3376 O O . SER B 1 33 ? -14.68 5.008 -29.75 1 32.03 33 SER B O 1
ATOM 3378 N N . ARG B 1 34 ? -14.734 5.582 -27.703 1 29.61 34 ARG B N 1
ATOM 3379 C CA . ARG B 1 34 ? -13.734 6.598 -28.016 1 29.61 34 ARG B CA 1
ATOM 3380 C C . ARG B 1 34 ? -12.336 5.988 -28.078 1 29.61 34 ARG B C 1
ATOM 3382 O O . ARG B 1 34 ? -11.391 6.633 -28.547 1 29.61 34 ARG B O 1
ATOM 3389 N N . PHE B 1 35 ? -12.203 4.895 -27.484 1 27.98 35 PHE B N 1
ATOM 3390 C CA . PHE B 1 35 ? -10.961 4.152 -27.625 1 27.98 35 PHE B CA 1
ATOM 3391 C C . PHE B 1 35 ? -10.984 3.262 -28.859 1 27.98 35 PHE B C 1
ATOM 3393 O O . PHE B 1 35 ? -11.867 2.412 -29 1 27.98 35 PHE B O 1
ATOM 3400 N N . GLU B 1 36 ? -10.68 3.822 -30.078 1 26.97 36 GLU B N 1
ATOM 3401 C CA . GLU B 1 36 ? -10.438 2.912 -31.188 1 26.97 36 GLU B CA 1
ATOM 3402 C C . GLU B 1 36 ? -9.5 1.777 -30.781 1 26.97 36 GLU B C 1
ATOM 3404 O O . GLU B 1 36 ? -8.328 2.008 -30.484 1 26.97 36 GLU B O 1
ATOM 3409 N N . ILE B 1 37 ? -10.102 0.846 -30.234 1 26.62 37 ILE B N 1
ATOM 3410 C CA . ILE B 1 37 ? -9.312 -0.368 -30.031 1 26.62 37 ILE B CA 1
ATOM 3411 C C . ILE B 1 37 ? -8.844 -0.899 -31.391 1 26.62 37 ILE B C 1
ATOM 3413 O O . ILE B 1 37 ? -9.664 -1.207 -32.25 1 26.62 37 ILE B O 1
ATOM 3417 N N . PRO B 1 38 ? -7.664 -0.588 -31.906 1 25.89 38 PRO B N 1
ATOM 3418 C CA . PRO B 1 38 ? -7.352 -1.264 -33.156 1 25.89 38 PRO B CA 1
ATOM 3419 C C . PRO B 1 38 ? -7.73 -2.742 -33.156 1 25.89 38 PRO B C 1
ATOM 3421 O O . PRO B 1 38 ? -7.773 -3.363 -32.094 1 25.89 38 PRO B O 1
ATOM 3424 N N . ALA B 1 39 ? -8.375 -3.162 -34.188 1 23 39 ALA B N 1
ATOM 3425 C CA . ALA B 1 39 ? -8.641 -4.582 -34.375 1 23 39 ALA B CA 1
ATOM 3426 C C . ALA B 1 39 ? -7.41 -5.426 -34.062 1 23 39 ALA B C 1
ATOM 3428 O O . ALA B 1 39 ? -6.277 -4.961 -34.219 1 23 39 ALA B O 1
ATOM 3429 N N . ALA B 1 40 ? -7.531 -6.543 -33.344 1 24.78 40 ALA B N 1
ATOM 3430 C CA . ALA B 1 40 ? -6.5 -7.535 -33.062 1 24.78 40 ALA B CA 1
ATOM 3431 C C . ALA B 1 40 ? -5.629 -7.797 -34.281 1 24.78 40 ALA B C 1
ATOM 3433 O O . ALA B 1 40 ? -4.562 -8.406 -34.156 1 24.78 40 ALA B O 1
ATOM 3434 N N . GLU B 1 41 ? -6.133 -7.508 -35.469 1 25.73 41 GLU B N 1
ATOM 3435 C CA . GLU B 1 41 ? -5.48 -8.094 -36.625 1 25.73 41 GLU B CA 1
ATOM 3436 C C . GLU B 1 41 ? -4.133 -7.43 -36.875 1 25.73 41 GLU B C 1
ATOM 3438 O O . GLU B 1 41 ? -3.275 -8.008 -37.562 1 25.73 41 GLU B O 1
ATOM 3443 N N . GLU B 1 42 ? -4.117 -6.172 -36.875 1 23.94 42 GLU B N 1
ATOM 3444 C CA . GLU B 1 42 ? -2.949 -5.57 -37.5 1 23.94 42 GLU B CA 1
ATOM 3445 C C . GLU B 1 42 ? -1.762 -5.52 -36.531 1 23.94 42 GLU B C 1
ATOM 3447 O O . GLU B 1 42 ? -1.106 -4.484 -36.406 1 23.94 42 GLU B O 1
ATOM 3452 N N . PHE B 1 43 ? -1.839 -6.129 -35.406 1 22.5 43 PHE B N 1
ATOM 3453 C CA . PHE B 1 43 ? -0.557 -6.273 -34.719 1 22.5 43 PHE B CA 1
ATOM 3454 C C . PHE B 1 43 ? 0.462 -6.957 -35.625 1 22.5 43 PHE B C 1
ATOM 3456 O O . PHE B 1 43 ? 0.178 -8.008 -36.219 1 22.5 43 PHE B O 1
ATOM 3463 N N . PRO B 1 44 ? 1.29 -6.184 -36.281 1 22.36 44 PRO B N 1
ATOM 3464 C CA . PRO B 1 44 ? 2.121 -7.008 -37.156 1 22.36 44 PRO B CA 1
ATOM 3465 C C . PRO B 1 44 ? 2.438 -8.375 -36.562 1 22.36 44 PRO B C 1
ATOM 3467 O O . PRO B 1 44 ? 2.508 -8.516 -35.344 1 22.36 44 PRO B O 1
ATOM 3470 N N . ALA B 1 45 ? 1.982 -9.398 -37.219 1 20.61 45 ALA B N 1
ATOM 3471 C CA . ALA B 1 45 ? 2.447 -10.734 -36.875 1 20.61 45 ALA B CA 1
ATOM 3472 C C . ALA B 1 45 ? 3.924 -10.727 -36.5 1 20.61 45 ALA B C 1
ATOM 3474 O O . ALA B 1 45 ? 4.766 -10.234 -37.25 1 20.61 45 ALA B O 1
ATOM 3475 N N . ILE B 1 46 ? 4.246 -10.312 -35.344 1 21.08 46 ILE B N 1
ATOM 3476 C CA . ILE B 1 46 ? 5.664 -10.602 -35.156 1 21.08 46 ILE B CA 1
ATOM 3477 C C . ILE B 1 46 ? 6.047 -11.844 -35.969 1 21.08 46 ILE B C 1
ATOM 3479 O O . ILE B 1 46 ? 5.43 -12.898 -35.812 1 21.08 46 ILE B O 1
ATOM 3483 N N . GLU B 1 47 ? 6.449 -11.602 -37.156 1 21.59 47 GLU B N 1
ATOM 3484 C CA . GLU B 1 47 ? 7.012 -12.734 -37.875 1 21.59 47 GLU B CA 1
ATOM 3485 C C . GLU B 1 47 ? 7.543 -13.805 -36.938 1 21.59 47 GLU B C 1
ATOM 3487 O O . GLU B 1 47 ? 7.969 -13.492 -35.812 1 21.59 47 GLU B O 1
ATOM 3492 N N . GLN B 1 48 ? 7.168 -14.961 -37.188 1 19.17 48 GLN B N 1
ATOM 3493 C CA . GLN B 1 48 ? 7.617 -16.219 -36.594 1 19.17 48 GLN B CA 1
ATOM 3494 C C . GLN B 1 48 ? 9.117 -16.188 -36.312 1 19.17 48 GLN B C 1
ATOM 3496 O O . GLN B 1 48 ? 9.922 -16.172 -37.25 1 19.17 48 GLN B O 1
ATOM 3501 N N . PHE B 1 49 ? 9.531 -15.289 -35.531 1 19.73 49 PHE B N 1
ATOM 3502 C CA . PHE B 1 49 ? 10.961 -15.516 -35.375 1 19.73 49 PHE B CA 1
ATOM 3503 C C . PHE B 1 49 ? 11.258 -17 -35.25 1 19.73 49 PHE B C 1
ATOM 3505 O O . PHE B 1 49 ? 10.633 -17.688 -34.438 1 19.73 49 PHE B O 1
ATOM 3512 N N . GLU B 1 50 ? 11.43 -17.578 -36.312 1 20.56 50 GLU B N 1
ATOM 3513 C CA . GLU B 1 50 ? 11.984 -18.922 -36.188 1 20.56 50 GLU B CA 1
ATOM 3514 C C . GLU B 1 50 ? 13.047 -18.984 -35.094 1 20.56 50 GLU B C 1
ATOM 3516 O O . GLU B 1 50 ? 13.969 -18.156 -35.062 1 20.56 50 GLU B O 1
ATOM 3521 N N . PRO B 1 51 ? 12.641 -19.484 -34.031 1 21.48 51 PRO B N 1
ATOM 3522 C CA . PRO B 1 51 ? 13.68 -19.625 -33 1 21.48 51 PRO B CA 1
ATOM 3523 C C . PRO B 1 51 ? 15.047 -19.938 -33.594 1 21.48 51 PRO B C 1
ATOM 3525 O O . PRO B 1 51 ? 15.219 -20.969 -34.25 1 21.48 51 PRO B O 1
ATOM 3528 N N . THR B 1 52 ? 15.578 -19 -34.344 1 22.03 52 THR B N 1
ATOM 3529 C CA . THR B 1 52 ? 16.906 -19.453 -34.688 1 22.03 52 THR B CA 1
ATOM 3530 C C . THR B 1 52 ? 17.625 -20.047 -33.5 1 22.03 52 THR B C 1
ATOM 3532 O O . THR B 1 52 ? 17.734 -19.406 -32.438 1 22.03 52 THR B O 1
ATOM 3535 N N . MET B 1 53 ? 17.609 -21.375 -33.406 1 21.08 53 MET B N 1
ATOM 3536 C CA . MET B 1 53 ? 18.438 -22.172 -32.531 1 21.08 53 MET B CA 1
ATOM 3537 C C . MET B 1 53 ? 19.828 -21.578 -32.375 1 21.08 53 MET B C 1
ATOM 3539 O O . MET B 1 53 ? 20.609 -21.531 -33.344 1 21.08 53 MET B O 1
ATOM 3543 N N . ILE B 1 54 ? 19.812 -20.375 -31.953 1 22.77 54 ILE B N 1
ATOM 3544 C CA . ILE B 1 54 ? 21.219 -20.016 -31.797 1 22.77 54 ILE B CA 1
ATOM 3545 C C . ILE B 1 54 ? 22.016 -21.203 -31.281 1 22.77 54 ILE B C 1
ATOM 3547 O O . ILE B 1 54 ? 21.672 -21.797 -30.25 1 22.77 54 ILE B O 1
ATOM 3551 N N . GLU B 1 55 ? 22.609 -21.859 -32.156 1 21.75 55 GLU B N 1
ATOM 3552 C CA . GLU B 1 55 ? 23.547 -22.938 -31.859 1 21.75 55 GLU B CA 1
ATOM 3553 C C . GLU B 1 55 ? 24.484 -22.562 -30.719 1 21.75 55 GLU B C 1
ATOM 3555 O O . GLU B 1 55 ? 25.109 -21.5 -30.75 1 21.75 55 GLU B O 1
ATOM 3560 N N . PRO B 1 56 ? 24.172 -22.938 -29.5 1 21.48 56 PRO B N 1
ATOM 3561 C CA . PRO B 1 56 ? 25.203 -22.75 -28.484 1 21.48 56 PRO B CA 1
ATOM 3562 C C . PRO B 1 56 ? 26.609 -22.875 -29.062 1 21.48 56 PRO B C 1
ATOM 3564 O O . PRO B 1 56 ? 26.875 -23.703 -29.922 1 21.48 56 PRO B O 1
ATOM 3567 N N . SER B 1 57 ? 27.141 -21.812 -29.438 1 22.7 57 SER B N 1
ATOM 3568 C CA . SER B 1 57 ? 28.547 -22.125 -29.719 1 22.7 57 SER B CA 1
ATOM 3569 C C . SER B 1 57 ? 29.047 -23.25 -28.828 1 22.7 57 SER B C 1
ATOM 3571 O O . SER B 1 57 ? 28.516 -23.484 -27.734 1 22.7 57 SER B O 1
ATOM 3573 N N . ALA B 1 58 ? 29.953 -24.141 -29.328 1 23.53 58 ALA B N 1
ATOM 3574 C CA . ALA B 1 58 ? 30.594 -25.359 -28.828 1 23.53 58 ALA B CA 1
ATOM 3575 C C . ALA B 1 58 ? 31.109 -25.156 -27.422 1 23.53 58 ALA B C 1
ATOM 3577 O O . ALA B 1 58 ? 32.25 -24.719 -27.219 1 23.53 58 ALA B O 1
ATOM 3578 N N . VAL B 1 59 ? 30.547 -24.328 -26.656 1 22.12 59 VAL B N 1
ATOM 3579 C CA . VAL B 1 59 ? 31.266 -24.5 -25.391 1 22.12 59 VAL B CA 1
ATOM 3580 C C . VAL B 1 59 ? 31.391 -25.984 -25.062 1 22.12 59 VAL B C 1
ATOM 3582 O O . VAL B 1 59 ? 30.484 -26.766 -25.312 1 22.12 59 VAL B O 1
ATOM 3585 N N . ASP B 1 60 ? 32.531 -26.469 -24.891 1 21.67 60 ASP B N 1
ATOM 3586 C CA . ASP B 1 60 ? 32.906 -27.828 -24.562 1 21.67 60 ASP B CA 1
ATOM 3587 C C . ASP B 1 60 ? 31.969 -28.438 -23.531 1 21.67 60 ASP B C 1
ATOM 3589 O O . ASP B 1 60 ? 31.875 -27.938 -22.406 1 21.67 60 ASP B O 1
ATOM 3593 N N . VAL B 1 61 ? 30.828 -28.812 -23.984 1 23.58 61 VAL B N 1
ATOM 3594 C CA . VAL B 1 61 ? 29.859 -29.672 -23.312 1 23.58 61 VAL B CA 1
ATOM 3595 C C . VAL B 1 61 ? 30.594 -30.75 -22.516 1 23.58 61 VAL B C 1
ATOM 3597 O O . VAL B 1 61 ? 31.266 -31.594 -23.078 1 23.58 61 VAL B O 1
ATOM 3600 N N . PHE B 1 62 ? 31.172 -30.297 -21.391 1 21.03 62 PHE B N 1
ATOM 3601 C CA . PHE B 1 62 ? 31.719 -31.469 -20.703 1 21.03 62 PHE B CA 1
ATOM 3602 C C . PHE B 1 62 ? 30.703 -32.594 -20.672 1 21.03 62 PHE B C 1
ATOM 3604 O O . PHE B 1 62 ? 29.547 -32.406 -20.312 1 21.03 62 PHE B O 1
ATOM 3611 N N . GLU B 1 63 ? 30.719 -33.438 -21.625 1 21.56 63 GLU B N 1
ATOM 3612 C CA . GLU B 1 63 ? 29.984 -34.688 -21.75 1 21.56 63 GLU B CA 1
ATOM 3613 C C . GLU B 1 63 ? 29.938 -35.438 -20.406 1 21.56 63 GLU B C 1
ATOM 3615 O O . GLU B 1 63 ? 30.969 -35.844 -19.875 1 21.56 63 GLU B O 1
ATOM 3620 N N . PRO B 1 64 ? 29.062 -34.938 -19.469 1 22 64 PRO B N 1
ATOM 3621 C CA . PRO B 1 64 ? 29.234 -35.906 -18.375 1 22 64 PRO B CA 1
ATOM 3622 C C . PRO B 1 64 ? 29.281 -37.344 -18.859 1 22 64 PRO B C 1
ATOM 3624 O O . PRO B 1 64 ? 28.734 -37.656 -19.922 1 22 64 PRO B O 1
ATOM 3627 N N . PRO B 1 65 ? 30.172 -38.125 -18.484 1 23.48 65 PRO B N 1
ATOM 3628 C CA . PRO B 1 65 ? 30.234 -39.5 -18.969 1 23.48 65 PRO B CA 1
ATOM 3629 C C . PRO B 1 65 ? 28.859 -40.188 -18.984 1 23.48 65 PRO B C 1
ATOM 3631 O O . PRO B 1 65 ? 27.969 -39.812 -18.203 1 23.48 65 PRO B O 1
ATOM 3634 N N . CYS B 1 66 ? 28.297 -40.5 -20.078 1 23.36 66 CYS B N 1
ATOM 3635 C CA . CYS B 1 66 ? 27.172 -41.406 -20.359 1 23.36 66 CYS B CA 1
ATOM 3636 C C . CYS B 1 66 ? 27.094 -42.5 -19.344 1 23.36 66 CYS B C 1
ATOM 3638 O O . CYS B 1 66 ? 27.969 -43.375 -19.281 1 23.36 66 CYS B O 1
ATOM 3640 N N . LEU B 1 67 ? 26.672 -42.156 -18.078 1 23.64 67 LEU B N 1
ATOM 3641 C CA . LEU B 1 67 ? 26.516 -43.344 -17.25 1 23.64 67 LEU B CA 1
ATOM 3642 C C . LEU B 1 67 ? 25.844 -44.469 -18.016 1 23.64 67 LEU B C 1
ATOM 3644 O O . LEU B 1 67 ? 24.75 -44.281 -18.547 1 23.64 67 LEU B O 1
ATOM 3648 N N . ALA B 1 68 ? 26.562 -45.188 -18.672 1 26.09 68 ALA B N 1
ATOM 3649 C CA . ALA B 1 68 ? 26.281 -46.438 -19.328 1 26.09 68 ALA B CA 1
ATOM 3650 C C . ALA B 1 68 ? 25.25 -47.25 -18.531 1 26.09 68 ALA B C 1
ATOM 3652 O O . ALA B 1 68 ? 25.156 -47.094 -17.312 1 26.09 68 ALA B O 1
ATOM 3653 N N . GLU B 1 69 ? 24.359 -47.969 -19.172 1 26.23 69 GLU B N 1
ATOM 3654 C CA . GLU B 1 69 ? 23.219 -48.844 -19.094 1 26.23 69 GLU B CA 1
ATOM 3655 C C . GLU B 1 69 ? 23.438 -49.938 -18.016 1 26.23 69 GLU B C 1
ATOM 3657 O O . GLU B 1 69 ? 22.625 -50.844 -17.891 1 26.23 69 GLU B O 1
ATOM 3662 N N . ASP B 1 70 ? 24.656 -50 -17.422 1 27 70 ASP B N 1
ATOM 3663 C CA . ASP B 1 70 ? 24.609 -51.312 -16.781 1 27 70 ASP B CA 1
ATOM 3664 C C . ASP B 1 70 ? 23.719 -51.281 -15.547 1 27 70 ASP B C 1
ATOM 3666 O O . ASP B 1 70 ? 24.156 -50.906 -14.461 1 27 70 ASP B O 1
ATOM 3670 N N . ARG B 1 71 ? 22.438 -50.812 -15.648 1 29.97 71 ARG B N 1
ATOM 3671 C CA . ARG B 1 71 ? 21.562 -51.031 -14.516 1 29.97 71 ARG B CA 1
ATOM 3672 C C . ARG B 1 71 ? 21.562 -52.531 -14.109 1 29.97 71 ARG B C 1
ATOM 3674 O O . ARG B 1 71 ? 21.188 -53.375 -14.906 1 29.97 71 ARG B O 1
ATOM 3681 N N . PRO B 1 72 ? 22.438 -52.875 -13.242 1 30.97 72 PRO B N 1
ATOM 3682 C CA . PRO B 1 72 ? 22.047 -54.219 -12.789 1 30.97 72 PRO B CA 1
ATOM 3683 C C . PRO B 1 72 ? 20.641 -54.281 -12.219 1 30.97 72 PRO B C 1
ATOM 3685 O O . PRO B 1 72 ? 20.109 -53.25 -11.766 1 30.97 72 PRO B O 1
ATOM 3688 N N . SER B 1 73 ? 19.656 -55.188 -12.586 1 31.25 73 SER B N 1
ATOM 3689 C CA . SER B 1 73 ? 18.281 -55.625 -12.375 1 31.25 73 SER B CA 1
ATOM 3690 C C . SER B 1 73 ? 17.875 -55.469 -10.914 1 31.25 73 SER B C 1
ATOM 3692 O O . SER B 1 73 ? 16.719 -55.188 -10.609 1 31.25 73 SER B O 1
ATOM 3694 N N . SER B 1 74 ? 18.594 -55.938 -9.867 1 32.91 74 SER B N 1
ATOM 3695 C CA . SER B 1 74 ? 18.031 -56.375 -8.602 1 32.91 74 SER B CA 1
ATOM 3696 C C . SER B 1 74 ? 17.891 -55.219 -7.613 1 32.91 74 SER B C 1
ATOM 3698 O O . SER B 1 74 ? 18.5 -55.25 -6.547 1 32.91 74 SER B O 1
ATOM 3700 N N . SER B 1 75 ? 17.938 -54 -8.008 1 36.41 75 SER B N 1
ATOM 3701 C CA . SER B 1 75 ? 18.109 -53.031 -6.93 1 36.41 75 SER B CA 1
ATOM 3702 C C . SER B 1 75 ? 16.906 -53 -6.004 1 36.41 75 SER B C 1
ATOM 3704 O O . SER B 1 75 ? 15.766 -52.875 -6.461 1 36.41 75 SER B O 1
ATOM 3706 N N . LYS B 1 76 ? 16.938 -53.469 -4.773 1 45.94 76 LYS B N 1
ATOM 3707 C CA . LYS B 1 76 ? 15.961 -53.562 -3.695 1 45.94 76 LYS B CA 1
ATOM 3708 C C . LYS B 1 76 ? 15.25 -52.219 -3.504 1 45.94 76 LYS B C 1
ATOM 3710 O O . LYS B 1 76 ? 15.859 -51.156 -3.643 1 45.94 76 LYS B O 1
ATOM 3715 N N . PRO B 1 77 ? 13.938 -52.219 -3.512 1 44.06 77 PRO B N 1
ATOM 3716 C CA . PRO B 1 77 ? 13.102 -51.031 -3.25 1 44.06 77 PRO B CA 1
ATOM 3717 C C . PRO B 1 77 ? 13.625 -50.188 -2.094 1 44.06 77 PRO B C 1
ATOM 3719 O O . PRO B 1 77 ? 13.875 -50.719 -1.005 1 44.06 77 PRO B O 1
ATOM 3722 N N . ARG B 1 78 ? 14.375 -49.094 -2.34 1 48.31 78 ARG B N 1
ATOM 3723 C CA . ARG B 1 78 ? 14.891 -48.219 -1.305 1 48.31 78 ARG B CA 1
ATOM 3724 C C . ARG B 1 78 ? 13.797 -47.844 -0.296 1 48.31 78 ARG B C 1
ATOM 3726 O O . ARG B 1 78 ? 12.641 -47.656 -0.668 1 48.31 78 ARG B O 1
ATOM 3733 N N . THR B 1 79 ? 13.977 -48.031 0.993 1 53.22 79 THR B N 1
ATOM 3734 C CA . THR B 1 79 ? 13.055 -47.75 2.084 1 53.22 79 THR B CA 1
ATOM 3735 C C . THR B 1 79 ? 12.727 -46.25 2.141 1 53.22 79 THR B C 1
ATOM 3737 O O . THR B 1 79 ? 13.477 -45.438 1.622 1 53.22 79 THR B O 1
ATOM 3740 N N . GLN B 1 80 ? 11.469 -45.875 2.545 1 52.34 80 GLN B N 1
ATOM 3741 C CA . GLN B 1 80 ? 10.977 -44.5 2.77 1 52.34 80 GLN B CA 1
ATOM 3742 C C . GLN B 1 80 ? 12.023 -43.656 3.484 1 52.34 80 GLN B C 1
ATOM 3744 O O . GLN B 1 80 ? 12.172 -42.469 3.195 1 52.34 80 GLN B O 1
ATOM 3749 N N . HIS B 1 81 ? 12.797 -44.281 4.363 1 53.66 81 HIS B N 1
ATOM 3750 C CA . HIS B 1 81 ? 13.812 -43.594 5.129 1 53.66 81 HIS B CA 1
ATOM 3751 C C . HIS B 1 81 ? 14.977 -43.156 4.238 1 53.66 81 HIS B C 1
ATOM 3753 O O . HIS B 1 81 ? 15.469 -42.031 4.344 1 53.66 81 HIS B O 1
ATOM 3759 N N . GLU B 1 82 ? 15.375 -43.969 3.336 1 53.06 82 GLU B N 1
ATOM 3760 C CA . GLU B 1 82 ? 16.5 -43.656 2.451 1 53.06 82 GLU B CA 1
ATOM 3761 C C . GLU B 1 82 ? 16.141 -42.562 1.468 1 53.06 82 GLU B C 1
ATOM 3763 O O . GLU B 1 82 ? 16.969 -41.688 1.188 1 53.06 82 GLU B O 1
ATOM 3768 N N . GLN B 1 83 ? 14.977 -42.594 1.011 1 53.62 83 GLN B N 1
ATOM 3769 C CA . GLN B 1 83 ? 14.508 -41.531 0.096 1 53.62 83 GLN B CA 1
ATOM 3770 C C . GLN B 1 83 ? 14.477 -40.188 0.777 1 53.62 83 GLN B C 1
ATOM 3772 O O . GLN B 1 83 ? 14.859 -39.188 0.175 1 53.62 83 GLN B O 1
ATOM 3777 N N . ARG B 1 84 ? 14.07 -40.312 2.025 1 58.34 84 ARG B N 1
ATOM 3778 C CA . ARG B 1 84 ? 14.031 -39.094 2.803 1 58.34 84 ARG B CA 1
ATOM 3779 C C . ARG B 1 84 ? 15.438 -38.531 3.021 1 58.34 84 ARG B C 1
ATOM 3781 O O . ARG B 1 84 ? 15.656 -37.312 2.969 1 58.34 84 ARG B O 1
ATOM 3788 N N . ASP B 1 85 ? 16.375 -39.406 3.322 1 61.56 85 ASP B N 1
ATOM 3789 C CA . ASP B 1 85 ? 17.75 -39 3.553 1 61.56 85 ASP B CA 1
ATOM 3790 C C . ASP B 1 85 ? 18.359 -38.406 2.281 1 61.56 85 ASP B C 1
ATOM 3792 O O . ASP B 1 85 ? 19.078 -37.406 2.338 1 61.56 85 ASP B O 1
ATOM 3796 N N . GLU B 1 86 ? 18.047 -38.969 1.202 1 56.66 86 GLU B N 1
ATOM 3797 C CA . GLU B 1 86 ? 18.578 -38.469 -0.074 1 56.66 86 GLU B CA 1
ATOM 3798 C C . GLU B 1 86 ? 17.969 -37.125 -0.449 1 56.66 86 GLU B C 1
ATOM 3800 O O . GLU B 1 86 ? 18.656 -36.25 -0.93 1 56.66 86 GLU B O 1
ATOM 3805 N N . LEU B 1 87 ? 16.734 -37.062 -0.266 1 57 87 LEU B N 1
ATOM 3806 C CA . LEU B 1 87 ? 16.062 -35.781 -0.526 1 57 87 LEU B CA 1
ATOM 3807 C C . LEU B 1 87 ? 16.641 -34.688 0.349 1 57 87 LEU B C 1
ATOM 3809 O O . LEU B 1 87 ? 16.859 -33.562 -0.12 1 57 87 LEU B O 1
ATOM 3813 N N . LYS B 1 88 ? 16.844 -35.125 1.562 1 60.25 88 LYS B N 1
ATOM 3814 C CA . LYS B 1 88 ? 17.438 -34.156 2.484 1 60.25 88 LYS B CA 1
ATOM 3815 C C . LYS B 1 88 ? 18.812 -33.719 2.006 1 60.25 88 LYS B C 1
ATOM 3817 O O . LYS B 1 88 ? 19.141 -32.531 2.045 1 60.25 88 LYS B O 1
ATOM 3822 N N . LYS B 1 89 ? 19.625 -34.625 1.597 1 59.53 89 LYS B N 1
ATOM 3823 C CA . LYS B 1 89 ? 20.969 -34.312 1.111 1 59.53 89 LYS B CA 1
ATOM 3824 C C . LYS B 1 89 ? 20.906 -33.438 -0.123 1 59.53 89 LYS B C 1
ATOM 3826 O O . LYS B 1 89 ? 21.688 -32.469 -0.255 1 59.53 89 LYS B O 1
ATOM 3831 N N . LEU B 1 90 ? 20 -33.719 -1.017 1 56.19 90 LEU B N 1
ATOM 3832 C CA . LEU B 1 90 ? 19.812 -32.906 -2.221 1 56.19 90 LEU B CA 1
ATOM 3833 C C . LEU B 1 90 ? 19.344 -31.5 -1.868 1 56.19 90 LEU B C 1
ATOM 3835 O O . LEU B 1 90 ? 19.859 -30.516 -2.41 1 56.19 90 LEU B O 1
ATOM 3839 N N . LEU B 1 91 ? 18.422 -31.453 -1.018 1 58.72 91 LEU B N 1
ATOM 3840 C CA . LEU B 1 91 ? 17.938 -30.156 -0.584 1 58.72 91 LEU B CA 1
ATOM 3841 C C . LEU B 1 91 ? 19.047 -29.344 0.069 1 58.72 91 LEU B C 1
ATOM 3843 O O . LEU B 1 91 ? 19.172 -28.141 -0.184 1 58.72 91 LEU B O 1
ATOM 3847 N N . ASP B 1 92 ? 19.828 -30.094 0.821 1 57.59 92 ASP B N 1
ATOM 3848 C CA . ASP B 1 92 ? 20.953 -29.422 1.483 1 57.59 92 ASP B CA 1
ATOM 3849 C C . ASP B 1 92 ? 21.922 -28.859 0.462 1 57.59 92 ASP B C 1
ATOM 3851 O O . ASP B 1 92 ? 22.438 -27.75 0.639 1 57.59 92 ASP B O 1
ATOM 3855 N N . LEU B 1 93 ? 22.172 -29.625 -0.514 1 54.75 93 LEU B N 1
ATOM 3856 C CA . LEU B 1 93 ? 23.094 -29.188 -1.55 1 54.75 93 LEU B CA 1
ATOM 3857 C C . LEU B 1 93 ? 22.547 -27.984 -2.299 1 54.75 93 LEU B C 1
ATOM 3859 O O . LEU B 1 93 ? 23.266 -27.016 -2.549 1 54.75 93 LEU B O 1
ATOM 3863 N N . LEU B 1 94 ? 21.328 -28.047 -2.705 1 57.75 94 LEU B N 1
ATOM 3864 C CA . LEU B 1 94 ? 20.688 -26.953 -3.426 1 57.75 94 LEU B CA 1
ATOM 3865 C C . LEU B 1 94 ? 20.609 -25.703 -2.555 1 57.75 94 LEU B C 1
ATOM 3867 O O . LEU B 1 94 ? 20.828 -24.594 -3.037 1 57.75 94 LEU B O 1
ATOM 3871 N N . LEU B 1 95 ? 20.312 -25.984 -1.357 1 57.59 95 LEU B N 1
ATOM 3872 C CA . LEU B 1 95 ? 20.188 -24.922 -0.367 1 57.59 95 LEU B CA 1
ATOM 3873 C C . LEU B 1 95 ? 21.531 -24.219 -0.163 1 57.59 95 LEU B C 1
ATOM 3875 O O . LEU B 1 95 ? 21.562 -23 0.033 1 57.59 95 LEU B O 1
ATOM 3879 N N . SER B 1 96 ? 22.516 -25.031 -0.2 1 55.59 96 SER B N 1
ATOM 3880 C CA . SER B 1 96 ? 23.828 -24.453 0.049 1 55.59 96 SER B CA 1
ATOM 3881 C C . SER B 1 96 ? 24.281 -23.578 -1.122 1 55.59 96 SER B C 1
ATOM 3883 O O . SER B 1 96 ? 25.078 -22.656 -0.947 1 55.59 96 SER B O 1
ATOM 3885 N N . LYS B 1 97 ? 23.672 -23.797 -2.262 1 59.06 97 LYS B N 1
ATOM 3886 C CA . LYS B 1 97 ? 24.172 -23.109 -3.449 1 59.06 97 LYS B CA 1
ATOM 3887 C C . LYS B 1 97 ? 23.25 -21.969 -3.85 1 59.06 97 LYS B C 1
ATOM 3889 O O . LYS B 1 97 ? 23.656 -21.078 -4.594 1 59.06 97 LYS B O 1
ATOM 3894 N N . ALA B 1 98 ? 22.094 -22.016 -3.338 1 63.62 98 ALA B N 1
ATOM 3895 C CA . ALA B 1 98 ? 21.156 -20.984 -3.789 1 63.62 98 ALA B CA 1
ATOM 3896 C C . ALA B 1 98 ? 21.375 -19.688 -3.023 1 63.62 98 ALA B C 1
ATOM 3898 O O . ALA B 1 98 ? 21.422 -19.672 -1.792 1 63.62 98 ALA B O 1
ATOM 3899 N N . THR B 1 99 ? 21.672 -18.641 -3.771 1 78.81 99 THR B N 1
ATOM 3900 C CA . THR B 1 99 ? 21.719 -17.312 -3.203 1 78.81 99 THR B CA 1
ATOM 3901 C C . THR B 1 99 ? 20.344 -16.656 -3.258 1 78.81 99 THR B C 1
ATOM 3903 O O . THR B 1 99 ? 19.672 -16.703 -4.285 1 78.81 99 THR B O 1
ATOM 3906 N N . ILE B 1 100 ? 19.922 -16.25 -2.121 1 86.31 100 ILE B N 1
ATOM 3907 C CA . ILE B 1 100 ? 18.594 -15.656 -1.973 1 86.31 100 ILE B CA 1
ATOM 3908 C C . ILE B 1 100 ? 18.719 -14.164 -1.692 1 86.31 100 ILE B C 1
ATOM 3910 O O . ILE B 1 100 ? 19.562 -13.742 -0.906 1 86.31 100 ILE B O 1
ATOM 3914 N N . CYS B 1 101 ? 17.922 -13.406 -2.371 1 86.81 101 CYS B N 1
ATOM 3915 C CA . CYS B 1 101 ? 17.875 -11.977 -2.09 1 86.81 101 CYS B CA 1
ATOM 3916 C C . CYS B 1 101 ? 17.266 -11.711 -0.722 1 86.81 101 CYS B C 1
ATOM 3918 O O . CYS B 1 101 ? 16.172 -12.188 -0.423 1 86.81 101 CYS B O 1
ATOM 3920 N N . SER B 1 102 ? 17.891 -10.891 0.091 1 85.12 102 SER B N 1
ATOM 3921 C CA . SER B 1 102 ? 17.438 -10.641 1.457 1 85.12 102 SER B CA 1
ATOM 3922 C C . SER B 1 102 ? 16.25 -9.68 1.481 1 85.12 102 SER B C 1
ATOM 3924 O O . SER B 1 102 ? 15.609 -9.508 2.52 1 85.12 102 SER B O 1
ATOM 3926 N N . THR B 1 103 ? 15.898 -9.156 0.317 1 86.38 103 THR B N 1
ATOM 3927 C CA . THR B 1 103 ? 14.797 -8.203 0.251 1 86.38 103 THR B CA 1
ATOM 3928 C C . THR B 1 103 ? 13.523 -8.883 -0.235 1 86.38 103 THR B C 1
ATOM 3930 O O . THR B 1 103 ? 12.5 -8.859 0.451 1 86.38 103 THR B O 1
ATOM 3933 N N . CYS B 1 104 ? 13.641 -9.562 -1.289 1 90.12 104 CYS B N 1
ATOM 3934 C CA . CYS B 1 104 ? 12.422 -10.102 -1.876 1 90.12 104 CYS B CA 1
ATOM 3935 C C . CYS B 1 104 ? 12.305 -11.594 -1.615 1 90.12 104 CYS B C 1
ATOM 3937 O O . CYS B 1 104 ? 11.234 -12.18 -1.794 1 90.12 104 CYS B O 1
ATOM 3939 N N . GLY B 1 105 ? 13.422 -12.281 -1.298 1 90.38 105 GLY B N 1
ATOM 3940 C CA . GLY B 1 105 ? 13.391 -13.703 -0.981 1 90.38 105 GLY B CA 1
ATOM 3941 C C . GLY B 1 105 ? 13.469 -14.586 -2.209 1 90.38 105 GLY B C 1
ATOM 3942 O O . GLY B 1 105 ? 13.289 -15.805 -2.117 1 90.38 105 GLY B O 1
ATOM 3943 N N . VAL B 1 106 ? 13.695 -14.016 -3.354 1 90.44 106 VAL B N 1
ATOM 3944 C CA . VAL B 1 106 ? 13.758 -14.797 -4.582 1 90.44 106 VAL B CA 1
ATOM 3945 C C . VAL B 1 106 ? 15.18 -15.328 -4.789 1 90.44 106 VAL B C 1
ATOM 3947 O O . VAL B 1 106 ? 16.156 -14.594 -4.609 1 90.44 106 VAL B O 1
ATOM 3950 N N . GLN B 1 107 ? 15.258 -16.594 -5.109 1 86.31 107 GLN B N 1
ATOM 3951 C CA . GLN B 1 107 ? 16.547 -17.219 -5.398 1 86.31 107 GLN B CA 1
ATOM 3952 C C . GLN B 1 107 ? 17.125 -16.719 -6.719 1 86.31 107 GLN B C 1
ATOM 3954 O O . GLN B 1 107 ? 16.375 -16.5 -7.684 1 86.31 107 GLN B O 1
ATOM 3959 N N . GLN B 1 108 ? 18.375 -16.406 -6.691 1 78 108 GLN B N 1
ATOM 3960 C CA . GLN B 1 108 ? 19.078 -16 -7.91 1 78 108 GLN B CA 1
ATOM 3961 C C . GLN B 1 108 ? 20.359 -16.797 -8.086 1 78 108 GLN B C 1
ATOM 3963 O O . GLN B 1 108 ? 20.875 -17.391 -7.137 1 78 108 GLN B O 1
ATOM 3968 N N . THR B 1 109 ? 20.812 -16.797 -9.43 1 63.56 109 THR B N 1
ATOM 3969 C CA . THR B 1 109 ? 21.984 -17.578 -9.766 1 63.56 109 THR B CA 1
ATOM 3970 C C . THR B 1 109 ? 23.219 -17.047 -9.039 1 63.56 109 THR B C 1
ATOM 3972 O O . THR B 1 109 ? 23.344 -15.844 -8.812 1 63.56 109 THR B O 1
ATOM 3975 N N . ALA B 1 110 ? 23.953 -17.891 -8.32 1 53.69 110 ALA B N 1
ATOM 3976 C CA . ALA B 1 110 ? 25.141 -17.75 -7.484 1 53.69 110 ALA B CA 1
ATOM 3977 C C . ALA B 1 110 ? 26.125 -16.766 -8.109 1 53.69 110 ALA B C 1
ATOM 3979 O O . ALA B 1 110 ? 26.797 -16.016 -7.395 1 53.69 110 ALA B O 1
ATOM 3980 N N . ASN B 1 111 ? 26.406 -16.922 -9.352 1 49.44 111 ASN B N 1
ATOM 3981 C CA . ASN B 1 111 ? 27.594 -16.219 -9.828 1 49.44 111 ASN B CA 1
ATOM 3982 C C . ASN B 1 111 ? 27.375 -14.703 -9.859 1 49.44 111 ASN B C 1
ATOM 3984 O O . ASN B 1 111 ? 28.25 -13.945 -10.266 1 49.44 111 ASN B O 1
ATOM 3988 N N . ARG B 1 112 ? 26.172 -14.367 -9.32 1 50.09 112 ARG B N 1
ATOM 3989 C CA . ARG B 1 112 ? 26.016 -12.93 -9.492 1 50.09 112 ARG B CA 1
ATOM 3990 C C . ARG B 1 112 ? 26.141 -12.195 -8.164 1 50.09 112 ARG B C 1
ATOM 3992 O O . ARG B 1 112 ? 25.312 -11.344 -7.832 1 50.09 112 ARG B O 1
ATOM 3999 N N . HIS B 1 113 ? 27.141 -12.648 -7.328 1 49.81 113 HIS B N 1
ATOM 4000 C CA . HIS B 1 113 ? 27.344 -12 -6.035 1 49.81 113 HIS B CA 1
ATOM 4001 C C . HIS B 1 113 ? 27.297 -10.484 -6.168 1 49.81 113 HIS B C 1
ATOM 4003 O O . HIS B 1 113 ? 26.797 -9.789 -5.277 1 49.81 113 HIS B O 1
ATOM 4009 N N . ASP B 1 114 ? 27.969 -10.094 -7.113 1 53.31 114 ASP B N 1
ATOM 4010 C CA . ASP B 1 114 ? 28.094 -8.641 -7.219 1 53.31 114 ASP B CA 1
ATOM 4011 C C . ASP B 1 114 ? 26.906 -8.055 -8 1 53.31 114 ASP B C 1
ATOM 4013 O O . ASP B 1 114 ? 26.891 -6.859 -8.289 1 53.31 114 ASP B O 1
ATOM 4017 N N . SER B 1 115 ? 25.953 -8.992 -8.055 1 65.62 115 SER B N 1
ATOM 4018 C CA . SER B 1 115 ? 24.906 -8.523 -8.953 1 65.62 115 SER B CA 1
ATOM 4019 C C . SER B 1 115 ? 23.688 -8.055 -8.18 1 65.62 115 SER B C 1
ATOM 4021 O O . SER B 1 115 ? 23.516 -8.383 -7.004 1 65.62 115 SER B O 1
ATOM 4023 N N . LEU B 1 116 ? 23.031 -7.133 -8.664 1 73.31 116 LEU B N 1
ATOM 4024 C CA . LEU B 1 116 ? 21.766 -6.633 -8.141 1 73.31 116 LEU B CA 1
ATOM 4025 C C . LEU B 1 116 ? 20.625 -7.602 -8.445 1 73.31 116 LEU B C 1
ATOM 4027 O O . LEU B 1 116 ? 20.641 -8.273 -9.484 1 73.31 116 LEU B O 1
ATOM 4031 N N . CYS B 1 117 ? 19.844 -7.809 -7.469 1 80.44 117 CYS B N 1
ATOM 4032 C CA . CYS B 1 117 ? 18.672 -8.641 -7.652 1 80.44 117 CYS B CA 1
ATOM 4033 C C . CYS B 1 117 ? 17.812 -8.133 -8.812 1 80.44 117 CYS B C 1
ATOM 4035 O O . CYS B 1 117 ? 17.438 -6.961 -8.844 1 80.44 117 CYS B O 1
ATOM 4037 N N . CYS B 1 118 ? 17.547 -8.969 -9.703 1 78.25 118 CYS B N 1
ATOM 4038 C CA . CYS B 1 118 ? 16.828 -8.547 -10.906 1 78.25 118 CYS B CA 1
ATOM 4039 C C . CYS B 1 118 ? 15.391 -8.18 -10.586 1 78.25 118 CYS B C 1
ATOM 4041 O O . CYS B 1 118 ? 14.742 -7.465 -11.352 1 78.25 118 CYS B O 1
ATOM 4043 N N . ILE B 1 119 ? 14.859 -8.648 -9.516 1 85.31 119 ILE B N 1
ATOM 4044 C CA . ILE B 1 119 ? 13.508 -8.312 -9.094 1 85.31 119 ILE B CA 1
ATOM 4045 C C . ILE B 1 119 ? 13.508 -6.957 -8.391 1 85.31 119 ILE B C 1
ATOM 4047 O O . ILE B 1 119 ? 12.781 -6.043 -8.797 1 85.31 119 ILE B O 1
ATOM 4051 N N . CYS B 1 120 ? 14.359 -6.816 -7.449 1 81.94 120 CYS B N 1
ATOM 4052 C CA . CYS B 1 120 ? 14.383 -5.625 -6.609 1 81.94 120 CYS B CA 1
ATOM 4053 C C . CYS B 1 120 ? 14.906 -4.418 -7.383 1 81.94 120 CYS B C 1
ATOM 4055 O O . CYS B 1 120 ? 14.5 -3.285 -7.117 1 81.94 120 CYS B O 1
ATOM 4057 N N . TYR B 1 121 ? 15.68 -4.672 -8.344 1 76.38 121 TYR B N 1
ATOM 4058 C CA . TYR B 1 121 ? 16.328 -3.572 -9.039 1 76.38 121 TYR B CA 1
ATOM 4059 C C . TYR B 1 121 ? 15.453 -3.043 -10.172 1 76.38 121 TYR B C 1
ATOM 4061 O O . TYR B 1 121 ? 15.766 -2.018 -10.773 1 76.38 121 TYR B O 1
ATOM 4069 N N . ASP B 1 122 ? 14.453 -3.773 -10.422 1 76.88 122 ASP B N 1
ATOM 4070 C CA . ASP B 1 122 ? 13.453 -3.186 -11.305 1 76.88 122 ASP B CA 1
ATOM 4071 C C . ASP B 1 122 ? 12.703 -2.051 -10.617 1 76.88 122 ASP B C 1
ATOM 4073 O O . ASP B 1 122 ? 11.648 -2.271 -10.016 1 76.88 122 ASP B O 1
ATOM 4077 N N . VAL B 1 123 ? 13.109 -0.852 -10.742 1 70.5 123 VAL B N 1
ATOM 4078 C CA . VAL B 1 123 ? 12.648 0.304 -9.977 1 70.5 123 VAL B CA 1
ATOM 4079 C C . VAL B 1 123 ? 11.273 0.739 -10.484 1 70.5 123 VAL B C 1
ATOM 4081 O O . VAL B 1 123 ? 10.586 1.527 -9.828 1 70.5 123 VAL B O 1
ATOM 4084 N N . THR B 1 124 ? 10.914 0.176 -11.562 1 72.44 124 THR B N 1
ATOM 4085 C CA . THR B 1 124 ? 9.586 0.513 -12.062 1 72.44 124 THR B CA 1
ATOM 4086 C C . THR B 1 124 ? 8.508 -0.261 -11.312 1 72.44 124 THR B C 1
ATOM 4088 O O . THR B 1 124 ? 7.336 0.108 -11.344 1 72.44 124 THR B O 1
ATOM 4091 N N . ARG B 1 125 ? 8.984 -1.282 -10.641 1 78.94 125 ARG B N 1
ATOM 4092 C CA . ARG B 1 125 ? 8 -2.154 -10.008 1 78.94 125 ARG B CA 1
ATOM 4093 C C . ARG B 1 125 ? 8.281 -2.295 -8.516 1 78.94 125 ARG B C 1
ATOM 4095 O O . ARG B 1 125 ? 7.371 -2.598 -7.734 1 78.94 125 ARG B O 1
ATOM 4102 N N . ASN B 1 126 ? 9.516 -2.15 -8.195 1 77.12 126 ASN B N 1
ATOM 4103 C CA . ASN B 1 126 ? 9.906 -2.436 -6.816 1 77.12 126 ASN B CA 1
ATOM 4104 C C . ASN B 1 126 ? 10.625 -1.252 -6.18 1 77.12 126 ASN B C 1
ATOM 4106 O O . ASN B 1 126 ? 10.852 -0.231 -6.836 1 77.12 126 ASN B O 1
ATOM 4110 N N . ALA B 1 127 ? 10.688 -1.374 -4.883 1 73.06 127 ALA B N 1
ATOM 4111 C CA . ALA B 1 127 ? 11.336 -0.312 -4.117 1 73.06 127 ALA B CA 1
ATOM 4112 C C . ALA B 1 127 ? 12.742 -0.725 -3.691 1 73.06 127 ALA B C 1
ATOM 4114 O O . ALA B 1 127 ? 12.914 -1.478 -2.729 1 73.06 127 ALA B O 1
ATOM 4115 N N . PHE B 1 128 ? 13.711 -0.36 -4.48 1 70.25 128 PHE B N 1
ATOM 4116 C CA . PHE B 1 128 ? 15.094 -0.669 -4.156 1 70.25 128 PHE B CA 1
ATOM 4117 C C . PHE B 1 128 ? 15.734 0.47 -3.373 1 70.25 128 PHE B C 1
ATOM 4119 O O . PHE B 1 128 ? 15.578 1.641 -3.725 1 70.25 128 PHE B O 1
ATOM 4126 N N . ARG B 1 129 ? 16.203 0.104 -2.213 1 71.69 129 ARG B N 1
ATOM 4127 C CA . ARG B 1 129 ? 17.016 1.052 -1.459 1 71.69 129 ARG B CA 1
ATOM 4128 C C . ARG B 1 129 ? 18.453 0.544 -1.309 1 71.69 129 ARG B C 1
ATOM 4130 O O . ARG B 1 129 ? 18.672 -0.647 -1.083 1 71.69 129 ARG B O 1
ATOM 4137 N N . LYS B 1 130 ? 19.266 1.504 -1.573 1 60.62 130 LYS B N 1
ATOM 4138 C CA . LYS B 1 130 ? 20.656 1.111 -1.456 1 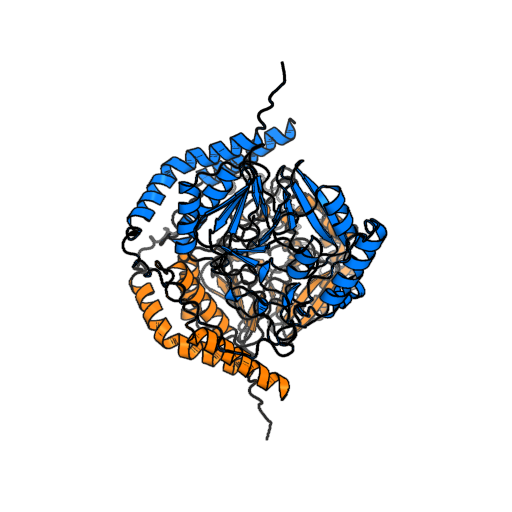60.62 130 LYS B CA 1
ATOM 4139 C C . LYS B 1 130 ? 20.938 0.477 -0.097 1 60.62 130 LYS B C 1
ATOM 4141 O O . LYS B 1 130 ? 20.5 0.984 0.935 1 60.62 130 LYS B O 1
ATOM 4146 N N . GLY B 1 131 ? 21.641 -0.679 -0.113 1 63.31 131 GLY B N 1
ATOM 4147 C CA . GLY B 1 131 ? 22.031 -1.359 1.109 1 63.31 131 GLY B CA 1
ATOM 4148 C C . GLY B 1 131 ? 21.016 -2.396 1.569 1 63.31 131 GLY B C 1
ATOM 4149 O O . GLY B 1 131 ? 21.328 -3.236 2.416 1 63.31 131 GLY B O 1
ATOM 4150 N N . ASP B 1 132 ? 19.875 -2.305 0.966 1 70 132 ASP B N 1
ATOM 4151 C CA . ASP B 1 132 ? 18.828 -3.213 1.429 1 70 132 ASP B CA 1
ATOM 4152 C C . ASP B 1 132 ? 19.078 -4.637 0.937 1 70 132 ASP B C 1
ATOM 4154 O O . ASP B 1 132 ? 18.781 -5.605 1.641 1 70 132 ASP B O 1
ATOM 4158 N N . GLN B 1 133 ? 19.719 -4.723 -0.21 1 76 133 GLN B N 1
ATOM 4159 C CA . GLN B 1 133 ? 19.797 -6.047 -0.814 1 76 133 GLN B CA 1
ATOM 4160 C C . GLN B 1 133 ? 21.109 -6.738 -0.449 1 76 133 GLN B C 1
ATOM 4162 O O . GLN B 1 133 ? 22.188 -6.191 -0.683 1 76 133 GLN B O 1
ATOM 4167 N N . LEU B 1 134 ? 21 -7.816 0.211 1 76.94 134 LEU B N 1
ATOM 4168 C CA . LEU B 1 134 ? 22.094 -8.734 0.496 1 76.94 134 LEU B CA 1
ATOM 4169 C C . LEU B 1 134 ? 21.797 -10.133 -0.029 1 76.94 134 LEU B C 1
ATOM 4171 O O . LEU B 1 134 ? 20.625 -10.484 -0.219 1 76.94 134 LEU B O 1
ATOM 4175 N N . TRP B 1 135 ? 22.875 -10.789 -0.427 1 80.62 135 TRP B N 1
ATOM 4176 C CA . TRP B 1 135 ? 22.703 -12.195 -0.792 1 80.62 135 TRP B CA 1
ATOM 4177 C C . TRP B 1 135 ? 22.938 -13.102 0.411 1 80.62 135 TRP B C 1
ATOM 4179 O O . TRP B 1 135 ? 23.984 -13 1.075 1 80.62 135 TRP B O 1
ATOM 4189 N N . ILE B 1 136 ? 21.922 -13.883 0.673 1 81.69 136 ILE B N 1
ATOM 4190 C CA . ILE B 1 136 ? 22.016 -14.82 1.789 1 81.69 136 ILE B CA 1
ATOM 4191 C C . ILE B 1 136 ? 21.719 -16.234 1.302 1 81.69 136 ILE B C 1
ATOM 4193 O O . ILE B 1 136 ? 21.172 -16.422 0.217 1 81.69 136 ILE B O 1
ATOM 4197 N N . SER B 1 137 ? 22.156 -17.188 2.105 1 79.12 137 SER B N 1
ATOM 4198 C CA . SER B 1 137 ? 21.859 -18.578 1.763 1 79.12 137 SER B CA 1
ATOM 4199 C C . SER B 1 137 ? 20.531 -19.031 2.373 1 79.12 137 SER B C 1
ATOM 4201 O O . SER B 1 137 ? 20.016 -18.375 3.277 1 79.12 137 SER B O 1
ATOM 4203 N N . HIS B 1 138 ? 20.031 -20.047 1.806 1 82.56 138 HIS B N 1
ATOM 4204 C CA . HIS B 1 138 ? 18.844 -20.625 2.396 1 82.56 138 HIS B CA 1
ATOM 4205 C C . HIS B 1 138 ? 19.094 -21.062 3.838 1 82.56 138 HIS B C 1
ATOM 4207 O O . HIS B 1 138 ? 18.203 -20.938 4.688 1 82.56 138 HIS B O 1
ATOM 4213 N N . GLN B 1 139 ? 20.266 -21.578 4.121 1 78.31 139 GLN B N 1
ATOM 4214 C CA . GLN B 1 139 ? 20.641 -21.953 5.48 1 78.31 139 GLN B CA 1
ATOM 4215 C C . GLN B 1 139 ? 20.609 -20.734 6.41 1 78.31 139 GLN B C 1
ATOM 4217 O O . GLN B 1 139 ? 20.172 -20.844 7.559 1 78.31 139 GLN B O 1
ATOM 4222 N N . ASP B 1 140 ? 21.078 -19.641 5.895 1 79.25 140 ASP B N 1
ATOM 4223 C CA . ASP B 1 140 ? 21.031 -18.391 6.66 1 79.25 140 ASP B CA 1
ATOM 4224 C C . ASP B 1 140 ? 19.594 -18.031 7.027 1 79.25 140 ASP B C 1
ATOM 4226 O O . ASP B 1 140 ? 19.328 -17.562 8.141 1 79.25 140 ASP B O 1
ATOM 4230 N N . VAL B 1 141 ? 18.719 -18.25 6.086 1 84.5 141 VAL B N 1
ATOM 4231 C CA . VAL B 1 141 ? 17.312 -17.922 6.305 1 84.5 141 VAL B CA 1
ATOM 4232 C C . VAL B 1 141 ? 16.75 -18.797 7.434 1 84.5 141 VAL B C 1
ATOM 4234 O O . VAL B 1 141 ? 16.125 -18.281 8.367 1 84.5 141 VAL B O 1
ATOM 4237 N N . LEU B 1 142 ? 17.047 -20.078 7.387 1 80.94 142 LEU B N 1
ATOM 4238 C CA . LEU B 1 142 ? 16.516 -21 8.367 1 80.94 142 LEU B CA 1
ATOM 4239 C C . LEU B 1 142 ? 17.125 -20.766 9.742 1 80.94 142 LEU B C 1
ATOM 4241 O O . LEU B 1 142 ? 16.422 -20.797 10.75 1 80.94 142 LEU B O 1
ATOM 4245 N N . GLU B 1 143 ? 18.359 -20.422 9.82 1 80.5 143 GLU B N 1
ATOM 4246 C CA . GLU B 1 143 ? 19.062 -20.312 11.094 1 80.5 143 GLU B CA 1
ATOM 4247 C C . GLU B 1 143 ? 18.844 -18.938 11.727 1 80.5 143 GLU B C 1
ATOM 4249 O O . GLU B 1 143 ? 18.703 -18.844 12.945 1 80.5 143 GLU B O 1
ATOM 4254 N N . ASN B 1 144 ? 18.859 -17.969 10.906 1 80.25 144 ASN B N 1
ATOM 4255 C CA . ASN B 1 144 ? 18.828 -16.609 11.453 1 80.25 144 ASN B CA 1
ATOM 4256 C C . ASN B 1 144 ? 17.406 -16.109 11.648 1 80.25 144 ASN B C 1
ATOM 4258 O O . ASN B 1 144 ? 17.125 -15.32 12.547 1 80.25 144 ASN B O 1
ATOM 4262 N N . LEU B 1 145 ? 16.516 -16.609 10.797 1 84.12 145 LEU B N 1
ATOM 4263 C CA . LEU B 1 145 ? 15.164 -16.078 10.859 1 84.12 145 LEU B CA 1
ATOM 4264 C C . LEU B 1 145 ? 14.219 -17.094 11.492 1 84.12 145 LEU B C 1
ATOM 4266 O O . LEU B 1 145 ? 13.109 -16.734 11.898 1 84.12 145 LEU B O 1
ATOM 4270 N N . ASN B 1 146 ? 14.609 -18.312 11.648 1 86.56 146 ASN B N 1
ATOM 4271 C CA . ASN B 1 146 ? 13.844 -19.406 12.258 1 86.56 146 ASN B CA 1
ATOM 4272 C C . ASN B 1 146 ? 12.391 -19.391 11.797 1 86.56 146 ASN B C 1
ATOM 4274 O O . ASN B 1 146 ? 11.477 -19.406 12.625 1 86.56 146 ASN B O 1
ATOM 4278 N N . PRO B 1 147 ? 12.188 -19.391 10.484 1 90.81 147 PRO B N 1
ATOM 4279 C CA . PRO B 1 147 ? 10.82 -19.344 9.969 1 90.81 147 PRO B CA 1
ATOM 4280 C C . PRO B 1 147 ? 10.086 -20.672 10.125 1 90.81 147 PRO B C 1
ATOM 4282 O O . PRO B 1 147 ? 10.703 -21.734 10.062 1 90.81 147 PRO B O 1
ATOM 4285 N N . VAL B 1 148 ? 8.766 -20.562 10.344 1 91.94 148 VAL B N 1
ATOM 4286 C CA . VAL B 1 148 ? 7.91 -21.734 10.438 1 91.94 148 VAL B CA 1
ATOM 4287 C C . VAL B 1 148 ? 6.773 -21.641 9.422 1 91.94 148 VAL B C 1
ATOM 4289 O O . VAL B 1 148 ? 6.059 -20.625 9.383 1 91.94 148 VAL B O 1
ATOM 4292 N N . ASN B 1 149 ? 6.656 -22.672 8.57 1 94.5 149 ASN B N 1
ATOM 4293 C CA . ASN B 1 149 ? 5.523 -22.734 7.656 1 94.5 149 ASN B CA 1
ATOM 4294 C C . ASN B 1 149 ? 4.277 -23.297 8.336 1 94.5 149 ASN B C 1
ATOM 4296 O O . ASN B 1 149 ? 4.359 -24.281 9.07 1 94.5 149 ASN B O 1
ATOM 4300 N N . ARG B 1 150 ? 3.246 -22.562 8.117 1 94.81 150 ARG B N 1
ATOM 4301 C CA . ARG B 1 150 ? 1.939 -23 8.602 1 94.81 150 ARG B CA 1
ATOM 4302 C C . ARG B 1 150 ? 1.02 -23.375 7.441 1 94.81 150 ARG B C 1
ATOM 4304 O O . ARG B 1 150 ? 1.041 -22.719 6.395 1 94.81 150 ARG B O 1
ATOM 4311 N N . TRP B 1 151 ? 0.25 -24.438 7.703 1 93.12 151 TRP B N 1
ATOM 4312 C CA . TRP B 1 151 ? -0.636 -24.953 6.668 1 93.12 151 TRP B CA 1
ATOM 4313 C C . TRP B 1 151 ? -2.09 -24.922 7.129 1 93.12 151 TRP B C 1
ATOM 4315 O O . TRP B 1 151 ? -2.402 -25.344 8.25 1 93.12 151 TRP B O 1
ATOM 4325 N N . ASN B 1 152 ? -2.906 -24.328 6.336 1 94.31 152 ASN B N 1
ATOM 4326 C CA . ASN B 1 152 ? -4.328 -24.25 6.656 1 94.31 152 ASN B CA 1
ATOM 4327 C C . ASN B 1 152 ? -5.195 -24.453 5.414 1 94.31 152 ASN B C 1
ATOM 4329 O O . ASN B 1 152 ? -4.996 -23.797 4.398 1 94.31 152 ASN B O 1
ATOM 4333 N N . PHE B 1 153 ? -6.133 -25.438 5.508 1 95.06 153 PHE B N 1
ATOM 4334 C CA . PHE B 1 153 ? -7.09 -25.609 4.418 1 95.06 153 PHE B CA 1
ATOM 4335 C C . PHE B 1 153 ? -8.102 -24.469 4.418 1 95.06 153 PHE B C 1
ATOM 4337 O O . PHE B 1 153 ? -8.844 -24.297 5.387 1 95.06 153 PHE B O 1
ATOM 4344 N N . LEU B 1 154 ? -8.086 -23.703 3.35 1 93.06 154 LEU B N 1
ATOM 4345 C CA . LEU B 1 154 ? -9.102 -22.656 3.178 1 93.06 154 LEU B CA 1
ATOM 4346 C C . LEU B 1 154 ? -10.398 -23.25 2.65 1 93.06 154 LEU B C 1
ATOM 4348 O O . LEU B 1 154 ? -11.484 -22.734 2.916 1 93.06 154 LEU B O 1
ATOM 4352 N N . GLU B 1 155 ? -10.219 -24.266 1.808 1 89.31 155 GLU B N 1
ATOM 4353 C CA . GLU B 1 155 ? -11.234 -25.141 1.238 1 89.31 155 GLU B CA 1
ATOM 4354 C C . GLU B 1 155 ? -10.781 -26.594 1.227 1 89.31 155 GLU B C 1
ATOM 4356 O O . GLU B 1 155 ? -9.586 -26.875 1.37 1 89.31 155 GLU B O 1
ATOM 4361 N N . PRO B 1 156 ? -11.742 -27.484 1.098 1 89.38 156 PRO B N 1
ATOM 4362 C CA . PRO B 1 156 ? -11.352 -28.891 1.11 1 89.38 156 PRO B CA 1
ATOM 4363 C C . PRO B 1 156 ? -10.242 -29.203 0.108 1 89.38 156 PRO B C 1
ATOM 4365 O O . PRO B 1 156 ? -9.406 -30.078 0.354 1 89.38 156 PRO B O 1
ATOM 4368 N N . ASN B 1 157 ? -10.188 -28.469 -0.926 1 92.62 157 ASN B N 1
ATOM 4369 C CA . ASN B 1 157 ? -9.203 -28.797 -1.954 1 92.62 157 ASN B CA 1
ATOM 4370 C C . ASN B 1 157 ? -8.219 -27.641 -2.158 1 92.62 157 ASN B C 1
ATOM 4372 O O . ASN B 1 157 ? -7.594 -27.547 -3.217 1 92.62 157 ASN B O 1
ATOM 4376 N N . LEU B 1 158 ? -8.125 -26.797 -1.131 1 96.94 158 LEU B N 1
ATOM 4377 C CA . LEU B 1 158 ? -7.207 -25.656 -1.246 1 96.94 158 LEU B CA 1
ATOM 4378 C C . LEU B 1 158 ? -6.453 -25.438 0.061 1 96.94 158 LEU B C 1
ATOM 4380 O O . LEU B 1 158 ? -7.039 -25 1.054 1 96.94 158 LEU B O 1
ATOM 4384 N N . LEU B 1 159 ? -5.188 -25.719 0.003 1 97.81 159 LEU B N 1
ATOM 4385 C CA . LEU B 1 159 ? -4.324 -25.562 1.167 1 97.81 159 LEU B CA 1
ATOM 4386 C C . LEU B 1 159 ? -3.471 -24.297 1.043 1 97.81 159 LEU B C 1
ATOM 4388 O O . LEU B 1 159 ? -2.799 -24.109 0.028 1 97.81 159 LEU B O 1
ATOM 4392 N N . GLU B 1 160 ? -3.551 -23.469 2.035 1 97.94 160 GLU B N 1
ATOM 4393 C CA . GLU B 1 160 ? -2.67 -22.297 2.141 1 97.94 160 GLU B CA 1
ATOM 4394 C C . GLU B 1 160 ? -1.4 -22.641 2.916 1 97.94 160 GLU B C 1
ATOM 4396 O O . GLU B 1 160 ? -1.452 -23.359 3.918 1 97.94 160 GLU B O 1
ATOM 4401 N N . ILE B 1 161 ? -0.27 -22.219 2.414 1 97.75 161 ILE B N 1
ATOM 4402 C CA . ILE B 1 161 ? 1.004 -22.312 3.117 1 97.75 161 ILE B CA 1
ATOM 4403 C C . ILE B 1 161 ? 1.561 -20.922 3.377 1 97.75 161 ILE B C 1
ATOM 4405 O O . ILE B 1 161 ? 1.798 -20.156 2.438 1 97.75 161 ILE B O 1
ATOM 4409 N N . GLN B 1 162 ? 1.703 -20.547 4.625 1 96.12 162 GLN B N 1
ATOM 4410 C CA . GLN B 1 162 ? 2.24 -19.25 5.012 1 96.12 162 GLN B CA 1
ATOM 4411 C C . GLN B 1 162 ? 3.408 -19.406 5.984 1 96.12 162 GLN B C 1
ATOM 4413 O O . GLN B 1 162 ? 3.506 -20.406 6.688 1 96.12 162 GLN B O 1
ATOM 4418 N N . THR B 1 163 ? 4.316 -18.453 5.957 1 96.19 163 THR B N 1
ATOM 4419 C CA . THR B 1 163 ? 5.488 -18.484 6.824 1 96.19 163 THR B CA 1
ATOM 4420 C C . THR B 1 163 ? 5.324 -17.5 7.98 1 96.19 163 THR B C 1
ATOM 4422 O O . THR B 1 163 ? 4.863 -16.375 7.785 1 96.19 163 THR B O 1
ATOM 4425 N N . SER B 1 164 ? 5.652 -17.938 9.18 1 92.56 164 SER B N 1
ATOM 4426 C CA . SER B 1 164 ? 5.676 -17.078 10.367 1 92.56 164 SER B CA 1
ATOM 4427 C C . SER B 1 164 ? 7.051 -17.094 11.031 1 92.56 164 SER B C 1
ATOM 4429 O O . SER B 1 164 ? 7.668 -18.156 11.172 1 92.56 164 SER B O 1
ATOM 4431 N N . PRO B 1 165 ? 7.547 -16.062 11.516 1 92.31 165 PRO B N 1
ATOM 4432 C CA . PRO B 1 165 ? 7.066 -14.695 11.273 1 92.31 165 PRO B CA 1
ATOM 4433 C C . PRO B 1 165 ? 7.133 -14.297 9.797 1 92.31 165 PRO B C 1
ATOM 4435 O O . PRO B 1 165 ? 7.711 -15.023 8.984 1 92.31 165 PRO B O 1
ATOM 4438 N N . THR B 1 166 ? 6.477 -13.195 9.5 1 92.44 166 THR B N 1
ATOM 4439 C CA . THR B 1 166 ? 6.508 -12.711 8.125 1 92.44 166 THR B CA 1
ATOM 4440 C C . THR B 1 166 ? 7.926 -12.312 7.719 1 92.44 166 THR B C 1
ATOM 4442 O O . THR B 1 166 ? 8.586 -11.555 8.43 1 92.44 166 THR B O 1
ATOM 4445 N N . ILE B 1 167 ? 8.391 -12.859 6.648 1 90.44 167 ILE B N 1
ATOM 4446 C CA . ILE B 1 167 ? 9.711 -12.531 6.121 1 90.44 167 ILE B CA 1
ATOM 4447 C C . ILE B 1 167 ? 9.602 -12.156 4.645 1 90.44 167 ILE B C 1
ATOM 4449 O O . ILE B 1 167 ? 8.609 -12.484 3.988 1 90.44 167 ILE B O 1
ATOM 4453 N N . PHE B 1 168 ? 10.594 -11.32 4.137 1 91.31 168 PHE B N 1
ATOM 4454 C CA . PHE B 1 168 ? 10.68 -10.875 2.75 1 91.31 168 PHE B CA 1
ATOM 4455 C C . PHE B 1 168 ? 9.383 -10.195 2.318 1 91.31 168 PHE B C 1
ATOM 4457 O O . PHE B 1 168 ? 8.945 -9.234 2.951 1 91.31 168 PHE B O 1
ATOM 4464 N N . LEU B 1 169 ? 8.68 -10.695 1.278 1 90.62 169 LEU B N 1
ATOM 4465 C CA . LEU B 1 169 ? 7.5 -10 0.78 1 90.62 169 LEU B CA 1
ATOM 4466 C C . LEU B 1 169 ? 6.246 -10.477 1.508 1 90.62 169 LEU B C 1
ATOM 4468 O O . LEU B 1 169 ? 5.172 -9.891 1.346 1 90.62 169 LEU B O 1
ATOM 4472 N N . GLY B 1 170 ? 6.344 -11.547 2.242 1 94.31 170 GLY B N 1
ATOM 4473 C CA . GLY B 1 170 ? 5.258 -12.008 3.094 1 94.31 170 GLY B CA 1
ATOM 4474 C C . GLY B 1 170 ? 4.191 -12.773 2.338 1 94.31 170 GLY B C 1
ATOM 4475 O O . GLY B 1 170 ? 3.096 -13 2.854 1 94.31 170 GLY B O 1
ATOM 4476 N N . GLN B 1 171 ? 4.477 -13.227 1.158 1 96.56 171 GLN B N 1
ATOM 4477 C CA . GLN B 1 171 ? 3.494 -13.898 0.312 1 96.56 171 GLN B CA 1
ATOM 4478 C C . GLN B 1 171 ? 3.16 -15.289 0.85 1 96.56 171 GLN B C 1
ATOM 4480 O O . GLN B 1 171 ? 3.918 -15.844 1.646 1 96.56 171 GLN B O 1
ATOM 4485 N N . ARG B 1 172 ? 2.061 -15.773 0.413 1 97.81 172 ARG B N 1
ATOM 4486 C CA . ARG B 1 172 ? 1.661 -17.141 0.705 1 97.81 172 ARG B CA 1
ATOM 4487 C C . ARG B 1 172 ? 1.597 -17.984 -0.569 1 97.81 172 ARG B C 1
ATOM 4489 O O . ARG B 1 172 ? 1.624 -17.438 -1.676 1 97.81 172 ARG B O 1
ATOM 4496 N N . SER B 1 173 ? 1.672 -19.25 -0.42 1 98.31 173 SER B N 1
ATOM 4497 C CA . SER B 1 173 ? 1.515 -20.234 -1.488 1 98.31 173 SER B CA 1
ATOM 4498 C C . SER B 1 173 ? 0.231 -21.047 -1.315 1 98.31 173 SER B C 1
ATOM 4500 O O . SER B 1 173 ? -0.344 -21.078 -0.225 1 98.31 173 SER B O 1
ATOM 4502 N N . PHE B 1 174 ? -0.249 -21.625 -2.441 1 98.69 174 PHE B N 1
ATOM 4503 C CA . PHE B 1 174 ? -1.458 -22.438 -2.396 1 98.69 174 PHE B CA 1
ATOM 4504 C C . PHE B 1 174 ? -1.225 -23.797 -3.053 1 98.69 174 PHE B C 1
ATOM 4506 O O . PHE B 1 174 ? -0.635 -23.875 -4.133 1 98.69 174 PHE B O 1
ATOM 4513 N N . LEU B 1 175 ? -1.624 -24.828 -2.396 1 98.62 175 LEU B N 1
ATOM 4514 C CA . LEU B 1 175 ? -1.697 -26.156 -3.004 1 98.62 175 LEU B CA 1
ATOM 4515 C C . LEU B 1 175 ? -3.133 -26.5 -3.385 1 98.62 175 LEU B C 1
ATOM 4517 O O . LEU B 1 175 ? -4.004 -26.594 -2.516 1 98.62 175 LEU B O 1
ATOM 4521 N N . ILE B 1 176 ? -3.398 -26.609 -4.656 1 98 176 ILE B N 1
ATOM 4522 C CA . ILE B 1 176 ? -4.699 -27.047 -5.16 1 98 176 ILE B CA 1
ATOM 4523 C C . ILE B 1 176 ? -4.723 -28.562 -5.297 1 98 176 ILE B C 1
ATOM 4525 O O . ILE B 1 176 ? -4.008 -29.125 -6.125 1 98 176 ILE B O 1
ATOM 4529 N N . LYS B 1 177 ? -5.512 -29.172 -4.582 1 96.81 177 LYS B N 1
ATOM 4530 C CA . LYS B 1 177 ? -5.664 -30.625 -4.695 1 96.81 177 LYS B CA 1
ATOM 4531 C C . LYS B 1 177 ? -6.484 -30.984 -5.926 1 96.81 177 LYS B C 1
ATOM 4533 O O . LYS B 1 177 ? -7.52 -30.375 -6.199 1 96.81 177 LYS B O 1
ATOM 4538 N N . SER B 1 178 ? -6.012 -31.922 -6.594 1 96.25 178 SER B N 1
ATOM 4539 C CA . SER B 1 178 ? -6.668 -32.375 -7.812 1 96.25 178 SER B CA 1
ATOM 4540 C C . SER B 1 178 ? -6.461 -33.875 -8.023 1 96.25 178 SER B C 1
ATOM 4542 O O . SER B 1 178 ? -5.426 -34.438 -7.637 1 96.25 178 SER B O 1
ATOM 4544 N N . LYS B 1 179 ? -7.422 -34.531 -8.68 1 95.88 179 LYS B N 1
ATOM 4545 C CA . LYS B 1 179 ? -7.398 -36 -8.891 1 95.88 179 LYS B CA 1
ATOM 4546 C C . LYS B 1 179 ? -6.207 -36.406 -9.75 1 95.88 179 LYS B C 1
ATOM 4548 O O . LYS B 1 179 ? -5.598 -37.438 -9.508 1 95.88 179 LYS B O 1
ATOM 4553 N N . SER B 1 180 ? -5.883 -35.625 -10.656 1 98 180 SER B N 1
ATOM 4554 C CA . SER B 1 180 ? -4.816 -35.969 -11.586 1 98 180 SER B CA 1
ATOM 4555 C C . SER B 1 180 ? -3.461 -35.469 -11.094 1 98 180 SER B C 1
ATOM 4557 O O . SER B 1 180 ? -2.449 -35.625 -11.781 1 98 180 SER B O 1
ATOM 4559 N N . GLY B 1 181 ? -3.422 -34.844 -9.938 1 98.31 181 GLY B N 1
ATOM 4560 C CA . GLY B 1 181 ? -2.189 -34.344 -9.352 1 98.31 181 GLY B CA 1
ATOM 4561 C C . GLY B 1 181 ? -2.307 -32.906 -8.859 1 98.31 181 GLY B C 1
ATOM 4562 O O . GLY B 1 181 ? -2.928 -32.094 -9.516 1 98.31 181 GLY B O 1
ATOM 4563 N N . ASN B 1 182 ? -1.694 -32.625 -7.754 1 98.56 182 ASN B N 1
ATOM 4564 C CA . ASN B 1 182 ? -1.825 -31.328 -7.117 1 98.56 182 ASN B CA 1
ATOM 4565 C C . ASN B 1 182 ? -0.973 -30.281 -7.816 1 98.56 182 ASN B C 1
ATOM 4567 O O . ASN B 1 182 ? 0.069 -30.594 -8.391 1 98.56 182 ASN B O 1
ATOM 4571 N N . VAL B 1 183 ? -1.485 -29.078 -7.75 1 98.75 183 VAL B N 1
ATOM 4572 C CA . VAL B 1 183 ? -0.775 -27.938 -8.328 1 98.75 183 VAL B CA 1
ATOM 4573 C C . VAL B 1 183 ? -0.387 -26.953 -7.223 1 98.75 183 VAL B C 1
ATOM 4575 O O . VAL B 1 183 ? -1.229 -26.547 -6.418 1 98.75 183 VAL B O 1
ATOM 4578 N N . LEU B 1 184 ? 0.892 -26.609 -7.141 1 98.75 184 LEU B N 1
ATOM 4579 C CA . LEU B 1 184 ? 1.361 -25.562 -6.246 1 98.75 184 LEU B CA 1
ATOM 4580 C C . LEU B 1 184 ? 1.387 -24.203 -6.965 1 98.75 184 LEU B C 1
ATOM 4582 O O . LEU B 1 184 ? 2.051 -24.062 -7.992 1 98.75 184 LEU B O 1
ATOM 4586 N N . TRP B 1 185 ? 0.636 -23.266 -6.449 1 98.81 185 TRP B N 1
ATOM 4587 C CA . TRP B 1 185 ? 0.57 -21.906 -6.965 1 98.81 185 TRP B CA 1
ATOM 4588 C C . TRP B 1 185 ? 1.5 -20.969 -6.184 1 98.81 185 TRP B C 1
ATOM 4590 O O . TRP B 1 185 ? 1.301 -20.75 -4.988 1 98.81 185 TRP B O 1
ATOM 4600 N N . ASP B 1 186 ? 2.475 -20.438 -6.941 1 98.31 186 ASP B N 1
ATOM 4601 C CA . ASP B 1 186 ? 3.48 -19.562 -6.34 1 98.31 186 ASP B CA 1
ATOM 4602 C C . ASP B 1 186 ? 4.25 -20.281 -5.242 1 98.31 186 ASP B C 1
ATOM 4604 O O . ASP B 1 186 ? 3.863 -21.375 -4.82 1 98.31 186 ASP B O 1
ATOM 4608 N N . CYS B 1 187 ? 5.395 -19.766 -4.918 1 96.81 187 CYS B N 1
ATOM 4609 C CA . CYS B 1 187 ? 6.246 -20.375 -3.9 1 96.81 187 CYS B CA 1
ATOM 4610 C C . CYS B 1 187 ? 6.566 -19.375 -2.793 1 96.81 187 CYS B C 1
ATOM 4612 O O . CYS B 1 187 ? 6.375 -18.172 -2.963 1 96.81 187 CYS B O 1
ATOM 4614 N N . ILE B 1 188 ? 6.957 -19.891 -1.697 1 96.38 188 ILE B N 1
ATOM 4615 C CA . ILE B 1 188 ? 7.535 -19.125 -0.598 1 96.38 188 ILE B CA 1
ATOM 4616 C C . ILE B 1 188 ? 8.984 -19.562 -0.38 1 96.38 188 ILE B C 1
ATOM 4618 O O . ILE B 1 188 ? 9.422 -20.594 -0.898 1 96.38 188 ILE B O 1
ATOM 4622 N N . CYS B 1 189 ? 9.688 -18.828 0.363 1 91.69 189 CYS B N 1
ATOM 4623 C CA . CYS B 1 189 ? 11.141 -19 0.409 1 91.69 189 CYS B CA 1
ATOM 4624 C C . CYS B 1 189 ? 11.516 -20.219 1.236 1 91.69 189 CYS B C 1
ATOM 4626 O O . CYS B 1 189 ? 12.227 -21.109 0.758 1 91.69 189 CYS B O 1
ATOM 4628 N N . PRO B 1 190 ? 11.07 -20.344 2.467 1 89.69 190 PRO B N 1
ATOM 4629 C CA . PRO B 1 190 ? 11.539 -21.484 3.258 1 89.69 190 PRO B CA 1
ATOM 4630 C C . PRO B 1 190 ? 10.93 -22.797 2.793 1 89.69 190 PRO B C 1
ATOM 4632 O O . PRO B 1 190 ? 9.719 -22.906 2.609 1 89.69 190 PRO B O 1
ATOM 4635 N N . VAL B 1 191 ? 11.75 -23.719 2.566 1 88.44 191 VAL B N 1
ATOM 4636 C CA . VAL B 1 191 ? 11.367 -25.109 2.336 1 88.44 191 VAL B CA 1
ATOM 4637 C C . VAL B 1 191 ? 11.93 -26 3.443 1 88.44 191 VAL B C 1
ATOM 4639 O O . VAL B 1 191 ? 13.148 -26.094 3.615 1 88.44 191 VAL B O 1
ATOM 4642 N N . ASP B 1 192 ? 11.07 -26.484 4.191 1 83 192 ASP B N 1
ATOM 4643 C CA . ASP B 1 192 ? 11.5 -27.359 5.273 1 83 192 ASP B CA 1
ATOM 4644 C C . ASP B 1 192 ? 10.883 -28.75 5.129 1 83 192 ASP B C 1
ATOM 4646 O O . ASP B 1 192 ? 9.867 -28.922 4.461 1 83 192 ASP B O 1
ATOM 4650 N N . MET B 1 193 ? 11.5 -29.688 5.805 1 86.75 193 MET B N 1
ATOM 4651 C CA . MET B 1 193 ? 11.125 -31.094 5.621 1 86.75 193 MET B CA 1
ATOM 4652 C C . MET B 1 193 ? 9.742 -31.375 6.188 1 86.75 193 MET B C 1
ATOM 4654 O O . MET B 1 193 ? 9.008 -32.219 5.664 1 86.75 193 MET B O 1
ATOM 4658 N N . ASP B 1 194 ? 9.375 -30.656 7.219 1 88.69 194 ASP B N 1
ATOM 4659 C CA . ASP B 1 194 ? 8.031 -30.844 7.773 1 88.69 194 ASP B CA 1
ATOM 4660 C C . ASP B 1 194 ? 6.961 -30.484 6.75 1 88.69 194 ASP B C 1
ATOM 4662 O O . ASP B 1 194 ? 5.977 -31.219 6.598 1 88.69 194 ASP B O 1
ATOM 4666 N N . THR B 1 195 ? 7.164 -29.438 6.074 1 92.62 195 THR B N 1
ATOM 4667 C CA . THR B 1 195 ? 6.23 -29 5.047 1 92.62 195 THR B CA 1
ATOM 4668 C C . THR B 1 195 ? 6.207 -29.984 3.881 1 92.62 195 THR B C 1
ATOM 4670 O O . THR B 1 195 ? 5.133 -30.359 3.41 1 92.62 195 THR B O 1
ATOM 4673 N N . VAL B 1 196 ? 7.371 -30.422 3.424 1 93.69 196 VAL B N 1
ATOM 4674 C CA . VAL B 1 196 ? 7.484 -31.344 2.307 1 93.69 196 VAL B CA 1
ATOM 4675 C C . VAL B 1 196 ? 6.785 -32.656 2.654 1 93.69 196 VAL B C 1
ATOM 4677 O O . VAL B 1 196 ? 6.012 -33.188 1.854 1 93.69 196 VAL B O 1
ATOM 4680 N N . ASN B 1 197 ? 7.066 -33.125 3.854 1 92.44 197 ASN B N 1
ATOM 4681 C CA . ASN B 1 197 ? 6.453 -34.375 4.309 1 92.44 197 ASN B CA 1
ATOM 4682 C C . ASN B 1 197 ? 4.934 -34.25 4.367 1 92.44 197 ASN B C 1
ATOM 4684 O O . ASN B 1 197 ? 4.223 -35.188 3.955 1 92.44 197 ASN B O 1
ATOM 4688 N N . TYR B 1 198 ? 4.477 -33.219 4.891 1 94.94 198 TYR B N 1
ATOM 4689 C CA . TYR B 1 198 ? 3.037 -33 4.996 1 94.94 198 TYR B CA 1
ATOM 4690 C C . TYR B 1 198 ? 2.385 -33 3.617 1 94.94 198 TYR B C 1
ATOM 4692 O O . TYR B 1 198 ? 1.378 -33.688 3.398 1 94.94 198 TYR B O 1
ATOM 4700 N N . ILE B 1 199 ? 2.932 -32.281 2.684 1 96.44 199 ILE B N 1
ATOM 4701 C CA . ILE B 1 199 ? 2.396 -32.156 1.33 1 96.44 199 ILE B CA 1
ATOM 4702 C C . ILE B 1 199 ? 2.408 -33.531 0.653 1 96.44 199 ILE B C 1
ATOM 4704 O O . ILE B 1 199 ? 1.447 -33.875 -0.028 1 96.44 199 ILE B O 1
ATOM 4708 N N . ASN B 1 200 ? 3.439 -34.281 0.862 1 95.12 200 ASN B N 1
ATOM 4709 C CA . ASN B 1 200 ? 3.514 -35.625 0.288 1 95.12 200 ASN B CA 1
ATOM 4710 C C . ASN B 1 200 ? 2.418 -36.531 0.84 1 95.12 200 ASN B C 1
ATOM 4712 O O . ASN B 1 200 ? 1.857 -37.344 0.109 1 95.12 200 ASN B O 1
ATOM 4716 N N . LYS B 1 201 ? 2.182 -36.375 2.084 1 95.69 201 LYS B N 1
ATOM 4717 C CA . LYS B 1 201 ? 1.14 -37.156 2.721 1 95.69 201 LYS B CA 1
ATOM 4718 C C . LYS B 1 201 ? -0.22 -36.906 2.076 1 95.69 201 LYS B C 1
ATOM 4720 O O . LYS B 1 201 ? -1.084 -37.781 2.07 1 95.69 201 LYS B O 1
ATOM 4725 N N . ILE B 1 202 ? -0.329 -35.75 1.481 1 95.88 202 ILE B N 1
ATOM 4726 C CA . ILE B 1 202 ? -1.645 -35.438 0.934 1 95.88 202 ILE B CA 1
ATOM 4727 C C . ILE B 1 202 ? -1.582 -35.438 -0.592 1 95.88 202 ILE B C 1
ATOM 4729 O O . ILE B 1 202 ? -2.393 -34.781 -1.253 1 95.88 202 ILE B O 1
ATOM 4733 N N . GLY B 1 203 ? -0.632 -36.031 -1.19 1 96.62 203 GLY B N 1
ATOM 4734 C CA . GLY B 1 203 ? -0.654 -36.312 -2.619 1 96.62 203 GLY B CA 1
ATOM 4735 C C . GLY B 1 203 ? 0.495 -35.656 -3.367 1 96.62 203 GLY B C 1
ATOM 4736 O O . GLY B 1 203 ? 0.627 -35.812 -4.582 1 96.62 203 GLY B O 1
ATOM 4737 N N . GLY B 1 204 ? 1.351 -34.875 -2.668 1 97.75 204 GLY B N 1
ATOM 4738 C CA . GLY B 1 204 ? 2.521 -34.312 -3.303 1 97.75 204 GLY B CA 1
ATOM 4739 C C . GLY B 1 204 ? 2.182 -33.188 -4.258 1 97.75 204 GLY B C 1
ATOM 4740 O O . GLY B 1 204 ? 1.126 -32.562 -4.137 1 97.75 204 GLY B O 1
ATOM 4741 N N . VAL B 1 205 ? 3.176 -32.781 -5.094 1 98.19 205 VAL B N 1
ATOM 4742 C CA . VAL B 1 205 ? 3.025 -31.734 -6.078 1 98.19 205 VAL B CA 1
ATOM 4743 C C . VAL B 1 205 ? 3.357 -32.25 -7.473 1 98.19 205 VAL B C 1
ATOM 4745 O O . VAL B 1 205 ? 4.465 -32.75 -7.711 1 98.19 205 VAL B O 1
ATOM 4748 N N . LYS B 1 206 ? 2.412 -32.156 -8.359 1 98.25 206 LYS B N 1
ATOM 4749 C CA . LYS B 1 206 ? 2.631 -32.562 -9.734 1 98.25 206 LYS B CA 1
ATOM 4750 C C . LYS B 1 206 ? 3.234 -31.453 -10.57 1 98.25 206 LYS B C 1
ATOM 4752 O O . LYS B 1 206 ? 4.016 -31.703 -11.492 1 98.25 206 LYS B O 1
ATOM 4757 N N . ALA B 1 207 ? 2.818 -30.25 -10.258 1 98.44 207 ALA B N 1
ATOM 4758 C CA . ALA B 1 207 ? 3.314 -29.094 -10.992 1 98.44 207 ALA B CA 1
ATOM 4759 C C . ALA B 1 207 ? 3.318 -27.844 -10.117 1 98.44 207 ALA B C 1
ATOM 4761 O O . ALA B 1 207 ? 2.498 -27.719 -9.211 1 98.44 207 ALA B O 1
ATOM 4762 N N . ILE B 1 208 ? 4.246 -26.953 -10.43 1 98.06 208 ILE B N 1
ATOM 4763 C CA . ILE B 1 208 ? 4.297 -25.609 -9.852 1 98.06 208 ILE B CA 1
ATOM 4764 C C . ILE B 1 208 ? 3.939 -24.578 -10.914 1 98.06 208 ILE B C 1
ATOM 4766 O O . ILE B 1 208 ? 4.398 -24.672 -12.055 1 98.06 208 ILE B O 1
ATOM 4770 N N . VAL B 1 209 ? 3.055 -23.656 -10.609 1 98.62 209 VAL B N 1
ATOM 4771 C CA . VAL B 1 209 ? 2.736 -22.531 -11.477 1 98.62 209 VAL B CA 1
ATOM 4772 C C . VAL B 1 209 ? 3.094 -21.219 -10.781 1 98.62 209 VAL B C 1
ATOM 4774 O O . VAL B 1 209 ? 2.734 -21 -9.625 1 98.62 209 VAL B O 1
ATOM 4777 N N . ILE B 1 210 ? 3.838 -20.375 -11.484 1 97.62 210 ILE B N 1
ATOM 4778 C CA . ILE B 1 210 ? 4.281 -19.094 -10.938 1 97.62 210 ILE B CA 1
ATOM 4779 C C . ILE B 1 210 ? 3.463 -17.969 -11.555 1 97.62 210 ILE B C 1
ATOM 4781 O O . ILE B 1 210 ? 3.359 -17.859 -12.773 1 97.62 210 ILE B O 1
ATOM 4785 N N . SER B 1 211 ? 2.908 -17.172 -10.68 1 98.38 211 SER B N 1
ATOM 4786 C CA . SER B 1 211 ? 2.066 -16.078 -11.148 1 98.38 211 SER B CA 1
ATOM 4787 C C . SER B 1 211 ? 2.898 -14.977 -11.812 1 98.38 211 SER B C 1
ATOM 4789 O O . SER B 1 211 ? 2.523 -14.453 -12.859 1 98.38 211 SER B O 1
ATOM 4791 N N . ASN B 1 212 ? 3.975 -14.586 -11.125 1 96.44 212 ASN B N 1
ATOM 4792 C CA . ASN B 1 212 ? 4.891 -13.562 -11.617 1 96.44 212 ASN B CA 1
ATOM 4793 C C . ASN B 1 212 ? 6.242 -13.633 -10.906 1 96.44 212 ASN B C 1
ATOM 4795 O O . ASN B 1 212 ? 6.41 -14.391 -9.953 1 96.44 212 ASN B O 1
ATOM 4799 N N . PRO B 1 213 ? 7.219 -12.875 -11.305 1 92.12 213 PRO B N 1
ATOM 4800 C CA . PRO B 1 213 ? 8.594 -13.039 -10.836 1 92.12 213 PRO B CA 1
ATOM 4801 C C . PRO B 1 213 ? 8.734 -12.859 -9.32 1 92.12 213 PRO B C 1
ATOM 4803 O O . PRO B 1 213 ? 9.531 -13.547 -8.688 1 92.12 213 PRO B O 1
ATOM 4806 N N . GLU B 1 214 ? 8.031 -12.031 -8.711 1 92.81 214 GLU B N 1
ATOM 4807 C CA . GLU B 1 214 ? 8.109 -11.773 -7.273 1 92.81 214 GLU B CA 1
ATOM 4808 C C . GLU B 1 214 ? 7.695 -13.008 -6.473 1 92.81 214 GLU B C 1
ATOM 4810 O O . GLU B 1 214 ? 8.07 -13.156 -5.309 1 92.81 214 GLU B O 1
ATOM 4815 N N . HIS B 1 215 ? 6.996 -13.906 -7.098 1 96.12 215 HIS B N 1
ATOM 4816 C CA . HIS B 1 215 ? 6.426 -15.039 -6.383 1 96.12 215 HIS B CA 1
ATOM 4817 C C . HIS B 1 215 ? 7.188 -16.328 -6.688 1 96.12 215 HIS B C 1
ATOM 4819 O O . HIS B 1 215 ? 6.762 -17.406 -6.293 1 96.12 215 HIS B O 1
ATOM 4825 N N . MET B 1 216 ? 8.328 -16.234 -7.293 1 93.31 216 MET B N 1
ATOM 4826 C CA . MET B 1 216 ? 9.172 -17.391 -7.586 1 93.31 216 MET B CA 1
ATOM 4827 C C . MET B 1 216 ? 9.797 -17.953 -6.312 1 93.31 216 MET B C 1
ATOM 4829 O O . MET B 1 216 ? 9.961 -19.156 -6.172 1 93.31 216 MET B O 1
ATOM 4833 N N . ALA B 1 217 ? 10.242 -16.984 -5.473 1 93.25 217 ALA B N 1
ATOM 4834 C CA . ALA B 1 217 ? 10.914 -17.359 -4.23 1 93.25 217 ALA B CA 1
ATOM 4835 C C . ALA B 1 217 ? 12 -18.391 -4.488 1 93.25 217 ALA B C 1
ATOM 4837 O O . ALA B 1 217 ? 12.93 -18.156 -5.266 1 93.25 217 ALA B O 1
ATOM 4838 N N . THR B 1 218 ? 11.867 -19.594 -3.889 1 90.19 218 THR B N 1
ATOM 4839 C CA . THR B 1 218 ? 12.852 -20.656 -4.082 1 90.19 218 THR B CA 1
ATOM 4840 C C . THR B 1 218 ? 12.25 -21.812 -4.875 1 90.19 218 THR B C 1
ATOM 4842 O O . THR B 1 218 ? 12.359 -22.969 -4.465 1 90.19 218 THR B O 1
ATOM 4845 N N . PHE B 1 219 ? 11.734 -21.5 -6.043 1 90.38 219 PHE B N 1
ATOM 4846 C CA . PHE B 1 219 ? 10.945 -22.438 -6.836 1 90.38 219 PHE B CA 1
ATOM 4847 C C . PHE B 1 219 ? 11.789 -23.641 -7.246 1 90.38 219 PHE B C 1
ATOM 4849 O O . PHE B 1 219 ? 11.273 -24.75 -7.387 1 90.38 219 PHE B O 1
ATOM 4856 N N . THR B 1 220 ? 13.125 -23.5 -7.391 1 85.38 220 THR B N 1
ATOM 4857 C CA . THR B 1 220 ? 13.961 -24.641 -7.762 1 85.38 220 THR B CA 1
ATOM 4858 C C . THR B 1 220 ? 14.047 -25.641 -6.613 1 85.38 220 THR B C 1
ATOM 4860 O O . THR B 1 220 ? 14.078 -26.844 -6.84 1 85.38 220 THR B O 1
ATOM 4863 N N . ILE B 1 221 ? 14.094 -25.094 -5.438 1 85.44 221 ILE B N 1
ATOM 4864 C CA . ILE B 1 221 ? 14.141 -25.953 -4.258 1 85.44 221 ILE B CA 1
ATOM 4865 C C . ILE B 1 221 ? 12.805 -26.672 -4.094 1 85.44 221 ILE B C 1
ATOM 4867 O O . ILE B 1 221 ? 12.773 -27.875 -3.805 1 85.44 221 ILE B O 1
ATOM 4871 N N . TRP B 1 222 ? 11.766 -25.969 -4.348 1 92 222 TRP B N 1
ATOM 4872 C CA . TRP B 1 222 ? 10.438 -26.562 -4.285 1 92 222 TRP B CA 1
ATOM 4873 C C . TRP B 1 222 ? 10.281 -27.672 -5.324 1 92 222 TRP B C 1
ATOM 4875 O O . TRP B 1 222 ? 9.82 -28.766 -5.012 1 92 222 TRP B O 1
ATOM 4885 N N . SER B 1 223 ? 10.641 -27.391 -6.523 1 90.75 223 SER B N 1
ATOM 4886 C CA . SER B 1 223 ? 10.555 -28.391 -7.582 1 90.75 223 SER B CA 1
ATOM 4887 C C . SER B 1 223 ? 11.367 -29.641 -7.234 1 90.75 223 SER B C 1
ATOM 4889 O O . SER B 1 223 ? 10.883 -30.766 -7.352 1 90.75 223 SER B O 1
ATOM 4891 N N . SER B 1 224 ? 12.547 -29.438 -6.746 1 85.56 224 SER B N 1
ATOM 4892 C CA . SER B 1 224 ? 13.438 -30.531 -6.395 1 85.56 224 SER B CA 1
ATOM 4893 C C . SER B 1 224 ? 12.867 -31.359 -5.25 1 85.56 224 SER B C 1
ATOM 4895 O O . SER B 1 224 ? 13.016 -32.594 -5.23 1 85.56 224 SER B O 1
ATOM 4897 N N . ALA B 1 225 ? 12.258 -30.719 -4.355 1 89 225 ALA B N 1
ATOM 4898 C CA . ALA B 1 225 ? 11.688 -31.391 -3.199 1 89 225 ALA B CA 1
ATOM 4899 C C . ALA B 1 225 ? 10.523 -32.281 -3.611 1 89 225 ALA B C 1
ATOM 4901 O O . ALA B 1 225 ? 10.125 -33.188 -2.863 1 89 225 ALA B O 1
ATOM 4902 N N . PHE B 1 226 ? 9.992 -32.031 -4.785 1 94 226 PHE B N 1
ATOM 4903 C CA . PHE B 1 226 ? 8.836 -32.781 -5.246 1 94 226 PHE B CA 1
ATOM 4904 C C . PHE B 1 226 ? 9.125 -33.438 -6.598 1 94 226 PHE B C 1
ATOM 4906 O O . PHE B 1 226 ? 8.344 -33.312 -7.539 1 94 226 PHE B O 1
ATOM 4913 N N . ASN B 1 227 ? 10.258 -34.156 -6.645 1 89.75 227 ASN B N 1
ATOM 4914 C CA . ASN B 1 227 ? 10.664 -35.031 -7.75 1 89.75 227 ASN B CA 1
ATOM 4915 C C . ASN B 1 227 ? 10.898 -34.219 -9.031 1 89.75 227 ASN B C 1
ATOM 4917 O O . ASN B 1 227 ? 10.523 -34.656 -10.117 1 89.75 227 ASN B O 1
ATOM 4921 N N . ASN B 1 228 ? 11.375 -33 -8.883 1 89 228 ASN B N 1
ATOM 4922 C CA . ASN B 1 228 ? 11.656 -32.125 -10.031 1 89 228 ASN B CA 1
ATOM 4923 C C . ASN B 1 228 ? 10.422 -31.938 -10.906 1 89 228 ASN B C 1
ATOM 4925 O O . ASN B 1 228 ? 10.484 -32.094 -12.125 1 89 228 ASN B O 1
ATOM 4929 N N . CYS B 1 229 ? 9.336 -31.75 -10.195 1 93.81 229 CYS B N 1
ATOM 4930 C CA . CYS B 1 229 ? 8.102 -31.484 -10.93 1 93.81 229 CYS B CA 1
ATOM 4931 C C . CYS B 1 229 ? 8.25 -30.266 -11.836 1 93.81 229 CYS B C 1
ATOM 4933 O O . CYS B 1 229 ? 9.055 -29.375 -11.555 1 93.81 229 CYS B O 1
ATOM 4935 N N . PRO B 1 230 ? 7.535 -30.234 -12.961 1 95.12 230 PRO B N 1
ATOM 4936 C CA . PRO B 1 230 ? 7.613 -29.094 -13.875 1 95.12 230 PRO B CA 1
ATOM 4937 C C . PRO B 1 230 ? 7.145 -27.781 -13.242 1 95.12 230 PRO B C 1
ATOM 4939 O O . PRO B 1 230 ? 6.219 -27.797 -12.422 1 95.12 230 PRO B O 1
ATOM 4942 N N . VAL B 1 231 ? 7.793 -26.672 -13.625 1 94.56 231 VAL B N 1
ATOM 4943 C CA . VAL B 1 231 ? 7.449 -25.328 -13.195 1 94.56 231 VAL B CA 1
ATOM 4944 C C . VAL B 1 231 ? 6.969 -24.516 -14.398 1 94.56 231 VAL B C 1
ATOM 4946 O O . VAL B 1 231 ? 7.703 -24.328 -15.375 1 94.56 231 VAL B O 1
ATOM 4949 N N . TYR B 1 232 ? 5.738 -24.047 -14.32 1 96.19 232 TYR B N 1
ATOM 4950 C CA . TYR B 1 232 ? 5.145 -23.266 -15.398 1 96.19 232 TYR B CA 1
ATOM 4951 C C . TYR B 1 232 ? 5.305 -21.766 -15.141 1 96.19 232 TYR B C 1
ATOM 4953 O O . TYR B 1 232 ? 4.902 -21.266 -14.086 1 96.19 232 TYR B O 1
ATOM 4961 N N . ILE B 1 233 ? 5.918 -21.062 -16.062 1 94.38 233 ILE B N 1
ATOM 4962 C CA . ILE B 1 233 ? 6.105 -19.625 -16.031 1 94.38 233 ILE B CA 1
ATOM 4963 C C . ILE B 1 233 ? 5.707 -19.016 -17.375 1 94.38 233 ILE B C 1
ATOM 4965 O O . ILE B 1 233 ? 6.027 -19.562 -18.422 1 94.38 233 ILE B O 1
ATOM 4969 N N . HIS B 1 234 ? 4.957 -17.969 -17.328 1 95.38 234 HIS B N 1
ATOM 4970 C CA . HIS B 1 234 ? 4.652 -17.312 -18.594 1 95.38 234 HIS B CA 1
ATOM 4971 C C . HIS B 1 234 ? 5.918 -16.797 -19.266 1 95.38 234 HIS B C 1
ATOM 4973 O O . HIS B 1 234 ? 6.766 -16.188 -18.609 1 95.38 234 HIS B O 1
ATOM 4979 N N . SER B 1 235 ? 6.023 -16.875 -20.516 1 91.06 235 SER B N 1
ATOM 4980 C CA . SER B 1 235 ? 7.238 -16.562 -21.25 1 91.06 235 SER B CA 1
ATOM 4981 C C . SER B 1 235 ? 7.559 -15.07 -21.188 1 91.06 235 SER B C 1
ATOM 4983 O O . SER B 1 235 ? 8.727 -14.68 -21.234 1 91.06 235 SER B O 1
ATOM 4985 N N . SER B 1 236 ? 6.57 -14.219 -21 1 90.38 236 SER B N 1
ATOM 4986 C CA . SER B 1 236 ? 6.777 -12.781 -20.938 1 90.38 236 SER B CA 1
ATOM 4987 C C . SER B 1 236 ? 7.609 -12.398 -19.703 1 90.38 236 SER B C 1
ATOM 4989 O O . SER B 1 236 ? 8.133 -11.289 -19.625 1 90.38 236 SER B O 1
ATOM 4991 N N . ASP B 1 237 ? 7.742 -13.352 -18.75 1 90.31 237 ASP B N 1
ATOM 4992 C CA . ASP B 1 237 ? 8.516 -13.07 -17.547 1 90.31 237 ASP B CA 1
ATOM 4993 C C . ASP B 1 237 ? 9.82 -13.859 -17.531 1 90.31 237 ASP B C 1
ATOM 4995 O O . ASP B 1 237 ? 10.492 -13.938 -16.5 1 90.31 237 ASP B O 1
ATOM 4999 N N . SER B 1 238 ? 10.234 -14.414 -18.641 1 83.88 238 SER B N 1
ATOM 5000 C CA . SER B 1 238 ? 11.391 -15.305 -18.719 1 83.88 238 SER B CA 1
ATOM 5001 C C . SER B 1 238 ? 12.68 -14.562 -18.375 1 83.88 238 SER B C 1
ATOM 5003 O O . SER B 1 238 ? 13.617 -15.164 -17.844 1 83.88 238 SER B O 1
ATOM 5005 N N . ALA B 1 239 ? 12.711 -13.25 -18.547 1 76.88 239 ALA B N 1
ATOM 5006 C CA . ALA B 1 239 ? 13.914 -12.461 -18.328 1 76.88 239 ALA B CA 1
ATOM 5007 C C . ALA B 1 239 ? 14.266 -12.398 -16.844 1 76.88 239 ALA B C 1
ATOM 5009 O O . ALA B 1 239 ? 15.406 -12.125 -16.484 1 76.88 239 ALA B O 1
ATOM 5010 N N . TYR B 1 240 ? 13.258 -12.641 -16 1 82.62 240 TYR B N 1
ATOM 5011 C CA . TYR B 1 240 ? 13.469 -12.531 -14.562 1 82.62 240 TYR B CA 1
ATOM 5012 C C . TYR B 1 240 ? 13.945 -13.859 -13.984 1 82.62 240 TYR B C 1
ATOM 5014 O O . TYR B 1 240 ? 14.328 -13.93 -12.812 1 82.62 240 TYR B O 1
ATOM 5022 N N . MET B 1 241 ? 13.859 -14.852 -14.781 1 76.06 241 MET B N 1
ATOM 5023 C CA . MET B 1 241 ? 14.211 -16.172 -14.273 1 76.06 241 MET B CA 1
ATOM 5024 C C . MET B 1 241 ? 15.719 -16.344 -14.188 1 76.06 241 MET B C 1
ATOM 5026 O O . MET B 1 241 ? 16.438 -16.062 -15.156 1 76.06 241 MET B O 1
ATOM 5030 N N . THR B 1 242 ? 16.141 -16.469 -12.953 1 67.06 242 THR B N 1
ATOM 5031 C CA . THR B 1 242 ? 17.547 -16.75 -12.734 1 67.06 242 THR B CA 1
ATOM 5032 C C . THR B 1 242 ? 17.734 -18.156 -12.148 1 67.06 242 THR B C 1
ATOM 5034 O O . THR B 1 242 ? 16.953 -18.578 -11.297 1 67.06 242 THR B O 1
ATOM 5037 N N . LEU B 1 243 ? 18.453 -18.922 -12.875 1 63.59 243 LEU B N 1
ATOM 5038 C CA . LEU B 1 243 ? 18.688 -20.297 -12.438 1 63.59 243 LEU B CA 1
ATOM 5039 C C . LEU B 1 243 ? 20.062 -20.438 -11.789 1 63.59 243 LEU B C 1
ATOM 5041 O O . LEU B 1 243 ? 21.031 -19.812 -12.227 1 63.59 243 LEU B O 1
ATOM 5045 N N . PRO B 1 244 ? 19.875 -21.047 -10.609 1 55.75 244 PRO B N 1
ATOM 5046 C CA . PRO B 1 244 ? 21.203 -21.391 -10.07 1 55.75 244 PRO B CA 1
ATOM 5047 C C . PRO B 1 244 ? 22.047 -22.172 -11.062 1 55.75 244 PRO B C 1
ATOM 5049 O O . PRO B 1 244 ? 21.516 -22.844 -11.945 1 55.75 244 PRO B O 1
ATOM 5052 N N . LEU B 1 245 ? 23.281 -21.938 -10.945 1 48.28 245 LEU B N 1
ATOM 5053 C CA . LEU B 1 245 ? 24.203 -22.719 -11.758 1 48.28 245 LEU B CA 1
ATOM 5054 C C . LEU B 1 245 ? 23.922 -24.203 -11.625 1 48.28 245 LEU B C 1
ATOM 5056 O O . LEU B 1 245 ? 23.734 -24.703 -10.523 1 48.28 245 LEU B O 1
ATOM 5060 N N . GLY B 1 246 ? 23.719 -24.938 -12.711 1 49.97 246 GLY B N 1
ATOM 5061 C CA . GLY B 1 246 ? 23.562 -26.375 -12.727 1 49.97 246 GLY B CA 1
ATOM 5062 C C . GLY B 1 246 ? 22.109 -26.812 -12.703 1 49.97 246 GLY B C 1
ATOM 5063 O O . GLY B 1 246 ? 21.797 -28 -12.898 1 49.97 246 GLY B O 1
ATOM 5064 N N . TYR B 1 247 ? 21.266 -25.922 -12.25 1 55.38 247 TYR B N 1
ATOM 5065 C CA . TYR B 1 247 ? 19.859 -26.328 -12.289 1 55.38 247 TYR B CA 1
ATOM 5066 C C . TYR B 1 247 ? 19.422 -26.609 -13.719 1 55.38 247 TYR B C 1
ATOM 5068 O O . TYR B 1 247 ? 19.75 -25.859 -14.633 1 55.38 247 TYR B O 1
ATOM 5076 N N . ILE B 1 248 ? 19.047 -27.891 -13.836 1 49.56 248 ILE B N 1
ATOM 5077 C CA . ILE B 1 248 ? 18.594 -28.297 -15.156 1 49.56 248 ILE B CA 1
ATOM 5078 C C . ILE B 1 248 ? 17.297 -27.562 -15.516 1 49.56 248 ILE B C 1
ATOM 5080 O O . ILE B 1 248 ? 16.297 -27.688 -14.82 1 49.56 248 ILE B O 1
ATOM 5084 N N . ASP B 1 249 ? 17.375 -26.562 -16.359 1 59.84 249 ASP B N 1
ATOM 5085 C CA . ASP B 1 249 ? 16.312 -25.75 -16.922 1 59.84 249 ASP B CA 1
ATOM 5086 C C . ASP B 1 249 ? 15.172 -26.625 -17.453 1 59.84 249 ASP B C 1
ATOM 5088 O O . ASP B 1 249 ? 14.031 -26.156 -17.578 1 59.84 249 ASP B O 1
ATOM 5092 N N . SER B 1 250 ? 15.469 -28 -17.422 1 60.44 250 SER B N 1
ATOM 5093 C CA . SER B 1 250 ? 14.531 -28.812 -18.188 1 60.44 250 SER B CA 1
ATOM 5094 C C . SER B 1 250 ? 13.195 -28.953 -17.453 1 60.44 250 SER B C 1
ATOM 5096 O O . SER B 1 250 ? 12.203 -29.391 -18.047 1 60.44 250 SER B O 1
ATOM 5098 N N . HIS B 1 251 ? 13.086 -28.438 -16.234 1 83.75 251 HIS B N 1
ATOM 5099 C CA . HIS B 1 251 ? 11.82 -28.578 -15.516 1 83.75 251 HIS B CA 1
ATOM 5100 C C . HIS B 1 251 ? 11.016 -27.281 -15.555 1 83.75 251 HIS B C 1
ATOM 5102 O O . HIS B 1 251 ? 9.891 -27.234 -15.039 1 83.75 251 HIS B O 1
ATOM 5108 N N . ILE B 1 252 ? 11.547 -26.359 -16.281 1 87.75 252 ILE B N 1
ATOM 5109 C CA . ILE B 1 252 ? 10.812 -25.094 -16.422 1 87.75 252 ILE B CA 1
ATOM 5110 C C . ILE B 1 252 ? 10.07 -25.078 -17.75 1 87.75 252 ILE B C 1
ATOM 5112 O O . ILE B 1 252 ? 10.672 -25.328 -18.812 1 87.75 252 ILE B O 1
ATOM 5116 N N . ILE B 1 253 ? 8.859 -24.922 -17.766 1 91.81 253 ILE B N 1
ATOM 5117 C CA . ILE B 1 253 ? 8.016 -24.797 -18.953 1 91.81 253 ILE B CA 1
ATOM 5118 C C . ILE B 1 253 ? 7.566 -23.359 -19.125 1 91.81 253 ILE B C 1
ATOM 5120 O O . ILE B 1 253 ? 6.77 -22.844 -18.328 1 91.81 253 ILE B O 1
ATOM 5124 N N . PHE B 1 254 ? 8.109 -22.688 -20.109 1 91.69 254 PHE B N 1
ATOM 5125 C CA . PHE B 1 254 ? 7.633 -21.359 -20.469 1 91.69 254 PHE B CA 1
ATOM 5126 C C . PHE B 1 254 ? 6.422 -21.453 -21.391 1 91.69 254 PHE B C 1
ATOM 5128 O O . PHE B 1 254 ? 6.543 -21.875 -22.531 1 91.69 254 PHE B O 1
ATOM 5135 N N . TRP B 1 255 ? 5.332 -21.109 -20.891 1 93.88 255 TRP B N 1
ATOM 5136 C CA . TRP B 1 255 ? 4.133 -21.156 -21.703 1 93.88 255 TRP B CA 1
ATOM 5137 C C . TRP B 1 255 ? 3.789 -19.781 -22.25 1 93.88 255 TRP B C 1
ATOM 5139 O O . TRP B 1 255 ? 4.297 -18.766 -21.766 1 93.88 255 TRP B O 1
ATOM 5149 N N . ARG B 1 256 ? 3.043 -19.734 -23.344 1 93.06 256 ARG B N 1
ATOM 5150 C CA . ARG B 1 256 ? 2.662 -18.5 -24.016 1 93.06 256 ARG B CA 1
ATOM 5151 C C . ARG B 1 256 ? 1.155 -18.438 -24.234 1 93.06 256 ARG B C 1
ATOM 5153 O O . ARG B 1 256 ? 0.465 -19.453 -24.125 1 93.06 256 ARG B O 1
ATOM 5160 N N . GLY B 1 257 ? 0.68 -17.219 -24.5 1 92.69 257 GLY B N 1
ATOM 5161 C CA . GLY B 1 257 ? -0.731 -17.031 -24.797 1 92.69 257 GLY B CA 1
ATOM 5162 C C . GLY B 1 257 ? -1.512 -16.469 -23.609 1 92.69 257 GLY B C 1
ATOM 5163 O O . GLY B 1 257 ? -0.925 -16.078 -22.609 1 92.69 257 GLY B O 1
ATOM 5164 N N . GLU B 1 258 ? -2.801 -16.438 -23.812 1 95.62 258 GLU B N 1
ATOM 5165 C CA . GLU B 1 258 ? -3.697 -15.82 -22.844 1 95.62 258 GLU B CA 1
ATOM 5166 C C . GLU B 1 258 ? -4.109 -16.812 -21.766 1 95.62 258 GLU B C 1
ATOM 5168 O O . GLU B 1 258 ? -4.172 -16.469 -20.578 1 95.62 258 GLU B O 1
ATOM 5173 N N . THR B 1 259 ? -4.375 -18.047 -22.25 1 97.38 259 THR B N 1
ATOM 5174 C CA . THR B 1 259 ? -4.844 -19.078 -21.328 1 97.38 259 THR B CA 1
ATOM 5175 C C . THR B 1 259 ? -4.051 -20.359 -21.5 1 97.38 259 THR B C 1
ATOM 5177 O O . THR B 1 259 ? -3.752 -20.766 -22.641 1 97.38 259 THR B O 1
ATOM 5180 N N . TYR B 1 260 ? -3.648 -20.984 -20.391 1 97.81 260 TYR B N 1
ATOM 5181 C CA . TYR B 1 260 ? -3.049 -22.312 -20.359 1 97.81 260 TYR B CA 1
ATOM 5182 C C . TYR B 1 260 ? -3.908 -23.281 -19.562 1 97.81 260 TYR B C 1
ATOM 5184 O O . TYR B 1 260 ? -4.113 -23.094 -18.359 1 97.81 260 TYR B O 1
ATOM 5192 N N . GLU B 1 261 ? -4.379 -24.297 -20.266 1 97.62 261 GLU B N 1
ATOM 5193 C CA . GLU B 1 261 ? -5.207 -25.297 -19.594 1 97.62 261 GLU B CA 1
ATOM 5194 C C . GLU B 1 261 ? -4.348 -26.391 -18.969 1 97.62 261 GLU B C 1
ATOM 5196 O O . GLU B 1 261 ? -3.594 -27.078 -19.656 1 97.62 261 GLU B O 1
ATOM 5201 N N . LEU B 1 262 ? -4.441 -26.453 -17.656 1 97.75 262 LEU B N 1
ATOM 5202 C CA . LEU B 1 262 ? -3.805 -27.578 -16.984 1 97.75 262 LEU B CA 1
ATOM 5203 C C . LEU B 1 262 ? -4.707 -28.812 -17.016 1 97.75 262 LEU B C 1
ATOM 5205 O O . LEU B 1 262 ? -5.062 -29.312 -18.094 1 97.75 262 LEU B O 1
ATOM 5209 N N . TRP B 1 263 ? -5.02 -29.391 -15.859 1 97.5 263 TRP B N 1
ATOM 5210 C CA . TRP B 1 263 ? -5.922 -30.547 -15.781 1 97.5 263 TRP B CA 1
ATOM 5211 C C . TRP B 1 263 ? -6.984 -30.328 -14.711 1 97.5 263 TRP B C 1
ATOM 5213 O O . TRP B 1 263 ? -6.863 -29.422 -13.875 1 97.5 263 TRP B O 1
ATOM 5223 N N . ASP B 1 264 ? -8.156 -31.047 -14.789 1 96.44 264 ASP B N 1
ATOM 5224 C CA . ASP B 1 264 ? -9.211 -31.109 -13.781 1 96.44 264 ASP B CA 1
ATOM 5225 C C . ASP B 1 264 ? -9.805 -29.719 -13.523 1 96.44 264 ASP B C 1
ATOM 5227 O O . ASP B 1 264 ? -9.953 -29.312 -12.375 1 96.44 264 ASP B O 1
ATOM 5231 N N . ASP B 1 265 ? -10.016 -28.906 -14.586 1 95.69 265 ASP B N 1
ATOM 5232 C CA . ASP B 1 265 ? -10.727 -27.625 -14.547 1 95.69 265 ASP B CA 1
ATOM 5233 C C . ASP B 1 265 ? -9.875 -26.547 -13.898 1 95.69 265 ASP B C 1
ATOM 5235 O O . ASP B 1 265 ? -10.406 -25.625 -13.25 1 95.69 265 ASP B O 1
ATOM 5239 N N . ILE B 1 266 ? -8.555 -26.75 -13.93 1 97.75 266 ILE B N 1
ATOM 5240 C CA . ILE B 1 266 ? -7.613 -25.719 -13.492 1 97.75 266 ILE B CA 1
ATOM 5241 C C . ILE B 1 266 ? -6.984 -25.047 -14.703 1 97.75 266 ILE B C 1
ATOM 5243 O O . ILE B 1 266 ? -6.484 -25.703 -15.609 1 97.75 266 ILE B O 1
ATOM 5247 N N . SER B 1 267 ? -7.09 -23.766 -14.719 1 98.25 267 SER B N 1
ATOM 5248 C CA . SER B 1 267 ? -6.496 -23.016 -15.82 1 98.25 267 SER B CA 1
ATOM 5249 C C . SER B 1 267 ? -5.738 -21.797 -15.312 1 98.25 267 SER B C 1
ATOM 5251 O O . SER B 1 267 ? -5.988 -21.312 -14.203 1 98.25 267 SER B O 1
ATOM 5253 N N . VAL B 1 268 ? -4.801 -21.375 -16.094 1 98.75 268 VAL B N 1
ATOM 5254 C CA . VAL B 1 268 ? -3.984 -20.203 -15.812 1 98.75 268 VAL B CA 1
ATOM 5255 C C . VAL B 1 268 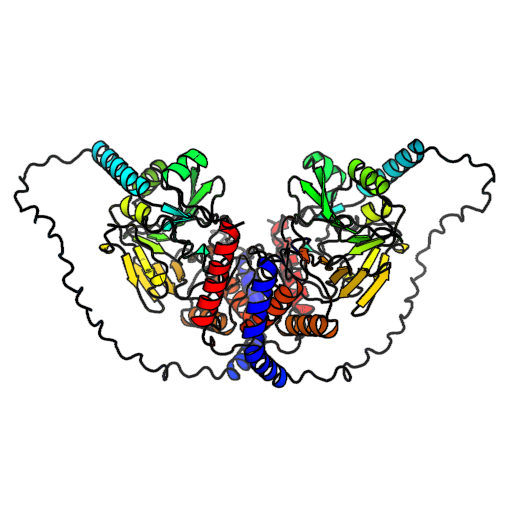? -4.227 -19.125 -16.875 1 98.75 268 VAL B C 1
ATOM 5257 O O . VAL B 1 268 ? -4.238 -19.438 -18.078 1 98.75 268 VAL B O 1
ATOM 5260 N N . ILE B 1 269 ? -4.461 -17.906 -16.469 1 98.56 269 ILE B N 1
ATOM 5261 C CA . ILE B 1 269 ? -4.766 -16.797 -17.375 1 98.56 269 ILE B CA 1
ATOM 5262 C C . ILE B 1 269 ? -3.715 -15.703 -17.219 1 98.56 269 ILE B C 1
ATOM 5264 O O . ILE B 1 269 ? -3.453 -15.234 -16.109 1 98.56 269 ILE B O 1
ATOM 5268 N N . ASN B 1 270 ? -3.098 -15.359 -18.328 1 98.31 270 ASN B N 1
ATOM 5269 C CA . ASN B 1 270 ? -2.201 -14.211 -18.344 1 98.31 270 ASN B CA 1
ATOM 5270 C C . ASN B 1 270 ? -2.973 -12.898 -18.5 1 98.31 270 ASN B C 1
ATOM 5272 O O . ASN B 1 270 ? -3.463 -12.586 -19.594 1 98.31 270 ASN B O 1
ATOM 5276 N N . LEU B 1 271 ? -3.02 -12.18 -17.438 1 97.06 271 LEU B N 1
ATOM 5277 C CA . LEU B 1 271 ? -3.709 -10.891 -17.469 1 97.06 271 LEU B CA 1
ATOM 5278 C C . LEU B 1 271 ? -2.723 -9.75 -17.672 1 97.06 271 LEU B C 1
ATOM 5280 O O . LEU B 1 271 ? -3.105 -8.68 -18.156 1 97.06 271 LEU B O 1
ATOM 5284 N N . GLY B 1 272 ? -1.468 -9.992 -17.312 1 94.38 272 GLY B N 1
ATOM 5285 C CA . GLY B 1 272 ? -0.518 -8.891 -17.266 1 94.38 272 GLY B CA 1
ATOM 5286 C C . GLY B 1 272 ? -0.723 -7.969 -16.078 1 94.38 272 GLY B C 1
ATOM 5287 O O . GLY B 1 272 ? -1.152 -8.406 -15.016 1 94.38 272 GLY B O 1
ATOM 5288 N N . GLY B 1 273 ? -0.3 -6.648 -16.266 1 89.44 273 GLY B N 1
ATOM 5289 C CA . GLY B 1 273 ? -0.476 -5.648 -15.227 1 89.44 273 GLY B CA 1
ATOM 5290 C C . GLY B 1 273 ? 0.787 -5.395 -14.422 1 89.44 273 GLY B C 1
ATOM 5291 O O . GLY B 1 273 ? 1.624 -4.578 -14.82 1 89.44 273 GLY B O 1
ATOM 5292 N N . HIS B 1 274 ? 0.887 -6.125 -13.344 1 90.12 274 HIS B N 1
ATOM 5293 C CA . HIS B 1 274 ? 2.053 -5.969 -12.477 1 90.12 274 HIS B CA 1
ATOM 5294 C C . HIS B 1 274 ? 3.336 -6.344 -13.211 1 90.12 274 HIS B C 1
ATOM 5296 O O . HIS B 1 274 ? 4.328 -5.613 -13.156 1 90.12 274 HIS B O 1
ATOM 5302 N N . TYR B 1 275 ? 3.305 -7.402 -13.859 1 92.69 275 TYR B N 1
ATOM 5303 C CA . TYR B 1 275 ? 4.289 -7.875 -14.828 1 92.69 275 TYR B CA 1
ATOM 5304 C C . TYR B 1 275 ? 3.627 -8.227 -16.156 1 92.69 275 TYR B C 1
ATOM 5306 O O . TYR B 1 275 ? 2.422 -8.477 -16.203 1 92.69 275 TYR B O 1
ATOM 5314 N N . ASP B 1 276 ? 4.406 -8.297 -17.172 1 88.94 276 ASP B N 1
ATOM 5315 C CA . ASP B 1 276 ? 3.838 -8.648 -18.484 1 88.94 276 ASP B CA 1
ATOM 5316 C C . ASP B 1 276 ? 3.293 -10.078 -18.469 1 88.94 276 ASP B C 1
ATOM 5318 O O . ASP B 1 276 ? 2.291 -10.359 -19.141 1 88.94 276 ASP B O 1
ATOM 5322 N N . GLY B 1 277 ? 3.949 -10.914 -17.75 1 95.69 277 GLY B N 1
ATOM 5323 C CA . GLY B 1 277 ? 3.525 -12.297 -17.688 1 95.69 277 GLY B CA 1
ATOM 5324 C C . GLY B 1 277 ? 2.68 -12.602 -16.453 1 95.69 277 GLY B C 1
ATOM 5325 O O . GLY B 1 277 ? 2.453 -13.766 -16.125 1 95.69 277 GLY B O 1
ATOM 5326 N N . SER B 1 278 ? 2.205 -11.562 -15.789 1 97.5 278 SER B N 1
ATOM 5327 C CA . SER B 1 278 ? 1.431 -11.773 -14.57 1 97.5 278 SER B CA 1
ATOM 5328 C C . SER B 1 278 ? 0.159 -12.562 -14.844 1 97.5 278 SER B C 1
ATOM 5330 O O . SER B 1 278 ? -0.572 -12.266 -15.789 1 97.5 278 SER B O 1
ATOM 5332 N N . CYS B 1 279 ? -0.096 -13.578 -13.953 1 98.56 279 CYS B N 1
ATOM 5333 C CA . CYS B 1 279 ? -1.188 -14.508 -14.203 1 98.56 279 CYS B CA 1
ATOM 5334 C C . CYS B 1 279 ? -2.088 -14.633 -12.977 1 98.56 279 CYS B C 1
ATOM 5336 O O . CYS B 1 279 ? -1.692 -14.266 -11.875 1 98.56 279 CYS B O 1
ATOM 5338 N N . ILE B 1 280 ? -3.307 -15.133 -13.234 1 98.81 280 ILE B N 1
ATOM 5339 C CA . ILE B 1 280 ? -4.188 -15.688 -12.211 1 98.81 280 ILE B CA 1
ATOM 5340 C C . ILE B 1 280 ? -4.477 -17.156 -12.508 1 98.81 280 ILE B C 1
ATOM 5342 O O . ILE B 1 280 ? -4.297 -17.609 -13.641 1 98.81 280 ILE B O 1
ATOM 5346 N N . LEU B 1 281 ? -4.82 -17.891 -11.469 1 98.81 281 LEU B N 1
ATOM 5347 C CA . LEU B 1 281 ? -5.258 -19.281 -11.633 1 98.81 281 LEU B CA 1
ATOM 5348 C C . LEU B 1 281 ? -6.742 -19.422 -11.32 1 98.81 281 LEU B C 1
ATOM 5350 O O . LEU B 1 281 ? -7.227 -18.875 -10.328 1 98.81 281 LEU B O 1
ATOM 5354 N N . HIS B 1 282 ? -7.477 -20.094 -12.188 1 98.5 282 HIS B N 1
ATOM 5355 C CA . HIS B 1 282 ? -8.906 -20.328 -12.031 1 98.5 282 HIS B CA 1
ATOM 5356 C C . HIS B 1 282 ? -9.203 -21.812 -11.828 1 98.5 282 HIS B C 1
ATOM 5358 O O . HIS B 1 282 ? -8.695 -22.656 -12.57 1 98.5 282 HIS B O 1
ATOM 5364 N N . ARG B 1 283 ? -9.898 -22.078 -10.82 1 97.38 283 ARG B N 1
ATOM 5365 C CA . ARG B 1 283 ? -10.43 -23.422 -10.594 1 97.38 283 ARG B CA 1
ATOM 5366 C C . ARG B 1 283 ? -11.953 -23.422 -10.625 1 97.38 283 ARG B C 1
ATOM 5368 O O . ARG B 1 283 ? -12.594 -22.734 -9.836 1 97.38 283 ARG B O 1
ATOM 5375 N N . LYS B 1 284 ? -12.453 -24.203 -11.5 1 93.5 284 LYS B N 1
ATOM 5376 C CA . LYS B 1 284 ? -13.906 -24.375 -11.57 1 93.5 284 LYS B CA 1
ATOM 5377 C C . LYS B 1 284 ? -14.398 -25.359 -10.516 1 93.5 284 LYS B C 1
ATOM 5379 O O . LYS B 1 284 ? -13.617 -26.156 -9.992 1 93.5 284 LYS B O 1
ATOM 5384 N N . GLY B 1 285 ? -15.727 -25.234 -10.195 1 84.19 285 GLY B N 1
ATOM 5385 C CA . GLY B 1 285 ? -16.359 -26.156 -9.273 1 84.19 285 GLY B CA 1
ATOM 5386 C C . GLY B 1 285 ? -16.484 -25.625 -7.863 1 84.19 285 GLY B C 1
ATOM 5387 O O . GLY B 1 285 ? -15.789 -24.672 -7.496 1 84.19 285 GLY B O 1
ATOM 5388 N N . TYR B 1 286 ? -17.344 -26.125 -7.148 1 77.56 286 TYR B N 1
ATOM 5389 C CA . TYR B 1 286 ? -17.578 -25.734 -5.766 1 77.56 286 TYR B CA 1
ATOM 5390 C C . TYR B 1 286 ? -17.656 -24.219 -5.633 1 77.56 286 TYR B C 1
ATOM 5392 O O . TYR B 1 286 ? -16.984 -23.625 -4.789 1 77.56 286 TYR B O 1
ATOM 5400 N N . GLY B 1 287 ? -18.375 -23.562 -6.57 1 86.38 287 GLY B N 1
ATOM 5401 C CA . GLY B 1 287 ? -18.5 -22.109 -6.574 1 86.38 287 GLY B CA 1
ATOM 5402 C C . GLY B 1 287 ? -17.344 -21.406 -7.266 1 86.38 287 GLY B C 1
ATOM 5403 O O . GLY B 1 287 ? -17.453 -20.234 -7.633 1 86.38 287 GLY B O 1
ATOM 5404 N N . GLY B 1 288 ? -16.234 -22.203 -7.457 1 94.12 288 GLY B N 1
ATOM 5405 C CA . GLY B 1 288 ? -15.094 -21.688 -8.195 1 94.12 288 GLY B CA 1
ATOM 5406 C C . GLY B 1 288 ? -14.289 -20.656 -7.414 1 94.12 288 GLY B C 1
ATOM 5407 O O . GLY B 1 288 ? -14.828 -19.984 -6.531 1 94.12 288 GLY B O 1
ATOM 5408 N N . PHE B 1 289 ? -12.977 -20.578 -7.664 1 97.31 289 PHE B N 1
ATOM 5409 C CA . PHE B 1 289 ? -12.148 -19.547 -7.07 1 97.31 289 PHE B CA 1
ATOM 5410 C C . PHE B 1 289 ? -11.008 -19.156 -8.008 1 97.31 289 PHE B C 1
ATOM 5412 O O . PHE B 1 289 ? -10.719 -19.875 -8.969 1 97.31 289 PHE B O 1
ATOM 5419 N N . ILE B 1 290 ? -10.484 -17.969 -7.734 1 98.25 290 ILE B N 1
ATOM 5420 C CA . ILE B 1 290 ? -9.266 -17.531 -8.406 1 98.25 290 ILE B CA 1
ATOM 5421 C C . ILE B 1 290 ? -8.172 -17.281 -7.379 1 98.25 290 ILE B C 1
ATOM 5423 O O . ILE B 1 290 ? -8.445 -16.797 -6.273 1 98.25 290 ILE B O 1
ATOM 5427 N N . LEU B 1 291 ? -7.004 -17.719 -7.73 1 98.69 291 LEU B N 1
ATOM 5428 C CA . LEU B 1 291 ? -5.785 -17.281 -7.059 1 98.69 291 LEU B CA 1
ATOM 5429 C C . LEU B 1 291 ? -5.133 -16.141 -7.816 1 98.69 291 LEU B C 1
ATOM 5431 O O . LEU B 1 291 ? -4.621 -16.312 -8.922 1 98.69 291 LEU B O 1
ATOM 5435 N N . SER B 1 292 ? -5.184 -14.945 -7.184 1 98.62 292 SER B N 1
ATOM 5436 C CA . SER B 1 292 ? -4.906 -13.742 -7.969 1 98.62 292 SER B CA 1
ATOM 5437 C C . SER B 1 292 ? -3.508 -13.211 -7.684 1 98.62 292 SER B C 1
ATOM 5439 O O . SER B 1 292 ? -3.006 -12.352 -8.414 1 98.62 292 SER B O 1
ATOM 5441 N N . SER B 1 293 ? -2.824 -13.766 -6.617 1 97.88 293 SER B N 1
ATOM 5442 C CA . SER B 1 293 ? -1.568 -13.164 -6.18 1 97.88 293 SER B CA 1
ATOM 5443 C C . SER B 1 293 ? -1.667 -11.648 -6.141 1 97.88 293 SER B C 1
ATOM 5445 O O . SER B 1 293 ? -2.576 -11.094 -5.52 1 97.88 293 SER B O 1
ATOM 5447 N N . ASN B 1 294 ? -0.697 -10.938 -6.754 1 96.5 294 ASN B N 1
ATOM 5448 C CA . ASN B 1 294 ? -0.8 -9.484 -6.812 1 96.5 294 ASN B CA 1
ATOM 5449 C C . ASN B 1 294 ? -1.077 -9.008 -8.234 1 96.5 294 ASN B C 1
ATOM 5451 O O . ASN B 1 294 ? -0.904 -7.824 -8.539 1 96.5 294 ASN B O 1
ATOM 5455 N N . THR B 1 295 ? -1.457 -9.93 -9.125 1 97.94 295 THR B N 1
ATOM 5456 C CA . THR B 1 295 ? -1.979 -9.562 -10.438 1 97.94 295 THR B CA 1
ATOM 5457 C C . THR B 1 295 ? -3.277 -8.766 -10.297 1 97.94 295 THR B C 1
ATOM 5459 O O . THR B 1 295 ? -3.465 -7.754 -10.977 1 97.94 295 THR B O 1
ATOM 5462 N N . LEU B 1 296 ? -4.168 -9.242 -9.5 1 98 296 LEU B N 1
ATOM 5463 C CA . LEU B 1 296 ? -5.32 -8.547 -8.945 1 98 296 LEU B CA 1
ATOM 5464 C C . LEU B 1 296 ? -5.215 -8.445 -7.426 1 98 296 LEU B C 1
ATOM 5466 O O . LEU B 1 296 ? -5.609 -9.375 -6.711 1 98 296 LEU B O 1
ATOM 5470 N N . LYS B 1 297 ? -4.711 -7.332 -6.977 1 97.56 297 LYS B N 1
ATOM 5471 C CA . LYS B 1 297 ? -4.457 -7.168 -5.551 1 97.56 297 LYS B CA 1
ATOM 5472 C C . LYS B 1 297 ? -5.754 -6.918 -4.785 1 97.56 297 LYS B C 1
ATOM 5474 O O . LYS B 1 297 ? -6.469 -5.957 -5.07 1 97.56 297 LYS B O 1
ATOM 5479 N N . VAL B 1 298 ? -6.02 -7.789 -3.822 1 97 298 VAL B N 1
ATOM 5480 C CA . VAL B 1 298 ? -7.203 -7.625 -2.986 1 97 298 VAL B CA 1
ATOM 5481 C C . VAL B 1 298 ? -7.012 -6.438 -2.045 1 97 298 VAL B C 1
ATOM 5483 O O . VAL B 1 298 ? -5.98 -6.332 -1.375 1 97 298 VAL B O 1
ATOM 5486 N N . GLY B 1 299 ? -7.969 -5.547 -2.084 1 94.19 299 GLY B N 1
ATOM 5487 C CA . GLY B 1 299 ? -7.914 -4.398 -1.195 1 94.19 299 GLY B CA 1
ATOM 5488 C C . GLY B 1 299 ? -8.086 -4.766 0.267 1 94.19 299 GLY B C 1
ATOM 5489 O O . GLY B 1 299 ? -8.578 -5.848 0.587 1 94.19 299 GLY B O 1
ATOM 5490 N N . ALA B 1 300 ? -7.684 -3.865 1.108 1 91.44 300 ALA B N 1
ATOM 5491 C CA . ALA B 1 300 ? -7.789 -4.098 2.547 1 91.44 300 ALA B CA 1
ATOM 5492 C C . ALA B 1 300 ? -9.25 -4.23 2.977 1 91.44 300 ALA B C 1
ATOM 5494 O O . ALA B 1 300 ? -9.539 -4.812 4.023 1 91.44 300 ALA B O 1
ATOM 5495 N N . ASP B 1 301 ? -10.164 -3.697 2.199 1 83.31 301 ASP B N 1
ATOM 5496 C CA . ASP B 1 301 ? -11.586 -3.787 2.504 1 83.31 301 ASP B CA 1
ATOM 5497 C C . ASP B 1 301 ? -12.125 -5.191 2.221 1 83.31 301 ASP B C 1
ATOM 5499 O O . ASP B 1 301 ? -13.227 -5.535 2.643 1 83.31 301 ASP B O 1
ATOM 5503 N N . ARG B 1 302 ? -11.367 -6.008 1.467 1 89.88 302 ARG B N 1
ATOM 5504 C CA . ARG B 1 302 ? -11.719 -7.367 1.062 1 89.88 302 ARG B CA 1
ATOM 5505 C C . ARG B 1 302 ? -12.953 -7.371 0.17 1 89.88 302 ARG B C 1
ATOM 5507 O O . ARG B 1 302 ? -13.672 -8.367 0.1 1 89.88 302 ARG B O 1
ATOM 5514 N N . MET B 1 303 ? -13.148 -6.191 -0.465 1 86.5 303 MET B N 1
ATOM 5515 C CA . MET B 1 303 ? -14.305 -6.047 -1.345 1 86.5 303 MET B CA 1
ATOM 5516 C C . MET B 1 303 ? -13.922 -5.332 -2.637 1 86.5 303 MET B C 1
ATOM 5518 O O . MET B 1 303 ? -14.781 -4.773 -3.32 1 86.5 303 MET B O 1
ATOM 5522 N N . SER B 1 304 ? -12.68 -5.277 -2.83 1 90.62 304 SER B N 1
ATOM 5523 C CA . SER B 1 304 ? -12.172 -4.672 -4.055 1 90.62 304 SER B CA 1
ATOM 5524 C C . SER B 1 304 ? -10.852 -5.316 -4.484 1 90.62 304 SER B C 1
ATOM 5526 O O . SER B 1 304 ? -10.227 -6.031 -3.705 1 90.62 304 SER B O 1
ATOM 5528 N N . VAL B 1 305 ? -10.586 -5.125 -5.766 1 96.44 305 VAL B N 1
ATOM 5529 C CA . VAL B 1 305 ? -9.25 -5.434 -6.262 1 96.44 305 VAL B CA 1
ATOM 5530 C C . VAL B 1 305 ? -8.68 -4.227 -7.004 1 96.44 305 VAL B C 1
ATOM 5532 O O . VAL B 1 305 ? -9.43 -3.334 -7.414 1 96.44 305 VAL B O 1
ATOM 5535 N N . SER B 1 306 ? -7.418 -4.203 -7.074 1 95.19 306 SER B N 1
ATOM 5536 C CA . SER B 1 306 ? -6.738 -3.152 -7.824 1 95.19 306 SER B CA 1
ATOM 5537 C C . SER B 1 306 ? -5.523 -3.699 -8.57 1 95.19 306 SER B C 1
ATOM 5539 O O . SER B 1 306 ? -5.176 -4.875 -8.422 1 95.19 306 SER B O 1
ATOM 5541 N N . VAL B 1 307 ? -4.992 -2.906 -9.469 1 94.12 307 VAL B N 1
ATOM 5542 C CA . VAL B 1 307 ? -3.834 -3.248 -10.281 1 94.12 307 VAL B CA 1
ATOM 5543 C C . VAL B 1 307 ? -2.814 -2.113 -10.234 1 94.12 307 VAL B C 1
ATOM 5545 O O . VAL B 1 307 ? -3.158 -0.952 -10.469 1 94.12 307 VAL B O 1
ATOM 5548 N N . MET B 1 308 ? -1.616 -2.49 -9.875 1 92.94 308 MET B N 1
ATOM 5549 C CA . MET B 1 308 ? -0.54 -1.506 -9.836 1 92.94 308 MET B CA 1
ATOM 5550 C C . MET B 1 308 ? 0.653 -1.965 -10.664 1 92.94 308 MET B C 1
ATOM 5552 O O . MET B 1 308 ? 0.881 -3.166 -10.82 1 92.94 308 MET B O 1
ATOM 5556 N N . LYS B 1 309 ? 1.305 -0.911 -11.188 1 88.75 309 LYS B N 1
ATOM 5557 C CA . LYS B 1 309 ? 2.635 -1.192 -11.719 1 88.75 309 LYS B CA 1
ATOM 5558 C C . LYS B 1 309 ? 3.637 -1.43 -10.594 1 88.75 309 LYS B C 1
ATOM 5560 O O . LYS B 1 309 ? 4.5 -2.305 -10.703 1 88.75 309 LYS B O 1
ATOM 5565 N N . SER B 1 310 ? 3.523 -0.654 -9.578 1 90.5 310 SER B N 1
ATOM 5566 C CA . SER B 1 310 ? 4.328 -0.799 -8.367 1 90.5 310 SER B CA 1
ATOM 5567 C C . SER B 1 310 ? 3.477 -0.632 -7.113 1 90.5 310 SER B C 1
ATOM 5569 O O . SER B 1 310 ? 2.996 0.466 -6.824 1 90.5 310 SER B O 1
ATOM 5571 N N . TYR B 1 311 ? 3.373 -1.638 -6.402 1 92.75 311 TYR B N 1
ATOM 5572 C CA . TYR B 1 311 ? 2.592 -1.571 -5.172 1 92.75 311 TYR B CA 1
ATOM 5573 C C . TYR B 1 311 ? 3.355 -0.833 -4.082 1 92.75 311 TYR B C 1
ATOM 5575 O O . TYR B 1 311 ? 2.777 -0.034 -3.342 1 92.75 311 TYR B O 1
ATOM 5583 N N . ARG B 1 312 ? 4.641 -0.939 -3.977 1 91.25 312 ARG B N 1
ATOM 5584 C CA . ARG B 1 312 ? 5.438 -0.385 -2.891 1 91.25 312 ARG B CA 1
ATOM 5585 C C . ARG B 1 312 ? 5.637 1.116 -3.066 1 91.25 312 ARG B C 1
ATOM 5587 O O . ARG B 1 312 ? 5.867 1.836 -2.092 1 91.25 312 ARG B O 1
ATOM 5594 N N . ASN B 1 313 ? 5.527 1.552 -4.309 1 91.12 313 ASN B N 1
ATOM 5595 C CA . ASN B 1 313 ? 5.68 2.975 -4.594 1 91.12 313 ASN B CA 1
ATOM 5596 C C . ASN B 1 313 ? 4.355 3.609 -5.008 1 91.12 313 ASN B C 1
ATOM 5598 O O . ASN B 1 313 ? 4.312 4.785 -5.371 1 91.12 313 ASN B O 1
ATOM 5602 N N . PHE B 1 314 ? 3.307 2.816 -5.023 1 92.31 314 PHE B N 1
ATOM 5603 C CA . PHE B 1 314 ? 1.953 3.266 -5.328 1 92.31 314 PHE B CA 1
ATOM 5604 C C . PHE B 1 314 ? 1.88 3.846 -6.738 1 92.31 314 PHE B C 1
ATOM 5606 O O . PHE B 1 314 ? 1.257 4.887 -6.953 1 92.31 314 PHE B O 1
ATOM 5613 N N . ILE B 1 315 ? 2.57 3.186 -7.637 1 87.75 315 ILE B N 1
ATOM 5614 C CA . ILE B 1 315 ? 2.482 3.58 -9.039 1 87.75 315 ILE B CA 1
ATOM 5615 C C . ILE B 1 315 ? 1.354 2.811 -9.719 1 87.75 315 ILE B C 1
ATOM 5617 O O . ILE B 1 315 ? 1.398 1.581 -9.805 1 87.75 315 ILE B O 1
ATOM 5621 N N . PRO B 1 316 ? 0.332 3.51 -10.227 1 87.06 316 PRO B N 1
ATOM 5622 C CA . PRO B 1 316 ? -0.812 2.82 -10.828 1 87.06 316 PRO B CA 1
ATOM 5623 C C . PRO B 1 316 ? -0.468 2.156 -12.164 1 87.06 316 PRO B C 1
ATOM 5625 O O . PRO B 1 316 ? 0.449 2.6 -12.859 1 87.06 316 PRO B O 1
ATOM 5628 N N . ALA B 1 317 ? -1.172 1.087 -12.406 1 86.62 317 ALA B N 1
ATOM 5629 C CA . ALA B 1 317 ? -1.093 0.508 -13.742 1 86.62 317 ALA B CA 1
ATOM 5630 C C . ALA B 1 317 ? -1.722 1.436 -14.781 1 86.62 317 ALA B C 1
ATOM 5632 O O . ALA B 1 317 ? -2.666 2.166 -14.477 1 86.62 317 ALA B O 1
ATOM 5633 N N . ASN B 1 318 ? -1.208 1.34 -15.969 1 75.81 318 ASN B N 1
ATOM 5634 C CA . ASN B 1 318 ? -1.783 2.094 -17.078 1 75.81 318 ASN B CA 1
ATOM 5635 C C . ASN B 1 318 ? -3.215 1.655 -17.375 1 75.81 318 ASN B C 1
ATOM 5637 O O . ASN B 1 318 ? -3.525 0.464 -17.328 1 75.81 318 ASN B O 1
ATOM 5641 N N . PRO B 1 319 ? -4.094 2.66 -17.641 1 74.12 319 PRO B N 1
ATOM 5642 C CA . PRO B 1 319 ? -5.488 2.307 -17.906 1 74.12 319 PRO B CA 1
ATOM 5643 C C . PRO B 1 319 ? -5.637 1.336 -19.078 1 74.12 319 PRO B C 1
ATOM 5645 O O . PRO B 1 319 ? -6.555 0.513 -19.094 1 74.12 319 PRO B O 1
ATOM 5648 N N . GLY B 1 320 ? -4.785 1.438 -20.062 1 73.81 320 GLY B N 1
ATOM 5649 C CA . GLY B 1 320 ? -4.816 0.483 -21.156 1 73.81 320 GLY B CA 1
ATOM 5650 C C . GLY B 1 320 ? -4.617 -0.951 -20.703 1 73.81 320 GLY B C 1
ATOM 5651 O O . GLY B 1 320 ? -5.301 -1.858 -21.188 1 73.81 320 GLY B O 1
ATOM 5652 N N . THR B 1 321 ? -3.67 -1.089 -19.781 1 83.12 321 THR B N 1
ATOM 5653 C CA . THR B 1 321 ? -3.42 -2.404 -19.203 1 83.12 321 THR B CA 1
ATOM 5654 C C . THR B 1 321 ? -4.648 -2.908 -18.453 1 83.12 321 THR B C 1
ATOM 5656 O O . THR B 1 321 ? -5.027 -4.074 -18.594 1 83.12 321 THR B O 1
ATOM 5659 N N . VAL B 1 322 ? -5.285 -2.051 -17.734 1 85.44 322 VAL B N 1
ATOM 5660 C CA . VAL B 1 322 ? -6.461 -2.42 -16.953 1 85.44 322 VAL B CA 1
ATOM 5661 C C . VAL B 1 322 ? -7.621 -2.744 -17.891 1 85.44 322 VAL B C 1
ATOM 5663 O O . VAL B 1 322 ? -8.391 -3.674 -17.641 1 85.44 322 VAL B O 1
ATOM 5666 N N . LEU B 1 323 ? -7.715 -1.986 -18.938 1 82.25 323 LEU B N 1
ATOM 5667 C CA . LEU B 1 323 ? -8.75 -2.26 -19.922 1 82.25 323 LEU B CA 1
ATOM 5668 C C . LEU B 1 323 ? -8.562 -3.641 -20.547 1 82.25 323 LEU B C 1
ATOM 5670 O O . LEU B 1 323 ? -9.523 -4.391 -20.703 1 82.25 323 LEU B O 1
ATOM 5674 N N . ARG B 1 324 ? -7.387 -3.969 -20.859 1 82.56 324 ARG B N 1
ATOM 5675 C CA . ARG B 1 324 ? -7.09 -5.289 -21.422 1 82.56 324 ARG B CA 1
ATOM 5676 C C . ARG B 1 324 ? -7.477 -6.391 -20.438 1 82.56 324 ARG B C 1
ATOM 5678 O O . ARG B 1 324 ? -8.078 -7.395 -20.828 1 82.56 324 ARG B O 1
ATOM 5685 N N . MET B 1 325 ? -7.102 -6.219 -19.234 1 91.44 325 MET B N 1
ATOM 5686 C CA . MET B 1 325 ? -7.457 -7.184 -18.203 1 91.44 325 MET B CA 1
ATOM 5687 C C . MET B 1 325 ? -8.969 -7.355 -18.109 1 91.44 325 MET B C 1
ATOM 5689 O O . MET B 1 325 ? -9.469 -8.484 -18.047 1 91.44 325 MET B O 1
ATOM 5693 N N . PHE B 1 326 ? -9.664 -6.203 -18.109 1 86.75 326 PHE B N 1
ATOM 5694 C CA . PHE B 1 326 ? -11.125 -6.211 -18.047 1 86.75 326 PHE B CA 1
ATOM 5695 C C . PHE B 1 326 ? -11.711 -6.988 -19.203 1 86.75 326 PHE B C 1
ATOM 5697 O O . PHE B 1 326 ? -12.594 -7.828 -19.016 1 86.75 326 PHE B O 1
ATOM 5704 N N . GLN B 1 327 ? -11.219 -6.738 -20.359 1 83.5 327 GLN B N 1
ATOM 5705 C CA . GLN B 1 327 ? -11.727 -7.367 -21.578 1 83.5 327 GLN B CA 1
ATOM 5706 C C . GLN B 1 327 ? -11.477 -8.875 -21.562 1 83.5 327 GLN B C 1
ATOM 5708 O O . GLN B 1 327 ? -12.336 -9.648 -21.984 1 83.5 327 GLN B O 1
ATOM 5713 N N . ILE B 1 328 ? -10.328 -9.289 -21.109 1 92.69 328 ILE B N 1
ATOM 5714 C CA . ILE B 1 328 ? -10.016 -10.703 -21.016 1 92.69 328 ILE B CA 1
ATOM 5715 C C . ILE B 1 328 ? -10.984 -11.391 -20.047 1 92.69 328 ILE B C 1
ATOM 5717 O O . ILE B 1 328 ? -11.57 -12.422 -20.375 1 92.69 328 ILE B O 1
ATOM 5721 N N . MET B 1 329 ? -11.148 -10.773 -18.891 1 94.19 329 MET B N 1
ATOM 5722 C CA . MET B 1 329 ? -12.016 -11.352 -17.875 1 94.19 329 MET B CA 1
ATOM 5723 C C . MET B 1 329 ? -13.461 -11.414 -18.359 1 94.19 329 MET B C 1
ATOM 5725 O O . MET B 1 329 ? -14.164 -12.391 -18.109 1 94.19 329 MET B O 1
ATOM 5729 N N . GLU B 1 330 ? -13.852 -10.359 -19.016 1 86.56 330 GLU B N 1
ATOM 5730 C CA . GLU B 1 330 ? -15.203 -10.32 -19.547 1 86.56 330 GLU B CA 1
ATOM 5731 C C . GLU B 1 330 ? -15.406 -11.398 -20.609 1 86.56 330 GLU B C 1
ATOM 5733 O O . GLU B 1 330 ? -16.406 -12.117 -20.594 1 86.56 330 GLU B O 1
ATOM 5738 N N . ARG B 1 331 ? -14.484 -11.508 -21.531 1 90 331 ARG B N 1
ATOM 5739 C CA . ARG B 1 331 ? -14.57 -12.469 -22.625 1 90 331 ARG B CA 1
ATOM 5740 C C . ARG B 1 331 ? -14.57 -13.898 -22.094 1 90 331 ARG B C 1
ATOM 5742 O O . ARG B 1 331 ? -15.359 -14.734 -22.562 1 90 331 ARG B O 1
ATOM 5749 N N . LEU B 1 332 ? -13.703 -14.156 -21.125 1 95.38 332 LEU B N 1
ATOM 5750 C CA . LEU B 1 332 ? -13.586 -15.516 -20.609 1 95.38 332 LEU B CA 1
ATOM 5751 C C . LEU B 1 332 ? -14.781 -15.867 -19.734 1 95.38 332 LEU B C 1
ATOM 5753 O O . LEU B 1 332 ? -15.117 -17.047 -19.562 1 95.38 332 LEU B O 1
ATOM 5757 N N . ASP B 1 333 ? -15.422 -14.898 -19.094 1 94.06 333 ASP B N 1
ATOM 5758 C CA . ASP B 1 333 ? -16.609 -15.055 -18.266 1 94.06 333 ASP B CA 1
ATOM 5759 C C . ASP B 1 333 ? -16.453 -16.203 -17.266 1 94.06 333 ASP B C 1
ATOM 5761 O O . ASP B 1 333 ? -17.281 -17.109 -17.203 1 94.06 333 ASP B O 1
ATOM 5765 N N . LEU B 1 334 ? -15.352 -16.188 -16.578 1 95.94 334 LEU B N 1
ATOM 5766 C CA . LEU B 1 334 ? -15.047 -17.234 -15.602 1 95.94 334 LEU B CA 1
ATOM 5767 C C . LEU B 1 334 ? -16.062 -17.219 -14.469 1 95.94 334 LEU B C 1
ATOM 5769 O O . LEU B 1 334 ? -16.562 -16.156 -14.086 1 95.94 334 LEU B O 1
ATOM 5773 N N . ASP B 1 335 ? -16.312 -18.391 -13.977 1 94.12 335 ASP B N 1
ATOM 5774 C CA . ASP B 1 335 ? -17.188 -18.531 -12.812 1 94.12 335 ASP B CA 1
ATOM 5775 C C . ASP B 1 335 ? -16.375 -18.719 -11.531 1 94.12 335 ASP B C 1
ATOM 5777 O O . ASP B 1 335 ? -15.672 -19.719 -11.383 1 94.12 335 ASP B O 1
ATOM 5781 N N . TYR B 1 336 ? -16.516 -17.812 -10.648 1 96.69 336 TYR B N 1
ATOM 5782 C CA . TYR B 1 336 ? -15.82 -17.906 -9.375 1 96.69 336 TYR B CA 1
ATOM 5783 C C . TYR B 1 336 ? -16.5 -17.031 -8.32 1 96.69 336 TYR B C 1
ATOM 5785 O O . TYR B 1 336 ? -16.938 -15.922 -8.617 1 96.69 336 TYR B O 1
ATOM 5793 N N . GLU B 1 337 ? -16.531 -17.516 -7.098 1 93.81 337 GLU B N 1
ATOM 5794 C CA . GLU B 1 337 ? -17.125 -16.812 -5.973 1 93.81 337 GLU B CA 1
ATOM 5795 C C . GLU B 1 337 ? -16.062 -16.266 -5.027 1 93.81 337 GLU B C 1
ATOM 5797 O O . GLU B 1 337 ? -16.328 -15.336 -4.262 1 93.81 337 GLU B O 1
ATOM 5802 N N . ARG B 1 338 ? -14.914 -16.844 -5.102 1 97.06 338 ARG B N 1
ATOM 5803 C CA . ARG B 1 338 ? -13.875 -16.453 -4.152 1 97.06 338 ARG B CA 1
ATOM 5804 C C . ARG B 1 338 ? -12.602 -16.031 -4.871 1 97.06 338 ARG B C 1
ATOM 5806 O O . ARG B 1 338 ? -12.312 -16.516 -5.969 1 97.06 338 ARG B O 1
ATOM 5813 N N . VAL B 1 339 ? -11.922 -15.062 -4.312 1 98.25 339 VAL B N 1
ATOM 5814 C CA . VAL B 1 339 ? -10.617 -14.586 -4.766 1 98.25 339 VAL B CA 1
ATOM 5815 C C . VAL B 1 339 ? -9.617 -14.656 -3.619 1 98.25 339 VAL B C 1
ATOM 5817 O O . VAL B 1 339 ? -9.875 -14.148 -2.523 1 98.25 339 VAL B O 1
ATOM 5820 N N . TYR B 1 340 ? -8.508 -15.359 -3.861 1 98.19 340 TYR B N 1
ATOM 5821 C CA . TYR B 1 340 ? -7.441 -15.438 -2.873 1 98.19 340 TYR B CA 1
ATOM 5822 C C . TYR B 1 340 ? -6.188 -14.727 -3.373 1 98.19 340 TYR B C 1
ATOM 5824 O O . TYR B 1 340 ? -5.613 -15.117 -4.395 1 98.19 340 TYR B O 1
ATOM 5832 N N . GLY B 1 341 ? -5.777 -13.688 -2.598 1 98 341 GLY B N 1
ATOM 5833 C CA . GLY B 1 341 ? -4.645 -12.875 -2.998 1 98 341 GLY B CA 1
ATOM 5834 C C . GLY B 1 341 ? -3.32 -13.383 -2.463 1 98 341 GLY B C 1
ATOM 5835 O O . GLY B 1 341 ? -3.23 -14.523 -1.997 1 98 341 GLY B O 1
ATOM 5836 N N . SER B 1 342 ? -2.277 -12.562 -2.619 1 95.69 342 SER B N 1
ATOM 5837 C CA . SER B 1 342 ? -0.899 -12.992 -2.393 1 95.69 342 SER B CA 1
ATOM 5838 C C . SER B 1 342 ? -0.565 -13.016 -0.905 1 95.69 342 SER B C 1
ATOM 5840 O O . SER B 1 342 ? 0.283 -13.797 -0.466 1 95.69 342 SER B O 1
ATOM 5842 N N . LEU B 1 343 ? -1.2 -12.133 -0.099 1 96.25 343 LEU B N 1
ATOM 5843 C CA . LEU B 1 343 ? -0.846 -12.047 1.313 1 96.25 343 LEU B CA 1
ATOM 5844 C C . LEU B 1 343 ? -1.878 -12.766 2.178 1 96.25 343 LEU B C 1
ATOM 5846 O O . LEU B 1 343 ? -3.055 -12.836 1.814 1 96.25 343 LEU B O 1
ATOM 5850 N N . PRO B 1 344 ? -1.39 -13.281 3.285 1 94.44 344 PRO B N 1
ATOM 5851 C CA . PRO B 1 344 ? -2.346 -13.938 4.184 1 94.44 344 PRO B CA 1
ATOM 5852 C C . PRO B 1 344 ? -3.514 -13.031 4.562 1 94.44 344 PRO B C 1
ATOM 5854 O O . PRO B 1 344 ? -3.307 -11.883 4.957 1 94.44 344 PRO B O 1
ATOM 5857 N N . GLY B 1 345 ? -4.699 -13.555 4.316 1 92.62 345 GLY B N 1
ATOM 5858 C CA . GLY B 1 345 ? -5.887 -12.805 4.699 1 92.62 345 GLY B CA 1
ATOM 5859 C C . GLY B 1 345 ? -6.453 -11.961 3.572 1 92.62 345 GLY B C 1
ATOM 5860 O O . GLY B 1 345 ? -7.578 -11.469 3.666 1 92.62 345 GLY B O 1
ATOM 5861 N N . ASP B 1 346 ? -5.727 -11.812 2.512 1 95 346 ASP B N 1
ATOM 5862 C CA . ASP B 1 346 ? -6.219 -11.078 1.348 1 95 346 ASP B CA 1
ATOM 5863 C C . ASP B 1 346 ? -7.215 -11.922 0.549 1 95 346 ASP B C 1
ATOM 5865 O O . ASP B 1 346 ? -6.898 -12.391 -0.545 1 95 346 ASP B O 1
ATOM 5869 N N . ASP B 1 347 ? -8.406 -12 1.112 1 95.69 347 ASP B N 1
ATOM 5870 C CA . ASP B 1 347 ? -9.383 -12.906 0.516 1 95.69 347 ASP B CA 1
ATOM 5871 C C . ASP B 1 347 ? -10.719 -12.203 0.292 1 95.69 347 ASP B C 1
ATOM 5873 O O . ASP B 1 347 ? -11.148 -11.398 1.121 1 95.69 347 ASP B O 1
ATOM 5877 N N . ILE B 1 348 ? -11.266 -12.391 -0.817 1 94.56 348 ILE B N 1
ATOM 5878 C CA . ILE B 1 348 ? -12.68 -12.117 -1.081 1 94.56 348 ILE B CA 1
ATOM 5879 C C . ILE B 1 348 ? -13.477 -13.422 -1.019 1 94.56 348 ILE B C 1
ATOM 5881 O O . ILE B 1 348 ? -13.281 -14.312 -1.847 1 94.56 348 ILE B O 1
ATOM 5885 N N . LYS B 1 349 ? -14.422 -13.508 -0.127 1 91.12 349 LYS B N 1
ATOM 5886 C CA . LYS B 1 349 ? -15 -14.805 0.229 1 91.12 349 LYS B CA 1
ATOM 5887 C C . LYS B 1 349 ? -16.297 -15.047 -0.537 1 91.12 349 LYS B C 1
ATOM 5889 O O . LYS B 1 349 ? -16.797 -16.172 -0.581 1 91.12 349 LYS B O 1
ATOM 5894 N N . ALA B 1 350 ? -16.797 -14.023 -1.037 1 88.75 350 ALA B N 1
ATOM 5895 C CA . ALA B 1 350 ? -18.047 -14.156 -1.788 1 88.75 350 ALA B CA 1
ATOM 5896 C C . ALA B 1 350 ? -18.156 -13.078 -2.861 1 88.75 350 ALA B C 1
ATOM 5898 O O . ALA B 1 350 ? -17.516 -12.031 -2.764 1 88.75 350 ALA B O 1
ATOM 5899 N N . MET B 1 351 ? -18.891 -13.359 -3.906 1 90.25 351 MET B N 1
ATOM 5900 C CA . MET B 1 351 ? -19.188 -12.414 -4.984 1 90.25 351 MET B CA 1
ATOM 5901 C C . MET B 1 351 ? -17.906 -12 -5.711 1 90.25 351 MET B C 1
ATOM 5903 O O . MET B 1 351 ? -17.781 -10.859 -6.152 1 90.25 351 MET B O 1
ATOM 5907 N N . GLY B 1 352 ? -17.031 -12.93 -5.789 1 94.5 352 GLY B N 1
ATOM 5908 C CA . GLY B 1 352 ? -15.734 -12.625 -6.355 1 94.5 352 GLY B CA 1
ATOM 5909 C C . GLY B 1 352 ? -15.812 -12.055 -7.758 1 94.5 352 GLY B C 1
ATOM 5910 O O . GLY B 1 352 ? -15.172 -11.047 -8.062 1 94.5 352 GLY B O 1
ATOM 5911 N N . LYS B 1 353 ? -16.594 -12.68 -8.562 1 92.31 353 LYS B N 1
ATOM 5912 C CA . LYS B 1 353 ? -16.703 -12.242 -9.953 1 92.31 353 LYS B CA 1
ATOM 5913 C C . LYS B 1 353 ? -17.25 -10.82 -10.039 1 92.31 353 LYS B C 1
ATOM 5915 O O . LYS B 1 353 ? -16.688 -9.977 -10.742 1 92.31 353 LYS B O 1
ATOM 5920 N N . GLN B 1 354 ? -18.266 -10.484 -9.336 1 87.38 354 GLN B N 1
ATOM 5921 C CA . GLN B 1 354 ? -18.859 -9.164 -9.328 1 87.38 354 GLN B CA 1
ATOM 5922 C C . GLN B 1 354 ? -17.891 -8.109 -8.797 1 87.38 354 GLN B C 1
ATOM 5924 O O . GLN B 1 354 ? -17.781 -7.023 -9.367 1 87.38 354 GLN B O 1
ATOM 5929 N N . ILE B 1 355 ? -17.188 -8.508 -7.77 1 91.69 355 ILE B N 1
ATOM 5930 C CA . ILE B 1 355 ? -16.266 -7.582 -7.109 1 91.69 355 ILE B CA 1
ATOM 5931 C C . ILE B 1 355 ? -15.102 -7.262 -8.047 1 91.69 355 ILE B C 1
ATOM 5933 O O . ILE B 1 355 ? -14.742 -6.094 -8.219 1 91.69 355 ILE B O 1
ATOM 5937 N N . VAL B 1 356 ? -14.562 -8.266 -8.672 1 95.19 356 VAL B N 1
ATOM 5938 C CA . VAL B 1 356 ? -13.422 -8.062 -9.562 1 95.19 356 VAL B CA 1
ATOM 5939 C C . VAL B 1 356 ? -13.844 -7.203 -10.75 1 95.19 356 VAL B C 1
ATOM 5941 O O . VAL B 1 356 ? -13.188 -6.199 -11.055 1 95.19 356 VAL B O 1
ATOM 5944 N N . MET B 1 357 ? -14.938 -7.52 -11.344 1 88.62 357 MET B N 1
ATOM 5945 C CA . MET B 1 357 ? -15.375 -6.805 -12.539 1 88.62 357 MET B CA 1
ATOM 5946 C C . MET B 1 357 ? -15.75 -5.363 -12.203 1 88.62 357 MET B C 1
ATOM 5948 O O . MET B 1 357 ? -15.398 -4.438 -12.938 1 88.62 357 MET B O 1
ATOM 5952 N N . SER B 1 358 ? -16.359 -5.203 -11.109 1 85 358 SER B N 1
ATOM 5953 C CA . SER B 1 358 ? -16.734 -3.855 -10.68 1 85 358 SER B CA 1
ATOM 5954 C C . SER B 1 358 ? -15.5 -3.025 -10.344 1 85 358 SER B C 1
ATOM 5956 O O . SER B 1 358 ? -15.438 -1.835 -10.656 1 85 358 SER B O 1
ATOM 5958 N N . SER B 1 359 ? -14.539 -3.65 -9.695 1 89.5 359 SER B N 1
ATOM 5959 C CA . SER B 1 359 ? -13.312 -2.957 -9.328 1 89.5 359 SER B CA 1
ATOM 5960 C C . SER B 1 359 ? -12.547 -2.49 -10.562 1 89.5 359 SER B C 1
ATOM 5962 O O . SER B 1 359 ? -12.055 -1.36 -10.602 1 89.5 359 SER B O 1
ATOM 5964 N N . LEU B 1 360 ? -12.445 -3.355 -11.562 1 86.81 360 LEU B N 1
ATOM 5965 C CA . LEU B 1 360 ? -11.75 -2.996 -12.797 1 86.81 360 LEU B CA 1
ATOM 5966 C C . LEU B 1 360 ? -12.484 -1.876 -13.523 1 86.81 360 LEU B C 1
ATOM 5968 O O . LEU B 1 360 ? -11.859 -0.95 -14.047 1 86.81 360 LEU B O 1
ATOM 5972 N N . ARG B 1 361 ? -13.75 -1.95 -13.492 1 80.31 361 ARG B N 1
ATOM 5973 C CA . ARG B 1 361 ? -14.555 -0.899 -14.117 1 80.31 361 ARG B CA 1
ATOM 5974 C C . ARG B 1 361 ? -14.344 0.437 -13.414 1 80.31 361 ARG B C 1
ATOM 5976 O O . ARG B 1 361 ? -14.141 1.463 -14.062 1 80.31 361 ARG B O 1
ATOM 5983 N N . LYS B 1 362 ? -14.383 0.39 -12.117 1 76.75 362 LYS B N 1
ATOM 5984 C CA . LYS B 1 362 ? -14.188 1.604 -11.336 1 76.75 362 LYS B CA 1
ATOM 5985 C C . LYS B 1 362 ? -12.805 2.199 -11.578 1 76.75 362 LYS B C 1
ATOM 5987 O O . LYS B 1 362 ? -12.656 3.418 -11.688 1 76.75 362 LYS B O 1
ATOM 5992 N N . TYR B 1 363 ? -11.867 1.357 -11.648 1 84.31 363 TYR B N 1
ATOM 5993 C CA . TYR B 1 363 ? -10.5 1.79 -11.945 1 84.31 363 TYR B CA 1
ATOM 5994 C C . TYR B 1 363 ? -10.445 2.553 -13.266 1 84.31 363 TYR B C 1
ATOM 5996 O O . TYR B 1 363 ? -9.844 3.627 -13.344 1 84.31 363 TYR B O 1
ATOM 6004 N N . LEU B 1 364 ? -11.047 2.018 -14.227 1 73.62 364 LEU B N 1
ATOM 6005 C CA . LEU B 1 364 ? -11.055 2.623 -15.547 1 73.62 364 LEU B CA 1
ATOM 6006 C C . LEU B 1 364 ? -11.82 3.941 -15.547 1 73.62 364 LEU B C 1
ATOM 6008 O O . LEU B 1 364 ? -11.391 4.918 -16.172 1 73.62 364 LEU B O 1
ATOM 6012 N N . MET B 1 365 ? -12.852 3.959 -14.844 1 67.81 365 MET B N 1
ATOM 6013 C CA . MET B 1 365 ? -13.648 5.18 -14.758 1 67.81 365 MET B CA 1
ATOM 6014 C C . MET B 1 365 ? -12.867 6.297 -14.086 1 67.81 365 MET B C 1
ATOM 6016 O O . MET B 1 365 ? -12.891 7.441 -14.539 1 67.81 365 MET B O 1
ATOM 6020 N N . TRP B 1 366 ? -12.203 5.879 -13.094 1 68.38 366 TRP B N 1
ATOM 6021 C CA . TRP B 1 366 ? -11.438 6.855 -12.328 1 68.38 366 TRP B CA 1
ATOM 6022 C C . TRP B 1 366 ? -10.266 7.383 -13.148 1 68.38 366 TRP B C 1
ATOM 6024 O O . TRP B 1 366 ? -9.875 8.547 -13.023 1 68.38 366 TRP B O 1
ATOM 6034 N N . SER B 1 367 ? -9.695 6.562 -14.016 1 64.56 367 SER B N 1
ATOM 6035 C CA . SER B 1 367 ? -8.49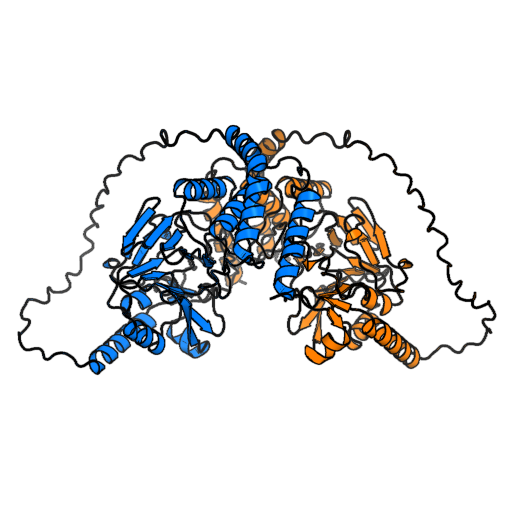2 6.91 -14.766 1 64.56 367 SER B CA 1
ATOM 6036 C C . SER B 1 367 ? -8.828 7.773 -15.977 1 64.56 367 SER B C 1
ATOM 6038 O O . SER B 1 367 ? -7.961 8.477 -16.5 1 64.56 367 SER B O 1
ATOM 6040 N N . CYS B 1 368 ? -9.898 7.68 -16.594 1 52.62 368 CYS B N 1
ATOM 6041 C CA . CYS B 1 368 ? -10.219 8.352 -17.844 1 52.62 368 CYS B CA 1
ATOM 6042 C C . CYS B 1 368 ? -11.008 9.633 -17.594 1 52.62 368 CYS B C 1
ATOM 6044 O O . CYS B 1 368 ? -11.234 10.422 -18.516 1 52.62 368 CYS B O 1
ATOM 6046 N N . ARG B 1 369 ? -11.547 9.781 -16.484 1 47.41 369 ARG B N 1
ATOM 6047 C CA . ARG B 1 369 ? -12.438 10.93 -16.312 1 47.41 369 ARG B CA 1
ATOM 6048 C C . ARG B 1 369 ? -11.648 12.234 -16.312 1 47.41 369 ARG B C 1
ATOM 6050 O O . ARG B 1 369 ? -10.602 12.328 -15.664 1 47.41 369 ARG B O 1
ATOM 6057 N N . GLU B 1 370 ? -11.656 12.922 -17.516 1 40.25 370 GLU B N 1
ATOM 6058 C CA . GLU B 1 370 ? -11.133 14.281 -17.578 1 40.25 370 GLU B CA 1
ATOM 6059 C C . GLU B 1 370 ? -11.445 15.055 -16.297 1 40.25 370 GLU B C 1
ATOM 6061 O O . GLU B 1 370 ? -10.578 15.734 -15.75 1 40.25 370 GLU B O 1
ATOM 6066 N N . LYS B 1 371 ? -12.781 15.641 -16.266 1 35.47 371 LYS B N 1
ATOM 6067 C CA . LYS B 1 371 ? -13.289 16.438 -15.148 1 35.47 371 LYS B CA 1
ATOM 6068 C C . LYS B 1 371 ? -13.688 15.547 -13.977 1 35.47 371 LYS B C 1
ATOM 6070 O O . LYS B 1 371 ? -14.078 14.398 -14.172 1 35.47 371 LYS B O 1
ATOM 6075 N N . ASP B 1 372 ? -13.117 15.75 -12.805 1 37.16 372 ASP B N 1
ATOM 6076 C CA . ASP B 1 372 ? -13.656 15.117 -11.602 1 37.16 372 ASP B CA 1
ATOM 6077 C C . ASP B 1 372 ? -15.109 14.695 -11.805 1 37.16 372 ASP B C 1
ATOM 6079 O O . ASP B 1 372 ? -16 15.547 -11.852 1 37.16 372 ASP B O 1
ATOM 6083 N N . LEU B 1 373 ? -15.516 14.102 -12.812 1 33.22 373 LEU B N 1
ATOM 6084 C CA . LEU B 1 373 ? -16.922 13.734 -12.836 1 33.22 373 LEU B CA 1
ATOM 6085 C C . LEU B 1 373 ? -17.5 13.664 -11.422 1 33.22 373 LEU B C 1
ATOM 6087 O O . LEU B 1 373 ? -16.75 13.43 -10.461 1 33.22 373 LEU B O 1
ATOM 6091 N N . GLU B 1 374 ? -18.734 14.242 -11.258 1 32.47 374 GLU B N 1
ATOM 6092 C CA . GLU B 1 374 ? -19.516 14 -10.047 1 32.47 374 GLU B CA 1
ATOM 6093 C C . GLU B 1 374 ? -19.156 12.656 -9.414 1 32.47 374 GLU B C 1
ATOM 6095 O O . GLU B 1 374 ? -18.922 11.672 -10.125 1 32.47 374 GLU B O 1
ATOM 6100 N N . GLU B 1 375 ? -18.484 12.773 -8.398 1 34.34 375 GLU B N 1
ATOM 6101 C CA . GLU B 1 375 ? -18.156 11.578 -7.625 1 34.34 375 GLU B CA 1
ATOM 6102 C C . GLU B 1 375 ? -19.047 10.406 -8.023 1 34.34 375 GLU B C 1
ATOM 6104 O O . GLU B 1 375 ? -20.281 10.516 -8 1 34.34 375 GLU B O 1
ATOM 6109 N N . PRO B 1 376 ? -18.641 9.781 -8.945 1 32.59 376 PRO B N 1
ATOM 6110 C CA . PRO B 1 376 ? -19.578 8.703 -9.266 1 32.59 376 PRO B CA 1
ATOM 6111 C C . PRO B 1 376 ? -20.375 8.227 -8.047 1 32.59 376 PRO B C 1
ATOM 6113 O O . PRO B 1 376 ? -21.141 7.277 -8.148 1 32.59 376 PRO B O 1
ATOM 6116 N N . TRP B 1 377 ? -19.75 8.227 -6.891 1 30.02 377 TRP B N 1
ATOM 6117 C CA . TRP B 1 377 ? -20.625 7.895 -5.766 1 30.02 377 TRP B CA 1
ATOM 6118 C C . TRP B 1 377 ? -21.703 8.953 -5.574 1 30.02 377 TRP B C 1
ATOM 6120 O O . TRP B 1 377 ? -21.422 10.062 -5.121 1 30.02 377 TRP B O 1
ATOM 6130 N N . SER B 1 378 ? -22.422 9.352 -6.426 1 31.36 378 SER B N 1
ATOM 6131 C CA . SER B 1 378 ? -23.625 10.125 -6.156 1 31.36 378 SER B CA 1
ATOM 6132 C C . SER B 1 378 ? -24.141 9.883 -4.738 1 31.36 378 SER B C 1
ATOM 6134 O O . SER B 1 378 ? -23.781 8.883 -4.109 1 31.36 378 SER B O 1
ATOM 6136 N N . LYS B 1 379 ? -24.641 10.984 -4.105 1 33.44 379 LYS B N 1
ATOM 6137 C CA . LYS B 1 379 ? -25.375 10.727 -2.873 1 33.44 379 LYS B CA 1
ATOM 6138 C C . LYS B 1 379 ? -26.047 9.359 -2.91 1 33.44 379 LYS B C 1
ATOM 6140 O O . LYS B 1 379 ? -26.125 8.664 -1.894 1 33.44 379 LYS B O 1
ATOM 6145 N N . GLU B 1 380 ? -26.344 9.047 -4.039 1 30.61 380 GLU B N 1
ATOM 6146 C CA . GLU B 1 380 ? -27.031 7.777 -4.242 1 30.61 380 GLU B CA 1
ATOM 6147 C C . GLU B 1 380 ? -26.062 6.602 -4.168 1 30.61 380 GLU B C 1
ATOM 6149 O O . GLU B 1 380 ? -26.359 5.578 -3.549 1 30.61 380 GLU B O 1
ATOM 6154 N N . SER B 1 381 ? -25 6.812 -4.691 1 32.62 381 SER B N 1
ATOM 6155 C CA . SER B 1 381 ? -24.047 5.707 -4.617 1 32.62 381 SER B CA 1
ATOM 6156 C C . SER B 1 381 ? -23.469 5.574 -3.217 1 32.62 381 SER B C 1
ATOM 6158 O O . SER B 1 381 ? -23.266 4.461 -2.723 1 32.62 381 SER B O 1
ATOM 6160 N N . LEU B 1 382 ? -23.234 6.703 -2.668 1 32.19 382 LEU B N 1
ATOM 6161 C CA . LEU B 1 382 ? -22.906 6.68 -1.247 1 32.19 382 LEU B CA 1
ATOM 6162 C C . LEU B 1 382 ? -24.062 6.137 -0.427 1 32.19 382 LEU B C 1
ATOM 6164 O O . LEU B 1 382 ? -23.859 5.352 0.501 1 32.19 382 LEU B O 1
ATOM 6168 N N . GLU B 1 383 ? -25.203 6.727 -0.689 1 35.06 383 GLU B N 1
ATOM 6169 C CA . GLU B 1 383 ? -26.391 6.188 -0.053 1 35.06 383 GLU B CA 1
ATOM 6170 C C . GLU B 1 383 ? -26.578 4.711 -0.383 1 35.06 383 GLU B C 1
ATOM 6172 O O . GLU B 1 383 ? -26.953 3.916 0.485 1 35.06 383 GLU B O 1
ATOM 6177 N N . ALA B 1 384 ? -26.234 4.398 -1.59 1 33.41 384 ALA B N 1
ATOM 6178 C CA . ALA B 1 384 ? -26.312 2.994 -1.979 1 33.41 384 ALA B CA 1
ATOM 6179 C C . ALA B 1 384 ? -25.25 2.166 -1.271 1 33.41 384 ALA B C 1
ATOM 6181 O O . ALA B 1 384 ? -25.516 1.067 -0.786 1 33.41 384 ALA B O 1
ATOM 6182 N N . THR B 1 385 ? -24.188 2.709 -1.205 1 32.75 385 THR B N 1
ATOM 6183 C CA . THR B 1 385 ? -23.141 2.047 -0.43 1 32.75 385 THR B CA 1
ATOM 6184 C C . THR B 1 385 ? -23.5 2.035 1.055 1 32.75 385 THR B C 1
ATOM 6186 O O . THR B 1 385 ? -23.312 1.022 1.733 1 32.75 385 THR B O 1
ATOM 6189 N N . ARG B 1 386 ? -24.031 3.197 1.535 1 33.62 386 ARG B N 1
ATOM 6190 C CA . ARG B 1 386 ? -24.547 3.246 2.898 1 33.62 386 ARG B CA 1
ATOM 6191 C C . ARG B 1 386 ? -25.656 2.217 3.104 1 33.62 386 ARG B C 1
ATOM 6193 O O . ARG B 1 386 ? -25.703 1.548 4.137 1 33.62 386 ARG B O 1
ATOM 6200 N N . LYS B 1 387 ? -26.484 2.275 2.25 1 33.72 387 LYS B N 1
ATOM 6201 C CA . LYS B 1 387 ? -27.594 1.325 2.322 1 33.72 387 LYS B CA 1
ATOM 6202 C C . LYS B 1 387 ? -27.094 -0.112 2.227 1 33.72 387 LYS B C 1
ATOM 6204 O O . LYS B 1 387 ? -27.594 -1.001 2.912 1 33.72 387 LYS B O 1
ATOM 6209 N N . ILE B 1 388 ? -26.156 -0.251 1.44 1 32.28 388 ILE B N 1
ATOM 6210 C CA . ILE B 1 388 ? -25.562 -1.579 1.315 1 32.28 388 ILE B CA 1
ATOM 6211 C C . ILE B 1 388 ? -24.812 -1.938 2.604 1 32.28 388 ILE B C 1
ATOM 6213 O O . ILE B 1 388 ? -24.938 -3.059 3.105 1 32.28 388 ILE B O 1
ATOM 6217 N N . VAL B 1 389 ? -24.156 -1.015 3.094 1 30.64 389 VAL B N 1
ATOM 6218 C CA . VAL B 1 389 ? -23.484 -1.206 4.383 1 30.64 389 VAL B CA 1
ATOM 6219 C C . VAL B 1 389 ? -24.547 -1.361 5.48 1 30.64 389 VAL B C 1
ATOM 6221 O O . VAL B 1 389 ? -24.406 -2.221 6.355 1 30.64 389 VAL B O 1
ATOM 6224 N N . ALA B 1 390 ? -25.516 -0.453 5.562 1 31.77 390 ALA B N 1
ATOM 6225 C CA . ALA B 1 390 ? -26.594 -0.549 6.535 1 31.77 390 ALA B CA 1
ATOM 6226 C C . ALA B 1 390 ? -27.359 -1.86 6.379 1 31.77 390 ALA B C 1
ATOM 6228 O O . ALA B 1 390 ? -27.766 -2.475 7.367 1 31.77 390 ALA B O 1
ATOM 6229 N N . LYS B 1 391 ? -27.719 -2.145 5.207 1 31.67 391 LYS B N 1
ATOM 6230 C CA . LYS B 1 391 ? -28.422 -3.408 4.973 1 31.67 391 LYS B CA 1
ATOM 6231 C C . LYS B 1 391 ? -27.5 -4.598 5.227 1 31.67 391 LYS B C 1
ATOM 6233 O O . LYS B 1 391 ? -27.953 -5.672 5.625 1 31.67 391 LYS B O 1
ATOM 6238 N N . GLY B 1 392 ? -26.312 -4.461 5.039 1 28.5 392 GLY B N 1
ATOM 6239 C CA . GLY B 1 392 ? -25.375 -5.473 5.512 1 28.5 392 GLY B CA 1
ATOM 6240 C C . GLY B 1 392 ? -25.281 -5.539 7.023 1 28.5 392 GLY B C 1
ATOM 6241 O O . GLY B 1 392 ? -24.797 -6.531 7.578 1 28.5 392 GLY B O 1
ATOM 6242 N N . LYS B 1 393 ? -25.516 -4.539 7.801 1 29.34 393 LYS B N 1
ATOM 6243 C CA . LYS B 1 393 ? -25.672 -4.543 9.25 1 29.34 393 LYS B CA 1
ATOM 6244 C C . LYS B 1 393 ? -26.859 -5.41 9.672 1 29.34 393 LYS B C 1
ATOM 6246 O O . LYS B 1 393 ? -26.812 -6.055 10.719 1 29.34 393 LYS B O 1
ATOM 6251 N N . ARG B 1 394 ? -28 -5.262 9.125 1 27.06 394 ARG B N 1
ATOM 6252 C CA . ARG B 1 394 ? -29.141 -5.996 9.664 1 27.06 394 ARG B CA 1
ATOM 6253 C C . ARG B 1 394 ? -28.938 -7.5 9.531 1 27.06 394 ARG B C 1
ATOM 6255 O O . ARG B 1 394 ? -29.375 -8.273 10.383 1 27.06 394 ARG B O 1
ATOM 6262 N N . LYS B 1 395 ? -28.406 -7.902 8.5 1 28.31 395 LYS B N 1
ATOM 6263 C CA . LYS B 1 395 ? -28.312 -9.359 8.484 1 28.31 395 LYS B CA 1
ATOM 6264 C C . LYS B 1 395 ? -27.234 -9.852 9.438 1 28.31 395 LYS B C 1
ATOM 6266 O O . LYS B 1 395 ? -27.203 -11.023 9.82 1 28.31 395 LYS B O 1
ATOM 6271 N N . ILE B 1 396 ? -26.297 -9.008 9.789 1 25.16 396 ILE B N 1
ATOM 6272 C CA . ILE B 1 396 ? -25.406 -9.555 10.797 1 25.16 396 ILE B CA 1
ATOM 6273 C C . ILE B 1 396 ? -26.094 -9.539 12.156 1 25.16 396 ILE B C 1
ATOM 6275 O O . ILE B 1 396 ? -25.812 -10.391 13.008 1 25.16 396 ILE B O 1
ATOM 6279 N N . ILE B 1 397 ? -26.906 -8.602 12.539 1 24.47 397 ILE B N 1
ATOM 6280 C CA . ILE B 1 397 ? -27.531 -8.672 13.852 1 24.47 397 ILE B CA 1
ATOM 6281 C C . ILE B 1 397 ? -28.516 -9.836 13.891 1 24.47 397 ILE B C 1
ATOM 6283 O O . ILE B 1 397 ? -28.703 -10.461 14.938 1 24.47 397 ILE B O 1
ATOM 6287 N N . ASP B 1 398 ? -29.312 -10.07 12.969 1 26.28 398 ASP B N 1
ATOM 6288 C CA . ASP B 1 398 ? -30.297 -11.117 13.188 1 26.28 398 ASP B CA 1
ATOM 6289 C C . ASP B 1 398 ? -29.656 -12.508 13.117 1 26.28 398 ASP B C 1
ATOM 6291 O O . ASP B 1 398 ? -30.281 -13.5 13.5 1 26.28 398 ASP B O 1
ATOM 6295 N N . SER B 1 399 ? -28.609 -12.703 12.219 1 23.69 399 SER B N 1
ATOM 6296 C CA . SER B 1 399 ? -28.141 -14.078 12.391 1 23.69 399 SER B CA 1
ATOM 6297 C C . SER B 1 399 ? -27.219 -14.211 13.602 1 23.69 399 SER B C 1
ATOM 6299 O O . SER B 1 399 ? -26.375 -13.352 13.836 1 23.69 399 SER B O 1
#

Nearest PDB structures (foldseek):
  4wd6-assembly2_B  TM=7.111E-01  e=7.786E-08  Stutzerimonas stutzeri
  5fqb-assembly1_A  TM=6.918E-01  e=7.786E-08  Bacillus cereus
  6t5l-assembly2_B  TM=7.140E-01  e=1.963E-07  Myroides odoratimimus
  2bg2-assembly1_A  TM=6.842E-01  e=1.983E-06  Bacillus cereus
  2bg8-assembly2_B  TM=7.174E-01  e=1.416E-05  Bacillus cereus

Sequence (798 aa):
MSNVFLNSDAFLAAATAASAEAADAVLVDSILSRFEIPAAEEFPAIEQFEPTMIEPSAVDVFEPPCLAEDRPSSSKPRTQHEQRDELKKLLDLLLSKATICSTCGVQQTANRHDSLCCICYDVTRNAFRKGDQLWISHQDVLENLNPVNRWNFLEPNLLEIQTSPTIFLGQRSFLIKSKSGNVLWDCICPVDMDTVNYINKIGGVKAIVISNPEHMATFTIWSSAFNNCPVYIHSSDSAYMTLPLGYIDSHIIFWRGETYELWDDISVINLGGHYDGSCILHRKGYGGFILSSNTLKVGADRMSVSVMKSYRNFIPANPGTVLRMFQIMERLDLDYERVYGSLPGDDIKAMGKQIVMSSLRKYLMWSCREKDLEEPWSKESLEATRKIVAKGKRKIIDSMSNVFLNSDAFLAAATAASAEAADAVLVDSILSRFEIPAAEEFPAIEQFEPTMIEPSAVDVFEPPCLAEDRPSSSKPRTQHEQRDELKKLLDLLLSKATICSTCGVQQTANRHDSLCCICYDVTRNAFRKGDQLWISHQDVLENLNPVNRWNFLEPNLLEIQTSPTIFLGQRSFLIKSKSGNVLWDCICPVDMDTVNYINKIGGVKAIVISNPEHMATFTIWSSAFNNCPVYIHSSDSAYMTLPLGYIDSHIIFWRGETYELWDDISVINLGGHYDGSCILHRKGYGGFILSSNTLKVGADRMSVSVMKSYRNFIPANPGTVLRMFQIMERLDLDYERVYGSLPGDDIKAMGKQIVMSSLRKYLMWSCREKDLEEPWSKESLEATRKIVAKGKRKIIDS